Protein AF-0000000084405842 (afdb_homodimer)

Foldseek 3Di:
DDPVVVVVVVVVVVVVVVVVVVVVVVVVPPVPPDVPPPPPPPPLLVVLLVCLVVVVLVVSLVSCVVSCVVVVVCLVVLLVSLVVCVVVVVLVSSLSSLVSSLPDPPDDPVSNLVSLQSNLVSCVSVVVLVVSLVSLVVSCVSPVLPLVSLVVNLVSCVVVLVLVVSLVSLVSNVVSPDPDSLLVSLVSLLVVLVVCVVVVNNVVSVVSLVVSCVSPVLRLSSLVSQLVVCLVVVVLVRNQVSLLSLLVDPPLCSNLVCLLSNVLSLVPPDDVVVSVVSVVSQLVSQLDLVSLLSNLVSCCVRPNLVRSLVSLVVNLVVPQAQSSQVSNCVSDVPDDDPVCVVSPVVNVVPDDDDDQFKAFQVPGDTDNDDDQADPPPRDGNRIDRDDDD/DDPVVVVVVVVVVVVVVVVVVVVVVVVVPPVPPDVPPPPPPPVLLVVLVVCLVVVVLVVSLVSVVVVCVVVVVCLVSLLVSLVVCVVVVVLVSSLVSLVVSLPDPPQDPVSNLVSLQSNLVSCVSVVVLVVSLVSLVVSCVSPVLPLVSLVVNLVSCVVVLVLVVSLVSLVSNVVSPNPDSLLVSLVSLLVVLVVCVVVVNNVVSVVSLVVSCVSPVLNLSSLVSQLVVCLVVVVLVRNQVSLLSQLVDPPLCSNLVCLLSNVLSLVPPDDVVVSVVSVVSQLVSQLDLVSLLSNLVSCCVRPNLVRSLVSLVVNLVVPQAPSSQVSNCVSDVPDDDPVCVVSPVVNVVPDDDDDQFKAFQVPGDTDNDDDQADPPPRDGNRIDRDDDD

Nearest PDB structures (foldseek):
  4zlh-assembly1_A  TM=7.069E-01  e=1.426E-16  Escherichia coli O157:H7
  7t6d-assembly1_B  TM=6.145E-01  e=9.234E-17  Escherichia coli
  7t6d-assembly1_A  TM=5.889E-01  e=3.117E-16  Escherichia coli
  4gyw-assembly2_A  TM=4.357E-01  e=2.515E-04  Homo sapiens
  5a01-assembly3_C  TM=4.302E-01  e=6.832E-04  Drosophila melanogaster

Radius of gyration: 35.77 Å; Cα contacts (8 Å, |Δi|>4): 964; chains: 2; bounding box: 85×92×74 Å

Structure (mmCIF, N/CA/C/O backbone):
data_AF-0000000084405842-model_v1
#
loop_
_entity.id
_entity.type
_entity.pdbx_description
1 polymer 'LapB rubredoxin metal binding domain-containing protein'
#
loop_
_atom_site.group_PDB
_atom_site.id
_atom_site.type_symbol
_atom_site.label_atom_id
_atom_site.label_alt_id
_atom_site.label_comp_id
_atom_site.label_asym_id
_atom_site.label_entity_id
_atom_site.label_seq_id
_atom_site.pdbx_PDB_ins_code
_atom_site.Cartn_x
_atom_site.Cartn_y
_atom_site.Cartn_z
_atom_site.occupancy
_atom_site.B_iso_or_equiv
_atom_site.auth_seq_id
_atom_site.auth_comp_id
_atom_site.auth_asym_id
_atom_site.auth_atom_id
_atom_site.pdbx_PDB_model_num
ATOM 1 N N . MET A 1 1 ? 17.109 -3.523 5.871 1 33.06 1 MET A N 1
ATOM 2 C CA . MET A 1 1 ? 16.109 -3.91 6.867 1 33.06 1 MET A CA 1
ATOM 3 C C . MET A 1 1 ? 15.5 -5.262 6.523 1 33.06 1 MET A C 1
ATOM 5 O O . MET A 1 1 ? 14.883 -5.418 5.465 1 33.06 1 MET A O 1
ATOM 9 N N . THR A 1 2 ? 16.109 -6.406 7.086 1 38.91 2 THR A N 1
ATOM 10 C CA . THR A 1 2 ? 16.031 -7.836 6.812 1 38.91 2 THR A CA 1
ATOM 11 C C . THR A 1 2 ? 14.672 -8.391 7.211 1 38.91 2 THR A C 1
ATOM 13 O O . THR A 1 2 ? 13.969 -7.805 8.039 1 38.91 2 THR A O 1
ATOM 16 N N . ALA A 1 3 ? 14.297 -9.445 6.438 1 53.84 3 ALA A N 1
ATOM 17 C CA . ALA A 1 3 ? 13.039 -10.188 6.48 1 53.84 3 ALA A CA 1
ATOM 18 C C . ALA A 1 3 ? 12.695 -10.609 7.906 1 53.84 3 ALA A C 1
ATOM 20 O O . ALA A 1 3 ? 11.531 -10.836 8.227 1 53.84 3 ALA A O 1
ATOM 21 N N . SER A 1 4 ? 13.82 -10.836 8.688 1 51.78 4 SER A N 1
ATOM 22 C CA . SER A 1 4 ? 13.672 -11.367 10.039 1 51.78 4 SER A CA 1
ATOM 23 C C . SER A 1 4 ? 13.078 -10.32 10.977 1 51.78 4 SER A C 1
ATOM 25 O O . SER A 1 4 ? 12.484 -10.664 12 1 51.78 4 SER A O 1
ATOM 27 N N . GLY A 1 5 ? 13.383 -9.031 10.609 1 45.5 5 GLY A N 1
ATOM 28 C CA . GLY A 1 5 ? 12.961 -7.922 11.445 1 45.5 5 GLY A CA 1
ATOM 29 C C . GLY A 1 5 ? 11.469 -7.664 11.391 1 45.5 5 GLY A C 1
ATOM 30 O O . GLY A 1 5 ? 10.906 -7.066 12.312 1 45.5 5 GLY A O 1
ATOM 31 N N . VAL A 1 6 ? 10.891 -8.055 10.234 1 49.47 6 VAL A N 1
ATOM 32 C CA . VAL A 1 6 ? 9.477 -7.79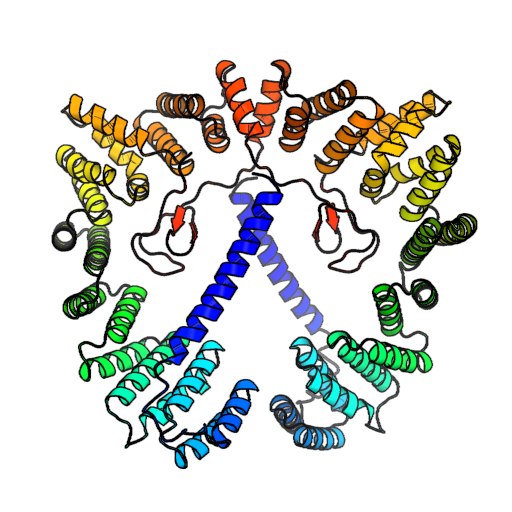3 9.992 1 49.47 6 VAL A CA 1
ATOM 33 C C . VAL A 1 6 ? 8.625 -8.781 10.781 1 49.47 6 VAL A C 1
ATOM 35 O O . VAL A 1 6 ? 7.57 -8.414 11.312 1 49.47 6 VAL A O 1
ATOM 38 N N . TYR A 1 7 ? 9.195 -10.008 10.859 1 48.84 7 TYR A N 1
ATOM 39 C CA . TYR A 1 7 ? 8.453 -11.031 11.578 1 48.84 7 TYR A CA 1
ATOM 40 C C . TYR A 1 7 ? 8.414 -10.734 13.078 1 48.84 7 TYR A C 1
ATOM 42 O O . TYR A 1 7 ? 7.406 -10.977 13.742 1 48.84 7 TYR A O 1
ATOM 50 N N . MET A 1 8 ? 9.555 -10.156 13.547 1 47.44 8 MET A N 1
ATOM 51 C CA . MET A 1 8 ? 9.633 -9.852 14.977 1 47.44 8 MET A CA 1
ATOM 52 C C . MET A 1 8 ? 8.711 -8.695 15.344 1 47.44 8 MET A C 1
ATOM 54 O O . MET A 1 8 ? 8.109 -8.695 16.422 1 47.44 8 MET A O 1
ATOM 58 N N . LEU A 1 9 ? 8.594 -7.789 14.359 1 48.12 9 LEU A N 1
ATOM 59 C CA . LEU A 1 9 ? 7.742 -6.633 14.609 1 48.12 9 LEU A CA 1
ATOM 60 C C . LEU A 1 9 ? 6.266 -7.023 14.578 1 48.12 9 LEU A C 1
ATOM 62 O O . LEU A 1 9 ? 5.48 -6.559 15.406 1 48.12 9 LEU A O 1
ATOM 66 N N . VAL A 1 10 ? 5.949 -8 13.695 1 50.97 10 VAL A N 1
ATOM 67 C CA . VAL A 1 10 ? 4.578 -8.492 13.617 1 50.97 10 VAL A CA 1
ATOM 68 C C . VAL A 1 10 ? 4.242 -9.281 14.883 1 50.97 10 VAL A C 1
ATOM 70 O O . VAL A 1 10 ? 3.16 -9.125 15.445 1 50.97 10 VAL A O 1
ATOM 73 N N . ALA A 1 11 ? 5.242 -9.992 15.375 1 52.28 11 ALA A N 1
ATOM 74 C CA . ALA A 1 11 ? 5.035 -10.773 16.594 1 52.28 11 ALA A CA 1
ATOM 75 C C . ALA A 1 11 ? 4.883 -9.875 17.812 1 52.28 11 ALA A C 1
ATOM 77 O O . ALA A 1 11 ? 4.035 -10.117 18.672 1 52.28 11 ALA A O 1
ATOM 78 N N . LEU A 1 12 ? 5.699 -8.781 17.766 1 50.34 12 LEU A N 1
ATOM 79 C CA . LEU A 1 12 ? 5.629 -7.84 18.875 1 50.34 12 LEU A CA 1
ATOM 80 C C . LEU A 1 12 ? 4.305 -7.086 18.875 1 50.34 12 LEU A C 1
ATOM 82 O O . LEU A 1 12 ? 3.689 -6.898 19.922 1 50.34 12 LEU A O 1
ATOM 86 N N . VAL A 1 13 ? 3.861 -6.77 17.594 1 49.56 13 VAL A N 1
ATOM 87 C CA . VAL A 1 13 ? 2.586 -6.066 17.484 1 49.56 13 VAL A CA 1
ATOM 88 C C . VAL A 1 13 ? 1.447 -7 17.891 1 49.56 13 VAL A C 1
ATOM 90 O O . VAL A 1 13 ? 0.521 -6.586 18.594 1 49.56 13 VAL A O 1
ATOM 93 N N . LEU A 1 14 ? 1.673 -8.305 17.578 1 48.78 14 LEU A N 1
ATOM 94 C CA . LEU A 1 14 ? 0.669 -9.281 17.984 1 48.78 14 LEU A CA 1
ATOM 95 C C . LEU A 1 14 ? 0.681 -9.492 19.5 1 48.78 14 LEU A C 1
ATOM 97 O O . LEU A 1 14 ? -0.377 -9.594 20.125 1 48.78 14 LEU A O 1
ATOM 101 N N . LEU A 1 15 ? 1.872 -9.445 20.047 1 48.69 15 LEU A N 1
ATOM 102 C CA . LEU A 1 15 ? 1.994 -9.664 21.484 1 48.69 15 LEU A CA 1
ATOM 103 C C . LEU A 1 15 ? 1.475 -8.461 22.25 1 48.69 15 LEU A C 1
ATOM 105 O O . LEU A 1 15 ? 0.8 -8.617 23.281 1 48.69 15 LEU A O 1
ATOM 109 N N . VAL A 1 16 ? 1.856 -7.254 21.719 1 48.53 16 VAL A N 1
ATOM 110 C CA . VAL A 1 16 ? 1.346 -6.059 22.375 1 48.53 16 VAL A CA 1
ATOM 111 C C . VAL A 1 16 ? -0.172 -5.988 22.219 1 48.53 16 VAL A C 1
ATOM 113 O O . VAL A 1 16 ? -0.884 -5.629 23.156 1 48.53 16 VAL A O 1
ATOM 116 N N . ALA A 1 17 ? -0.682 -6.473 21.016 1 45.31 17 ALA A N 1
ATOM 117 C CA . ALA A 1 17 ? -2.129 -6.5 20.812 1 45.31 17 ALA A CA 1
ATOM 118 C C . ALA A 1 17 ? -2.797 -7.492 21.766 1 45.31 17 ALA A C 1
ATOM 120 O O . ALA A 1 17 ? -3.846 -7.199 22.344 1 45.31 17 ALA A O 1
ATOM 121 N N . ILE A 1 18 ? -2.102 -8.57 21.969 1 46.53 18 ILE A N 1
ATOM 122 C CA . ILE A 1 18 ? -2.605 -9.57 22.906 1 46.53 18 ILE A CA 1
ATOM 123 C C . ILE A 1 18 ? -2.475 -9.039 24.344 1 46.53 18 ILE A C 1
ATOM 125 O O . ILE A 1 18 ? -3.404 -9.156 25.141 1 46.53 18 ILE A O 1
ATOM 129 N N . ALA A 1 19 ? -1.327 -8.398 24.578 1 45.31 19 ALA A N 1
ATOM 130 C CA . ALA A 1 19 ? -1.094 -7.914 25.938 1 45.31 19 ALA A CA 1
ATOM 131 C C . ALA A 1 19 ? -2.053 -6.777 26.297 1 45.31 19 ALA A C 1
ATOM 133 O O . ALA A 1 19 ? -2.588 -6.73 27.406 1 45.31 19 ALA A O 1
ATOM 134 N N . LEU A 1 20 ? -2.213 -5.879 25.266 1 41.69 20 LEU A N 1
ATOM 135 C CA . LEU A 1 20 ? -3.168 -4.805 25.516 1 41.69 20 LEU A CA 1
ATOM 136 C C . LEU A 1 20 ? -4.59 -5.355 25.625 1 41.69 20 LEU A C 1
ATOM 138 O O . LEU A 1 20 ? -5.395 -4.859 26.406 1 41.69 20 LEU A O 1
ATOM 142 N N . GLY A 1 21 ? -4.844 -6.438 24.875 1 39.09 21 GLY A N 1
ATOM 143 C CA . GLY A 1 21 ? -6.109 -7.133 25.047 1 39.09 21 GLY A CA 1
ATOM 144 C C . GLY A 1 21 ? -6.289 -7.707 26.438 1 39.09 21 GLY A C 1
ATOM 145 O O . GLY A 1 21 ? -7.363 -7.586 27.031 1 39.09 21 GLY A O 1
ATOM 146 N N . VAL A 1 22 ? -5.199 -8.289 26.844 1 39.72 22 VAL A N 1
ATOM 147 C CA . VAL A 1 22 ? -5.281 -8.906 28.156 1 39.72 22 VAL A CA 1
ATOM 148 C C . VAL A 1 22 ? -5.328 -7.832 29.234 1 39.72 22 VAL A C 1
ATOM 150 O O . VAL A 1 22 ? -6.062 -7.957 30.219 1 39.72 22 VAL A O 1
ATOM 153 N N . TRP A 1 23 ? -4.508 -6.758 29.016 1 38 23 TRP A N 1
ATOM 154 C CA . TRP A 1 23 ? -4.473 -5.742 30.062 1 38 23 TRP A CA 1
ATOM 155 C C . TRP A 1 23 ? -5.812 -5.02 30.156 1 38 23 TRP A C 1
ATOM 157 O O . TRP A 1 23 ? -6.305 -4.766 31.266 1 38 23 TRP A O 1
ATOM 167 N N . VAL A 1 24 ? -6.453 -4.738 28.984 1 35.91 24 VAL A N 1
ATOM 168 C CA . VAL A 1 24 ? -7.793 -4.168 29.062 1 35.91 24 VAL A CA 1
ATOM 169 C C . VAL A 1 24 ? -8.742 -5.172 29.719 1 35.91 24 VAL A C 1
ATOM 171 O O . VAL A 1 24 ? -9.641 -4.785 30.469 1 35.91 24 VAL A O 1
ATOM 174 N N . GLY A 1 25 ? -8.469 -6.422 29.516 1 35.84 25 GLY A N 1
ATOM 175 C CA . GLY A 1 25 ? -9.266 -7.414 30.219 1 35.84 25 GLY A CA 1
ATOM 176 C C . GLY A 1 25 ? -9.086 -7.367 31.719 1 35.84 25 GLY A C 1
ATOM 177 O O . GLY A 1 25 ? -10.039 -7.605 32.469 1 35.84 25 GLY A O 1
ATOM 178 N N . ARG A 1 26 ? -7.93 -7.125 32.156 1 34.75 26 ARG A N 1
ATOM 179 C CA . ARG A 1 26 ? -7.703 -7.223 33.594 1 34.75 26 ARG A CA 1
ATOM 180 C C . ARG A 1 26 ? -8.211 -5.98 34.312 1 34.75 26 ARG A C 1
ATOM 182 O O . ARG A 1 26 ? -8.602 -6.051 35.469 1 34.75 26 ARG A O 1
ATOM 189 N N . ILE A 1 27 ? -7.906 -4.809 33.719 1 32.72 27 ILE A N 1
ATOM 190 C CA . ILE A 1 27 ? -8.344 -3.682 34.531 1 32.72 27 ILE A CA 1
ATOM 191 C C . ILE A 1 27 ? -9.859 -3.689 34.656 1 32.72 27 ILE A C 1
ATOM 193 O O . ILE A 1 27 ? -10.414 -3.178 35.625 1 32.72 27 ILE A O 1
ATOM 197 N N . THR A 1 28 ? -10.492 -4.273 33.625 1 31.09 28 THR A N 1
ATOM 198 C CA . THR A 1 28 ? -11.938 -4.301 33.812 1 31.09 28 THR A CA 1
ATOM 199 C C . THR A 1 28 ? -12.328 -5.312 34.906 1 31.09 28 THR A C 1
ATOM 201 O O . THR A 1 28 ? -13.516 -5.48 35.219 1 31.09 28 THR A O 1
ATOM 204 N N . SER A 1 29 ? -11.344 -6.047 35.406 1 31.11 29 SER A N 1
ATOM 205 C CA . SER A 1 29 ? -11.773 -7.039 36.375 1 31.11 29 SER A CA 1
ATOM 206 C C . SER A 1 29 ? -12.164 -6.379 37.719 1 31.11 29 SER A C 1
ATOM 208 O O . SER A 1 29 ? -12.906 -6.961 38.5 1 31.11 29 SER A O 1
ATOM 210 N N . TYR A 1 30 ? -11.398 -5.363 38.125 1 29.34 30 TYR A N 1
ATOM 211 C CA . TYR A 1 30 ? -11.531 -5.098 39.562 1 29.34 30 TYR A CA 1
ATOM 212 C C . TYR A 1 30 ? -12.914 -4.562 39.875 1 29.34 30 TYR A C 1
ATOM 214 O O . TYR A 1 30 ? -13.367 -4.652 41.031 1 29.34 30 TYR A O 1
ATOM 222 N N . ARG A 1 31 ? -13.367 -3.572 39.156 1 27.03 31 ARG A N 1
ATOM 223 C CA . ARG A 1 31 ? -14.57 -3.041 39.781 1 27.03 31 ARG A CA 1
ATOM 224 C C . ARG A 1 31 ? -15.711 -4.055 39.719 1 27.03 31 ARG A C 1
ATOM 226 O O . ARG A 1 31 ? -16.641 -3.904 38.938 1 27.03 31 ARG A O 1
ATOM 233 N N . LYS A 1 32 ? -15.32 -5.312 39.875 1 31.44 32 LYS A N 1
ATOM 234 C CA . LYS A 1 32 ? -16.281 -6.406 39.875 1 31.44 32 LYS A CA 1
ATOM 235 C C . LYS A 1 32 ? -17.234 -6.273 41.094 1 31.44 32 LYS A C 1
ATOM 237 O O . LYS A 1 32 ? -18.297 -6.891 41.094 1 31.44 32 LYS A O 1
ATOM 242 N N . SER A 1 33 ? -16.703 -5.887 42.219 1 28.89 33 SER A N 1
ATOM 243 C CA . SER A 1 33 ? -17.359 -6.379 43.406 1 28.89 33 SER A CA 1
ATOM 244 C C . SER A 1 33 ? -18.719 -5.707 43.625 1 28.89 33 SER A C 1
ATOM 246 O O . SER A 1 33 ? -19.672 -6.352 44.031 1 28.89 33 SER A O 1
ATOM 248 N N . ALA A 1 34 ? -18.719 -4.438 43.969 1 29.42 34 ALA A N 1
ATOM 249 C CA . ALA A 1 34 ? -19.891 -3.949 44.688 1 29.42 34 ALA A CA 1
ATOM 250 C C . ALA A 1 34 ? -21.141 -4.035 43.812 1 29.42 34 ALA A C 1
ATOM 252 O O . ALA A 1 34 ? -22.25 -3.764 44.281 1 29.42 34 ALA A O 1
ATOM 253 N N . LEU A 1 35 ? -20.938 -3.777 42.5 1 30.84 35 LEU A N 1
ATOM 254 C CA . LEU A 1 35 ? -22.219 -3.801 41.781 1 30.84 35 LEU A CA 1
ATOM 255 C C . LEU A 1 35 ? -22.766 -5.219 41.719 1 30.84 35 LEU A C 1
ATOM 257 O O . LEU A 1 35 ? -22.25 -6.047 40.969 1 30.84 35 LEU A O 1
ATOM 261 N N . GLY A 1 36 ? -22.984 -5.914 42.781 1 32.22 36 GLY A N 1
ATOM 262 C CA . GLY A 1 36 ? -23.516 -7.23 43.062 1 32.22 36 GLY A CA 1
ATOM 263 C C . GLY A 1 36 ? -24.641 -7.641 42.125 1 32.22 36 GLY A C 1
ATOM 264 O O . GLY A 1 36 ? -24.922 -8.828 41.969 1 32.22 36 GLY A O 1
ATOM 265 N N . THR A 1 37 ? -25.828 -6.852 42.219 1 32.91 37 THR A N 1
ATOM 266 C CA . THR A 1 37 ? -27.031 -7.305 41.531 1 32.91 37 THR A CA 1
ATOM 267 C C . THR A 1 37 ? -26.75 -7.488 40.031 1 32.91 37 THR A C 1
ATOM 269 O O . THR A 1 37 ? -26.281 -6.562 39.375 1 32.91 37 THR A O 1
ATOM 272 N N . SER A 1 38 ? -26.281 -8.594 39.625 1 36 38 SER A N 1
ATOM 273 C CA . SER A 1 38 ? -26.141 -9.102 38.281 1 36 38 SER A CA 1
ATOM 274 C C . SER A 1 38 ? -27.219 -8.539 37.344 1 36 38 SER A C 1
ATOM 276 O O . SER A 1 38 ? -28.375 -8.938 37.438 1 36 38 SER A O 1
ATOM 278 N N . ASP A 1 39 ? -27.406 -7.254 37.312 1 38.5 39 ASP A N 1
ATOM 279 C CA . ASP A 1 39 ? -28.484 -6.551 36.625 1 38.5 39 ASP A CA 1
ATOM 280 C C . ASP A 1 39 ? -28.719 -7.156 35.25 1 38.5 39 ASP A C 1
ATOM 282 O O . ASP A 1 39 ? -27.953 -6.91 34.312 1 38.5 39 ASP A O 1
ATOM 286 N N . THR A 1 40 ? -29.109 -8.445 35.219 1 40.69 40 THR A N 1
ATOM 287 C CA . THR A 1 40 ? -29.703 -9.133 34.094 1 40.69 40 THR A CA 1
ATOM 288 C C . THR A 1 40 ? -30.469 -8.148 33.219 1 40.69 40 THR A C 1
ATOM 290 O O . THR A 1 40 ? -31.281 -7.363 33.719 1 40.69 40 THR A O 1
ATOM 293 N N . ILE A 1 41 ? -29.812 -7.707 32.25 1 45.75 41 ILE A N 1
ATOM 294 C CA . ILE A 1 41 ? -30.625 -6.988 31.266 1 45.75 41 ILE A CA 1
ATOM 295 C C . ILE A 1 41 ? -32 -7.617 31.172 1 45.75 41 ILE A C 1
ATOM 297 O O . ILE A 1 41 ? -32.156 -8.781 30.797 1 45.75 41 ILE A O 1
ATOM 301 N N . PRO A 1 42 ? -33 -7.023 32 1 51.25 42 PRO A N 1
ATOM 302 C CA . PRO A 1 42 ? -34.312 -7.629 31.938 1 51.25 42 PRO A CA 1
ATOM 303 C C . PRO A 1 42 ? -34.688 -8.078 30.531 1 51.25 42 PRO A C 1
ATOM 305 O O . PRO A 1 42 ? -34.281 -7.453 29.547 1 51.25 42 PRO A O 1
ATOM 308 N N . GLU A 1 43 ? -35.156 -9.227 30.422 1 51.47 43 GLU A N 1
ATOM 309 C CA . GLU A 1 43 ? -35.562 -9.859 29.172 1 51.47 43 GLU A CA 1
ATOM 310 C C . GLU A 1 43 ? -36.312 -8.891 28.266 1 51.47 43 GLU A C 1
ATOM 312 O O . GLU A 1 43 ? -36.188 -8.93 27.047 1 51.47 43 GLU A O 1
ATOM 317 N N . ILE A 1 44 ? -36.938 -7.984 28.922 1 56.47 44 ILE A N 1
ATOM 318 C CA . ILE A 1 44 ? -37.781 -7.031 28.188 1 56.47 44 ILE A CA 1
ATOM 319 C C . ILE A 1 44 ? -36.906 -6.039 27.438 1 56.47 44 ILE A C 1
ATOM 321 O O . ILE A 1 44 ? -37.219 -5.617 26.328 1 56.47 44 ILE A O 1
ATOM 325 N N . TYR A 1 45 ? -35.781 -5.789 27.922 1 53.06 45 TYR A N 1
ATOM 326 C CA . TYR A 1 45 ? -34.844 -4.91 27.219 1 53.06 45 TYR A CA 1
ATOM 327 C C . TYR A 1 45 ? -34.25 -5.602 26 1 53.06 45 TYR A C 1
ATOM 329 O O . TYR A 1 45 ? -34.062 -4.973 24.953 1 53.06 45 TYR A O 1
ATOM 337 N N . ILE A 1 46 ? -34.156 -6.754 26.25 1 50.97 46 ILE A N 1
ATOM 338 C CA . ILE A 1 46 ? -33.656 -7.543 25.141 1 50.97 46 ILE A CA 1
ATOM 339 C C . ILE A 1 46 ? -34.688 -7.578 24.016 1 50.97 46 ILE A C 1
ATOM 341 O O . ILE A 1 46 ? -34.344 -7.461 22.844 1 50.97 46 ILE A O 1
ATOM 345 N N . GLN A 1 47 ? -35.938 -7.598 24.438 1 57.16 47 GLN A N 1
ATOM 346 C CA . GLN A 1 47 ? -37.031 -7.535 23.484 1 57.16 47 GLN A CA 1
ATOM 347 C C . GLN A 1 47 ? -37.062 -6.184 22.781 1 57.16 47 GLN A C 1
ATOM 349 O O . GLN A 1 47 ? -37.25 -6.117 21.562 1 57.16 47 GLN A O 1
ATOM 354 N N . GLY A 1 48 ? -36.969 -5.105 23.656 1 54.16 48 GLY A N 1
ATOM 355 C CA . GLY A 1 48 ? -36.938 -3.773 23.078 1 54.16 48 GLY A CA 1
ATOM 356 C C . GLY A 1 48 ? -35.75 -3.568 22.141 1 54.16 48 GLY A C 1
ATOM 357 O O . GLY A 1 48 ? -35.906 -3.004 21.047 1 54.16 48 GLY A O 1
ATOM 358 N N . LEU A 1 49 ? -34.688 -4.117 22.547 1 54.28 49 LEU A N 1
ATOM 359 C CA . LEU A 1 49 ? -33.469 -4.055 21.719 1 54.28 49 LEU A CA 1
ATOM 360 C C . LEU A 1 49 ? -33.656 -4.855 20.438 1 54.28 49 LEU A C 1
ATOM 362 O O . LEU A 1 49 ? -33.25 -4.418 19.359 1 54.28 49 LEU A O 1
ATOM 366 N N . ASN A 1 50 ? -34.406 -5.816 20.594 1 50.38 50 ASN A N 1
ATOM 367 C CA . ASN A 1 50 ? -34.719 -6.621 19.422 1 50.38 50 ASN A CA 1
ATOM 368 C C . ASN A 1 50 ? -35.656 -5.887 18.484 1 50.38 50 ASN A C 1
ATOM 370 O O . ASN A 1 50 ? -35.5 -5.961 17.266 1 50.38 50 ASN A O 1
ATOM 374 N N . HIS A 1 51 ? -36.594 -5.117 19.125 1 56.16 51 HIS A N 1
ATOM 375 C CA . HIS A 1 51 ? -37.5 -4.293 18.328 1 56.16 51 HIS A CA 1
ATOM 376 C C . HIS A 1 51 ? -36.719 -3.168 17.641 1 56.16 51 HIS A C 1
ATOM 378 O O . HIS A 1 51 ? -37 -2.859 16.469 1 56.16 51 HIS A O 1
ATOM 384 N N . LEU A 1 52 ? -35.938 -2.561 18.406 1 53 52 LEU A N 1
ATOM 385 C CA . LEU A 1 52 ? -35.125 -1.466 17.875 1 53 52 LEU A CA 1
ATOM 386 C C . LEU A 1 52 ? -34.25 -1.954 16.734 1 53 52 LEU A C 1
ATOM 388 O O . LEU A 1 52 ? -34.125 -1.293 15.695 1 53 52 LEU A O 1
ATOM 392 N N . LEU A 1 53 ? -33.688 -3.104 16.859 1 51.25 53 LEU A N 1
ATOM 393 C CA . LEU A 1 53 ? -32.75 -3.693 15.914 1 51.25 53 LEU A CA 1
ATOM 394 C C . LEU A 1 53 ? -33.469 -4.223 14.688 1 51.25 53 LEU A C 1
ATOM 396 O O . LEU A 1 53 ? -32.906 -4.277 13.594 1 51.25 53 LEU A O 1
ATOM 400 N N . SER A 1 54 ? -34.75 -4.422 14.875 1 50.53 54 SER A N 1
ATOM 401 C CA . SER A 1 54 ? -35.625 -4.863 13.797 1 50.53 54 SER A CA 1
ATOM 402 C C . SER A 1 54 ? -36.406 -3.691 13.195 1 50.53 54 SER A C 1
ATOM 404 O O . SER A 1 54 ? -37.438 -3.887 12.539 1 50.53 54 SER A O 1
ATOM 406 N N . GLU A 1 55 ? -36.062 -2.521 13.539 1 50.19 55 GLU A N 1
ATOM 407 C CA . GLU A 1 55 ? -36.562 -1.247 13.07 1 50.19 55 GLU A CA 1
ATOM 408 C C . GLU A 1 55 ? -38.062 -1.109 13.398 1 50.19 55 GLU A C 1
ATOM 410 O O . GLU A 1 55 ? -38.812 -0.453 12.664 1 50.19 55 GLU A O 1
ATOM 415 N N . ARG A 1 56 ? -38.5 -1.898 14.305 1 51.59 56 ARG A N 1
ATOM 416 C CA . ARG A 1 56 ? -39.781 -1.647 14.914 1 51.59 56 ARG A CA 1
ATOM 417 C C . ARG A 1 56 ? -39.688 -0.667 16.078 1 51.59 56 ARG A C 1
ATOM 419 O O . ARG A 1 56 ? -39.844 -1.047 17.234 1 51.59 56 ARG A O 1
ATOM 426 N N . ASN A 1 57 ? -39.5 0.507 15.586 1 49.66 57 ASN A N 1
ATOM 427 C CA . ASN A 1 57 ? -39.094 1.56 16.516 1 49.66 57 ASN A CA 1
ATOM 428 C C . ASN A 1 57 ? -40.219 1.83 17.531 1 49.66 57 ASN A C 1
ATOM 430 O O . ASN A 1 57 ? -39.938 2.006 18.719 1 49.66 57 ASN A O 1
ATOM 434 N N . ASP A 1 58 ? -41.312 1.749 16.906 1 53.88 58 ASP A N 1
ATOM 435 C CA . ASP A 1 58 ? -42.406 2.09 17.812 1 53.88 58 ASP A CA 1
ATOM 436 C C . ASP A 1 58 ? -42.625 1.001 18.859 1 53.88 58 ASP A C 1
ATOM 438 O O . ASP A 1 58 ? -42.812 1.298 20.047 1 53.88 58 ASP A O 1
ATOM 442 N N . GLU A 1 59 ? -42.562 -0.13 18.422 1 61.03 59 GLU A N 1
ATOM 443 C CA . GLU A 1 59 ? -42.719 -1.223 19.375 1 61.03 59 GLU A CA 1
ATOM 444 C C . GLU A 1 59 ? -41.531 -1.306 20.312 1 61.03 59 GLU A C 1
ATOM 446 O O . GLU A 1 59 ? -41.688 -1.574 21.516 1 61.03 59 GLU A O 1
ATOM 451 N N . ALA A 1 60 ? -40.406 -1.178 19.75 1 56.91 60 ALA A N 1
ATOM 452 C CA . ALA A 1 60 ? -39.219 -1.16 20.562 1 56.91 60 ALA A CA 1
ATOM 453 C C . ALA A 1 60 ? -39.281 -0.049 21.609 1 56.91 60 ALA A C 1
ATOM 455 O O . ALA A 1 60 ? -38.969 -0.272 22.781 1 56.91 60 ALA A O 1
ATOM 456 N N . VAL A 1 61 ? -39.656 1 21.031 1 52.72 61 VAL A N 1
ATOM 457 C CA . VAL A 1 61 ? -39.812 2.141 21.938 1 52.72 61 VAL A CA 1
ATOM 458 C C . VAL A 1 61 ? -40.812 1.801 23.031 1 52.72 61 VAL A C 1
ATOM 460 O O . VAL A 1 61 ? -40.594 2.109 24.203 1 52.72 61 VAL A O 1
ATOM 463 N N . GLU A 1 62 ? -41.812 1.099 22.625 1 55.12 62 GLU A N 1
ATOM 464 C CA . GLU A 1 62 ? -42.844 0.752 23.609 1 55.12 62 GLU A CA 1
ATOM 465 C C . GLU A 1 62 ? -42.312 -0.269 24.609 1 55.12 62 GLU A C 1
ATOM 467 O O . GLU A 1 62 ? -42.562 -0.149 25.812 1 55.12 62 GLU A O 1
ATOM 472 N N . VAL A 1 63 ? -41.594 -1.217 24.141 1 60.59 63 VAL A N 1
ATOM 473 C CA . VAL A 1 63 ? -41.031 -2.227 25.031 1 60.59 63 VAL A CA 1
ATOM 474 C C . VAL A 1 63 ? -39.969 -1.601 25.891 1 60.59 63 VAL A C 1
ATOM 476 O O . VAL A 1 63 ? -39.875 -1.879 27.094 1 60.59 63 VAL A O 1
ATOM 479 N N . PHE A 1 64 ? -39.188 -0.784 25.25 1 57.12 64 PHE A N 1
ATOM 480 C CA . PHE A 1 64 ? -38.188 -0.093 26.031 1 57.12 64 PHE A CA 1
ATOM 481 C C . PHE A 1 64 ? -38.812 0.798 27.094 1 57.12 64 PHE A C 1
ATOM 483 O O . PHE A 1 64 ? -38.344 0.847 28.234 1 57.12 64 PHE A O 1
ATOM 490 N N . LEU A 1 65 ? -39.812 1.433 26.531 1 53.62 65 LEU A N 1
ATOM 491 C CA . LEU A 1 65 ? -40.5 2.305 27.469 1 53.62 65 LEU A CA 1
ATOM 492 C C . LEU A 1 65 ? -41.094 1.501 28.625 1 53.62 65 LEU A C 1
ATOM 494 O O . LEU A 1 65 ? -41 1.912 29.781 1 53.62 65 LEU A O 1
ATOM 498 N N . ASP A 1 66 ? -41.625 0.448 28.297 1 56.28 66 ASP A N 1
ATOM 499 C CA . ASP A 1 66 ? -42.188 -0.413 29.328 1 56.28 66 ASP A CA 1
ATOM 500 C C . ASP A 1 66 ? -41.094 -0.98 30.219 1 56.28 66 ASP A C 1
ATOM 502 O O . ASP A 1 66 ? -41.219 -1.051 31.438 1 56.28 66 ASP A O 1
ATOM 506 N N . ALA A 1 67 ? -40 -1.459 29.531 1 58.38 67 ALA A N 1
ATOM 507 C CA . ALA A 1 67 ? -38.875 -2.004 30.297 1 58.38 67 ALA A CA 1
ATOM 508 C C . ALA A 1 67 ? -38.25 -0.931 31.172 1 58.38 67 ALA A C 1
ATOM 510 O O . ALA A 1 67 ? -37.875 -1.197 32.312 1 58.38 67 ALA A O 1
ATOM 511 N N . LEU A 1 68 ? -38.125 0.228 30.531 1 55.31 68 LEU A N 1
ATOM 512 C CA . LEU A 1 68 ? -37.594 1.35 31.281 1 55.31 68 LEU A CA 1
ATOM 513 C C . LEU A 1 68 ? -38.469 1.683 32.469 1 55.31 68 LEU A C 1
ATOM 515 O O . LEU A 1 68 ? -37.969 2.072 33.531 1 55.31 68 LEU A O 1
ATOM 519 N N . ARG A 1 69 ? -39.688 1.644 32.281 1 53.75 69 ARG A N 1
ATOM 520 C CA . ARG A 1 69 ? -40.625 1.885 33.375 1 53.75 69 ARG A CA 1
ATOM 521 C C . ARG A 1 69 ? -40.406 0.866 34.5 1 53.75 69 ARG A C 1
ATOM 523 O O . ARG A 1 69 ? -40.5 1.205 35.688 1 53.75 69 ARG A O 1
ATOM 530 N N . GLN A 1 70 ? -40.125 -0.348 34 1 56.53 70 GLN A N 1
ATOM 531 C CA . GLN A 1 70 ? -40 -1.387 35 1 56.53 70 GLN A CA 1
ATOM 532 C C . GLN A 1 70 ? -38.594 -1.412 35.594 1 56.53 70 GLN A C 1
ATOM 534 O O . GLN A 1 70 ? -38.406 -1.772 36.75 1 56.53 70 GLN A O 1
ATOM 539 N N . HIS A 1 71 ? -37.625 -1.132 34.594 1 55.94 71 HIS A N 1
ATOM 540 C CA . HIS A 1 71 ? -36.219 -1.157 35.062 1 55.94 71 HIS A CA 1
ATOM 541 C C . HIS A 1 71 ? -35.5 0.116 34.656 1 55.94 71 HIS A C 1
ATOM 543 O O . HIS A 1 71 ? -34.688 0.105 33.75 1 55.94 71 HIS A O 1
ATOM 549 N N . PRO A 1 72 ? -35.844 1.271 35.312 1 51.97 72 PRO A N 1
ATOM 550 C CA . PRO A 1 72 ? -35.25 2.574 35.031 1 51.97 72 PRO A CA 1
ATOM 551 C C . PRO A 1 72 ? -33.719 2.527 35 1 51.97 72 PRO A C 1
ATOM 553 O O . PRO A 1 72 ? -33.094 3.359 34.344 1 51.97 72 PRO A O 1
ATOM 556 N N . GLU A 1 73 ? -33.188 1.582 35.656 1 55.34 73 GLU A N 1
ATOM 557 C CA . GLU A 1 73 ? -31.734 1.468 35.75 1 55.34 73 GLU A CA 1
ATOM 558 C C . GLU A 1 73 ? -31.125 1.104 34.406 1 55.34 73 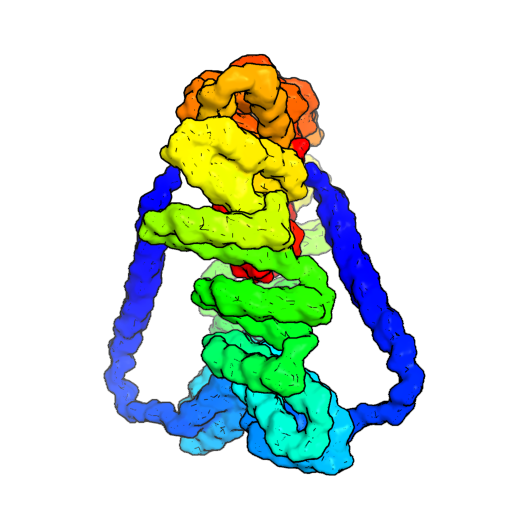GLU A C 1
ATOM 560 O O . GLU A 1 73 ? -29.922 1.273 34.188 1 55.34 73 GLU A O 1
ATOM 565 N N . SER A 1 74 ? -32.031 0.969 33.531 1 62.19 74 SER A N 1
ATOM 566 C CA . SER A 1 74 ? -31.656 0.44 32.25 1 62.19 74 SER A CA 1
ATOM 567 C C . SER A 1 74 ? -31.281 1.562 31.281 1 62.19 74 SER A C 1
ATOM 569 O O . SER A 1 74 ? -31.078 1.32 30.078 1 62.19 74 SER A O 1
ATOM 571 N N . VAL A 1 75 ? -31.281 2.766 31.781 1 67.94 75 VAL A N 1
ATOM 572 C CA . VAL A 1 75 ? -30.875 3.906 30.969 1 67.94 75 VAL A CA 1
ATOM 573 C C . VAL A 1 75 ? -29.5 3.635 30.344 1 67.94 75 VAL A C 1
ATOM 575 O O . VAL A 1 75 ? -29.281 3.941 29.172 1 67.94 75 VAL A O 1
ATOM 578 N N . ASP A 1 76 ? -28.812 2.934 31.047 1 67.69 76 ASP A N 1
ATOM 579 C CA . ASP A 1 76 ? -27.453 2.635 30.609 1 67.69 76 ASP A CA 1
ATOM 580 C C . ASP A 1 76 ? -27.469 1.71 29.391 1 67.69 76 ASP A C 1
ATOM 582 O O . ASP A 1 76 ? -26.641 1.849 28.484 1 67.69 76 ASP A O 1
ATOM 586 N N . ILE A 1 77 ? -28.375 0.905 29.453 1 65.06 77 ILE A N 1
ATOM 587 C CA . ILE A 1 77 ? -28.484 -0.038 28.344 1 65.06 77 ILE A CA 1
ATOM 588 C C . ILE A 1 77 ? -28.906 0.703 27.078 1 65.06 77 ILE A C 1
ATOM 590 O O . ILE A 1 77 ? -28.328 0.49 26 1 65.06 77 ILE A O 1
ATOM 594 N N . LEU A 1 78 ? -29.906 1.539 27.234 1 73.06 78 LEU A N 1
ATOM 595 C CA . LEU A 1 78 ? -30.375 2.287 26.078 1 73.06 78 LEU A CA 1
ATOM 596 C C . LEU A 1 78 ? -29.281 3.189 25.516 1 73.06 78 LEU A C 1
ATOM 598 O O . LEU A 1 78 ? -29.141 3.332 24.297 1 73.06 78 LEU A O 1
ATOM 602 N N . LEU A 1 79 ? -28.516 3.729 26.422 1 78.94 79 LEU A N 1
ATOM 603 C CA . LEU A 1 79 ? -27.391 4.555 26 1 78.94 79 LEU A CA 1
ATOM 604 C C . LEU A 1 79 ? -26.391 3.738 25.203 1 78.94 79 LEU A C 1
ATOM 606 O O . LEU A 1 79 ? -25.906 4.184 24.156 1 78.94 79 LEU A O 1
ATOM 610 N N . ALA A 1 80 ? -26.188 2.646 25.672 1 72.31 80 ALA A N 1
ATOM 611 C CA . ALA A 1 80 ? -25.234 1.767 25 1 72.31 80 ALA A CA 1
ATOM 612 C C . ALA A 1 80 ? -25.75 1.345 23.625 1 72.31 80 ALA A C 1
ATOM 614 O O . ALA A 1 80 ? -24.984 1.291 22.656 1 72.31 80 ALA A O 1
ATOM 615 N N . LEU A 1 81 ? -26.969 1.069 23.625 1 70.88 81 LEU A N 1
ATOM 616 C CA . LEU A 1 81 ? -27.578 0.673 22.359 1 70.88 81 LEU A CA 1
ATOM 617 C C . LEU A 1 81 ? -27.5 1.803 21.344 1 70.88 81 LEU A C 1
ATOM 619 O O . LEU A 1 81 ? -27.188 1.568 20.172 1 70.88 81 LEU A O 1
ATOM 623 N N . GLY A 1 82 ? -27.844 2.936 21.75 1 81.38 82 GLY A N 1
ATOM 624 C CA . GLY A 1 82 ? -27.719 4.082 20.875 1 81.38 82 GLY A CA 1
ATOM 625 C C . GLY A 1 82 ? -26.328 4.27 20.312 1 81.38 82 GLY A C 1
ATOM 626 O O . GLY A 1 82 ? -26.156 4.52 19.109 1 81.38 82 GLY A O 1
ATOM 627 N N . ARG A 1 83 ? -25.359 4.023 21.172 1 81.44 83 ARG A N 1
ATOM 628 C CA . ARG A 1 83 ? -23.969 4.148 20.75 1 81.44 83 ARG A CA 1
ATOM 629 C C . ARG A 1 83 ? -23.609 3.084 19.719 1 81.44 83 ARG A C 1
ATOM 631 O O . ARG A 1 83 ? -22.891 3.361 18.766 1 81.44 83 ARG A O 1
ATOM 638 N N . LEU A 1 84 ? -24.094 1.996 19.984 1 71 84 LEU A N 1
ATOM 639 C CA . LEU A 1 84 ? -23.828 0.894 19.062 1 71 84 LEU A CA 1
ATOM 640 C C . LEU A 1 84 ? -24.422 1.172 17.688 1 71 84 LEU A C 1
ATOM 642 O O . LEU A 1 84 ? -23.766 0.947 16.672 1 71 84 LEU A O 1
ATOM 646 N N . PHE A 1 85 ? -25.625 1.651 17.688 1 79.19 85 PHE A N 1
ATOM 647 C CA . PHE A 1 85 ? -26.266 1.994 16.422 1 79.19 85 PHE A CA 1
ATOM 648 C C . PHE A 1 85 ? -25.453 3.039 15.664 1 79.19 85 PHE A C 1
ATOM 650 O O . PHE A 1 85 ? -25.266 2.926 14.453 1 79.19 85 PHE A O 1
ATOM 657 N N . ARG A 1 86 ? -24.953 3.953 16.359 1 89.5 86 ARG A N 1
ATOM 658 C CA . ARG A 1 86 ? -24.141 4.992 15.742 1 89.5 86 ARG A CA 1
ATOM 659 C C . ARG A 1 86 ? -22.875 4.402 15.148 1 89.5 86 ARG A C 1
ATOM 661 O O . ARG A 1 86 ? -22.5 4.727 14.016 1 89.5 86 ARG A O 1
ATOM 668 N N . ARG A 1 87 ? -22.25 3.549 15.82 1 81.44 87 ARG A N 1
ATOM 669 C CA . ARG A 1 87 ? -21 2.936 15.367 1 81.44 87 ARG A CA 1
ATOM 670 C C . ARG A 1 87 ? -21.219 2.125 14.094 1 81.44 87 ARG A C 1
ATOM 672 O O . ARG A 1 87 ? -20.375 2.111 13.203 1 81.44 87 ARG A O 1
ATOM 679 N N . ARG A 1 88 ? -22.344 1.678 14.016 1 75.25 88 ARG A N 1
ATOM 680 C CA . ARG A 1 88 ? -22.672 0.841 12.859 1 75.25 88 ARG A CA 1
ATOM 681 C C . ARG A 1 88 ? -23.188 1.682 11.703 1 75.25 88 ARG A C 1
ATOM 683 O O . ARG A 1 88 ? -23.453 1.158 10.617 1 75.25 88 ARG A O 1
ATOM 690 N N . GLY A 1 89 ? -23.422 2.885 11.984 1 82.5 89 GLY A N 1
ATOM 691 C CA . GLY A 1 89 ? -23.875 3.787 10.945 1 82.5 89 GLY A CA 1
ATOM 692 C C . GLY A 1 89 ? -25.391 3.881 10.859 1 82.5 89 GLY A C 1
ATOM 693 O O . GLY A 1 89 ? -25.938 4.5 9.945 1 82.5 89 GLY A O 1
ATOM 694 N N . GLU A 1 90 ? -26.016 3.178 11.75 1 81.88 90 GLU A N 1
ATOM 695 C CA . GLU A 1 90 ? -27.484 3.266 11.805 1 81.88 90 GLU A CA 1
ATOM 696 C C . GLU A 1 90 ? -27.922 4.508 12.578 1 81.88 90 GLU A C 1
ATOM 698 O O . GLU A 1 90 ? -28.5 4.398 13.664 1 81.88 90 GLU A O 1
ATOM 703 N N . LEU A 1 91 ? -27.859 5.602 11.992 1 87.88 91 LEU A N 1
ATOM 704 C CA . LEU A 1 91 ? -27.922 6.895 12.664 1 87.88 91 LEU A CA 1
ATOM 705 C C . LEU A 1 91 ? -29.359 7.25 13.023 1 87.88 91 LEU A C 1
ATOM 707 O O . LEU A 1 91 ? -29.609 7.875 14.055 1 87.88 91 LEU A O 1
ATOM 711 N N . GLU A 1 92 ? -30.25 6.867 12.188 1 86.56 92 GLU A N 1
ATOM 712 C CA . GLU A 1 92 ? -31.641 7.148 12.492 1 86.56 92 GLU A CA 1
ATOM 713 C C . GLU A 1 92 ? -32.094 6.41 13.742 1 86.56 92 GLU A C 1
ATOM 715 O O . GLU A 1 92 ? -32.781 6.984 14.594 1 86.56 92 GLU A O 1
ATOM 720 N N . ARG A 1 93 ? -31.688 5.223 13.789 1 80 93 ARG A N 1
ATOM 721 C CA . ARG A 1 93 ? -32.031 4.438 14.969 1 80 93 ARG A CA 1
ATOM 722 C C . ARG A 1 93 ? -31.344 4.98 16.219 1 80 93 ARG A C 1
ATOM 724 O O . ARG A 1 93 ? -31.953 5.062 17.281 1 80 93 ARG A O 1
ATOM 731 N N . ALA A 1 94 ? -30.156 5.262 16.125 1 86.75 94 ALA A N 1
ATOM 732 C CA . ALA A 1 94 ? -29.406 5.84 17.25 1 86.75 94 ALA A CA 1
ATOM 733 C C . ALA A 1 94 ? -30.094 7.094 17.781 1 86.75 94 ALA A C 1
ATOM 735 O O . ALA A 1 94 ? -30.344 7.219 18.984 1 86.75 94 ALA A O 1
ATOM 736 N N . LEU A 1 95 ? -30.484 7.98 16.812 1 90.38 95 LEU A N 1
ATOM 737 C CA . LEU A 1 95 ? -31.109 9.242 17.172 1 90.38 95 LEU A CA 1
ATOM 738 C C . LEU A 1 95 ? -32.438 9 17.859 1 90.38 95 LEU A C 1
ATOM 740 O O . LEU A 1 95 ? -32.781 9.672 18.844 1 90.38 95 LEU A O 1
ATOM 744 N N . ARG A 1 96 ? -33.188 8.031 17.375 1 83.62 96 ARG A N 1
ATOM 745 C CA . ARG A 1 96 ? -34.5 7.715 17.953 1 83.62 96 ARG A CA 1
ATOM 746 C C . ARG A 1 96 ? -34.344 7.211 19.375 1 83.62 96 ARG A C 1
ATOM 748 O O . ARG A 1 96 ? -35.094 7.617 20.266 1 83.62 96 ARG A O 1
ATOM 755 N N . VAL A 1 97 ? -33.406 6.402 19.578 1 81.25 97 VAL A N 1
ATOM 756 C CA . VAL A 1 97 ? -33.156 5.844 20.906 1 81.25 97 VAL A CA 1
ATOM 757 C C . VAL A 1 97 ? -32.75 6.961 21.875 1 81.25 97 VAL A C 1
ATOM 759 O O . VAL A 1 97 ? -33.344 7.078 22.953 1 81.25 97 VAL A O 1
ATOM 762 N N . HIS A 1 98 ? -31.859 7.793 21.516 1 89.69 98 HIS A N 1
ATOM 763 C CA . HIS A 1 98 ? -31.375 8.852 22.391 1 89.69 98 HIS A CA 1
ATOM 764 C C . HIS A 1 98 ? -32.469 9.906 22.625 1 89.69 98 HIS A C 1
ATOM 766 O O . HIS A 1 98 ? -32.594 10.414 23.734 1 89.69 98 HIS A O 1
ATOM 772 N N . GLN A 1 99 ? -33.219 10.172 21.547 1 87.25 99 GLN A N 1
ATOM 773 C CA . GLN A 1 99 ? -34.312 11.125 21.719 1 87.25 99 GLN A CA 1
ATOM 774 C C . GLN A 1 99 ? -35.375 10.586 22.688 1 87.25 99 GLN A C 1
ATOM 776 O O . GLN A 1 99 ? -35.906 11.344 23.5 1 87.25 99 GLN A O 1
ATOM 781 N N . HIS A 1 100 ? -35.625 9.375 22.5 1 79.25 100 HIS A N 1
ATOM 782 C CA . HIS A 1 100 ? -36.562 8.75 23.438 1 79.25 100 HIS A CA 1
ATOM 783 C C . HIS A 1 100 ? -36.094 8.875 24.875 1 79.25 100 HIS A C 1
ATOM 785 O O . HIS A 1 100 ? -36.875 9.195 25.766 1 79.25 100 HIS A O 1
ATOM 791 N N . LEU A 1 101 ? -34.844 8.578 25.062 1 82.56 101 LEU A N 1
ATOM 792 C CA . LEU A 1 101 ? -34.25 8.695 26.391 1 82.56 101 LEU A CA 1
ATOM 793 C C . LEU A 1 101 ? -34.375 10.117 26.922 1 82.56 101 LEU A C 1
ATOM 795 O O . LEU A 1 101 ? -34.719 10.32 28.094 1 82.56 101 LEU A O 1
ATOM 799 N N . LEU A 1 102 ? -34.219 11.07 26.062 1 86.88 102 LEU A N 1
ATOM 800 C CA . LEU A 1 102 ? -34.281 12.477 26.453 1 86.88 102 LEU A CA 1
ATOM 801 C C . LEU A 1 102 ? -35.688 12.875 26.891 1 86.88 102 LEU A C 1
ATOM 803 O O . LEU A 1 102 ? -35.844 13.742 27.75 1 86.88 102 LEU A O 1
ATOM 807 N N . GLU A 1 103 ? -36.656 12.242 26.359 1 82 103 GLU A N 1
ATOM 808 C CA . GLU A 1 103 ? -38.062 12.586 26.609 1 82 103 GLU A CA 1
ATOM 809 C C . GLU A 1 103 ? -38.531 11.977 27.922 1 82 103 GLU A C 1
ATOM 811 O O . GLU A 1 103 ? -39.625 12.312 28.391 1 82 103 GLU A O 1
ATOM 816 N N . GLN A 1 104 ? -37.656 11.195 28.469 1 76.56 104 GLN A N 1
ATOM 817 C CA . GLN A 1 104 ? -38.062 10.578 29.734 1 76.56 104 GLN A CA 1
ATOM 818 C C . GLN A 1 104 ? -38.031 11.578 30.875 1 76.56 104 GLN A C 1
ATOM 820 O O . GLN A 1 104 ? -37 12.211 31.125 1 76.56 104 GLN A O 1
ATOM 825 N N . PRO A 1 105 ? -39.125 11.82 31.562 1 74.81 105 PRO A N 1
ATOM 826 C CA . PRO A 1 105 ? -39.219 12.844 32.594 1 74.81 105 PRO A CA 1
ATOM 827 C C . PRO A 1 105 ? -38.344 12.516 33.812 1 74.81 105 PRO A C 1
ATOM 829 O O . PRO A 1 105 ? -37.812 13.422 34.469 1 74.81 105 PRO A O 1
ATOM 832 N N . ALA A 1 106 ? -38.156 11.258 34.156 1 73.81 106 ALA A N 1
ATOM 833 C CA . ALA A 1 106 ? -37.438 10.867 35.375 1 73.81 106 ALA A CA 1
ATOM 834 C C . ALA A 1 106 ? -35.938 10.781 35.125 1 73.81 106 ALA A C 1
ATOM 836 O O . ALA A 1 106 ? -35.188 10.297 35.969 1 73.81 106 ALA A O 1
ATOM 837 N N . LEU A 1 107 ? -35.562 11.344 34.094 1 79.69 107 LEU A N 1
ATOM 838 C CA . LEU A 1 107 ? -34.125 11.227 33.781 1 79.69 107 LEU A CA 1
ATOM 839 C C . LEU A 1 107 ? -33.312 12.156 34.656 1 79.69 107 LEU A C 1
ATOM 841 O O . LEU A 1 107 ? -33.562 13.352 34.75 1 79.69 107 LEU A O 1
ATOM 845 N N . ALA A 1 108 ? -32.375 11.578 35.406 1 79.88 108 ALA A N 1
ATOM 846 C CA . ALA A 1 108 ? -31.453 12.367 36.219 1 79.88 108 ALA A CA 1
ATOM 847 C C . ALA A 1 108 ? -30.719 13.414 35.375 1 79.88 108 ALA A C 1
ATOM 849 O O . ALA A 1 108 ? -30.422 13.18 34.219 1 79.88 108 ALA A O 1
ATOM 850 N N . PRO A 1 109 ? -30.453 14.562 36.031 1 80.94 109 PRO A N 1
ATOM 851 C CA . PRO A 1 109 ? -29.844 15.664 35.281 1 80.94 109 PRO A CA 1
ATOM 852 C C . PRO A 1 109 ? -28.516 15.273 34.625 1 80.94 109 PRO A C 1
ATOM 854 O O . PRO A 1 109 ? -28.281 15.625 33.469 1 80.94 109 PRO A O 1
ATOM 857 N N . ASP A 1 110 ? -27.766 14.578 35.281 1 79.69 110 ASP A N 1
ATOM 858 C CA . ASP A 1 110 ? -26.469 14.18 34.75 1 79.69 110 ASP A CA 1
ATOM 859 C C . ASP A 1 110 ? -26.641 13.266 33.531 1 79.69 110 ASP A C 1
ATOM 861 O O . ASP A 1 110 ? -25.891 13.375 32.562 1 79.69 110 ASP A O 1
ATOM 865 N N . LEU A 1 111 ? -27.547 12.445 33.688 1 81.06 111 LEU A N 1
ATOM 866 C CA . LEU A 1 111 ? -27.812 11.523 32.594 1 81.06 111 LEU A CA 1
ATOM 867 C C . LEU A 1 111 ? -28.422 12.258 31.406 1 81.06 111 LEU A C 1
ATOM 869 O O . LEU A 1 111 ? -28.141 11.922 30.25 1 81.06 111 LEU A O 1
ATOM 873 N N . ARG A 1 112 ? -29.203 13.18 31.719 1 87.94 112 ARG A N 1
ATOM 874 C CA . ARG A 1 112 ? -29.797 13.992 30.656 1 87.94 112 ARG A CA 1
ATOM 875 C C . ARG A 1 112 ? -28.719 14.664 29.812 1 87.94 112 ARG A C 1
ATOM 877 O O . ARG A 1 112 ? -28.812 14.688 28.594 1 87.94 112 ARG A O 1
ATOM 884 N N . GLN A 1 113 ? -27.75 15.156 30.516 1 89.75 113 GLN A N 1
ATOM 885 C CA . GLN A 1 113 ? -26.641 15.797 29.828 1 89.75 113 GLN A CA 1
ATOM 886 C C . GLN A 1 113 ? -25.891 14.805 28.938 1 89.75 113 GLN A C 1
ATOM 888 O O . GLN A 1 113 ? -25.531 15.133 27.812 1 89.75 113 GLN A O 1
ATOM 893 N N . SER A 1 114 ? -25.766 13.68 29.438 1 89.12 114 SER A N 1
ATOM 894 C CA . SER A 1 114 ? -25.109 12.641 28.656 1 89.12 114 SER A CA 1
ATOM 895 C C . SER A 1 114 ? -25.906 12.281 27.406 1 89.12 114 SER A C 1
ATOM 897 O O . SER A 1 114 ? -25.328 12.078 26.344 1 89.12 114 SER A O 1
ATOM 899 N N . VAL A 1 115 ? -27.109 12.234 27.594 1 91.06 115 VAL A N 1
ATOM 900 C CA . VAL A 1 115 ? -27.984 11.891 26.484 1 91.06 115 VAL A CA 1
ATOM 901 C C . VAL A 1 115 ? -27.938 13.008 25.438 1 91.06 115 VAL A C 1
ATOM 903 O O . VAL A 1 115 ? -27.875 12.734 24.234 1 91.06 115 VAL A O 1
ATOM 906 N N . LEU A 1 116 ? -27.938 14.211 25.906 1 94.19 116 LEU A N 1
ATOM 907 C CA . LEU A 1 116 ? -27.828 15.336 24.984 1 94.19 116 LEU A CA 1
ATOM 908 C C . LEU A 1 116 ? -26.547 15.242 24.172 1 94.19 116 LEU A C 1
ATOM 910 O O . LEU A 1 116 ? -26.562 15.445 22.953 1 94.19 116 LEU A O 1
ATOM 914 N N . PHE A 1 117 ? -25.469 14.914 24.797 1 94.81 117 PHE A N 1
ATOM 915 C CA . PHE A 1 117 ? -24.203 14.781 24.109 1 94.81 117 PHE A CA 1
ATOM 916 C C . PHE A 1 117 ? -24.266 13.664 23.078 1 94.81 117 PHE A C 1
ATOM 918 O O . PHE A 1 117 ? -23.75 13.82 21.953 1 94.81 117 PHE A O 1
ATOM 925 N N . GLU A 1 118 ? -24.922 12.617 23.469 1 94.56 118 GLU A N 1
ATOM 926 C CA . GLU A 1 118 ? -25.062 11.508 22.516 1 94.56 118 GLU A CA 1
ATOM 927 C C . GLU A 1 118 ? -25.875 11.922 21.297 1 94.56 118 GLU A C 1
ATOM 929 O O . GLU A 1 118 ? -25.547 11.539 20.172 1 94.56 118 GLU A O 1
ATOM 934 N N . ILE A 1 119 ? -26.844 12.68 21.516 1 95.31 119 ILE A N 1
ATOM 935 C CA . ILE A 1 119 ? -27.672 13.156 20.422 1 95.31 119 ILE A CA 1
ATOM 936 C C . ILE A 1 119 ? -26.844 14.062 19.5 1 95.31 119 ILE A C 1
ATOM 938 O O . ILE A 1 119 ? -26.922 13.953 18.281 1 95.31 119 ILE A O 1
ATOM 942 N N . ALA A 1 120 ? -26.062 14.891 20.094 1 96.62 120 ALA A N 1
ATOM 943 C CA . ALA A 1 120 ? -25.188 15.742 19.297 1 96.62 120 ALA A CA 1
ATOM 944 C C . ALA A 1 120 ? -24.25 14.914 18.438 1 96.62 120 ALA A C 1
ATOM 946 O O . ALA A 1 120 ? -24.031 15.219 17.266 1 96.62 120 ALA A O 1
ATOM 947 N N . GLN A 1 121 ? -23.734 13.875 19.031 1 95.94 121 GLN A N 1
ATOM 948 C CA . GLN A 1 121 ? -22.828 12.992 18.297 1 95.94 121 GLN A CA 1
ATOM 949 C C . GLN A 1 121 ? -23.547 12.312 17.141 1 95.94 121 GLN A C 1
ATOM 951 O O . GLN A 1 121 ? -22.969 12.109 16.062 1 95.94 121 GLN A O 1
ATOM 956 N N . ASP A 1 122 ? -24.734 12 17.375 1 95.25 122 ASP A N 1
ATOM 957 C CA . ASP A 1 122 ? -25.531 11.406 16.297 1 95.25 122 ASP A CA 1
ATOM 958 C C . ASP A 1 122 ? -25.641 12.359 15.109 1 95.25 122 ASP A C 1
ATOM 960 O O . ASP A 1 122 ? -25.422 11.969 13.961 1 95.25 122 ASP A O 1
ATOM 964 N N . TYR A 1 123 ? -25.969 13.547 15.438 1 95.69 123 TYR A N 1
ATOM 965 C CA . TYR A 1 123 ? -26.125 14.547 14.391 1 95.69 123 TYR A CA 1
ATOM 966 C C . TYR A 1 123 ? -24.797 14.805 13.672 1 95.69 123 TYR A C 1
ATOM 968 O O . TYR A 1 123 ? -24.766 14.984 12.453 1 95.69 123 TYR A O 1
ATOM 976 N N . LEU A 1 124 ? -23.734 14.789 14.406 1 94.69 124 LEU A N 1
ATOM 977 C CA . LEU A 1 124 ? -22.422 14.984 13.805 1 94.69 124 LEU A CA 1
ATOM 978 C C . LEU A 1 124 ? -22.094 13.859 12.828 1 94.69 124 LEU A C 1
ATOM 980 O O . LEU A 1 124 ? -21.656 14.109 11.711 1 94.69 124 LEU A O 1
ATOM 984 N N . LYS A 1 125 ? -22.328 12.695 13.227 1 93.69 125 LYS A N 1
ATOM 985 C CA . LYS A 1 125 ? -22.062 11.539 12.375 1 93.69 125 LYS A CA 1
ATOM 986 C C . LYS A 1 125 ? -22.953 11.555 11.133 1 93.69 125 LYS A C 1
ATOM 988 O O . LYS A 1 125 ? -22.531 11.109 10.062 1 93.69 125 LYS A O 1
ATOM 993 N N . ALA A 1 126 ? -24.047 12.148 11.281 1 93.75 126 ALA A N 1
ATOM 994 C CA . ALA A 1 126 ? -24.984 12.25 10.164 1 93.75 126 ALA A CA 1
ATOM 995 C C . ALA A 1 126 ? -24.656 13.438 9.266 1 93.75 126 ALA A C 1
ATOM 997 O O . ALA A 1 126 ? -25.25 13.609 8.203 1 93.75 126 ALA A O 1
ATOM 998 N N . GLY A 1 127 ? -23.781 14.25 9.766 1 93.06 127 GLY A N 1
ATOM 999 C CA . GLY A 1 127 ? -23.375 15.414 8.992 1 93.06 127 GLY A CA 1
ATOM 1000 C C . GLY A 1 127 ? -24.328 16.578 9.125 1 93.06 127 GLY A C 1
ATOM 1001 O O . GLY A 1 127 ? -24.312 17.5 8.305 1 93.06 127 GLY A O 1
ATOM 1002 N N . ILE A 1 128 ? -25.234 16.438 10.008 1 95.06 128 ILE A N 1
ATOM 1003 C CA . ILE A 1 128 ? -26.172 17.531 10.25 1 95.06 128 ILE A CA 1
ATOM 1004 C C . ILE A 1 128 ? -25.594 18.469 11.312 1 95.06 128 ILE A C 1
ATOM 1006 O O . ILE A 1 128 ? -25.984 18.406 12.477 1 95.06 128 ILE A O 1
ATOM 1010 N N . LEU A 1 129 ? -24.797 19.312 10.953 1 95.44 129 LEU A N 1
ATOM 1011 C CA . LEU A 1 129 ? -23.906 20.078 11.828 1 95.44 129 LEU A CA 1
ATOM 1012 C C . LEU A 1 129 ? -24.672 21.156 12.586 1 95.44 129 LEU A C 1
ATOM 1014 O O . LEU A 1 129 ? -24.391 21.406 13.758 1 95.44 129 LEU A O 1
ATOM 1018 N N . ASP A 1 130 ? -25.609 21.734 11.93 1 96.06 130 ASP A N 1
ATOM 1019 C CA . ASP A 1 130 ? -26.375 22.797 12.57 1 96.06 130 ASP A CA 1
ATOM 1020 C C . ASP A 1 130 ? -27.141 22.281 13.789 1 96.06 130 ASP A C 1
ATOM 1022 O O . ASP A 1 130 ? -27.156 22.922 14.836 1 96.06 130 ASP A O 1
ATOM 1026 N N . ARG A 1 131 ? -27.766 21.172 13.602 1 95.94 131 ARG A N 1
ATOM 1027 C CA . ARG A 1 131 ? -28.5 20.562 14.719 1 95.94 131 ARG A CA 1
ATOM 1028 C C . ARG A 1 131 ? -27.547 20.141 15.828 1 95.94 131 ARG A C 1
ATOM 1030 O O . ARG A 1 131 ? -27.859 20.297 17.016 1 95.94 131 ARG A O 1
ATOM 1037 N N . ALA A 1 132 ? -26.469 19.594 15.484 1 97.19 132 ALA A N 1
ATOM 1038 C CA . ALA A 1 132 ? -25.453 19.234 16.469 1 97.19 132 ALA A CA 1
ATOM 1039 C C . ALA A 1 132 ? -25.047 20.453 17.297 1 97.19 132 ALA A C 1
ATOM 1041 O O . ALA A 1 132 ? -24.953 20.375 18.531 1 97.19 132 ALA A O 1
ATOM 1042 N N . GLU A 1 133 ? -24.781 21.562 16.594 1 97.62 133 GLU A N 1
ATOM 1043 C CA . GLU A 1 133 ? -24.406 22.797 17.281 1 97.62 133 GLU A CA 1
ATOM 1044 C C . GLU A 1 133 ? -25.484 23.234 18.281 1 97.62 133 GLU A C 1
ATOM 1046 O O . GLU A 1 133 ? -25.172 23.578 19.422 1 97.62 133 GLU A O 1
ATOM 1051 N N . SER A 1 134 ? -26.719 23.125 17.781 1 97.56 134 SER A N 1
ATOM 1052 C CA . SER A 1 134 ? -27.844 23.531 18.625 1 97.56 134 SER A CA 1
ATOM 1053 C C . SER A 1 134 ? -27.938 22.672 19.875 1 97.56 134 SER A C 1
ATOM 1055 O O . SER A 1 134 ? -28.109 23.203 20.984 1 97.56 134 SER A O 1
ATOM 1057 N N . ILE A 1 135 ? -27.797 21.438 19.672 1 97.38 135 ILE A N 1
ATOM 1058 C CA . ILE A 1 135 ? -27.891 20.516 20.797 1 97.38 135 ILE A CA 1
ATOM 1059 C C . ILE A 1 135 ? -26.719 20.734 21.75 1 97.38 135 ILE A C 1
ATOM 1061 O O . ILE A 1 135 ? -26.891 20.703 22.969 1 97.38 135 ILE A O 1
ATOM 1065 N N . LEU A 1 136 ? -25.562 20.938 21.281 1 97.94 136 LEU A N 1
ATOM 1066 C CA . LEU A 1 136 ? -24.375 21.172 22.109 1 97.94 136 LEU A CA 1
ATOM 1067 C C . LEU A 1 136 ? -24.531 22.469 22.906 1 97.94 136 LEU A C 1
ATOM 1069 O O . LEU A 1 136 ? -24.172 22.516 24.094 1 97.94 136 LEU A O 1
ATOM 1073 N N . LYS A 1 137 ? -25.047 23.5 22.25 1 97.62 137 LYS A N 1
ATOM 1074 C CA . LYS A 1 137 ? -25.281 24.75 22.969 1 97.62 137 LYS A CA 1
ATOM 1075 C C . LYS A 1 137 ? -26.266 24.562 24.109 1 97.62 137 LYS A C 1
ATOM 1077 O O . LYS A 1 137 ? -26.078 25.094 25.203 1 97.62 137 LYS A O 1
ATOM 1082 N N . GLU A 1 138 ? -27.312 23.766 23.828 1 95.88 138 GLU A N 1
ATOM 1083 C CA . GLU A 1 138 ? -28.281 23.438 24.875 1 95.88 138 GLU A CA 1
ATOM 1084 C C . GLU A 1 138 ? -27.594 22.703 26.031 1 95.88 138 GLU A C 1
ATOM 1086 O O . GLU A 1 138 ? -27.828 23.016 27.188 1 95.88 138 GLU A O 1
ATOM 1091 N N . LEU A 1 139 ? -26.812 21.781 25.719 1 96.19 139 LEU A N 1
ATOM 1092 C CA . LEU A 1 139 ? -26.047 21.031 26.719 1 96.19 139 LEU A CA 1
ATOM 1093 C C . LEU A 1 139 ? -25.188 21.969 27.562 1 96.19 139 LEU A C 1
ATOM 1095 O O . LEU A 1 139 ? -25.203 21.891 28.797 1 96.19 139 LEU A O 1
ATOM 1099 N N . LEU A 1 140 ? -24.531 22.906 26.953 1 96.44 140 LEU A N 1
ATOM 1100 C CA . LEU A 1 140 ? -23.562 23.766 27.609 1 96.44 140 LEU A CA 1
ATOM 1101 C C . LEU A 1 140 ? -24.266 24.875 28.391 1 96.44 140 LEU A C 1
ATOM 1103 O O . LEU A 1 140 ? -23.688 25.469 29.297 1 96.44 140 LEU A O 1
ATOM 1107 N N . ASP A 1 141 ? -25.484 25.188 28 1 95.06 141 ASP A N 1
ATOM 1108 C CA . ASP A 1 141 ? -26.281 26.094 28.812 1 95.06 141 ASP A CA 1
ATOM 1109 C C . ASP A 1 141 ? -26.594 25.484 30.188 1 95.06 141 ASP A C 1
ATOM 1111 O O . ASP A 1 141 ? -26.594 26.188 31.188 1 95.06 141 ASP A O 1
ATOM 1115 N N . ARG A 1 142 ? -26.766 24.172 30.172 1 92.19 142 ARG A N 1
ATOM 1116 C CA . ARG A 1 142 ? -27.078 23.453 31.391 1 92.19 142 ARG A CA 1
ATOM 1117 C C . ARG A 1 142 ? -25.812 23.109 32.188 1 92.19 142 ARG A C 1
ATOM 1119 O O . ARG A 1 142 ? -25.797 23.203 33.406 1 92.19 142 ARG A O 1
ATOM 1126 N N . GLN A 1 143 ? -24.844 22.75 31.469 1 94 143 GLN A N 1
ATOM 1127 C CA . GLN A 1 143 ? -23.547 22.438 32.031 1 94 143 GLN A CA 1
ATOM 1128 C C . GLN A 1 143 ? -22.422 23.141 31.297 1 94 143 GLN A C 1
ATOM 1130 O O . GLN A 1 143 ? -21.75 22.547 30.453 1 94 143 GLN A O 1
ATOM 1135 N N . PRO A 1 144 ? -22.078 24.281 31.766 1 94 144 PRO A N 1
ATOM 1136 C CA . PRO A 1 144 ? -21.125 25.125 31.031 1 94 144 PRO A CA 1
ATOM 1137 C C . PRO A 1 144 ? -19.719 24.547 31 1 94 144 PRO A C 1
ATOM 1139 O O . PRO A 1 144 ? -18.938 24.844 30.094 1 94 144 PRO A O 1
ATOM 1142 N N . ASP A 1 145 ? -19.406 23.656 31.922 1 93.75 145 ASP A N 1
ATOM 1143 C CA . ASP A 1 145 ? -18.031 23.156 32.031 1 93.75 145 ASP A CA 1
ATOM 1144 C C . ASP A 1 145 ? -17.938 21.703 31.531 1 93.75 145 ASP A C 1
ATOM 1146 O O . ASP A 1 145 ? -17.016 20.969 31.922 1 93.75 145 ASP A O 1
ATOM 1150 N N . HIS A 1 146 ? -18.922 21.312 30.766 1 94.25 146 HIS A N 1
ATOM 1151 C CA . HIS A 1 146 ? -18.859 19.984 30.172 1 94.25 146 HIS A CA 1
ATOM 1152 C C . HIS A 1 146 ? -17.719 19.875 29.156 1 94.25 146 HIS A C 1
ATOM 1154 O O . HIS A 1 146 ? -17.828 20.406 28.047 1 94.25 146 HIS A O 1
ATOM 1160 N N . LEU A 1 147 ? -16.672 19.172 29.484 1 94.25 147 LEU A N 1
ATOM 1161 C CA . LEU A 1 147 ? -15.422 19.203 28.734 1 94.25 147 LEU A CA 1
ATOM 1162 C C . LEU A 1 147 ? -15.617 18.625 27.328 1 94.25 147 LEU A C 1
ATOM 1164 O O . LEU A 1 147 ? -15.211 19.25 26.344 1 94.25 147 LEU A O 1
ATOM 1168 N N . GLU A 1 148 ? -16.281 17.531 27.297 1 94.62 148 GLU A N 1
ATOM 1169 C CA . GLU A 1 148 ? -16.469 16.891 26 1 94.62 148 GLU A CA 1
ATOM 1170 C C . GLU A 1 148 ? -17.344 17.734 25.094 1 94.62 148 GLU A C 1
ATOM 1172 O O . GLU A 1 148 ? -17.109 17.797 23.891 1 94.62 148 GLU A O 1
ATOM 1177 N N . GLY A 1 149 ? -18.359 18.266 25.625 1 96.38 149 GLY A N 1
ATOM 1178 C CA . GLY A 1 149 ? -19.219 19.141 24.859 1 96.38 149 GLY A CA 1
ATOM 1179 C C . GLY A 1 149 ? -18.5 20.344 24.297 1 96.38 149 GLY A C 1
ATOM 1180 O O . GLY A 1 149 ? -18.672 20.688 23.125 1 96.38 149 GLY A O 1
ATOM 1181 N N . LEU A 1 150 ? -17.703 20.938 25.172 1 97.38 150 LEU A N 1
ATOM 1182 C CA . LEU A 1 150 ? -16.906 22.094 24.75 1 97.38 150 LEU A CA 1
ATOM 1183 C C . LEU A 1 150 ? -15.945 21.719 23.641 1 97.38 150 LEU A C 1
ATOM 1185 O O . LEU A 1 150 ? -15.844 22.406 22.625 1 97.38 150 LEU A O 1
ATOM 1189 N N . ALA A 1 151 ? -15.281 20.656 23.828 1 96.75 151 ALA A N 1
ATOM 1190 C CA . ALA A 1 151 ? -14.312 20.203 22.844 1 96.75 151 ALA A CA 1
ATOM 1191 C C . ALA A 1 151 ? -14.977 19.938 21.484 1 96.75 151 ALA A C 1
ATOM 1193 O O . ALA A 1 151 ? -14.469 20.359 20.453 1 96.75 151 ALA A O 1
ATOM 1194 N N . THR A 1 152 ? -16.078 19.312 21.531 1 96.88 152 THR A N 1
ATOM 1195 C CA . THR A 1 152 ? -16.797 18.969 20.297 1 96.88 152 THR A CA 1
ATOM 1196 C C . THR A 1 152 ? -17.312 20.234 19.609 1 96.88 152 THR A C 1
ATOM 1198 O O . THR A 1 152 ? -17.219 20.344 18.375 1 96.88 152 THR A O 1
ATOM 1201 N N . LEU A 1 153 ? -17.781 21.094 20.359 1 97.62 153 LEU A N 1
ATOM 1202 C CA . LEU A 1 153 ? -18.266 22.344 19.797 1 97.62 153 LEU A CA 1
ATOM 1203 C C . LEU A 1 153 ? -17.125 23.125 19.141 1 97.62 153 LEU A C 1
ATOM 1205 O O . LEU A 1 153 ? -17.281 23.672 18.047 1 97.62 153 LEU A O 1
ATOM 1209 N N . ALA A 1 154 ? -16.016 23.188 19.797 1 97.62 154 ALA A N 1
ATOM 1210 C CA . ALA A 1 154 ? -14.844 23.859 19.234 1 97.62 154 ALA A CA 1
ATOM 1211 C C . ALA A 1 154 ? -14.453 23.234 17.906 1 97.62 154 ALA A C 1
ATOM 1213 O O . ALA A 1 154 ? -14.203 23.953 16.922 1 97.62 154 ALA A O 1
ATOM 1214 N N . GLU A 1 155 ? -14.422 21.953 17.891 1 95.81 155 GLU A N 1
ATOM 1215 C CA . GLU A 1 155 ? -14.062 21.25 16.672 1 95.81 155 GLU A CA 1
ATOM 1216 C C . GLU A 1 155 ? -15.055 21.547 15.547 1 95.81 155 GLU A C 1
ATOM 1218 O O . GLU A 1 155 ? -14.664 21.672 14.391 1 95.81 155 GLU A O 1
ATOM 1223 N N . LEU A 1 156 ? -16.234 21.578 15.914 1 96.56 156 LEU A N 1
ATOM 1224 C CA . LEU A 1 156 ? -17.281 21.891 14.93 1 96.56 156 LEU A CA 1
ATOM 1225 C C . LEU A 1 156 ? -17.047 23.25 14.305 1 96.56 156 LEU A C 1
ATOM 1227 O O . LEU A 1 156 ? -17.141 23.406 13.086 1 96.56 156 LEU A O 1
ATOM 1231 N N . TYR A 1 157 ? -16.75 24.188 15.117 1 97.25 157 TYR A N 1
ATOM 1232 C CA . TYR A 1 157 ? -16.453 25.531 14.609 1 97.25 157 TYR A CA 1
ATOM 1233 C C . TYR A 1 157 ? -15.234 25.516 13.711 1 97.25 157 TYR A C 1
ATOM 1235 O O . TYR A 1 157 ? -15.195 26.219 12.695 1 97.25 157 TYR A O 1
ATOM 1243 N N . GLU A 1 158 ? -14.273 24.75 14.008 1 96.12 158 GLU A N 1
ATOM 1244 C CA . GLU A 1 158 ? -13.055 24.656 13.203 1 96.12 158 GLU A CA 1
ATOM 1245 C C . GLU A 1 158 ? -13.336 24.031 11.844 1 96.12 158 GLU A C 1
ATOM 1247 O O . GLU A 1 158 ? -12.781 24.469 10.828 1 96.12 158 GLU A O 1
ATOM 1252 N N . LEU A 1 159 ? -14.172 23.094 11.883 1 92.81 159 LEU A N 1
ATOM 1253 C CA . LEU A 1 159 ? -14.562 22.469 10.625 1 92.81 159 LEU A CA 1
ATOM 1254 C C . LEU A 1 159 ? -15.188 23.484 9.68 1 92.81 159 LEU A C 1
ATOM 1256 O O . LEU A 1 159 ? -14.977 23.422 8.469 1 92.81 159 LEU A O 1
ATOM 1260 N N . GLY A 1 160 ? -15.859 24.359 10.219 1 93.44 160 GLY A N 1
ATOM 1261 C CA . GLY A 1 160 ? -16.5 25.391 9.43 1 93.44 160 GLY A CA 1
ATOM 1262 C C . GLY A 1 160 ? -15.641 26.625 9.266 1 93.44 160 GLY A C 1
ATOM 1263 O O . GLY A 1 160 ? -16.109 27.656 8.742 1 93.44 160 GLY A O 1
ATOM 1264 N N . SER A 1 161 ? -14.477 26.688 9.758 1 95.12 161 SER A N 1
ATOM 1265 C CA . SER A 1 161 ? -13.523 27.797 9.711 1 95.12 161 SER A CA 1
ATOM 1266 C C . SER A 1 161 ? -14.023 29 10.5 1 95.12 161 SER A C 1
ATOM 1268 O O . SER A 1 161 ? -13.781 30.141 10.125 1 95.12 161 SER A O 1
ATOM 1270 N N . GLU A 1 162 ? -14.891 28.672 11.422 1 96.69 162 GLU A N 1
ATOM 1271 C CA . GLU A 1 162 ? -15.32 29.703 12.359 1 96.69 162 GLU A CA 1
ATOM 1272 C C . GLU A 1 162 ? -14.328 29.844 13.508 1 96.69 162 GLU A C 1
ATOM 1274 O O . GLU A 1 162 ? -14.648 29.516 14.656 1 96.69 162 GLU A O 1
ATOM 1279 N N . TRP A 1 163 ? -13.297 30.5 13.234 1 97.88 163 TRP A N 1
ATOM 1280 C CA . TRP A 1 163 ? -12.125 30.469 14.102 1 97.88 163 TRP A CA 1
ATOM 1281 C C . TRP A 1 163 ? -12.375 31.25 15.391 1 97.88 163 TRP A C 1
ATOM 1283 O O . TRP A 1 163 ? -12.023 30.781 16.469 1 97.88 163 TRP A O 1
ATOM 1293 N N . MET A 1 164 ? -13.008 32.375 15.242 1 97.62 164 MET A N 1
ATOM 1294 C CA . MET A 1 164 ? -13.25 33.219 16.422 1 97.62 164 MET A CA 1
ATOM 1295 C C . MET A 1 164 ? -14.141 32.469 17.422 1 97.62 164 MET A C 1
ATOM 1297 O O . MET A 1 164 ? -13.883 32.5 18.625 1 97.62 164 MET A O 1
ATOM 1301 N N . GLN A 1 165 ? -15.109 31.828 16.906 1 98 165 GLN A N 1
ATOM 1302 C CA . GLN A 1 165 ? -16 31.047 17.766 1 98 165 GLN A CA 1
ATOM 1303 C C . GLN A 1 165 ? -15.258 29.891 18.438 1 98 165 GLN A C 1
ATOM 1305 O O . GLN A 1 165 ? -15.461 29.625 19.625 1 98 165 GLN A O 1
ATOM 1310 N N . SER A 1 166 ? -14.477 29.266 17.688 1 98.38 166 SER A N 1
ATOM 1311 C CA . SER A 1 166 ? -13.695 28.172 18.25 1 98.38 166 SER A CA 1
ATOM 1312 C C . SER A 1 166 ? -12.758 28.656 19.344 1 98.38 166 SER A C 1
ATOM 1314 O O . SER A 1 166 ? -12.641 28.031 20.406 1 98.38 166 SER A O 1
ATOM 1316 N N . ILE A 1 167 ? -12.133 29.766 19.125 1 98.56 167 ILE A N 1
ATOM 1317 C CA . ILE A 1 167 ? -11.219 30.344 20.109 1 98.56 167 ILE A CA 1
ATOM 1318 C C . ILE A 1 167 ? -11.969 30.609 21.406 1 98.56 167 ILE A C 1
ATOM 1320 O O . ILE A 1 167 ? -11.484 30.25 22.484 1 98.56 167 ILE A O 1
ATOM 1324 N N . ALA A 1 168 ? -13.125 31.172 21.297 1 98.31 168 ALA A N 1
ATOM 1325 C CA . ALA A 1 168 ? -13.922 31.484 22.484 1 98.31 168 ALA A CA 1
ATOM 1326 C C . ALA A 1 168 ? -14.258 30.203 23.25 1 98.31 168 ALA A C 1
ATOM 1328 O O . ALA A 1 168 ? -14.141 30.172 24.484 1 98.31 168 ALA A O 1
ATOM 1329 N N . VAL A 1 169 ? -14.617 29.219 22.531 1 98.31 169 VAL A N 1
ATOM 1330 C CA . VAL A 1 169 ? -14.992 27.953 23.172 1 98.31 169 VAL A CA 1
ATOM 1331 C C . VAL A 1 169 ? -13.758 27.297 23.781 1 98.31 169 VAL A C 1
ATOM 1333 O O . VAL A 1 169 ? -13.812 26.75 24.875 1 98.31 169 VAL A O 1
ATOM 1336 N N . ARG A 1 170 ? -12.641 27.328 23.156 1 98 170 ARG A N 1
ATOM 1337 C CA . ARG A 1 170 ? -11.422 26.719 23.656 1 98 170 ARG A CA 1
ATOM 1338 C C . ARG A 1 170 ? -10.891 27.469 24.875 1 98 170 ARG A C 1
ATOM 1340 O O . ARG A 1 170 ? -10.289 26.859 25.766 1 98 170 ARG A O 1
ATOM 1347 N N . GLN A 1 171 ? -11.133 28.734 24.859 1 97.62 171 GLN A N 1
ATOM 1348 C CA . GLN A 1 171 ? -10.789 29.484 26.062 1 97.62 171 GLN A CA 1
ATOM 1349 C C . GLN A 1 171 ? -11.602 29 27.266 1 97.62 171 GLN A C 1
ATOM 1351 O O . GLN A 1 171 ? -11.07 28.875 28.375 1 97.62 171 GLN A O 1
ATOM 1356 N N . ARG A 1 172 ? -12.859 28.719 27.016 1 97.31 172 ARG A N 1
ATOM 1357 C CA . ARG A 1 172 ? -13.695 28.141 28.062 1 97.31 172 ARG A CA 1
ATOM 1358 C C . ARG A 1 172 ? -13.172 26.766 28.484 1 97.31 172 ARG A C 1
ATOM 1360 O O . ARG A 1 172 ? -13.148 26.438 29.672 1 97.31 172 ARG A O 1
ATOM 1367 N N . LEU A 1 173 ? -12.797 26.047 27.484 1 96.75 173 LEU A N 1
ATOM 1368 C CA . LEU A 1 173 ? -12.219 24.734 27.734 1 96.75 173 LEU A CA 1
ATOM 1369 C C . LEU A 1 173 ? -10.977 24.844 28.609 1 96.75 173 LEU A C 1
ATOM 1371 O O . LEU A 1 173 ? -10.805 24.078 29.547 1 96.75 173 LEU A O 1
ATOM 1375 N N . SER A 1 174 ? -10.148 25.797 28.312 1 95.62 174 SER A N 1
ATOM 1376 C CA . SER A 1 174 ? -8.938 26.047 29.094 1 95.62 174 SER A CA 1
ATOM 1377 C C . SER A 1 174 ? -9.266 26.422 30.531 1 95.62 174 SER A C 1
ATOM 1379 O O . SER A 1 174 ? -8.664 25.906 31.469 1 95.62 174 SER A O 1
ATOM 1381 N N . LYS A 1 175 ? -10.25 27.219 30.688 1 95.38 175 LYS A N 1
ATOM 1382 C CA . LYS A 1 175 ? -10.672 27.656 32 1 95.38 175 LYS A CA 1
ATOM 1383 C C . LYS A 1 175 ? -11.258 26.516 32.812 1 95.38 175 LYS A C 1
ATOM 1385 O O . LYS A 1 175 ? -11.117 26.469 34.031 1 95.38 175 LYS A O 1
ATOM 1390 N N . ALA A 1 176 ? -11.859 25.609 32.062 1 94.94 176 ALA A N 1
ATOM 1391 C CA . ALA A 1 176 ? -12.469 24.438 32.719 1 94.94 176 ALA A CA 1
ATOM 1392 C C . ALA A 1 176 ? -11.414 23.406 33.094 1 94.94 176 ALA A C 1
ATOM 1394 O O . ALA A 1 176 ? -11.734 22.375 33.688 1 94.94 176 ALA A O 1
ATOM 1395 N N . GLY A 1 177 ? -10.156 23.625 32.688 1 93 177 GLY A N 1
ATOM 1396 C CA . GLY A 1 177 ? -9.078 22.781 33.188 1 93 177 GLY A CA 1
ATOM 1397 C C . GLY A 1 177 ? -8.531 21.859 32.094 1 93 177 GLY A C 1
ATOM 1398 O O . GLY A 1 177 ? -7.648 21.031 32.375 1 93 177 GLY A O 1
ATOM 1399 N N . ALA A 1 178 ? -9.117 22 30.984 1 92.94 178 ALA A N 1
ATOM 1400 C CA . ALA A 1 178 ? -8.578 21.172 29.906 1 92.94 178 ALA A CA 1
ATOM 1401 C C . ALA A 1 178 ? -7.168 21.594 29.531 1 92.94 178 ALA A C 1
ATOM 1403 O O . ALA A 1 178 ? -6.918 22.781 29.281 1 92.94 178 ALA A O 1
ATOM 1404 N N . ARG A 1 179 ? -6.293 20.625 29.484 1 92.5 179 ARG A N 1
ATOM 1405 C CA . ARG A 1 179 ? -4.891 20.922 29.203 1 92.5 179 ARG A CA 1
ATOM 1406 C C . ARG A 1 179 ? -4.645 21.031 27.703 1 92.5 179 ARG A C 1
ATOM 1408 O O . ARG A 1 179 ? -5.434 20.516 26.906 1 92.5 179 ARG A O 1
ATOM 1415 N N . GLY A 1 180 ? -3.645 21.797 27.281 1 92.19 180 GLY A N 1
ATOM 1416 C CA . GLY A 1 180 ? -3.156 21.812 25.922 1 92.19 180 GLY A CA 1
ATOM 1417 C C . GLY A 1 180 ? -3.973 22.719 25 1 92.19 180 GLY A C 1
ATOM 1418 O O . GLY A 1 180 ? -3.914 22.578 23.781 1 92.19 180 GLY A O 1
ATOM 1419 N N . GLN A 1 181 ? -4.746 23.609 25.484 1 96 181 GLN A N 1
ATOM 1420 C CA . GLN A 1 181 ? -5.625 24.422 24.672 1 96 181 GLN A CA 1
ATOM 1421 C C . GLN A 1 181 ? -4.898 25.672 24.156 1 96 181 GLN A C 1
ATOM 1423 O O . GLN A 1 181 ? -5.168 26.141 23.047 1 96 181 GLN A O 1
ATOM 1428 N N . ARG A 1 182 ? -3.967 26.141 24.906 1 96.19 182 ARG A N 1
ATOM 1429 C CA . ARG A 1 182 ? -3.332 27.422 24.594 1 96.19 182 ARG A CA 1
ATOM 1430 C C . ARG A 1 182 ? -2.584 27.344 23.266 1 96.19 182 ARG A C 1
ATOM 1432 O O . ARG A 1 182 ? -2.736 28.234 22.422 1 96.19 182 ARG A O 1
ATOM 1439 N N . PRO A 1 183 ? -1.814 26.312 23.031 1 95 183 PRO A N 1
ATOM 1440 C CA . PRO A 1 183 ? -1.158 26.219 21.734 1 95 183 PRO A CA 1
ATOM 1441 C C . PRO A 1 183 ? -2.152 26.156 20.578 1 95 183 PRO A C 1
ATOM 1443 O O . PRO A 1 183 ? -1.902 26.719 19.516 1 95 183 PRO A O 1
ATOM 1446 N N . VAL A 1 184 ? -3.221 25.5 20.781 1 96.75 184 VAL A N 1
ATOM 1447 C CA . VAL A 1 184 ? -4.23 25.391 19.734 1 96.75 184 VAL A CA 1
ATOM 1448 C C . VAL A 1 184 ? -4.859 26.75 19.469 1 96.75 184 VAL A C 1
ATOM 1450 O O . VAL A 1 184 ? -5.023 27.156 18.312 1 96.75 184 VAL A O 1
ATOM 1453 N N . ILE A 1 185 ? -5.137 27.422 20.531 1 98.12 185 ILE A N 1
ATOM 1454 C CA . ILE A 1 185 ? -5.699 28.766 20.406 1 98.12 185 ILE A CA 1
ATOM 1455 C C . ILE A 1 185 ? -4.746 29.656 19.625 1 98.12 185 ILE A C 1
ATOM 1457 O O . ILE A 1 185 ? -5.176 30.406 18.734 1 98.12 185 ILE A O 1
ATOM 1461 N N . ALA A 1 186 ? -3.521 29.516 19.891 1 97.69 186 ALA A N 1
ATOM 1462 C CA . ALA A 1 186 ? -2.518 30.281 19.156 1 97.69 186 ALA A CA 1
ATOM 1463 C C . ALA A 1 186 ? -2.531 29.938 17.672 1 97.69 186 ALA A C 1
ATOM 1465 O O . ALA A 1 186 ? -2.424 30.828 16.828 1 97.69 186 ALA A O 1
ATOM 1466 N N . MET A 1 187 ? -2.668 28.688 17.422 1 96.38 187 MET A N 1
ATOM 1467 C CA . MET A 1 187 ? -2.736 28.25 16.031 1 96.38 187 MET A CA 1
ATOM 1468 C C . MET A 1 187 ? -3.957 28.844 15.328 1 96.38 187 MET A C 1
ATOM 1470 O O . MET A 1 187 ? -3.879 29.25 14.164 1 96.38 187 MET A O 1
ATOM 1474 N N . LEU A 1 188 ? -5.016 28.891 16 1 98.12 188 LEU A N 1
ATOM 1475 C CA . LEU A 1 188 ? -6.242 29.438 15.438 1 98.12 188 LEU A CA 1
ATOM 1476 C C . LEU A 1 188 ? -6.09 30.938 15.172 1 98.12 188 LEU A C 1
ATOM 1478 O O . LEU A 1 188 ? -6.566 31.438 14.148 1 98.12 188 LEU A O 1
ATOM 1482 N N . TYR A 1 189 ? -5.445 31.609 16.109 1 98.25 189 TYR A N 1
ATOM 1483 C CA . TYR A 1 189 ? -5.137 33.031 15.836 1 98.25 189 TYR A CA 1
ATOM 1484 C C . TYR A 1 189 ? -4.262 33.156 14.602 1 98.25 189 TYR A C 1
ATOM 1486 O O . TYR A 1 189 ? -4.375 34.125 13.859 1 98.25 189 TYR A O 1
ATOM 1494 N N . GLY A 1 190 ? -3.418 32.219 14.398 1 97.25 190 GLY A N 1
ATOM 1495 C CA . GLY A 1 190 ? -2.633 32.188 13.172 1 97.25 190 GLY A CA 1
ATOM 1496 C C . GLY A 1 190 ? -3.484 32.125 11.922 1 97.25 190 GLY A C 1
ATOM 1497 O O . GLY A 1 190 ? -3.191 32.812 10.93 1 97.25 190 GLY A O 1
ATOM 1498 N N . GLU A 1 191 ? -4.504 31.297 11.969 1 96.69 191 GLU A N 1
ATOM 1499 C CA . GLU A 1 191 ? -5.426 31.219 10.844 1 96.69 191 GLU A CA 1
ATOM 1500 C C . GLU A 1 191 ? -6.082 32.562 10.562 1 96.69 191 GLU A C 1
ATOM 1502 O O . GLU A 1 191 ? -6.184 33 9.414 1 96.69 191 GLU A O 1
ATOM 1507 N N . LEU A 1 192 ? -6.414 33.156 11.586 1 98.12 192 LEU A N 1
ATOM 1508 C CA . LEU A 1 192 ? -7.043 34.469 11.453 1 98.12 192 LEU A CA 1
ATOM 1509 C C . LEU A 1 192 ? -6.062 35.5 10.883 1 98.12 192 LEU A C 1
ATOM 1511 O O . LEU A 1 192 ? -6.434 36.312 10.047 1 98.12 192 LEU A O 1
ATOM 1515 N N . ALA A 1 193 ? -4.879 35.406 11.336 1 98.12 193 ALA A N 1
ATOM 1516 C CA . ALA A 1 193 ? -3.848 36.312 10.828 1 98.12 193 ALA A CA 1
ATOM 1517 C C . ALA A 1 193 ? -3.623 36.094 9.336 1 98.12 193 ALA A C 1
ATOM 1519 O O . ALA A 1 193 ? -3.543 37.062 8.57 1 98.12 193 ALA A O 1
ATOM 1520 N N . GLU A 1 194 ? -3.555 34.875 8.93 1 96.12 194 GLU A N 1
ATOM 1521 C CA . GLU A 1 194 ? -3.379 34.562 7.516 1 96.12 194 GLU A CA 1
ATOM 1522 C C . GLU A 1 194 ? -4.543 35.094 6.68 1 96.12 194 GLU A C 1
ATOM 1524 O O . GLU A 1 194 ? -4.336 35.656 5.605 1 96.12 194 GLU A O 1
ATOM 1529 N N . GLN A 1 195 ? -5.691 34.875 7.176 1 96.12 195 GLN A N 1
ATOM 1530 C CA . GLN A 1 195 ? -6.879 35.344 6.484 1 96.12 195 GLN A CA 1
ATOM 1531 C C . GLN A 1 195 ? -6.84 36.875 6.34 1 96.12 195 GLN A C 1
ATOM 1533 O O . GLN A 1 195 ? -7.184 37.406 5.289 1 96.12 195 GLN A O 1
ATOM 1538 N N . SER A 1 196 ? -6.426 37.531 7.348 1 97.12 196 SER A N 1
ATOM 1539 C CA . SER A 1 196 ? -6.324 38.969 7.32 1 97.12 196 SER A CA 1
ATOM 1540 C C . SER A 1 196 ? -5.293 39.438 6.297 1 97.12 196 SER A C 1
ATOM 1542 O O . SER A 1 196 ? -5.52 40.406 5.578 1 97.12 196 SER A O 1
ATOM 1544 N N . LEU A 1 197 ? -4.219 38.75 6.18 1 95.69 197 LEU A N 1
ATOM 1545 C CA . LEU A 1 197 ? -3.188 39.094 5.207 1 95.69 197 LEU A CA 1
ATOM 1546 C C . LEU A 1 197 ? -3.705 38.938 3.783 1 95.69 197 LEU A C 1
ATOM 1548 O O . LEU A 1 197 ? -3.457 39.781 2.926 1 95.69 197 LEU A O 1
ATOM 1552 N N . LEU A 1 198 ? -4.406 37.875 3.602 1 94.69 198 LEU A N 1
ATOM 1553 C CA . LEU A 1 198 ? -4.977 37.625 2.283 1 94.69 198 LEU A CA 1
ATOM 1554 C C . LEU A 1 198 ? -5.977 38.719 1.911 1 94.69 198 LEU A C 1
ATOM 1556 O O . LEU A 1 198 ? -6.105 39.062 0.737 1 94.69 198 LEU A O 1
ATOM 1560 N N . ALA A 1 199 ? -6.566 39.312 2.891 1 96 199 ALA A N 1
ATOM 1561 C CA . ALA A 1 199 ? -7.551 40.375 2.688 1 96 199 ALA A CA 1
ATOM 1562 C C . ALA A 1 199 ? -6.875 41.719 2.615 1 96 199 ALA A C 1
ATOM 1564 O O . ALA A 1 199 ? -7.543 42.75 2.42 1 96 199 ALA A O 1
ATOM 1565 N N . GLY A 1 200 ? -5.562 41.781 2.791 1 94.06 200 GLY A N 1
ATOM 1566 C CA . GLY A 1 200 ? -4.812 43 2.723 1 94.06 200 GLY A CA 1
ATOM 1567 C C . GLY A 1 200 ? -4.859 43.812 4.012 1 94.06 200 GLY A C 1
ATOM 1568 O O . GLY A 1 200 ? -4.527 45 4.023 1 94.06 200 GLY A O 1
ATOM 1569 N N . GLU A 1 201 ? -5.324 43.156 5.059 1 95.75 201 GLU A N 1
ATOM 1570 C CA . GLU A 1 201 ? -5.453 43.844 6.348 1 95.75 201 GLU A CA 1
ATOM 1571 C C . GLU A 1 201 ? -4.27 43.531 7.258 1 95.75 201 GLU A C 1
ATOM 1573 O O . GLU A 1 201 ? -4.426 42.844 8.273 1 95.75 201 GLU A O 1
ATOM 1578 N N . ALA A 1 202 ? -3.213 44.156 7.055 1 92.88 202 ALA A N 1
ATOM 1579 C CA . ALA A 1 202 ? -1.959 43.875 7.738 1 92.88 202 ALA A CA 1
ATOM 1580 C C . ALA A 1 202 ? -2.033 44.25 9.211 1 92.88 202 ALA A C 1
ATOM 1582 O O . ALA A 1 202 ? -1.476 43.562 10.07 1 92.88 202 ALA A O 1
ATOM 1583 N N . LYS A 1 203 ? -2.682 45.281 9.477 1 94.88 203 LYS A N 1
ATOM 1584 C CA . LYS A 1 203 ? -2.795 45.75 10.867 1 94.88 203 LYS A CA 1
ATOM 1585 C C . LYS A 1 203 ? -3.564 44.719 11.703 1 94.88 203 LYS A C 1
ATOM 1587 O O . LYS A 1 203 ? -3.152 44.406 12.82 1 94.88 203 LYS A O 1
ATOM 1592 N N . GLN A 1 204 ? -4.633 44.281 11.133 1 96.88 204 GLN A N 1
ATOM 1593 C CA . GLN A 1 204 ? -5.43 43.281 11.828 1 96.88 204 GLN A CA 1
ATOM 1594 C C . GLN A 1 204 ? -4.645 42 12.016 1 96.88 204 GLN A C 1
ATOM 1596 O O . GLN A 1 204 ? -4.754 41.344 13.055 1 96.88 204 GLN A O 1
ATOM 1601 N N . ALA A 1 205 ? -3.902 41.625 11.023 1 97.62 205 ALA A N 1
ATOM 1602 C CA . ALA A 1 205 ? -3.057 40.438 11.117 1 97.62 205 ALA A CA 1
ATOM 1603 C C . ALA A 1 205 ? -2.088 40.531 12.289 1 97.62 205 ALA A C 1
ATOM 1605 O O . ALA A 1 205 ? -1.892 39.562 13.031 1 97.62 205 ALA A O 1
ATOM 1606 N N . LYS A 1 206 ? -1.565 41.656 12.477 1 96.12 206 LYS A N 1
ATOM 1607 C CA . LYS A 1 206 ? -0.616 41.875 13.562 1 96.12 206 LYS A CA 1
ATOM 1608 C C . LYS A 1 206 ? -1.292 41.719 14.922 1 96.12 206 LYS A C 1
ATOM 1610 O O . LYS A 1 206 ? -0.698 41.188 15.859 1 96.12 206 LYS A O 1
ATOM 1615 N N . VAL A 1 207 ? -2.465 42.219 14.969 1 97.88 207 VAL A N 1
ATOM 1616 C CA . VAL A 1 207 ? -3.221 42.094 16.219 1 97.88 207 VAL A CA 1
ATOM 1617 C C . VAL A 1 207 ? -3.43 40.594 16.547 1 97.88 207 VAL A C 1
ATOM 1619 O O . VAL A 1 207 ? -3.223 40.188 17.688 1 97.88 207 VAL A O 1
ATOM 1622 N N . PHE A 1 208 ? -3.83 39.875 15.578 1 98.38 208 PHE A N 1
ATOM 1623 C CA . PHE A 1 208 ? -4.039 38.438 15.789 1 98.38 208 PHE A CA 1
ATOM 1624 C C . PHE A 1 208 ? -2.73 37.75 16.156 1 98.38 208 PHE A C 1
ATOM 1626 O O . PHE A 1 208 ? -2.711 36.875 17.016 1 98.38 208 PHE A O 1
ATOM 1633 N N . LEU A 1 209 ? -1.655 38.125 15.578 1 97.94 209 LEU A N 1
ATOM 1634 C CA . LEU A 1 209 ? -0.356 37.531 15.898 1 97.94 209 LEU A CA 1
ATOM 1635 C C . LEU A 1 209 ? 0.052 37.875 17.328 1 97.94 209 LEU A C 1
ATOM 1637 O O . LEU A 1 209 ? 0.655 37.031 18.016 1 97.94 209 LEU A O 1
ATOM 1641 N N . GLU A 1 210 ? -0.264 39.031 17.781 1 97.25 210 GLU A N 1
ATOM 1642 C CA . GLU A 1 210 ? 0.009 39.375 19.156 1 97.25 210 GLU A CA 1
ATOM 1643 C C . GLU A 1 210 ? -0.804 38.531 20.125 1 97.25 210 GLU A C 1
ATOM 1645 O O . GLU A 1 210 ? -0.286 38.062 21.156 1 97.25 210 GLU A O 1
ATOM 1650 N N . SER A 1 211 ? -1.988 38.344 19.734 1 98.12 211 SER A N 1
ATOM 1651 C CA . SER A 1 211 ? -2.838 37.469 20.547 1 98.12 211 SER A CA 1
ATOM 1652 C C . SER A 1 211 ? -2.297 36.062 20.578 1 98.12 211 SER A C 1
ATOM 1654 O O . SER A 1 211 ? -2.305 35.406 21.625 1 98.12 211 SER A O 1
ATOM 1656 N N . ALA A 1 212 ? -1.842 35.594 19.469 1 98 212 ALA A N 1
ATOM 1657 C CA . ALA A 1 212 ? -1.251 34.281 19.391 1 98 212 ALA A CA 1
ATOM 1658 C C . ALA A 1 212 ? -0.031 34.156 20.312 1 98 212 ALA A C 1
ATOM 1660 O O . ALA A 1 212 ? 0.119 33.188 21.031 1 98 212 ALA A O 1
ATOM 1661 N N . ARG A 1 213 ? 0.791 35.125 20.328 1 95.12 213 ARG A N 1
ATOM 1662 C CA . ARG A 1 213 ? 2.018 35.125 21.125 1 95.12 213 ARG A CA 1
ATOM 1663 C C . ARG A 1 213 ? 1.705 35.125 22.609 1 95.12 213 ARG A C 1
ATOM 1665 O O . ARG A 1 213 ? 2.436 34.531 23.406 1 95.12 213 ARG A O 1
ATOM 1672 N N . LYS A 1 214 ? 0.669 35.812 22.922 1 96.69 214 LYS A N 1
ATOM 1673 C CA . LYS A 1 214 ? 0.248 35.812 24.312 1 96.69 214 LYS A CA 1
ATOM 1674 C C . LYS A 1 214 ? -0.162 34.438 24.797 1 96.69 214 LYS A C 1
ATOM 1676 O O . LYS A 1 214 ? 0.127 34.062 25.922 1 96.69 214 LYS A O 1
ATOM 1681 N N . GLU A 1 215 ? -0.805 33.719 23.922 1 96.69 215 GLU A N 1
ATOM 1682 C CA . GLU A 1 215 ? -1.252 32.375 24.266 1 96.69 215 GLU A CA 1
ATOM 1683 C C . GLU A 1 215 ? -0.088 31.391 24.25 1 96.69 215 GLU A C 1
ATOM 1685 O O . GLU A 1 215 ? -0.004 30.516 25.125 1 96.69 215 GLU A O 1
ATOM 1690 N N . ASP A 1 216 ? 0.782 31.516 23.328 1 94.69 216 ASP A N 1
ATOM 1691 C CA . ASP A 1 216 ? 1.945 30.656 23.125 1 94.69 216 ASP A CA 1
ATOM 1692 C C . ASP A 1 216 ? 3.084 31.406 22.453 1 94.69 216 ASP A C 1
ATOM 1694 O O . ASP A 1 216 ? 3.156 31.469 21.219 1 94.69 216 ASP A O 1
ATOM 1698 N N . PRO A 1 217 ? 3.955 31.938 23.188 1 92.12 217 PRO A N 1
ATOM 1699 C CA . PRO A 1 217 ? 4.977 32.844 22.672 1 92.12 217 PRO A CA 1
ATOM 1700 C C . PRO A 1 217 ? 5.82 32.25 21.562 1 92.12 217 PRO A C 1
ATOM 1702 O O . PRO A 1 217 ? 6.27 32.938 20.656 1 92.12 217 PRO A O 1
ATOM 1705 N N . GLU A 1 218 ? 6.043 31.016 21.531 1 90.62 218 GLU A N 1
ATOM 1706 C CA . GLU A 1 218 ? 6.887 30.406 20.516 1 90.62 218 GLU A CA 1
ATOM 1707 C C . GLU A 1 218 ? 6.07 29.531 19.562 1 90.62 218 GLU A C 1
ATOM 1709 O O . GLU A 1 218 ? 6.531 28.469 19.141 1 90.62 218 GLU A O 1
ATOM 1714 N N . ASN A 1 219 ? 4.828 29.969 19.359 1 93.12 219 ASN A N 1
ATOM 1715 C CA . ASN A 1 219 ? 3.994 29.266 18.391 1 93.12 219 ASN A CA 1
ATOM 1716 C C . ASN A 1 219 ? 4.59 29.312 16.984 1 93.12 219 ASN A C 1
ATOM 1718 O O . ASN A 1 219 ? 4.848 30.391 16.453 1 93.12 219 ASN A O 1
ATOM 1722 N N . PRO A 1 220 ? 4.785 28.188 16.406 1 93.81 220 PRO A N 1
ATOM 1723 C CA . PRO A 1 220 ? 5.492 28.156 15.117 1 93.81 220 PRO A CA 1
ATOM 1724 C C . PRO A 1 220 ? 4.727 28.875 14 1 93.81 220 PRO A C 1
ATOM 1726 O O . PRO A 1 220 ? 5.336 29.5 13.141 1 93.81 220 PRO A O 1
ATOM 1729 N N . ARG A 1 221 ? 3.479 28.734 14.039 1 94 221 ARG A N 1
ATOM 1730 C CA . ARG A 1 221 ? 2.689 29.375 12.992 1 94 221 ARG A CA 1
ATOM 1731 C C . ARG A 1 221 ? 2.783 30.891 13.094 1 94 221 ARG A C 1
ATOM 1733 O O . ARG A 1 221 ? 2.969 31.578 12.086 1 94 221 ARG A O 1
ATOM 1740 N N . ALA A 1 222 ? 2.65 31.375 14.289 1 95.12 222 ALA A N 1
ATOM 1741 C CA . ALA A 1 222 ? 2.771 32.812 14.516 1 95.12 222 ALA A CA 1
ATOM 1742 C C . ALA A 1 222 ? 4.152 33.312 14.102 1 95.12 222 ALA A C 1
ATOM 1744 O O . ALA A 1 222 ? 4.277 34.375 13.508 1 95.12 222 ALA A O 1
ATOM 1745 N N . LEU A 1 223 ? 5.137 32.562 14.414 1 95.62 223 LEU A N 1
ATOM 1746 C CA . LEU A 1 223 ? 6.504 32.906 14.055 1 95.62 223 LEU A CA 1
ATOM 1747 C C . LEU A 1 223 ? 6.672 32.969 12.547 1 95.62 223 LEU A C 1
ATOM 1749 O O . LEU A 1 223 ? 7.285 33.906 12.016 1 95.62 223 LEU A O 1
ATOM 1753 N N . VAL A 1 224 ? 6.125 32 11.836 1 96.5 224 VAL A N 1
ATOM 1754 C CA . VAL A 1 224 ? 6.215 31.938 10.383 1 96.5 224 VAL A CA 1
ATOM 1755 C C . VAL A 1 224 ? 5.555 33.156 9.766 1 96.5 224 VAL A C 1
ATOM 1757 O O . VAL A 1 224 ? 6.16 33.875 8.953 1 96.5 224 VAL A O 1
ATOM 1760 N N . ILE A 1 225 ? 4.379 33.469 10.227 1 97.19 225 ILE A N 1
ATOM 1761 C CA . ILE A 1 225 ? 3.604 34.562 9.648 1 97.19 225 ILE A CA 1
ATOM 1762 C C . ILE A 1 225 ? 4.254 35.906 9.992 1 97.19 225 ILE A C 1
ATOM 1764 O O . ILE A 1 225 ? 4.391 36.781 9.133 1 97.19 225 ILE A O 1
ATOM 1768 N N . GLY A 1 226 ? 4.605 36 11.242 1 96.44 226 GLY A N 1
ATOM 1769 C CA . GLY A 1 226 ? 5.285 37.219 11.648 1 96.44 226 GLY A CA 1
ATOM 1770 C C . GLY A 1 226 ? 6.551 37.5 10.859 1 96.44 226 GLY A C 1
ATOM 1771 O O . GLY A 1 226 ? 6.793 38.625 10.438 1 96.44 226 GLY A O 1
ATOM 1772 N N . GLY A 1 227 ? 7.359 36.469 10.672 1 96.5 227 GLY A N 1
ATOM 1773 C CA . GLY A 1 227 ? 8.562 36.594 9.867 1 96.5 227 GLY A CA 1
ATOM 1774 C C . GLY A 1 227 ? 8.281 36.969 8.43 1 96.5 227 GLY A C 1
ATOM 1775 O O . GLY A 1 227 ? 9.016 37.781 7.836 1 96.5 227 GLY A O 1
ATOM 1776 N N . ARG A 1 228 ? 7.258 36.438 7.855 1 96.44 228 ARG A N 1
ATOM 1777 C CA . ARG A 1 228 ? 6.875 36.75 6.484 1 96.44 228 ARG A CA 1
ATOM 1778 C C . ARG A 1 228 ? 6.496 38.219 6.34 1 96.44 228 ARG A C 1
ATOM 1780 O O . ARG A 1 228 ? 6.871 38.875 5.359 1 96.44 228 ARG A O 1
ATOM 1787 N N . ILE A 1 229 ? 5.789 38.719 7.281 1 96 229 ILE A N 1
ATOM 1788 C CA . ILE A 1 229 ? 5.406 40.125 7.273 1 96 229 ILE A CA 1
ATOM 1789 C C . ILE A 1 229 ? 6.656 41 7.312 1 96 229 ILE A C 1
ATOM 1791 O O . ILE A 1 229 ? 6.777 41.938 6.535 1 96 229 ILE A O 1
ATOM 1795 N N . ALA A 1 230 ? 7.52 40.688 8.195 1 95.94 230 ALA A N 1
ATOM 1796 C CA . ALA A 1 230 ? 8.773 41.438 8.297 1 95.94 230 ALA A CA 1
ATOM 1797 C C . ALA A 1 230 ? 9.578 41.312 7.004 1 95.94 230 ALA A C 1
ATOM 1799 O O . ALA A 1 230 ? 10.141 42.312 6.527 1 95.94 230 ALA A O 1
ATOM 1800 N N . PHE A 1 231 ? 9.617 40.188 6.422 1 95.81 231 PHE A N 1
ATOM 1801 C CA . PHE A 1 231 ? 10.328 39.906 5.172 1 95.81 231 PHE A CA 1
ATOM 1802 C C . PHE A 1 231 ? 9.781 40.781 4.047 1 95.81 231 PHE A C 1
ATOM 1804 O O . PHE A 1 231 ? 10.539 41.406 3.307 1 95.81 231 PHE A O 1
ATOM 1811 N N . ASP A 1 232 ? 8.5 40.812 3.936 1 93.75 232 ASP A N 1
ATOM 1812 C CA . ASP A 1 232 ? 7.852 41.594 2.885 1 93.75 232 ASP A CA 1
ATOM 1813 C C . ASP A 1 232 ? 8.148 43.094 3.031 1 93.75 232 ASP A C 1
ATOM 1815 O O . ASP A 1 232 ? 8.18 43.812 2.041 1 93.75 232 ASP A O 1
ATOM 1819 N N . ARG A 1 233 ? 8.453 43.531 4.223 1 94 233 ARG A N 1
ATOM 1820 C CA . ARG A 1 233 ? 8.789 44.906 4.504 1 94 233 ARG A CA 1
ATOM 1821 C C . ARG A 1 233 ? 10.297 45.156 4.426 1 94 233 ARG A C 1
ATOM 1823 O O . ARG A 1 233 ? 10.789 46.219 4.781 1 94 233 ARG A O 1
ATOM 1830 N N . GLN A 1 234 ? 11.047 44.094 4.184 1 94.94 234 GLN A N 1
ATOM 1831 C CA . GLN A 1 234 ? 12.5 44.094 4.07 1 94.94 234 GLN A CA 1
ATOM 1832 C C . GLN A 1 234 ? 13.164 44.406 5.406 1 94.94 234 GLN A C 1
ATOM 1834 O O . GLN A 1 234 ? 14.211 45.062 5.453 1 94.94 234 GLN A O 1
ATOM 1839 N N . ASP A 1 235 ? 12.43 44.156 6.414 1 94.56 235 ASP A N 1
ATOM 1840 C CA . ASP A 1 235 ? 13.008 44.188 7.75 1 94.56 235 ASP A CA 1
ATOM 1841 C C . ASP A 1 235 ? 13.695 42.875 8.086 1 94.56 235 ASP A C 1
ATOM 1843 O O . ASP A 1 235 ? 13.156 42.062 8.828 1 94.56 235 ASP A O 1
ATOM 1847 N N . TRP A 1 236 ? 14.883 42.781 7.629 1 94.12 236 TRP A N 1
ATOM 1848 C CA . TRP A 1 236 ? 15.609 41.531 7.691 1 94.12 236 TRP A CA 1
ATOM 1849 C C . TRP A 1 236 ? 15.93 41.156 9.133 1 94.12 236 TRP A C 1
ATOM 1851 O O . TRP A 1 236 ? 15.914 39.969 9.492 1 94.12 236 TRP A O 1
ATOM 1861 N N . GLY A 1 237 ? 16.188 42.094 9.898 1 92.75 237 GLY A N 1
ATOM 1862 C CA . GLY A 1 237 ? 16.5 41.844 11.297 1 92.75 237 GLY A CA 1
ATOM 1863 C C . GLY A 1 237 ? 15.344 41.219 12.055 1 92.75 237 GLY A C 1
ATOM 1864 O O . GLY A 1 237 ? 15.531 40.25 12.781 1 92.75 237 GLY A O 1
ATOM 1865 N N . ALA A 1 238 ? 14.203 41.781 11.859 1 94.38 238 ALA A N 1
ATOM 1866 C CA . ALA A 1 238 ? 13.016 41.25 12.539 1 94.38 238 ALA A CA 1
ATOM 1867 C C . ALA A 1 238 ? 12.664 39.844 12.039 1 94.38 238 ALA A C 1
ATOM 1869 O O . ALA A 1 238 ? 12.32 38.969 12.836 1 94.38 238 ALA A O 1
ATOM 1870 N N . ALA A 1 239 ? 12.758 39.688 10.742 1 96.06 239 ALA A N 1
ATOM 1871 C CA . ALA A 1 239 ? 12.484 38.375 10.164 1 96.06 239 ALA A CA 1
ATOM 1872 C C . ALA A 1 239 ? 13.43 37.344 10.719 1 96.06 239 ALA A C 1
ATOM 1874 O O . ALA A 1 239 ? 13 36.25 11.117 1 96.06 239 ALA A O 1
ATOM 1875 N N . LEU A 1 240 ? 14.688 37.688 10.836 1 95.19 240 LEU A N 1
ATOM 1876 C CA . LEU A 1 240 ? 15.703 36.781 11.352 1 95.19 240 LEU A CA 1
ATOM 1877 C C . LEU A 1 240 ? 15.414 36.406 12.805 1 95.19 240 LEU A C 1
ATOM 1879 O O . LEU A 1 240 ? 15.469 35.25 13.18 1 95.19 240 LEU A O 1
ATOM 1883 N N . SER A 1 241 ? 15.094 37.375 13.57 1 93.56 241 SER A N 1
ATOM 1884 C CA . SER A 1 241 ? 14.852 37.156 14.992 1 93.56 241 SER A CA 1
ATOM 1885 C C . SER A 1 241 ? 13.672 36.219 15.211 1 93.56 241 SER A C 1
ATOM 1887 O O . SER A 1 241 ? 13.727 35.344 16.078 1 93.56 241 SER A O 1
ATOM 1889 N N . LEU A 1 242 ? 12.688 36.344 14.43 1 94.81 242 LEU A N 1
ATOM 1890 C CA . LEU A 1 242 ? 11.492 35.5 14.562 1 94.81 242 LEU A CA 1
ATOM 1891 C C . LEU A 1 242 ? 11.742 34.094 14.039 1 94.81 242 LEU A C 1
ATOM 1893 O O . LEU A 1 242 ? 11.422 33.125 14.719 1 94.81 242 LEU A O 1
ATOM 1897 N N . TRP A 1 243 ? 12.367 34 12.906 1 95.88 243 TRP A N 1
ATOM 1898 C CA . TRP A 1 243 ? 12.531 32.688 12.266 1 95.88 243 TRP A CA 1
ATOM 1899 C C . TRP A 1 243 ? 13.648 31.891 12.93 1 95.88 243 TRP A C 1
ATOM 1901 O O . TRP A 1 243 ? 13.641 30.656 12.898 1 95.88 243 TRP A O 1
ATOM 1911 N N . GLU A 1 244 ? 14.555 32.469 13.57 1 94 244 GLU A N 1
ATOM 1912 C CA . GLU A 1 244 ? 15.586 31.766 14.328 1 94 244 GLU A CA 1
ATOM 1913 C C . GLU A 1 244 ? 14.977 30.969 15.477 1 94 244 GLU A C 1
ATOM 1915 O O . GLU A 1 244 ? 15.492 29.906 15.836 1 94 244 GLU A O 1
ATOM 1920 N N . LYS A 1 245 ? 13.961 31.469 15.977 1 93.56 245 LYS A N 1
ATOM 1921 C CA . LYS A 1 245 ? 13.281 30.781 17.078 1 93.56 245 LYS A CA 1
ATOM 1922 C C . LYS A 1 245 ? 12.695 29.453 16.609 1 93.56 245 LYS A C 1
ATOM 1924 O O . LYS A 1 245 ? 12.492 28.547 17.406 1 93.56 245 LYS A O 1
ATOM 1929 N N . LEU A 1 246 ? 12.398 29.375 15.328 1 94 246 LEU A N 1
ATOM 1930 C CA . LEU A 1 246 ? 11.859 28.141 14.781 1 94 246 LEU A CA 1
ATOM 1931 C C . LEU A 1 246 ? 12.891 27.016 14.852 1 94 246 LEU A C 1
ATOM 1933 O O . LEU A 1 246 ? 12.531 25.844 14.875 1 94 246 LEU A O 1
ATOM 1937 N N . LEU A 1 247 ? 14.141 27.328 14.875 1 92.69 247 LEU A N 1
ATOM 1938 C CA . LEU A 1 247 ? 15.211 26.344 14.93 1 92.69 247 LEU A CA 1
ATOM 1939 C C . LEU A 1 247 ? 15.25 25.656 16.297 1 92.69 247 LEU A C 1
ATOM 1941 O O . LEU A 1 247 ? 15.82 24.578 16.438 1 92.69 247 LEU A O 1
ATOM 1945 N N . ASP A 1 248 ? 14.531 26.25 17.219 1 88.88 248 ASP A N 1
ATOM 1946 C CA . ASP A 1 248 ? 14.477 25.703 18.562 1 88.88 248 ASP A CA 1
ATOM 1947 C C . ASP A 1 248 ? 13.141 25 18.812 1 88.88 248 ASP A C 1
ATOM 1949 O O . ASP A 1 248 ? 12.914 24.438 19.891 1 88.88 248 ASP A O 1
ATOM 1953 N N . SER A 1 249 ? 12.305 25.047 17.859 1 82.31 249 SER A N 1
ATOM 1954 C CA . SER A 1 249 ? 10.969 24.484 18 1 82.31 249 SER A CA 1
ATOM 1955 C C . SER A 1 249 ? 11.023 22.953 18.031 1 82.31 249 SER A C 1
ATOM 1957 O O . SER A 1 249 ? 11.836 22.344 17.344 1 82.31 249 SER A O 1
ATOM 1959 N N . PRO A 1 250 ? 10.164 22.391 18.844 1 73.44 250 PRO A N 1
ATOM 1960 C CA . PRO A 1 250 ? 10.086 20.922 18.859 1 73.44 250 PRO A CA 1
ATOM 1961 C C . PRO A 1 250 ? 9.57 20.328 17.562 1 73.44 250 PRO A C 1
ATOM 1963 O O . PRO A 1 250 ? 9.789 19.156 17.266 1 73.44 250 PRO A O 1
ATOM 1966 N N . VAL A 1 251 ? 8.82 21.141 16.859 1 76.56 251 VAL A N 1
ATOM 1967 C CA . VAL A 1 251 ? 8.344 20.703 15.555 1 76.56 251 VAL A CA 1
ATOM 1968 C C . VAL A 1 251 ? 9.297 21.172 14.469 1 76.56 251 VAL A C 1
ATOM 1970 O O . VAL A 1 251 ? 9.148 22.281 13.945 1 76.56 251 VAL A O 1
ATOM 1973 N N . GLU A 1 252 ? 10.188 20.391 14.125 1 77.38 252 GLU A N 1
ATOM 1974 C CA . GLU A 1 252 ? 11.305 20.766 13.273 1 77.38 252 GLU A CA 1
ATOM 1975 C C . GLU A 1 252 ? 10.859 20.953 11.82 1 77.38 252 GLU A C 1
ATOM 1977 O O . GLU A 1 252 ? 11.555 21.594 11.023 1 77.38 252 GLU A O 1
ATOM 1982 N N . SER A 1 253 ? 9.633 20.625 11.547 1 88.38 253 SER A N 1
ATOM 1983 C CA . SER A 1 253 ? 9.234 20.594 10.148 1 88.38 253 SER A CA 1
ATOM 1984 C C . SER A 1 253 ? 8.711 21.938 9.688 1 88.38 253 SER A C 1
ATOM 1986 O O . SER A 1 253 ? 8.641 22.203 8.484 1 88.38 253 SER A O 1
ATOM 1988 N N . VAL A 1 254 ? 8.461 22.812 10.602 1 91.94 254 VAL A N 1
ATOM 1989 C CA . VAL A 1 254 ? 7.816 24.078 10.234 1 91.94 254 VAL A CA 1
ATOM 1990 C C . VAL A 1 254 ? 8.789 24.953 9.453 1 91.94 254 VAL A C 1
ATOM 1992 O O . VAL A 1 254 ? 8.398 25.625 8.5 1 91.94 254 VAL A O 1
ATOM 1995 N N . VAL A 1 255 ? 10.031 24.875 9.852 1 93.44 255 VAL A N 1
ATOM 1996 C CA . VAL A 1 255 ? 11.047 25.719 9.211 1 93.44 255 VAL A CA 1
ATOM 1997 C C . VAL A 1 255 ? 11.133 25.375 7.727 1 93.44 255 VAL A C 1
ATOM 1999 O O . VAL A 1 255 ? 11.523 26.219 6.91 1 93.44 255 VAL A O 1
ATOM 2002 N N . LEU A 1 256 ? 10.742 24.188 7.332 1 94.31 256 LEU A N 1
ATOM 2003 C CA . LEU A 1 256 ? 10.82 23.734 5.945 1 94.31 256 LEU A CA 1
ATOM 2004 C C . LEU A 1 256 ? 9.891 24.547 5.059 1 94.31 256 LEU A C 1
ATOM 2006 O O . LEU A 1 256 ? 10.078 24.625 3.842 1 94.31 256 LEU A O 1
ATOM 2010 N N . LEU A 1 257 ? 8.938 25.234 5.656 1 94.69 257 LEU A N 1
ATOM 2011 C CA . LEU A 1 257 ? 7.949 26.016 4.914 1 94.69 257 LEU A CA 1
ATOM 2012 C C . LEU A 1 257 ? 8.547 27.344 4.453 1 94.69 257 LEU A C 1
ATOM 2014 O O . LEU A 1 257 ? 8 28 3.559 1 94.69 257 LEU A O 1
ATOM 2018 N N . ILE A 1 258 ? 9.688 27.719 5.094 1 96.44 258 ILE A N 1
ATOM 2019 C CA . ILE A 1 258 ? 10.172 29.078 4.828 1 96.44 258 ILE A CA 1
ATOM 2020 C C . ILE A 1 258 ? 11.672 29.031 4.512 1 96.44 258 ILE A C 1
ATOM 2022 O O . ILE A 1 258 ? 12.398 29.984 4.785 1 96.44 258 ILE A O 1
ATOM 2026 N N . LEU A 1 259 ? 12.133 28.016 3.971 1 96.75 259 LEU A N 1
ATOM 2027 C CA . LEU A 1 259 ? 13.562 27.844 3.738 1 96.75 259 LEU A CA 1
ATOM 2028 C C . LEU A 1 259 ? 14.094 28.906 2.781 1 96.75 259 LEU A C 1
ATOM 2030 O O . LEU A 1 259 ? 15.125 29.531 3.047 1 96.75 259 LEU A O 1
ATOM 2034 N N . GLN A 1 260 ? 13.344 29.172 1.693 1 97.06 260 GLN A N 1
ATOM 2035 C CA . GLN A 1 260 ? 13.805 30.109 0.68 1 97.06 260 GLN A CA 1
ATOM 2036 C C . GLN A 1 260 ? 13.883 31.531 1.242 1 97.06 260 GLN A C 1
ATOM 2038 O O . GLN A 1 260 ? 14.945 32.156 1.229 1 97.06 260 GLN A O 1
ATOM 2043 N N . PRO A 1 261 ? 12.805 31.984 1.866 1 97.38 261 PRO A N 1
ATOM 2044 C CA . PRO A 1 261 ? 12.93 33.344 2.434 1 97.38 261 PRO A CA 1
ATOM 2045 C C . PRO A 1 261 ? 13.891 33.375 3.613 1 97.38 261 PRO A C 1
ATOM 2047 O O . PRO A 1 261 ? 14.57 34.406 3.816 1 97.38 261 PRO A O 1
ATOM 2050 N N . PHE A 1 262 ? 13.992 32.344 4.359 1 96.88 262 PHE A N 1
ATOM 2051 C CA . PHE A 1 262 ? 14.922 32.312 5.484 1 96.88 262 PHE A CA 1
ATOM 2052 C C . PHE A 1 262 ? 16.359 32.438 5.004 1 96.88 262 PHE A C 1
ATOM 2054 O O . PHE A 1 262 ? 17.125 33.25 5.535 1 96.88 262 PHE A O 1
ATOM 2061 N N . LEU A 1 263 ? 16.703 31.75 3.965 1 95.81 263 LEU A N 1
ATOM 2062 C CA . LEU A 1 263 ? 18.031 31.828 3.383 1 95.81 263 LEU A CA 1
ATOM 2063 C C . LEU A 1 263 ? 18.297 33.219 2.812 1 95.81 263 LEU A C 1
ATOM 2065 O O . LEU A 1 263 ? 19.406 33.75 2.922 1 95.81 263 LEU A O 1
ATOM 2069 N N . SER A 1 264 ? 17.281 33.812 2.207 1 95.75 264 SER A N 1
ATOM 2070 C CA . SER A 1 264 ? 17.406 35.156 1.68 1 95.75 264 SER A CA 1
ATOM 2071 C C . SER A 1 264 ? 17.703 36.156 2.791 1 95.75 264 SER A C 1
ATOM 2073 O O . SER A 1 264 ? 18.562 37.031 2.637 1 95.75 264 SER A O 1
ATOM 2075 N N . VAL A 1 265 ? 17.047 35.969 3.922 1 95.56 265 VAL A N 1
ATOM 2076 C CA . VAL A 1 265 ? 17.25 36.844 5.07 1 95.56 265 VAL A CA 1
ATOM 2077 C C . VAL A 1 265 ? 18.688 36.688 5.566 1 95.56 265 VAL A C 1
ATOM 2079 O O . VAL A 1 265 ? 19.344 37.688 5.898 1 95.56 265 VAL A O 1
ATOM 2082 N N . LEU A 1 266 ? 19.172 35.5 5.578 1 93.62 266 LEU A N 1
ATOM 2083 C CA . LEU A 1 266 ? 20.516 35.25 6.051 1 93.62 266 LEU A CA 1
ATOM 2084 C C . LEU A 1 266 ? 21.547 35.875 5.117 1 93.62 266 LEU A C 1
ATOM 2086 O O . LEU A 1 266 ? 22.625 36.281 5.559 1 93.62 266 LEU A O 1
ATOM 2090 N N . ARG A 1 267 ? 21.219 35.969 3.859 1 88.88 267 ARG A N 1
ATOM 2091 C CA . ARG A 1 267 ? 22.094 36.594 2.867 1 88.88 267 ARG A CA 1
ATOM 2092 C C . ARG A 1 267 ? 22.156 38.094 3.037 1 88.88 267 ARG A C 1
ATOM 2094 O O . ARG A 1 267 ? 23.219 38.719 2.877 1 88.88 267 ARG A O 1
ATOM 2101 N N . TYR A 1 268 ? 21.047 38.688 3.436 1 87.19 268 TYR A N 1
ATOM 2102 C CA . TYR A 1 268 ? 20.953 40.156 3.441 1 87.19 268 TYR A CA 1
ATOM 2103 C C . TYR A 1 268 ? 21.188 40.719 4.84 1 87.19 268 TYR A C 1
ATOM 2105 O O . TYR A 1 268 ? 21.469 41.906 5.004 1 87.19 268 TYR A O 1
ATOM 2113 N N . ALA A 1 269 ? 21.125 39.844 5.816 1 82.38 269 ALA A N 1
ATOM 2114 C CA . ALA A 1 269 ? 21.25 40.312 7.188 1 82.38 269 ALA A CA 1
ATOM 2115 C C . ALA A 1 269 ? 22.688 40.719 7.484 1 82.38 269 ALA A C 1
ATOM 2117 O O . ALA A 1 269 ? 23.641 40.156 6.949 1 82.38 269 ALA A O 1
ATOM 2118 N N . ALA A 1 270 ? 22.969 41.812 8.211 1 68.12 270 ALA A N 1
ATOM 2119 C CA . ALA A 1 270 ? 24.203 42.562 8.414 1 68.12 270 ALA A CA 1
ATOM 2120 C C . ALA A 1 270 ? 25.156 41.781 9.312 1 68.12 270 ALA A C 1
ATOM 2122 O O . ALA A 1 270 ? 26.375 41.812 9.102 1 68.12 270 ALA A O 1
ATOM 2123 N N . ASN A 1 271 ? 24.703 41.312 10.406 1 66.25 271 ASN A N 1
ATOM 2124 C CA . ASN A 1 271 ? 25.609 40.719 11.391 1 66.25 271 ASN A CA 1
ATOM 2125 C C . ASN A 1 271 ? 26.125 39.344 10.945 1 66.25 271 ASN A C 1
ATOM 2127 O O . ASN A 1 271 ? 25.484 38.344 11.195 1 66.25 271 ASN A O 1
ATOM 2131 N N . ASP A 1 272 ? 27.359 39.312 10.516 1 68.81 272 ASP A N 1
ATOM 2132 C CA . ASP A 1 272 ? 27.938 38.156 9.797 1 68.81 272 ASP A CA 1
ATOM 2133 C C . ASP A 1 272 ? 28.078 36.969 10.711 1 68.81 272 ASP A C 1
ATOM 2135 O O . ASP A 1 272 ? 27.719 35.844 10.32 1 68.81 272 ASP A O 1
ATOM 2139 N N . THR A 1 273 ? 28.469 37.219 11.961 1 73.56 273 THR A N 1
ATOM 2140 C CA . THR A 1 273 ? 28.766 36.094 12.812 1 73.56 273 THR A CA 1
ATOM 2141 C C . THR A 1 273 ? 27.5 35.344 13.211 1 73.56 273 THR A C 1
ATOM 2143 O O . THR A 1 273 ? 27.438 34.125 13.141 1 73.56 273 THR A O 1
ATOM 2146 N N . ASP A 1 274 ? 26.5 36.094 13.508 1 81.88 274 ASP A N 1
ATOM 2147 C CA . ASP A 1 274 ? 25.234 35.5 13.938 1 81.88 274 ASP A CA 1
ATOM 2148 C C . ASP A 1 274 ? 24.531 34.812 12.781 1 81.88 274 ASP A C 1
ATOM 2150 O O . ASP A 1 274 ? 23.984 33.719 12.953 1 81.88 274 ASP A O 1
ATOM 2154 N N . VAL A 1 275 ? 24.844 35.375 11.656 1 88.56 275 VAL A N 1
ATOM 2155 C CA . VAL A 1 275 ? 24.188 34.844 10.469 1 88.56 275 VAL A CA 1
ATOM 2156 C C . VAL A 1 275 ? 24.812 33.469 10.109 1 88.56 275 VAL A C 1
ATOM 2158 O O . VAL A 1 275 ? 24.094 32.531 9.75 1 88.56 275 VAL A O 1
ATOM 2161 N N . GLN A 1 276 ? 26.125 33.438 10.336 1 89.94 276 GLN A N 1
ATOM 2162 C CA . GLN A 1 276 ? 26.797 32.188 10.008 1 89.94 276 GLN A CA 1
ATOM 2163 C C . GLN A 1 276 ? 26.391 31.062 10.961 1 89.94 276 GLN A C 1
ATOM 2165 O O . GLN A 1 276 ? 26.188 29.922 10.539 1 89.94 276 GLN A O 1
ATOM 2170 N N . VAL A 1 277 ? 26.266 31.422 12.148 1 92.94 277 VAL A N 1
ATOM 2171 C CA . VAL A 1 277 ? 25.859 30.438 13.148 1 92.94 277 VAL A CA 1
ATOM 2172 C C . VAL A 1 277 ? 24.453 29.953 12.852 1 92.94 277 VAL A C 1
ATOM 2174 O O . VAL A 1 277 ? 24.188 28.75 12.875 1 92.94 277 VAL A O 1
ATOM 2177 N N . THR A 1 278 ? 23.609 30.875 12.516 1 94.12 278 THR A N 1
ATOM 2178 C CA . THR A 1 278 ? 22.219 30.531 12.211 1 94.12 278 THR A CA 1
ATOM 2179 C C . THR A 1 278 ? 22.141 29.656 10.961 1 94.12 278 THR A C 1
ATOM 2181 O O . THR A 1 278 ? 21.359 28.703 10.906 1 94.12 278 THR A O 1
ATOM 2184 N N . ARG A 1 279 ? 22.953 30.016 10.055 1 93.62 279 ARG A N 1
ATOM 2185 C CA . ARG A 1 279 ? 22.984 29.234 8.82 1 93.62 279 ARG A CA 1
ATOM 2186 C C . ARG A 1 279 ? 23.406 27.797 9.094 1 93.62 279 ARG A C 1
ATOM 2188 O O . ARG A 1 279 ? 22.766 26.859 8.602 1 93.62 279 ARG A O 1
ATOM 2195 N N . GLU A 1 280 ? 24.391 27.656 9.867 1 92.88 280 GLU A N 1
ATOM 2196 C CA . GLU A 1 280 ? 24.859 26.312 10.211 1 92.88 280 GLU A CA 1
ATOM 2197 C C . GLU A 1 280 ? 23.797 25.531 10.977 1 92.88 280 GLU A C 1
ATOM 2199 O O . GLU A 1 280 ? 23.625 24.328 10.742 1 92.88 280 GLU A O 1
ATOM 2204 N N . ARG A 1 281 ? 23.203 26.203 11.82 1 93.25 281 ARG A N 1
ATOM 2205 C CA . ARG A 1 281 ? 22.125 25.562 12.578 1 93.25 281 ARG A CA 1
ATOM 2206 C C . ARG A 1 281 ? 21 25.094 11.648 1 93.25 281 ARG A C 1
ATOM 2208 O O . ARG A 1 281 ? 20.484 23.984 11.812 1 93.25 281 ARG A O 1
ATOM 2215 N N . LEU A 1 282 ? 20.656 25.891 10.695 1 93.94 282 LEU A N 1
ATOM 2216 C CA . LEU A 1 282 ? 19.609 25.562 9.727 1 93.94 282 LEU A CA 1
ATOM 2217 C C . LEU A 1 282 ? 20 24.328 8.922 1 93.94 282 LEU A C 1
ATOM 2219 O O . LEU A 1 282 ? 19.203 23.406 8.766 1 93.94 282 LEU A O 1
ATOM 2223 N N . LEU A 1 283 ? 21.25 24.281 8.508 1 91 283 LEU A N 1
ATOM 2224 C CA . LEU A 1 283 ? 21.75 23.172 7.703 1 91 283 LEU A CA 1
ATOM 2225 C C . LEU A 1 283 ? 21.75 21.891 8.516 1 91 283 LEU A C 1
ATOM 2227 O O . LEU A 1 283 ? 21.391 20.812 8.008 1 91 283 LEU A O 1
ATOM 2231 N N . LYS A 1 284 ? 22.062 22.016 9.758 1 88.5 284 LYS A N 1
ATOM 2232 C CA . LYS A 1 284 ? 22.156 20.844 10.633 1 88.5 284 LYS A CA 1
ATOM 2233 C C . LYS A 1 284 ? 20.766 20.312 10.961 1 88.5 284 LYS A C 1
ATOM 2235 O O . LYS A 1 284 ? 20.578 19.094 11.078 1 88.5 284 LYS A O 1
ATOM 2240 N N . MET A 1 285 ? 19.875 21.172 11.016 1 89.44 285 MET A N 1
ATOM 2241 C CA . MET A 1 285 ? 18.516 20.781 11.367 1 89.44 285 MET A CA 1
ATOM 2242 C C . MET A 1 285 ? 17.859 20.016 10.234 1 89.44 285 MET A C 1
ATOM 2244 O O . MET A 1 285 ? 17.016 19.141 10.477 1 89.44 285 MET A O 1
ATOM 2248 N N . CYS A 1 286 ? 18.234 20.312 9.031 1 90.5 286 CYS A N 1
ATOM 2249 C CA . CYS A 1 286 ? 17.688 19.641 7.859 1 90.5 286 CYS A CA 1
ATOM 2250 C C . CYS A 1 286 ? 18.391 18.312 7.621 1 90.5 286 CYS A C 1
ATOM 2252 O O . CYS A 1 286 ? 19.188 18.188 6.691 1 90.5 286 CYS A O 1
ATOM 2254 N N . ASN A 1 287 ? 17.953 17.297 8.406 1 87.88 287 ASN A N 1
ATOM 2255 C CA . ASN A 1 287 ? 18.672 16.047 8.367 1 87.88 287 ASN A CA 1
ATOM 2256 C C . ASN A 1 287 ? 17.781 14.891 7.926 1 87.88 287 ASN A C 1
ATOM 2258 O O . ASN A 1 287 ? 18.156 13.719 8.078 1 87.88 287 ASN A O 1
ATOM 2262 N N . SER A 1 288 ? 16.656 15.172 7.457 1 89.56 288 SER A N 1
ATOM 2263 C CA . SER A 1 288 ? 15.797 14.18 6.805 1 89.56 288 SER A CA 1
ATOM 2264 C C . SER A 1 288 ? 15.852 14.32 5.289 1 89.56 288 SER A C 1
ATOM 2266 O O . SER A 1 288 ? 16.172 15.391 4.766 1 89.56 288 SER A O 1
ATOM 2268 N N . PRO A 1 289 ? 15.539 13.211 4.609 1 89.12 289 PRO A N 1
ATOM 2269 C CA . PRO A 1 289 ? 15.562 13.297 3.146 1 89.12 289 PRO A CA 1
ATOM 2270 C C . PRO A 1 289 ? 14.672 14.406 2.605 1 89.12 289 PRO A C 1
ATOM 2272 O O . PRO A 1 289 ? 15.062 15.125 1.682 1 89.12 289 PRO A O 1
ATOM 2275 N N . LEU A 1 290 ? 13.547 14.594 3.217 1 91.31 290 LEU A N 1
ATOM 2276 C CA . LEU A 1 290 ? 12.648 15.648 2.771 1 91.31 290 LEU A CA 1
ATOM 2277 C C . LEU A 1 290 ? 13.258 17.031 3.02 1 91.31 290 LEU A C 1
ATOM 2279 O O . LEU A 1 290 ? 13.258 17.875 2.129 1 91.31 290 LEU A O 1
ATOM 2283 N N . ALA A 1 291 ? 13.758 17.141 4.215 1 93.5 291 ALA A N 1
ATOM 2284 C CA . ALA A 1 291 ? 14.352 18.422 4.582 1 93.5 291 ALA A CA 1
ATOM 2285 C C . ALA A 1 291 ? 15.539 18.75 3.686 1 93.5 291 ALA A C 1
ATOM 2287 O O . ALA A 1 291 ? 15.688 19.891 3.234 1 93.5 291 ALA A O 1
ATOM 2288 N N . VAL A 1 292 ? 16.328 17.75 3.438 1 94.81 292 VAL A N 1
ATOM 2289 C CA . VAL A 1 292 ? 17.5 17.938 2.592 1 94.81 292 VAL A CA 1
ATOM 2290 C C . VAL A 1 292 ? 17.062 18.328 1.182 1 94.81 292 VAL A C 1
ATOM 2292 O O . VAL A 1 292 ? 17.625 19.25 0.587 1 94.81 292 VAL A O 1
ATOM 2295 N N . LYS A 1 293 ? 16.094 17.672 0.672 1 94.62 293 LYS A N 1
ATOM 2296 C CA . LYS A 1 293 ? 15.578 17.969 -0.662 1 94.62 293 LYS A CA 1
ATOM 2297 C C . LYS A 1 293 ? 15.055 19.406 -0.741 1 94.62 293 LYS A C 1
ATOM 2299 O O . LYS A 1 293 ? 15.43 20.156 -1.645 1 94.62 293 LYS A O 1
ATOM 2304 N N . LEU A 1 294 ? 14.266 19.766 0.219 1 95.38 294 LEU A N 1
ATOM 2305 C CA . LEU A 1 294 ? 13.664 21.094 0.214 1 95.38 294 LEU A CA 1
ATOM 2306 C C . LEU A 1 294 ? 14.727 22.172 0.39 1 95.38 294 LEU A C 1
ATOM 2308 O O . LEU A 1 294 ? 14.664 23.219 -0.257 1 95.38 294 LEU A O 1
ATOM 2312 N N . LEU A 1 295 ? 15.672 21.906 1.278 1 96.62 295 LEU A N 1
ATOM 2313 C CA . LEU A 1 295 ? 16.75 22.875 1.487 1 96.62 295 LEU A CA 1
ATOM 2314 C C . LEU A 1 295 ? 17.594 23.031 0.23 1 96.62 295 LEU A C 1
ATOM 2316 O O . LEU A 1 295 ? 17.984 24.141 -0.135 1 96.62 295 LEU A O 1
ATOM 2320 N N . ALA A 1 296 ? 17.906 21.922 -0.441 1 97.38 296 ALA A N 1
ATOM 2321 C CA . ALA A 1 296 ? 18.672 21.953 -1.681 1 97.38 296 ALA A CA 1
ATOM 2322 C C . ALA A 1 296 ? 17.969 22.812 -2.73 1 97.38 296 ALA A C 1
ATOM 2324 O O . ALA A 1 296 ? 18.609 23.656 -3.385 1 97.38 296 ALA A O 1
ATOM 2325 N N . HIS A 1 297 ? 16.734 22.672 -2.822 1 96.88 297 HIS A N 1
ATOM 2326 C CA . HIS A 1 297 ? 15.977 23.469 -3.783 1 96.88 297 HIS A CA 1
ATOM 2327 C C . HIS A 1 297 ? 15.977 24.953 -3.395 1 96.88 297 HIS A C 1
ATOM 2329 O O . HIS A 1 297 ? 16.109 25.828 -4.258 1 96.88 297 HIS A O 1
ATOM 2335 N N . ALA A 1 298 ? 15.797 25.172 -2.129 1 97.75 298 ALA A N 1
ATOM 2336 C CA . ALA A 1 298 ? 15.844 26.562 -1.656 1 97.75 298 ALA A CA 1
ATOM 2337 C C . ALA A 1 298 ? 17.203 27.188 -1.944 1 97.75 298 ALA A C 1
ATOM 2339 O O . ALA A 1 298 ? 17.281 28.344 -2.398 1 97.75 298 ALA A O 1
ATOM 2340 N N . LEU A 1 299 ? 18.266 26.469 -1.681 1 97.5 299 LEU A N 1
ATOM 2341 C CA . LEU A 1 299 ? 19.609 26.953 -1.955 1 97.5 299 LEU A CA 1
ATOM 2342 C C . LEU A 1 299 ? 19.797 27.234 -3.441 1 97.5 299 LEU A C 1
ATOM 2344 O O . LEU A 1 299 ? 20.422 28.219 -3.816 1 97.5 299 LEU A O 1
ATOM 2348 N N . GLN A 1 300 ? 19.234 26.344 -4.258 1 97.44 300 GLN A N 1
ATOM 2349 C CA . GLN A 1 300 ? 19.328 26.516 -5.703 1 97.44 300 GLN A CA 1
ATOM 2350 C C . GLN A 1 300 ? 18.734 27.859 -6.133 1 97.44 300 GLN A C 1
ATOM 2352 O O . GLN A 1 300 ? 19.312 28.578 -6.934 1 97.44 300 GLN A O 1
ATOM 2357 N N . VAL A 1 301 ? 17.641 28.203 -5.57 1 96.81 301 VAL A N 1
ATOM 2358 C CA . VAL A 1 301 ? 16.906 29.406 -5.949 1 96.81 301 VAL A CA 1
ATOM 2359 C C . VAL A 1 301 ? 17.641 30.641 -5.414 1 96.81 301 VAL A C 1
ATOM 2361 O O . VAL A 1 301 ? 17.828 31.625 -6.137 1 96.81 301 VAL A O 1
ATOM 2364 N N . VAL A 1 302 ? 18.125 30.594 -4.199 1 96.19 302 VAL A N 1
ATOM 2365 C CA . VAL A 1 302 ? 18.641 31.781 -3.51 1 96.19 302 VAL A CA 1
ATOM 2366 C C . VAL A 1 302 ? 20.109 31.984 -3.859 1 96.19 302 VAL A C 1
ATOM 2368 O O . VAL A 1 302 ? 20.562 33.125 -4.035 1 96.19 302 VAL A O 1
ATOM 2371 N N . GLU A 1 303 ? 20.875 30.875 -3.984 1 95.19 303 GLU A N 1
ATOM 2372 C CA . GLU A 1 303 ? 22.312 30.984 -4.113 1 95.19 303 GLU A CA 1
ATOM 2373 C C . GLU A 1 303 ? 22.812 30.312 -5.395 1 95.19 303 GLU A C 1
ATOM 2375 O O . GLU A 1 303 ? 24 30.344 -5.699 1 95.19 303 GLU A O 1
ATOM 2380 N N . GLY A 1 304 ? 21.969 29.625 -6.129 1 96.44 304 GLY A N 1
ATOM 2381 C CA . GLY A 1 304 ? 22.328 29.016 -7.398 1 96.44 304 GLY A CA 1
ATOM 2382 C C . GLY A 1 304 ? 22.547 27.516 -7.293 1 96.44 304 GLY A C 1
ATOM 2383 O O . GLY A 1 304 ? 22.641 26.969 -6.191 1 96.44 304 GLY A O 1
ATOM 2384 N N . THR A 1 305 ? 22.688 26.891 -8.391 1 96.81 305 THR A N 1
ATOM 2385 C CA . THR A 1 305 ? 22.797 25.438 -8.5 1 96.81 305 THR A CA 1
ATOM 2386 C C . THR A 1 305 ? 24.094 24.938 -7.867 1 96.81 305 THR A C 1
ATOM 2388 O O . THR A 1 305 ? 24.094 23.922 -7.172 1 96.81 305 THR A O 1
ATOM 2391 N N . PRO A 1 306 ? 25.25 25.703 -8.031 1 96.75 306 PRO A N 1
ATOM 2392 C CA . PRO A 1 306 ? 26.484 25.234 -7.434 1 96.75 306 PRO A CA 1
ATOM 2393 C C . PRO A 1 306 ? 26.406 25.125 -5.91 1 96.75 306 PRO A C 1
ATOM 2395 O O . PRO A 1 306 ? 26.922 24.172 -5.32 1 96.75 306 PRO A O 1
ATOM 2398 N N . ALA A 1 307 ? 25.688 26.016 -5.305 1 96.06 307 ALA A N 1
ATOM 2399 C CA . ALA A 1 307 ? 25.547 25.984 -3.85 1 96.06 307 ALA A CA 1
ATOM 2400 C C . ALA A 1 307 ? 24.688 24.797 -3.41 1 96.06 307 ALA A C 1
ATOM 2402 O O . ALA A 1 307 ? 25.016 24.125 -2.438 1 96.06 307 ALA A O 1
ATOM 2403 N N . ALA A 1 308 ? 23.594 24.562 -4.141 1 97.81 308 ALA A N 1
ATOM 2404 C CA . ALA A 1 308 ? 22.688 23.453 -3.836 1 97.81 308 ALA A CA 1
ATOM 2405 C C . ALA A 1 308 ? 23.406 22.109 -3.963 1 97.81 308 ALA A C 1
ATOM 2407 O O . ALA A 1 308 ? 23.297 21.266 -3.08 1 97.81 308 ALA A O 1
ATOM 2408 N N . THR A 1 309 ? 24.188 21.984 -5.078 1 97.5 309 THR A N 1
ATOM 2409 C CA . THR A 1 309 ? 24.844 20.703 -5.324 1 97.5 309 THR A CA 1
ATOM 2410 C C . THR A 1 309 ? 26.016 20.5 -4.363 1 97.5 309 THR A C 1
ATOM 2412 O O . THR A 1 309 ? 26.297 19.359 -3.953 1 97.5 309 THR A O 1
ATOM 2415 N N . ALA A 1 310 ? 26.672 21.578 -3.947 1 96.75 310 ALA A N 1
ATOM 2416 C CA . ALA A 1 310 ? 27.734 21.484 -2.943 1 96.75 310 ALA A CA 1
ATOM 2417 C C . ALA A 1 310 ? 27.172 21.031 -1.6 1 96.75 310 ALA A C 1
ATOM 2419 O O . ALA A 1 310 ? 27.781 20.188 -0.921 1 96.75 310 ALA A O 1
ATOM 2420 N N . TYR A 1 311 ? 26.078 21.594 -1.283 1 96.5 311 TYR A N 1
ATOM 2421 C CA . TYR A 1 311 ? 25.391 21.203 -0.058 1 96.5 311 TYR A CA 1
ATOM 2422 C C . TYR A 1 311 ? 25.047 19.719 -0.083 1 96.5 311 TYR A C 1
ATOM 2424 O O . TYR A 1 311 ? 25.328 18.984 0.874 1 96.5 311 TYR A O 1
ATOM 2432 N N . LEU A 1 312 ? 24.469 19.188 -1.16 1 97.12 312 LEU A N 1
ATOM 2433 C CA . LEU A 1 312 ? 24.062 17.797 -1.296 1 97.12 312 LEU A CA 1
ATOM 2434 C C . LEU A 1 312 ? 25.281 16.875 -1.221 1 97.12 312 LEU A C 1
ATOM 2436 O O . LEU A 1 312 ? 25.219 15.812 -0.589 1 97.12 312 LEU A O 1
ATOM 2440 N N . ARG A 1 313 ? 26.391 17.297 -1.899 1 97 313 ARG A N 1
ATOM 2441 C CA . ARG A 1 313 ? 27.625 16.516 -1.85 1 97 313 ARG A CA 1
ATOM 2442 C C . ARG A 1 313 ? 28.141 16.391 -0.418 1 97 313 ARG A C 1
ATOM 2444 O O . ARG A 1 313 ? 28.562 15.312 0.004 1 97 313 ARG A O 1
ATOM 2451 N N . HIS A 1 314 ? 28.031 17.438 0.281 1 95.56 314 HIS A N 1
ATOM 2452 C CA . HIS A 1 314 ? 28.453 17.438 1.675 1 95.56 314 HIS A CA 1
ATOM 2453 C C . HIS A 1 314 ? 27.594 16.5 2.512 1 95.56 314 HIS A C 1
ATOM 2455 O O . HIS A 1 314 ? 28.125 15.719 3.307 1 95.56 314 HIS A O 1
ATOM 2461 N N . VAL A 1 315 ? 26.312 16.547 2.318 1 95.44 315 VAL A N 1
ATOM 2462 C CA . VAL A 1 315 ? 25.391 15.688 3.057 1 95.44 315 VAL A CA 1
ATOM 2463 C C . VAL A 1 315 ? 25.672 14.219 2.732 1 95.44 315 VAL A C 1
ATOM 2465 O O . VAL A 1 315 ? 25.75 13.383 3.637 1 95.44 315 VAL A O 1
ATOM 2468 N N . LEU A 1 316 ? 25.875 13.883 1.448 1 95.44 316 LEU A N 1
ATOM 2469 C CA . LEU A 1 316 ? 26.078 12.516 0.984 1 95.44 316 LEU A CA 1
ATOM 2470 C C . LEU A 1 316 ? 27.375 11.945 1.548 1 95.44 316 LEU A C 1
ATOM 2472 O O . LEU A 1 316 ? 27.438 10.758 1.889 1 95.44 316 LEU A O 1
ATOM 2476 N N . LEU A 1 317 ? 28.438 12.789 1.628 1 94.56 317 LEU A N 1
ATOM 2477 C CA . LEU A 1 317 ? 29.719 12.336 2.143 1 94.56 317 LEU A CA 1
ATOM 2478 C C . LEU A 1 317 ? 29.625 12 3.627 1 94.56 317 LEU A C 1
ATOM 2480 O O . LEU A 1 317 ? 30.312 11.102 4.113 1 94.56 317 LEU A O 1
ATOM 2484 N N . ARG A 1 318 ? 28.734 12.664 4.27 1 92.38 318 ARG A N 1
ATOM 2485 C CA . ARG A 1 318 ? 28.547 12.414 5.691 1 92.38 318 ARG A CA 1
ATOM 2486 C C . ARG A 1 318 ? 27.625 11.227 5.922 1 92.38 318 ARG A C 1
ATOM 2488 O O . ARG A 1 318 ? 27.891 10.367 6.766 1 92.38 318 ARG A O 1
ATOM 2495 N N . GLN A 1 319 ? 26.578 11.219 5.129 1 92.75 319 GLN A N 1
ATOM 2496 C CA . GLN A 1 319 ? 25.578 10.172 5.27 1 92.75 319 GLN A CA 1
ATOM 2497 C C . GLN A 1 319 ? 25.031 9.75 3.91 1 92.75 319 GLN A C 1
ATOM 2499 O O . GLN A 1 319 ? 24.062 10.336 3.41 1 92.75 319 GLN A O 1
ATOM 2504 N N . PRO A 1 320 ? 25.531 8.633 3.453 1 93.5 320 PRO A N 1
ATOM 2505 C CA . PRO A 1 320 ? 25.047 8.172 2.15 1 93.5 320 PRO A CA 1
ATOM 2506 C C . PRO A 1 320 ? 23.562 7.809 2.168 1 93.5 320 PRO A C 1
ATOM 2508 O O . PRO A 1 320 ? 23.125 7.074 3.051 1 93.5 320 PRO A O 1
ATOM 2511 N N . ASP A 1 321 ? 22.812 8.406 1.297 1 91.56 321 ASP A N 1
ATOM 2512 C CA . ASP A 1 321 ? 21.375 8.172 1.189 1 91.56 321 ASP A CA 1
ATOM 2513 C C . ASP A 1 321 ? 20.922 8.219 -0.266 1 91.56 321 ASP A C 1
ATOM 2515 O O . ASP A 1 321 ? 21.25 9.156 -0.999 1 91.56 321 ASP A O 1
ATOM 2519 N N . MET A 1 322 ? 20.125 7.258 -0.575 1 90.12 322 MET A N 1
ATOM 2520 C CA . MET A 1 322 ? 19.734 7.105 -1.971 1 90.12 322 MET A CA 1
ATOM 2521 C C . MET A 1 322 ? 18.828 8.258 -2.404 1 90.12 322 MET A C 1
ATOM 2523 O O . MET A 1 322 ? 18.906 8.719 -3.541 1 90.12 322 MET A O 1
ATOM 2527 N N . ARG A 1 323 ? 17.969 8.75 -1.617 1 90.31 323 ARG A N 1
ATOM 2528 C CA . ARG A 1 323 ? 17.078 9.836 -1.97 1 90.31 323 ARG A CA 1
ATOM 2529 C C . ARG A 1 323 ? 17.844 11.141 -2.18 1 90.31 323 ARG A C 1
ATOM 2531 O O . ARG A 1 323 ? 17.547 11.906 -3.098 1 90.31 323 ARG A O 1
ATOM 2538 N N . VAL A 1 324 ? 18.781 11.336 -1.279 1 93.19 324 VAL A N 1
ATOM 2539 C CA . VAL A 1 324 ? 19.625 12.523 -1.414 1 93.19 324 VAL A CA 1
ATOM 2540 C C . VAL A 1 324 ? 20.453 12.43 -2.701 1 93.19 324 VAL A C 1
ATOM 2542 O O . VAL A 1 324 ? 20.594 13.422 -3.422 1 93.19 324 VAL A O 1
ATOM 2545 N N . MET A 1 325 ? 20.938 11.219 -2.984 1 93.94 325 MET A N 1
ATOM 2546 C CA . MET A 1 325 ? 21.672 10.977 -4.223 1 93.94 325 MET A CA 1
ATOM 2547 C C . MET A 1 325 ? 20.812 11.289 -5.438 1 93.94 325 MET A C 1
ATOM 2549 O O . MET A 1 325 ? 21.266 11.914 -6.391 1 93.94 325 MET A O 1
ATOM 2553 N N . GLN A 1 326 ? 19.641 10.93 -5.383 1 92 326 GLN A N 1
ATOM 2554 C CA . GLN A 1 326 ? 18.734 11.18 -6.496 1 92 326 GLN A CA 1
ATOM 2555 C C . GLN A 1 326 ? 18.516 12.672 -6.707 1 92 326 GLN A C 1
ATOM 2557 O O . GLN A 1 326 ? 18.453 13.141 -7.844 1 92 326 GLN A O 1
ATOM 2562 N N . VAL A 1 327 ? 18.359 13.375 -5.609 1 93.81 327 VAL A N 1
ATOM 2563 C CA . VAL A 1 327 ? 18.188 14.82 -5.715 1 93.81 327 VAL A CA 1
ATOM 2564 C C . VAL A 1 327 ? 19.406 15.438 -6.379 1 93.81 327 VAL A C 1
ATOM 2566 O O . VAL A 1 327 ? 19.281 16.297 -7.246 1 93.81 327 VAL A O 1
ATOM 2569 N N . LEU A 1 328 ? 20.609 14.992 -5.973 1 96.44 328 LEU A N 1
ATOM 2570 C CA . LEU A 1 328 ? 21.844 15.5 -6.574 1 96.44 328 LEU A CA 1
ATOM 2571 C C . LEU A 1 328 ? 21.859 15.227 -8.078 1 96.44 328 LEU A C 1
ATOM 2573 O O . LEU A 1 328 ? 22.156 16.125 -8.867 1 96.44 328 LEU A O 1
ATOM 2577 N N . LEU A 1 329 ? 21.453 13.977 -8.461 1 93.5 329 LEU A N 1
ATOM 2578 C CA . LEU A 1 329 ? 21.484 13.578 -9.867 1 93.5 329 LEU A CA 1
ATOM 2579 C C . LEU A 1 329 ? 20.453 14.367 -10.672 1 93.5 329 LEU A C 1
ATOM 2581 O O . LEU A 1 329 ? 20.656 14.625 -11.859 1 93.5 329 LEU A O 1
ATOM 2585 N N . GLU A 1 330 ? 19.453 14.758 -10.039 1 91.69 330 GLU A N 1
ATOM 2586 C CA . GLU A 1 330 ? 18.422 15.57 -10.695 1 91.69 330 GLU A CA 1
ATOM 2587 C C . GLU A 1 330 ? 18.906 17 -10.938 1 91.69 330 GLU A C 1
ATOM 2589 O O . GLU A 1 330 ? 18.656 17.562 -12 1 91.69 330 GLU A O 1
ATOM 2594 N N . LEU A 1 331 ? 19.609 17.5 -10 1 94.62 331 LEU A N 1
ATOM 2595 C CA . LEU A 1 331 ? 20.016 18.906 -10.055 1 94.62 331 LEU A CA 1
ATOM 2596 C C . LEU A 1 331 ? 21.297 19.062 -10.883 1 94.62 331 LEU A C 1
ATOM 2598 O O . LEU A 1 331 ? 21.547 20.125 -11.445 1 94.62 331 LEU A O 1
ATOM 2602 N N . ASP A 1 332 ? 22.062 18.031 -10.922 1 94.44 332 ASP A N 1
ATOM 2603 C CA . ASP A 1 332 ? 23.328 18.062 -11.633 1 94.44 332 ASP A CA 1
ATOM 2604 C C . ASP A 1 332 ? 23.422 16.922 -12.641 1 94.44 332 ASP A C 1
ATOM 2606 O O . ASP A 1 332 ? 23.766 15.789 -12.273 1 94.44 332 ASP A O 1
ATOM 2610 N N . PRO A 1 333 ? 23.266 17.203 -13.883 1 89.81 333 PRO A N 1
ATOM 2611 C CA . PRO A 1 333 ? 23.312 16.156 -14.914 1 89.81 333 PRO A CA 1
ATOM 2612 C C . PRO A 1 333 ? 24.672 15.492 -15.023 1 89.81 333 PRO A C 1
ATOM 2614 O O . PRO A 1 333 ? 24.781 14.359 -15.508 1 89.81 333 PRO A O 1
ATOM 2617 N N . ASP A 1 334 ? 25.703 16.141 -14.531 1 90.69 334 ASP A N 1
ATOM 2618 C CA . ASP A 1 334 ? 27.062 15.617 -14.664 1 90.69 334 ASP A CA 1
ATOM 2619 C C . ASP A 1 334 ? 27.453 14.781 -13.445 1 90.69 334 ASP A C 1
ATOM 2621 O O . ASP A 1 334 ? 28.516 14.164 -13.422 1 90.69 334 ASP A O 1
ATOM 2625 N N . ALA A 1 335 ? 26.578 14.859 -12.461 1 90.56 335 ALA A N 1
ATOM 2626 C CA . ALA A 1 335 ? 26.828 14.023 -11.289 1 90.56 335 ALA A CA 1
ATOM 2627 C C . ALA A 1 335 ? 26.422 12.57 -11.562 1 90.56 335 ALA A C 1
ATOM 2629 O O . ALA A 1 335 ? 25.625 12.297 -12.461 1 90.56 335 ALA A O 1
ATOM 2630 N N . PRO A 1 336 ? 27.062 11.57 -10.852 1 90.25 336 PRO A N 1
ATOM 2631 C CA . PRO A 1 336 ? 28.047 11.797 -9.797 1 90.25 336 PRO A CA 1
ATOM 2632 C C . PRO A 1 336 ? 29.484 11.828 -10.328 1 90.25 336 PRO A C 1
ATOM 2634 O O . PRO A 1 336 ? 29.797 11.156 -11.312 1 90.25 336 PRO A O 1
ATOM 2637 N N . GLU A 1 337 ? 30.391 12.586 -9.695 1 92 337 GLU A N 1
ATOM 2638 C CA . GLU A 1 337 ? 31.828 12.539 -9.953 1 92 337 GLU A CA 1
ATOM 2639 C C . GLU A 1 337 ? 32.469 11.297 -9.328 1 92 337 GLU A C 1
ATOM 2641 O O . GLU A 1 337 ? 31.859 10.672 -8.445 1 92 337 GLU A O 1
ATOM 2646 N N . PRO A 1 338 ? 33.531 10.852 -9.781 1 90.75 338 PRO A N 1
ATOM 2647 C CA . PRO A 1 338 ? 34.188 9.602 -9.352 1 90.75 338 PRO A CA 1
ATOM 2648 C C . PRO A 1 338 ? 34.312 9.508 -7.828 1 90.75 338 PRO A C 1
ATOM 2650 O O . PRO A 1 338 ? 34.125 8.422 -7.262 1 90.75 338 PRO A O 1
ATOM 2653 N N . ALA A 1 339 ? 34.5 10.609 -7.191 1 90.19 339 ALA A N 1
ATOM 2654 C CA . ALA A 1 339 ? 34.688 10.617 -5.742 1 90.19 339 ALA A CA 1
ATOM 2655 C C . ALA A 1 339 ? 33.406 10.195 -5.031 1 90.19 339 ALA A C 1
ATOM 2657 O O . ALA A 1 339 ? 33.438 9.719 -3.895 1 90.19 339 ALA A O 1
ATOM 2658 N N . LEU A 1 340 ? 32.25 10.258 -5.73 1 94.75 340 LEU A N 1
ATOM 2659 C CA . LEU A 1 340 ? 30.969 9.992 -5.098 1 94.75 340 LEU A CA 1
ATOM 2660 C C . LEU A 1 340 ? 30.484 8.578 -5.422 1 94.75 340 LEU A C 1
ATOM 2662 O O . LEU A 1 340 ? 29.484 8.109 -4.859 1 94.75 340 LEU A O 1
ATOM 2666 N N . TYR A 1 341 ? 31.219 7.875 -6.293 1 92.88 341 TYR A N 1
ATOM 2667 C CA . TYR A 1 341 ? 30.781 6.547 -6.711 1 92.88 341 TYR A CA 1
ATOM 2668 C C . TYR A 1 341 ? 30.734 5.59 -5.527 1 92.88 341 TYR A C 1
ATOM 2670 O O . TYR A 1 341 ? 29.75 4.883 -5.324 1 92.88 341 TYR A O 1
ATOM 2678 N N . PRO A 1 342 ? 31.812 5.637 -4.684 1 91.94 342 PRO A N 1
ATOM 2679 C CA . PRO A 1 342 ? 31.734 4.754 -3.518 1 91.94 342 PRO A CA 1
ATOM 2680 C C . PRO A 1 342 ? 30.578 5.105 -2.582 1 91.94 342 PRO A C 1
ATOM 2682 O O . PRO A 1 342 ? 29.969 4.215 -1.981 1 91.94 342 PRO A O 1
ATOM 2685 N N . VAL A 1 343 ? 30.281 6.344 -2.482 1 94.38 343 VAL A N 1
ATOM 2686 C CA . VAL A 1 343 ? 29.188 6.809 -1.642 1 94.38 343 VAL A CA 1
ATOM 2687 C C . VAL A 1 343 ? 27.859 6.297 -2.193 1 94.38 343 VAL A C 1
ATOM 2689 O O . VAL A 1 343 ? 27 5.812 -1.44 1 94.38 343 VAL A O 1
ATOM 2692 N N . MET A 1 344 ? 27.719 6.375 -3.463 1 94 344 MET A N 1
ATOM 2693 C CA . MET A 1 344 ? 26.516 5.875 -4.125 1 94 344 MET A CA 1
ATOM 2694 C C . MET A 1 344 ? 26.375 4.371 -3.914 1 94 344 MET A C 1
ATOM 2696 O O . MET A 1 344 ? 25.266 3.883 -3.658 1 94 344 MET A O 1
ATOM 2700 N N . ALA A 1 345 ? 27.484 3.688 -4 1 92.38 345 ALA A N 1
ATOM 2701 C CA . ALA A 1 345 ? 27.453 2.242 -3.803 1 92.38 345 ALA A CA 1
ATOM 2702 C C . ALA A 1 345 ? 26.953 1.89 -2.404 1 92.38 345 ALA A C 1
ATOM 2704 O O . ALA A 1 345 ? 26.156 0.959 -2.238 1 92.38 345 ALA A O 1
ATOM 2705 N N . VAL A 1 346 ? 27.422 2.639 -1.442 1 92 346 VAL A N 1
ATOM 2706 C CA . VAL A 1 346 ? 26.984 2.416 -0.067 1 92 346 VAL A CA 1
ATOM 2707 C C . VAL A 1 346 ? 25.484 2.676 0.051 1 92 346 VAL A C 1
ATOM 2709 O O . VAL A 1 346 ? 24.766 1.899 0.683 1 92 346 VAL A O 1
ATOM 2712 N N . ALA A 1 347 ? 25 3.73 -0.579 1 91.94 347 ALA A N 1
ATOM 2713 C CA . ALA A 1 347 ? 23.578 4.062 -0.55 1 91.94 347 ALA A CA 1
ATOM 2714 C C . ALA A 1 347 ? 22.75 2.961 -1.194 1 91.94 347 ALA A C 1
ATOM 2716 O O . ALA A 1 347 ? 21.672 2.613 -0.692 1 91.94 347 ALA A O 1
ATOM 2717 N N . VAL A 1 348 ? 23.25 2.428 -2.244 1 91.62 348 VAL A N 1
ATOM 2718 C CA . VAL A 1 348 ? 22.547 1.368 -2.963 1 91.62 348 VAL A CA 1
ATOM 2719 C C . VAL A 1 348 ? 22.5 0.105 -2.107 1 91.62 348 VAL A C 1
ATOM 2721 O O . VAL A 1 348 ? 21.469 -0.569 -2.033 1 91.62 348 VAL A O 1
ATOM 2724 N N . ARG A 1 349 ? 23.578 -0.219 -1.41 1 89.94 349 ARG A N 1
ATOM 2725 C CA . ARG A 1 349 ? 23.641 -1.395 -0.548 1 89.94 349 ARG A CA 1
ATOM 2726 C C . ARG A 1 349 ? 22.625 -1.294 0.589 1 89.94 349 ARG A C 1
ATOM 2728 O O . ARG A 1 349 ? 22.047 -2.301 1.002 1 89.94 349 ARG A O 1
ATOM 2735 N N . ARG A 1 350 ? 22.375 -0.095 0.982 1 87 350 ARG A N 1
ATOM 2736 C CA . ARG A 1 350 ? 21.516 0.125 2.141 1 87 350 ARG A CA 1
ATOM 2737 C C . ARG A 1 350 ? 20.062 0.247 1.722 1 87 350 ARG A C 1
ATOM 2739 O O . ARG A 1 350 ? 19.156 0.211 2.566 1 87 350 ARG A O 1
ATOM 2746 N N . LEU A 1 351 ? 19.906 0.415 0.456 1 86.06 351 LEU A N 1
ATOM 2747 C CA . LEU A 1 351 ? 18.547 0.65 -0.041 1 86.06 351 LEU A CA 1
ATOM 2748 C C . LEU A 1 351 ? 17.703 -0.608 0.086 1 86.06 351 LEU A C 1
ATOM 2750 O O . LEU A 1 351 ? 18.125 -1.694 -0.312 1 86.06 351 LEU A O 1
ATOM 2754 N N . ALA A 1 352 ? 16.594 -0.425 0.729 1 78.56 352 ALA A N 1
ATOM 2755 C CA . ALA A 1 352 ? 15.617 -1.513 0.756 1 78.56 352 ALA A CA 1
ATOM 2756 C C . ALA A 1 352 ? 14.727 -1.479 -0.48 1 78.56 352 ALA A C 1
ATOM 2758 O O . ALA A 1 352 ? 13.875 -0.592 -0.616 1 78.56 352 ALA A O 1
ATOM 2759 N N . VAL A 1 353 ? 15.008 -2.26 -1.418 1 75.62 353 VAL A N 1
ATOM 2760 C CA . VAL A 1 353 ? 14.188 -2.316 -2.623 1 75.62 353 VAL A CA 1
ATOM 2761 C C . VAL A 1 353 ? 13.188 -3.465 -2.512 1 75.62 353 VAL A C 1
ATOM 2763 O O . VAL A 1 353 ? 13.492 -4.516 -1.948 1 75.62 353 VAL A O 1
ATOM 2766 N N . GLU A 1 354 ? 11.945 -3.186 -2.916 1 74.44 354 GLU A N 1
ATOM 2767 C CA . GLU A 1 354 ? 10.945 -4.25 -2.949 1 74.44 354 GLU A CA 1
ATOM 2768 C C . GLU A 1 354 ? 11.43 -5.434 -3.781 1 74.44 354 GLU A C 1
ATOM 2770 O O . GLU A 1 354 ? 11.852 -5.266 -4.926 1 74.44 354 GLU A O 1
ATOM 2775 N N . PRO A 1 355 ? 11.289 -6.539 -3.154 1 78.12 355 PRO A N 1
ATOM 2776 C CA . PRO A 1 355 ? 11.797 -7.703 -3.887 1 78.12 355 PRO A CA 1
ATOM 2777 C C . PRO A 1 355 ? 10.922 -8.07 -5.086 1 78.12 355 PRO A C 1
ATOM 2779 O O . PRO A 1 355 ? 9.711 -7.828 -5.07 1 78.12 355 PRO A O 1
ATOM 2782 N N . ALA A 1 356 ? 11.625 -8.492 -6.129 1 83.69 356 ALA A N 1
ATOM 2783 C CA . ALA A 1 356 ? 10.898 -9.062 -7.258 1 83.69 356 ALA A CA 1
ATOM 2784 C C . ALA A 1 356 ? 10.234 -10.375 -6.875 1 83.69 356 ALA A C 1
ATOM 2786 O O . ALA A 1 356 ? 10.852 -11.227 -6.23 1 83.69 356 ALA A O 1
ATOM 2787 N N . VAL A 1 357 ? 8.898 -10.469 -7.203 1 88.81 357 VAL A N 1
ATOM 2788 C CA . VAL A 1 357 ? 8.141 -11.648 -6.797 1 88.81 357 VAL A CA 1
ATOM 2789 C C . VAL A 1 357 ? 7.328 -12.172 -7.977 1 88.81 357 VAL A C 1
ATOM 2791 O O . VAL A 1 357 ? 7.289 -11.555 -9.039 1 88.81 357 VAL A O 1
ATOM 2794 N N . PHE A 1 358 ? 6.809 -13.328 -7.789 1 92.19 358 PHE A N 1
ATOM 2795 C CA . PHE A 1 358 ? 5.875 -13.891 -8.758 1 92.19 358 PHE A CA 1
ATOM 2796 C C . PHE A 1 358 ? 4.52 -13.195 -8.664 1 92.19 358 PHE A C 1
ATOM 2798 O O . PHE A 1 358 ? 4.184 -12.617 -7.633 1 92.19 358 PHE A O 1
ATOM 2805 N N . TYR A 1 359 ? 3.824 -13.18 -9.797 1 90 359 TYR A N 1
ATOM 2806 C CA . TYR A 1 359 ? 2.467 -12.648 -9.758 1 90 359 TYR A CA 1
ATOM 2807 C C . TYR A 1 359 ? 1.536 -13.453 -10.656 1 90 359 TYR A C 1
ATOM 2809 O O . TYR A 1 359 ? 1.971 -14.016 -11.656 1 90 359 TYR A O 1
ATOM 2817 N N . CYS A 1 360 ? 0.286 -13.453 -10.258 1 93.31 360 CYS A N 1
ATOM 2818 C CA . CYS A 1 360 ? -0.726 -14.125 -11.062 1 93.31 360 CYS A CA 1
ATOM 2819 C C . CYS A 1 360 ? -1.188 -13.227 -12.211 1 93.31 360 CYS A C 1
ATOM 2821 O O . CYS A 1 360 ? -1.607 -12.086 -11.977 1 93.31 360 CYS A O 1
ATOM 2823 N N . GLN A 1 361 ? -1.133 -13.695 -13.383 1 89.62 361 GLN A N 1
ATOM 2824 C CA . GLN A 1 361 ? -1.506 -12.914 -14.562 1 89.62 361 GLN A CA 1
ATOM 2825 C C . GLN A 1 361 ? -3.016 -12.703 -14.625 1 89.62 361 GLN A C 1
ATOM 2827 O O . GLN A 1 361 ? -3.494 -11.812 -15.328 1 89.62 361 GLN A O 1
ATOM 2832 N N . SER A 1 362 ? -3.668 -13.547 -13.867 1 90.12 362 SER A N 1
ATOM 2833 C CA . SER A 1 362 ? -5.125 -13.477 -13.898 1 90.12 362 SER A CA 1
ATOM 2834 C C . SER A 1 362 ? -5.652 -12.438 -12.914 1 90.12 362 SER A C 1
ATOM 2836 O O . SER A 1 362 ? -6.547 -11.656 -13.242 1 90.12 362 SER A O 1
ATOM 2838 N N . CYS A 1 363 ? -5.145 -12.461 -11.664 1 92.75 363 CYS A N 1
ATOM 2839 C CA . CYS A 1 363 ? -5.766 -11.609 -10.656 1 92.75 363 CYS A CA 1
ATOM 2840 C C . CYS A 1 363 ? -4.75 -10.633 -10.07 1 92.75 363 CYS A C 1
ATOM 2842 O O . CYS A 1 363 ? -5.109 -9.758 -9.281 1 92.75 363 CYS A O 1
ATOM 2844 N N . GLY A 1 364 ? -3.52 -10.898 -10.25 1 91 364 GLY A N 1
ATOM 2845 C CA . GLY A 1 364 ? -2.512 -9.961 -9.789 1 91 364 GLY A CA 1
ATOM 2846 C C . GLY A 1 364 ? -1.907 -10.344 -8.453 1 91 364 GLY A C 1
ATOM 2847 O O . GLY A 1 364 ? -0.993 -9.68 -7.961 1 91 364 GLY A O 1
ATOM 2848 N N . TYR A 1 365 ? -2.309 -11.469 -7.941 1 92.75 365 TYR A N 1
ATOM 2849 C CA . TYR A 1 365 ? -1.756 -11.945 -6.68 1 92.75 365 TYR A CA 1
ATOM 2850 C C . TYR A 1 365 ? -0.241 -12.086 -6.77 1 92.75 365 TYR A C 1
ATOM 2852 O O . TYR A 1 365 ? 0.281 -12.641 -7.742 1 92.75 365 TYR A O 1
ATOM 2860 N N . GLN A 1 366 ? 0.457 -11.516 -5.676 1 91.62 366 GLN A N 1
ATOM 2861 C CA . GLN A 1 366 ? 1.915 -11.547 -5.668 1 91.62 366 GLN A CA 1
ATOM 2862 C C . GLN A 1 366 ? 2.439 -12.461 -4.562 1 91.62 366 GLN A C 1
ATOM 2864 O O . GLN A 1 366 ? 1.864 -12.516 -3.473 1 91.62 366 GLN A O 1
ATOM 2869 N N . SER A 1 367 ? 3.535 -13.195 -4.902 1 92.62 367 SER A N 1
ATOM 2870 C CA . SER A 1 367 ? 4.133 -14.102 -3.924 1 92.62 367 SER A CA 1
ATOM 2871 C C . SER A 1 367 ? 5.59 -14.391 -4.258 1 92.62 367 SER A C 1
ATOM 2873 O O . SER A 1 367 ? 5.945 -14.555 -5.43 1 92.62 367 SER A O 1
ATOM 2875 N N . PRO A 1 368 ? 6.445 -14.461 -3.168 1 89.25 368 PRO A N 1
ATOM 2876 C CA . PRO A 1 368 ? 7.828 -14.891 -3.41 1 89.25 368 PRO A CA 1
ATOM 2877 C C . PRO A 1 368 ? 7.926 -16.344 -3.867 1 89.25 368 PRO A C 1
ATOM 2879 O O . PRO A 1 368 ? 8.922 -16.734 -4.484 1 89.25 368 PRO A O 1
ATOM 2882 N N . GLN A 1 369 ? 6.852 -17.047 -3.588 1 92.44 369 GLN A N 1
ATOM 2883 C CA . GLN A 1 369 ? 6.805 -18.453 -3.975 1 92.44 369 GLN A CA 1
ATOM 2884 C C . GLN A 1 369 ? 5.914 -18.672 -5.195 1 92.44 369 GLN A C 1
ATOM 2886 O O . GLN A 1 369 ? 4.922 -17.953 -5.375 1 92.44 369 GLN A O 1
ATOM 2891 N N . TYR A 1 370 ? 6.371 -19.609 -6.059 1 93.5 370 TYR A N 1
ATOM 2892 C CA . TYR A 1 370 ? 5.562 -19.953 -7.223 1 93.5 370 TYR A CA 1
ATOM 2893 C C . TYR A 1 370 ? 4.41 -20.875 -6.836 1 93.5 370 TYR A C 1
ATOM 2895 O O . TYR A 1 370 ? 4.586 -21.797 -6.039 1 93.5 370 TYR A O 1
ATOM 2903 N N . TYR A 1 371 ? 3.256 -20.625 -7.426 1 93.69 371 TYR A N 1
ATOM 2904 C CA . TYR A 1 371 ? 2.092 -21.484 -7.25 1 93.69 371 TYR A CA 1
ATOM 2905 C C . TYR A 1 371 ? 1.547 -21.938 -8.602 1 93.69 371 TYR A C 1
ATOM 2907 O O . TYR A 1 371 ? 1.392 -21.141 -9.523 1 93.69 371 TYR A O 1
ATOM 2915 N N . TRP A 1 372 ? 1.311 -23.219 -8.625 1 94.44 372 TRP A N 1
ATOM 2916 C CA . TRP A 1 372 ? 0.688 -23.75 -9.836 1 94.44 372 TRP A CA 1
ATOM 2917 C C . TRP A 1 372 ? -0.779 -23.328 -9.914 1 94.44 372 TRP A C 1
ATOM 2919 O O . TRP A 1 372 ? -1.321 -23.141 -11.008 1 94.44 372 TRP A O 1
ATOM 2929 N N . ARG A 1 373 ? -1.362 -23.297 -8.766 1 94.25 373 ARG A N 1
ATOM 2930 C CA . ARG A 1 373 ? -2.729 -22.797 -8.617 1 94.25 373 ARG A CA 1
ATOM 2931 C C . ARG A 1 373 ? -2.766 -21.547 -7.738 1 94.25 373 ARG A C 1
ATOM 2933 O O . ARG A 1 373 ? -2.357 -21.594 -6.574 1 94.25 373 ARG A O 1
ATOM 2940 N N . CYS A 1 374 ? -3.365 -20.547 -8.266 1 95.62 374 CYS A N 1
ATOM 2941 C CA . CYS A 1 374 ? -3.361 -19.266 -7.562 1 95.62 374 CYS A CA 1
ATOM 2942 C C . CYS A 1 374 ? -4.16 -19.344 -6.27 1 95.62 374 CYS A C 1
ATOM 2944 O O . CYS A 1 374 ? -5.324 -19.75 -6.277 1 95.62 374 CYS A O 1
ATOM 2946 N N . PRO A 1 375 ? -3.566 -18.938 -5.191 1 94.12 375 PRO A N 1
ATOM 2947 C CA . PRO A 1 375 ? -4.277 -18.984 -3.914 1 94.12 375 PRO A CA 1
ATOM 2948 C C . PRO A 1 375 ? -5.438 -17.984 -3.854 1 94.12 375 PRO A C 1
ATOM 2950 O O . PRO A 1 375 ? -6.363 -18.156 -3.057 1 94.12 375 PRO A O 1
ATOM 2953 N N . SER A 1 376 ? -5.309 -16.953 -4.699 1 93.25 376 SER A N 1
ATOM 2954 C CA . SER A 1 376 ? -6.32 -15.898 -4.672 1 93.25 376 SER A CA 1
ATOM 2955 C C . SER A 1 376 ? -7.477 -16.219 -5.613 1 93.25 376 SER A C 1
ATOM 2957 O O . SER A 1 376 ? -8.609 -16.438 -5.172 1 93.25 376 SER A O 1
ATOM 2959 N N . CYS A 1 377 ? -7.207 -16.469 -6.875 1 93.19 377 CYS A N 1
ATOM 2960 C CA . CYS A 1 377 ? -8.281 -16.641 -7.848 1 93.19 377 CYS A CA 1
ATOM 2961 C C . CYS A 1 377 ? -8.461 -18.125 -8.195 1 93.19 377 CYS A C 1
ATOM 2963 O O . CYS A 1 377 ? -9.391 -18.469 -8.922 1 93.19 377 CYS A O 1
ATOM 2965 N N . ARG A 1 378 ? -7.59 -18.969 -7.836 1 93 378 ARG A N 1
ATOM 2966 C CA . ARG A 1 378 ? -7.676 -20.422 -7.926 1 93 378 ARG A CA 1
ATOM 2967 C C . ARG A 1 378 ? -7.516 -20.891 -9.367 1 93 378 ARG A C 1
ATOM 2969 O O . ARG A 1 378 ? -7.91 -22.016 -9.711 1 93 378 ARG A O 1
ATOM 2976 N N . GLN A 1 379 ? -6.969 -20.062 -10.195 1 92.5 379 GLN A N 1
ATOM 2977 C CA . GLN A 1 379 ? -6.695 -20.469 -11.57 1 92.5 379 GLN A CA 1
ATOM 2978 C C . GLN A 1 379 ? -5.371 -21.219 -11.672 1 92.5 379 GLN A C 1
ATOM 2980 O O . GLN A 1 379 ? -4.445 -20.969 -10.906 1 92.5 379 GLN A O 1
ATOM 2985 N N . TRP A 1 380 ? -5.398 -22.109 -12.578 1 93.5 380 TRP A N 1
ATOM 2986 C CA . TRP A 1 380 ? -4.219 -22.953 -12.742 1 93.5 380 TRP A CA 1
ATOM 2987 C C . TRP A 1 380 ? -3.262 -22.359 -13.766 1 93.5 380 TRP A C 1
ATOM 2989 O O . TRP A 1 380 ? -3.695 -21.844 -14.805 1 93.5 380 TRP A O 1
ATOM 2999 N N . GLY A 1 381 ? -1.92 -22.375 -13.461 1 90.38 381 GLY A N 1
ATOM 3000 C CA . GLY A 1 381 ? -0.875 -22.094 -14.43 1 90.38 381 GLY A CA 1
ATOM 3001 C C . GLY A 1 381 ? -0.768 -20.625 -14.789 1 90.38 381 GLY A C 1
ATOM 3002 O O . GLY A 1 381 ? -0.444 -20.281 -15.93 1 90.38 381 GLY A O 1
ATOM 3003 N N . THR A 1 382 ? -1.054 -19.734 -13.852 1 89.31 382 THR A N 1
ATOM 3004 C CA . THR A 1 382 ? -1.151 -18.328 -14.227 1 89.31 382 THR A CA 1
ATOM 3005 C C . THR A 1 382 ? 0.013 -17.531 -13.641 1 89.31 382 THR A C 1
ATOM 3007 O O . THR A 1 382 ? 0.137 -16.328 -13.891 1 89.31 382 THR A O 1
ATOM 3010 N N . PHE A 1 383 ? 0.906 -18.172 -12.961 1 89.38 383 PHE A N 1
ATOM 3011 C CA . PHE A 1 383 ? 1.964 -17.422 -12.297 1 89.38 383 PHE A CA 1
ATOM 3012 C C . PHE A 1 383 ? 3.078 -17.062 -13.273 1 89.38 383 PHE A C 1
ATOM 3014 O O . PHE A 1 383 ? 3.453 -17.891 -14.117 1 89.38 383 PHE A O 1
ATOM 3021 N N . SER A 1 384 ? 3.559 -15.812 -13.086 1 87.25 384 SER A N 1
ATOM 3022 C CA . SER A 1 384 ? 4.641 -15.297 -13.922 1 87.25 384 SER A CA 1
ATOM 3023 C C . SER A 1 384 ? 5.699 -14.586 -13.086 1 87.25 384 SER A C 1
ATOM 3025 O O . SER A 1 384 ? 5.426 -14.172 -11.953 1 87.25 384 SER A O 1
ATOM 3027 N N . GLY A 1 385 ? 6.938 -14.617 -13.562 1 80.5 385 GLY A N 1
ATOM 3028 C CA . GLY A 1 385 ? 8.055 -14.008 -12.867 1 80.5 385 GLY A CA 1
ATOM 3029 C C . GLY A 1 385 ? 8.18 -12.516 -13.125 1 80.5 385 GLY A C 1
ATOM 3030 O O . GLY A 1 385 ? 9.227 -11.922 -12.867 1 80.5 385 GLY A O 1
ATOM 3031 N N . GLY A 1 386 ? 7.223 -11.938 -13.516 1 71.56 386 GLY A N 1
ATOM 3032 C CA . GLY A 1 386 ? 7.254 -10.484 -13.625 1 71.56 386 GLY A CA 1
ATOM 3033 C C . GLY A 1 386 ? 7.625 -10 -15.016 1 71.56 386 GLY A C 1
ATOM 3034 O O . GLY A 1 386 ? 7.766 -10.805 -15.945 1 71.56 386 GLY A O 1
ATOM 3035 N N . TYR A 1 387 ? 7.762 -8.68 -15.102 1 68.75 387 TYR A N 1
ATOM 3036 C CA . TYR A 1 387 ? 7.953 -8.008 -16.375 1 68.75 387 TYR A CA 1
ATOM 3037 C C . TYR A 1 387 ? 9.43 -7.895 -16.719 1 68.75 387 TYR A C 1
ATOM 3039 O O . TYR A 1 387 ? 10.273 -7.82 -15.828 1 68.75 387 TYR A O 1
ATOM 3047 N N . ALA A 1 388 ? 9.664 -8.008 -18.016 1 69.25 388 ALA A N 1
ATOM 3048 C CA . ALA A 1 388 ? 11.016 -7.953 -18.562 1 69.25 388 ALA A CA 1
ATOM 3049 C C . ALA A 1 388 ? 11.688 -6.629 -18.203 1 69.25 388 ALA A C 1
ATOM 3051 O O . ALA A 1 388 ? 11.016 -5.605 -18.062 1 69.25 388 ALA A O 1
ATOM 3052 N N . LEU A 1 389 ? 12.938 -6.684 -17.938 1 71.31 389 LEU A N 1
ATOM 3053 C CA . LEU A 1 389 ? 13.781 -5.508 -17.734 1 71.31 389 LEU A CA 1
ATOM 3054 C C . LEU A 1 389 ? 13.789 -4.629 -18.969 1 71.31 389 LEU A C 1
ATOM 3056 O O . LEU A 1 389 ? 13.664 -5.129 -20.094 1 71.31 389 LEU A O 1
ATOM 3060 N N . MET B 1 1 ? 6.84 10.297 -18.641 1 33.22 1 MET B N 1
ATOM 3061 C CA . MET B 1 1 ? 5.402 10.086 -18.781 1 33.22 1 MET B CA 1
ATOM 3062 C C . MET B 1 1 ? 4.625 11.109 -17.953 1 33.22 1 MET B C 1
ATOM 3064 O O . MET B 1 1 ? 4.762 11.148 -16.734 1 33.22 1 MET B O 1
ATOM 3068 N N . THR B 1 2 ? 4.258 12.266 -18.578 1 38.22 2 THR B N 1
ATOM 3069 C CA . THR B 1 2 ? 3.809 13.578 -18.125 1 38.22 2 THR B CA 1
ATOM 3070 C C . THR B 1 2 ? 2.396 13.5 -17.547 1 38.22 2 THR B C 1
ATOM 3072 O O . THR B 1 2 ? 1.653 12.555 -17.844 1 38.22 2 THR B O 1
ATOM 3075 N N . ALA B 1 3 ? 2.189 14.445 -16.562 1 53.25 3 ALA B N 1
ATOM 3076 C CA . ALA B 1 3 ? 0.981 14.641 -15.773 1 53.25 3 ALA B CA 1
ATOM 3077 C C . ALA B 1 3 ? -0.261 14.664 -16.656 1 53.25 3 ALA B C 1
ATOM 3079 O O . ALA B 1 3 ? -1.369 14.391 -16.188 1 53.25 3 ALA B O 1
ATOM 3080 N N . SER B 1 4 ? -0.012 15.109 -17.953 1 51.31 4 SER B N 1
ATOM 3081 C CA . SER B 1 4 ? -1.11 15.32 -18.891 1 51.31 4 SER B CA 1
ATOM 3082 C C . SER B 1 4 ? -1.668 14 -19.406 1 51.31 4 SER B C 1
ATOM 3084 O O . SER B 1 4 ? -2.83 13.922 -19.797 1 51.31 4 SER B O 1
ATOM 3086 N N . GLY B 1 5 ? -0.75 12.992 -19.406 1 45.28 5 GLY B N 1
ATOM 3087 C CA . GLY B 1 5 ? -1.109 11.695 -19.953 1 45.28 5 GLY B CA 1
ATOM 3088 C C . GLY B 1 5 ? -2.061 10.914 -19.062 1 45.28 5 GLY B C 1
ATOM 3089 O O . GLY B 1 5 ? -2.775 10.031 -19.531 1 45.28 5 GLY B O 1
ATOM 3090 N N . VAL B 1 6 ? -1.945 11.188 -17.734 1 48.03 6 VAL B N 1
ATOM 3091 C CA . VAL B 1 6 ? -2.73 10.445 -16.75 1 48.03 6 VAL B CA 1
ATOM 3092 C C . VAL B 1 6 ? -4.176 10.945 -16.766 1 48.03 6 VAL B C 1
ATOM 3094 O O . VAL B 1 6 ? -5.113 10.156 -16.656 1 48.03 6 VAL B O 1
ATOM 3097 N N . TYR B 1 7 ? -4.27 12.266 -17.016 1 47.84 7 TYR B N 1
ATOM 3098 C CA . TYR B 1 7 ? -5.609 12.836 -17.047 1 47.84 7 TYR B CA 1
ATOM 3099 C C . TYR B 1 7 ? -6.387 12.336 -18.266 1 47.84 7 TYR B C 1
ATOM 3101 O O . TYR B 1 7 ? -7.594 12.094 -18.172 1 47.84 7 TYR B O 1
ATOM 3109 N N . MET B 1 8 ? -5.613 12.117 -19.359 1 46.53 8 MET B N 1
ATOM 3110 C CA . MET B 1 8 ? -6.27 11.672 -20.578 1 46.53 8 MET B CA 1
ATOM 3111 C C . MET B 1 8 ? -6.715 10.219 -20.453 1 46.53 8 MET B C 1
ATOM 3113 O O . MET B 1 8 ? -7.773 9.844 -20.969 1 46.53 8 MET B O 1
ATOM 3117 N N . LEU B 1 9 ? -5.898 9.484 -19.703 1 47.88 9 LEU B N 1
ATOM 3118 C CA . LEU B 1 9 ? -6.234 8.078 -19.547 1 47.88 9 LEU B CA 1
ATOM 3119 C C . LEU B 1 9 ? -7.426 7.898 -18.609 1 47.88 9 LEU B C 1
ATOM 3121 O O . LEU B 1 9 ? -8.305 7.074 -18.859 1 47.88 9 LEU B O 1
ATOM 3125 N N . VAL B 1 10 ? -7.535 8.758 -17.594 1 49.72 10 VAL B N 1
ATOM 3126 C CA . VAL B 1 10 ? -8.672 8.719 -16.672 1 49.72 10 VAL B CA 1
ATOM 3127 C C . VAL B 1 10 ? -9.938 9.148 -17.406 1 49.72 10 VAL B C 1
ATOM 3129 O O . VAL B 1 10 ? -11 8.531 -17.234 1 49.72 10 VAL B O 1
ATOM 3132 N N . ALA B 1 11 ? -9.789 10.102 -18.297 1 51.19 11 ALA B N 1
ATOM 3133 C CA . ALA B 1 11 ? -10.938 10.562 -19.062 1 51.19 11 ALA B CA 1
ATOM 3134 C C . ALA B 1 11 ? -11.398 9.5 -20.047 1 51.19 11 ALA B C 1
ATOM 3136 O O . ALA B 1 11 ? -12.602 9.281 -20.219 1 51.19 11 ALA B O 1
ATOM 3137 N N . LEU B 1 12 ? -10.352 8.789 -20.594 1 49.5 12 LEU B N 1
ATOM 3138 C CA . LEU B 1 12 ? -10.695 7.734 -21.547 1 49.5 12 LEU B CA 1
ATOM 3139 C C . LEU B 1 12 ? -11.375 6.566 -20.844 1 49.5 12 LEU B C 1
ATOM 3141 O O . LEU B 1 12 ? -12.359 6.023 -21.344 1 49.5 12 LEU B O 1
ATOM 3145 N N . VAL B 1 13 ? -10.844 6.316 -19.578 1 48.53 13 VAL B N 1
ATOM 3146 C CA . VAL B 1 13 ? -11.445 5.219 -18.844 1 48.53 13 VAL B CA 1
ATOM 3147 C C . VAL B 1 13 ? -12.852 5.609 -18.391 1 48.53 13 VAL B C 1
ATOM 3149 O O . VAL B 1 13 ? -13.781 4.797 -18.453 1 48.53 13 VAL B O 1
ATOM 3152 N N . LEU B 1 14 ? -13.023 6.938 -18.125 1 48.06 14 LEU B N 1
ATOM 3153 C CA . LEU B 1 14 ? -14.352 7.41 -17.75 1 48.06 14 LEU B CA 1
ATOM 3154 C C . LEU B 1 14 ? -15.289 7.395 -18.953 1 48.06 14 LEU B C 1
ATOM 3156 O O . LEU B 1 14 ? -16.453 7.012 -18.828 1 48.06 14 LEU B O 1
ATOM 3160 N N . LEU B 1 15 ? -14.719 7.715 -20.094 1 47.97 15 LEU B N 1
ATOM 3161 C CA . LEU B 1 15 ? -15.547 7.746 -21.297 1 47.97 15 LEU B CA 1
ATOM 3162 C C . LEU B 1 15 ? -15.922 6.332 -21.734 1 47.97 15 LEU B C 1
ATOM 3164 O O . LEU B 1 15 ? -17.062 6.086 -22.141 1 47.97 15 LEU B O 1
ATOM 3168 N N . VAL B 1 16 ? -14.883 5.434 -21.625 1 48.31 16 VAL B N 1
ATOM 3169 C CA . VAL B 1 16 ? -15.195 4.055 -22 1 48.31 16 VAL B CA 1
ATOM 3170 C C . VAL B 1 16 ? -16.188 3.467 -20.984 1 48.31 16 VAL B C 1
ATOM 3172 O O . VAL B 1 16 ? -17.109 2.746 -21.359 1 48.31 16 VAL B O 1
ATOM 3175 N N . ALA B 1 17 ? -16.047 3.895 -19.656 1 44.88 17 ALA B N 1
ATOM 3176 C CA . ALA B 1 17 ? -17 3.416 -18.672 1 44.88 17 ALA B CA 1
ATOM 3177 C C . ALA B 1 17 ? -18.406 3.963 -18.938 1 44.88 17 ALA B C 1
ATOM 3179 O O . ALA B 1 17 ? -19.391 3.234 -18.828 1 44.88 17 ALA B O 1
ATOM 3180 N N . ILE B 1 18 ? -18.453 5.18 -19.359 1 46.41 18 ILE B N 1
ATOM 3181 C CA . ILE B 1 18 ? -19.734 5.766 -19.734 1 46.41 18 ILE B CA 1
ATOM 3182 C C . ILE B 1 18 ? -20.25 5.129 -21.016 1 46.41 18 ILE B C 1
ATOM 3184 O O . ILE B 1 18 ? -21.422 4.781 -21.125 1 46.41 18 ILE B O 1
ATOM 3188 N N . ALA B 1 19 ? -19.297 4.902 -21.938 1 45.5 19 ALA B N 1
ATOM 3189 C CA . ALA B 1 19 ? -19.719 4.344 -23.234 1 45.5 19 ALA B CA 1
ATOM 3190 C C . ALA B 1 19 ? -20.188 2.902 -23.062 1 45.5 19 ALA B C 1
ATOM 3192 O O . ALA B 1 19 ? -21.188 2.504 -23.656 1 45.5 19 ALA B O 1
ATOM 3193 N N . LEU B 1 20 ? -19.391 2.164 -22.234 1 41.19 20 LEU B N 1
ATOM 3194 C CA . LEU B 1 20 ? -19.828 0.794 -22 1 41.19 20 LEU B CA 1
ATOM 3195 C C . LEU B 1 20 ? -21.125 0.772 -21.203 1 41.19 20 LEU B C 1
ATOM 3197 O O . LEU B 1 20 ? -21.984 -0.082 -21.438 1 41.19 20 LEU B O 1
ATOM 3201 N N . GLY B 1 21 ? -21.328 1.771 -20.312 1 38.78 21 GLY B N 1
ATOM 3202 C CA . GLY B 1 21 ? -22.625 1.919 -19.672 1 38.78 21 GLY B CA 1
ATOM 3203 C C . GLY B 1 21 ? -23.75 2.186 -20.656 1 38.78 21 GLY B C 1
ATOM 3204 O O . GLY B 1 21 ? -24.828 1.596 -20.531 1 38.78 21 GLY B O 1
ATOM 3205 N N . VAL B 1 22 ? -23.406 3.076 -21.516 1 39.75 22 VAL B N 1
ATOM 3206 C CA . VAL B 1 22 ? -24.453 3.42 -22.484 1 39.75 22 VAL B CA 1
ATOM 3207 C C . VAL B 1 22 ? -24.672 2.252 -23.438 1 39.75 22 VAL B C 1
ATOM 3209 O O . VAL B 1 22 ? -25.812 1.962 -23.828 1 39.75 22 VAL B O 1
ATOM 3212 N N . TRP B 1 23 ? -23.531 1.56 -23.797 1 37.97 23 TRP B N 1
ATOM 3213 C CA . TRP B 1 23 ? -23.719 0.485 -24.766 1 37.97 23 TRP B CA 1
ATOM 3214 C C . TRP B 1 23 ? -24.5 -0.674 -24.141 1 37.97 23 TRP B C 1
ATOM 3216 O O . TRP B 1 23 ? -25.391 -1.243 -24.781 1 37.97 23 TRP B O 1
ATOM 3226 N N . VAL B 1 24 ? -24.219 -0.988 -22.844 1 35.66 24 VAL B N 1
ATOM 3227 C CA . VAL B 1 24 ? -25.031 -2.01 -22.203 1 35.66 24 VAL B CA 1
ATOM 3228 C C . VAL B 1 24 ? -26.484 -1.517 -22.094 1 35.66 24 VAL B C 1
ATOM 3230 O O . VAL B 1 24 ? -27.422 -2.299 -22.234 1 35.66 24 VAL B O 1
ATOM 3233 N N . GLY B 1 25 ? -26.656 -0.243 -21.938 1 35.81 25 GLY B N 1
ATOM 3234 C CA . GLY B 1 25 ? -28.016 0.279 -21.969 1 35.81 25 GLY B CA 1
ATOM 3235 C C . GLY B 1 25 ? -28.703 0.073 -23.312 1 35.81 25 GLY B C 1
ATOM 3236 O O . GLY B 1 25 ? -29.906 -0.167 -23.359 1 35.81 25 GLY B O 1
ATOM 3237 N N . ARG B 1 26 ? -28.016 0.21 -24.328 1 34.72 26 ARG B N 1
ATOM 3238 C CA . ARG B 1 26 ? -28.688 0.145 -25.625 1 34.72 26 ARG B CA 1
ATOM 3239 C C . ARG B 1 26 ? -28.984 -1.299 -26.016 1 34.72 26 ARG B C 1
ATOM 3241 O O . ARG B 1 26 ? -29.953 -1.563 -26.734 1 34.72 26 ARG B O 1
ATOM 3248 N N . ILE B 1 27 ? -28.016 -2.207 -25.766 1 32.59 27 ILE B N 1
ATOM 3249 C CA . ILE B 1 27 ? -28.344 -3.521 -26.297 1 32.59 27 ILE B CA 1
ATOM 3250 C C . ILE B 1 27 ? -29.531 -4.105 -25.547 1 32.59 27 ILE B C 1
ATOM 3252 O O . ILE B 1 27 ? -30.25 -4.961 -26.062 1 32.59 27 ILE B O 1
ATOM 3256 N N . THR B 1 28 ? -29.734 -3.641 -24.297 1 30.69 28 THR B N 1
ATOM 3257 C CA . THR B 1 28 ? -30.922 -4.199 -23.656 1 30.69 28 THR B CA 1
ATOM 3258 C C . THR B 1 28 ? -32.188 -3.605 -24.25 1 30.69 28 THR B C 1
ATOM 3260 O O . THR B 1 28 ? -33.281 -3.906 -23.797 1 30.69 28 THR B O 1
ATOM 3263 N N . SER B 1 29 ? -32.062 -2.723 -25.219 1 30.34 29 SER B N 1
ATOM 3264 C CA . SER B 1 29 ? -33.312 -2.182 -25.75 1 30.34 29 SER B CA 1
ATOM 3265 C C . SER B 1 29 ? -34.062 -3.223 -26.578 1 30.34 29 SER B C 1
ATOM 3267 O O . SER B 1 29 ? -35.25 -3.102 -26.797 1 30.34 29 SER B O 1
ATOM 3269 N N . TYR B 1 30 ? -33.344 -4.016 -27.328 1 29.12 30 TYR B N 1
ATOM 3270 C CA . TYR B 1 30 ? -34.094 -4.605 -28.422 1 29.12 30 TYR B CA 1
ATOM 3271 C C . TYR B 1 30 ? -35.094 -5.637 -27.922 1 29.12 30 TYR B C 1
ATOM 3273 O O . TYR B 1 30 ? -36.031 -6.016 -28.625 1 29.12 30 TYR B O 1
ATOM 3281 N N . ARG B 1 31 ? -34.688 -6.555 -27.109 1 27.61 31 ARG B N 1
ATOM 3282 C CA . ARG B 1 31 ? -35.719 -7.57 -27 1 27.61 31 ARG B CA 1
ATOM 3283 C C . ARG B 1 31 ? -36.938 -7.023 -26.281 1 27.61 31 ARG B C 1
ATOM 3285 O O . ARG B 1 31 ? -37.062 -7.137 -25.062 1 27.61 31 ARG B O 1
ATOM 3292 N N . LYS B 1 32 ? -37.375 -5.809 -26.688 1 32.53 32 LYS B N 1
ATOM 3293 C CA . LYS B 1 32 ? -38.594 -5.125 -26.234 1 32.53 32 LYS B CA 1
ATOM 3294 C C . LYS B 1 32 ? -39.844 -5.938 -26.562 1 32.53 32 LYS B C 1
ATOM 3296 O O . LYS B 1 32 ? -40.938 -5.645 -26.062 1 32.53 32 LYS B O 1
ATOM 3301 N N . SER B 1 33 ? -39.875 -6.543 -27.734 1 28.44 33 SER B N 1
ATOM 3302 C CA . SER B 1 33 ? -41.219 -6.652 -28.312 1 28.44 33 SER B CA 1
ATOM 3303 C C . SER B 1 33 ? -42.094 -7.578 -27.484 1 28.44 33 SER B C 1
ATOM 3305 O O . SER B 1 33 ? -43.25 -7.23 -27.156 1 28.44 33 SER B O 1
ATOM 3307 N N . ALA B 1 34 ? -42.062 -8.945 -27.875 1 29.28 34 ALA B N 1
ATOM 3308 C CA . ALA B 1 34 ? -43.281 -9.766 -27.797 1 29.28 34 ALA B CA 1
ATOM 3309 C C . ALA B 1 34 ? -43.656 -10.039 -26.344 1 29.28 34 ALA B C 1
ATOM 3311 O O . ALA B 1 34 ? -44.594 -10.797 -26.078 1 29.28 34 ALA B O 1
ATOM 3312 N N . LEU B 1 35 ? -42.688 -10.031 -25.438 1 29.84 35 LEU B N 1
ATOM 3313 C CA . LEU B 1 35 ? -43.219 -10.375 -24.125 1 29.84 35 LEU B CA 1
ATOM 3314 C C . LEU B 1 35 ? -44.188 -9.305 -23.656 1 29.84 35 LEU B C 1
ATOM 3316 O O . LEU B 1 35 ? -43.781 -8.188 -23.344 1 29.84 35 LEU B O 1
ATOM 3320 N N . GLY B 1 36 ? -45.344 -9.148 -24.203 1 31.98 36 GLY B N 1
ATOM 3321 C CA . GLY B 1 36 ? -46.5 -8.289 -24.062 1 31.98 36 GLY B CA 1
ATOM 3322 C C . GLY B 1 36 ? -46.844 -7.949 -22.625 1 31.98 36 GLY B C 1
ATOM 3323 O O . GLY B 1 36 ? -47.219 -6.82 -22.312 1 31.98 36 GLY B O 1
ATOM 3324 N N . THR B 1 37 ? -47.438 -9.016 -21.844 1 33.16 37 THR B N 1
ATOM 3325 C CA . THR B 1 37 ? -48 -8.648 -20.562 1 33.16 37 THR B CA 1
ATOM 3326 C C . THR B 1 37 ? -46.969 -7.984 -19.672 1 33.16 37 THR B C 1
ATOM 3328 O O . THR B 1 37 ? -45.906 -8.547 -19.438 1 33.16 37 THR B O 1
ATOM 3331 N N . SER B 1 38 ? -46.812 -6.746 -19.719 1 35.88 38 SER B N 1
ATOM 3332 C CA . SER B 1 38 ? -46.031 -5.812 -18.906 1 35.88 38 SER B CA 1
ATOM 3333 C C . SER B 1 38 ? -45.969 -6.266 -17.453 1 35.88 38 SER B C 1
ATOM 3335 O O . SER B 1 38 ? -46.938 -6.133 -16.703 1 35.88 38 SER B O 1
ATOM 3337 N N . ASP B 1 39 ? -45.656 -7.527 -17.203 1 38.44 39 ASP B N 1
ATOM 3338 C CA . ASP B 1 39 ? -45.656 -8.156 -15.891 1 38.44 39 ASP B CA 1
ATOM 3339 C C . ASP B 1 39 ? -45.062 -7.234 -14.836 1 38.44 39 ASP B C 1
ATOM 3341 O O . ASP B 1 39 ? -43.844 -7.031 -14.789 1 38.44 39 ASP B O 1
ATOM 3345 N N . THR B 1 40 ? -45.75 -6.078 -14.594 1 40.47 40 THR B N 1
ATOM 3346 C CA . THR B 1 40 ? -45.594 -5.16 -13.469 1 40.47 40 THR B CA 1
ATOM 3347 C C . THR B 1 40 ? -45.062 -5.898 -12.242 1 40.47 40 THR B C 1
ATOM 3349 O O . THR B 1 40 ? -45.594 -6.949 -11.875 1 40.47 40 THR B O 1
ATOM 3352 N N . ILE B 1 41 ? -43.844 -5.863 -12.078 1 45.75 41 ILE B N 1
ATOM 3353 C CA . ILE B 1 41 ? -43.375 -6.324 -10.766 1 45.75 41 ILE B CA 1
ATOM 3354 C C . ILE B 1 41 ? -44.406 -5.973 -9.703 1 45.75 41 ILE B C 1
ATOM 3356 O O . ILE B 1 41 ? -44.688 -4.793 -9.469 1 45.75 41 ILE B O 1
ATOM 3360 N N . PRO B 1 42 ? -45.375 -7 -9.438 1 50.69 42 PRO B N 1
ATOM 3361 C CA . PRO B 1 42 ? -46.406 -6.664 -8.438 1 50.69 42 PRO B CA 1
ATOM 3362 C C . PRO B 1 42 ? -45.844 -5.824 -7.289 1 50.69 42 PRO B C 1
ATOM 3364 O O . PRO B 1 42 ? -44.688 -5.957 -6.93 1 50.69 42 PRO B O 1
ATOM 3367 N N . GLU B 1 43 ? -46.5 -4.797 -7.008 1 50.72 43 GLU B N 1
ATOM 3368 C CA . GLU B 1 43 ? -46.125 -3.834 -5.969 1 50.72 43 GLU B CA 1
ATOM 3369 C C . GLU B 1 43 ? -45.625 -4.539 -4.719 1 50.72 43 GLU B C 1
ATOM 3371 O O . GLU B 1 43 ? -44.719 -4.035 -4.043 1 50.72 43 GLU B O 1
ATOM 3376 N N . ILE B 1 44 ? -46.094 -5.738 -4.566 1 55.62 44 ILE B N 1
ATOM 3377 C CA . ILE B 1 44 ? -45.75 -6.496 -3.371 1 55.62 44 ILE B CA 1
ATOM 3378 C C . ILE B 1 44 ? -44.281 -6.957 -3.467 1 55.62 44 ILE B C 1
ATOM 3380 O O . ILE B 1 44 ? -43.562 -6.992 -2.461 1 55.62 44 ILE B O 1
ATOM 3384 N N . TYR B 1 45 ? -43.844 -7.164 -4.613 1 52.66 45 TYR B N 1
ATOM 3385 C CA . TYR B 1 45 ? -42.469 -7.535 -4.797 1 52.66 45 TYR B CA 1
ATOM 3386 C C . TYR B 1 45 ? -41.531 -6.344 -4.543 1 52.66 45 TYR B C 1
ATOM 3388 O O . TYR B 1 45 ? -40.469 -6.496 -3.969 1 52.66 45 TYR B O 1
ATOM 3396 N N . ILE B 1 46 ? -42.062 -5.328 -4.953 1 51.06 46 ILE B N 1
ATOM 3397 C CA . ILE B 1 46 ? -41.312 -4.105 -4.699 1 51.06 46 ILE B CA 1
ATOM 3398 C C . ILE B 1 46 ? -41.219 -3.871 -3.193 1 51.06 46 ILE B C 1
ATOM 3400 O O . ILE B 1 46 ? -40.156 -3.479 -2.693 1 51.06 46 ILE B O 1
ATOM 3404 N N . GLN B 1 47 ? -42.25 -4.25 -2.57 1 56.5 47 GLN B N 1
ATOM 3405 C CA . GLN B 1 47 ? -42.25 -4.156 -1.113 1 56.5 47 GLN B CA 1
ATOM 3406 C C . GLN B 1 47 ? -41.219 -5.129 -0.504 1 56.5 47 GLN B C 1
ATOM 3408 O O . GLN B 1 47 ? -40.5 -4.773 0.425 1 56.5 47 GLN B O 1
ATOM 3413 N N . GLY B 1 48 ? -41.312 -6.406 -1.064 1 54.28 48 GLY B N 1
ATOM 3414 C CA . GLY B 1 48 ? -40.344 -7.379 -0.605 1 54.28 48 GLY B CA 1
ATOM 3415 C C . GLY B 1 48 ? -38.906 -6.965 -0.888 1 54.28 48 GLY B C 1
ATOM 3416 O O . GLY B 1 48 ? -38.031 -7.098 -0.027 1 54.28 48 GLY B O 1
ATOM 3417 N N . LEU B 1 49 ? -38.781 -6.398 -2.066 1 53.97 49 LEU B N 1
ATOM 3418 C CA . LEU B 1 49 ? -37.469 -5.898 -2.459 1 53.97 49 LEU B CA 1
ATOM 3419 C C . LEU B 1 49 ? -37.031 -4.723 -1.58 1 53.97 49 LEU B C 1
ATOM 3421 O O . LEU B 1 49 ? -35.875 -4.625 -1.185 1 53.97 49 LEU B O 1
ATOM 3425 N N . ASN B 1 50 ? -38 -4.016 -1.299 1 50.12 50 ASN B N 1
ATOM 3426 C CA . ASN B 1 50 ? -37.719 -2.9 -0.401 1 50.12 50 ASN B CA 1
ATOM 3427 C C . ASN B 1 50 ? -37.312 -3.385 0.993 1 50.12 50 ASN B C 1
ATOM 3429 O O . ASN B 1 50 ? -36.438 -2.818 1.625 1 50.12 50 ASN B O 1
ATOM 3433 N N . HIS B 1 51 ? -37.969 -4.492 1.362 1 56.56 51 HIS B N 1
ATOM 3434 C CA . HIS B 1 51 ? -37.625 -5.105 2.641 1 56.56 51 HIS B CA 1
ATOM 3435 C C . HIS B 1 51 ? -36.219 -5.691 2.602 1 56.56 51 HIS B C 1
ATOM 3437 O O . HIS B 1 51 ? -35.469 -5.574 3.572 1 56.56 51 HIS B O 1
ATOM 3443 N N . LEU B 1 52 ? -36.031 -6.352 1.527 1 51.56 52 LEU B N 1
ATOM 3444 C CA . LEU B 1 52 ? -34.719 -6.957 1.347 1 51.56 52 LEU B CA 1
ATOM 3445 C C . LEU B 1 52 ? -33.625 -5.891 1.336 1 51.56 52 LEU B C 1
ATOM 3447 O O . LEU B 1 52 ? -32.562 -6.066 1.958 1 51.56 52 LEU B O 1
ATOM 3451 N N . LEU B 1 53 ? -33.875 -4.828 0.662 1 49.66 53 LEU B N 1
ATOM 3452 C CA . LEU B 1 53 ? -32.906 -3.742 0.492 1 49.66 53 LEU B CA 1
ATOM 3453 C C . LEU B 1 53 ? -32.719 -2.975 1.796 1 49.66 53 LEU B C 1
ATOM 3455 O O . LEU B 1 53 ? -31.656 -2.404 2.037 1 49.66 53 LEU B O 1
ATOM 3459 N N . SER B 1 54 ? -33.719 -3.094 2.568 1 49.88 54 SER B N 1
ATOM 3460 C CA . SER B 1 54 ? -33.656 -2.453 3.879 1 49.88 54 SER B CA 1
ATOM 3461 C C . SER B 1 54 ? -33.188 -3.424 4.953 1 49.88 54 SER B C 1
ATOM 3463 O O . SER B 1 54 ? -33.406 -3.193 6.145 1 49.88 54 SER B O 1
ATOM 3465 N N . GLU B 1 55 ? -32.719 -4.582 4.504 1 48.88 55 GLU B N 1
ATOM 3466 C CA . GLU B 1 55 ? -32.125 -5.645 5.305 1 48.88 55 GLU B CA 1
ATOM 3467 C C . GLU B 1 55 ? -33.125 -6.203 6.316 1 48.88 55 GLU B C 1
ATOM 3469 O O . GLU B 1 55 ? -32.719 -6.66 7.395 1 48.88 55 GLU B O 1
ATOM 3474 N N . ARG B 1 56 ? -34.406 -5.984 6.078 1 50.59 56 ARG B N 1
ATOM 3475 C CA . ARG B 1 56 ? -35.469 -6.695 6.754 1 50.59 56 ARG B CA 1
ATOM 3476 C C . ARG B 1 56 ? -35.812 -8.008 6.051 1 50.59 56 ARG B C 1
ATOM 3478 O O . ARG B 1 56 ? -36.875 -8.148 5.441 1 50.59 56 ARG B O 1
ATOM 3485 N N . ASN B 1 57 ? -34.938 -8.883 6.285 1 50.59 57 ASN B N 1
ATOM 3486 C CA . ASN B 1 57 ? -34.938 -10.117 5.504 1 50.59 57 ASN B CA 1
ATOM 3487 C C . ASN B 1 57 ? -36.156 -10.961 5.766 1 50.59 57 ASN B C 1
ATOM 3489 O O . ASN B 1 57 ? -36.75 -11.508 4.836 1 50.59 57 ASN B O 1
ATOM 3493 N N . ASP B 1 58 ? -36.5 -10.961 6.977 1 54.41 58 ASP B N 1
ATOM 3494 C CA . ASP B 1 58 ? -37.625 -11.828 7.309 1 54.41 58 ASP B CA 1
ATOM 3495 C C . ASP B 1 58 ? -38.938 -11.273 6.742 1 54.41 58 ASP B C 1
ATOM 3497 O O . ASP B 1 58 ? -39.75 -12.023 6.176 1 54.41 58 ASP B O 1
ATOM 3501 N N . GLU B 1 59 ? -39.125 -10.07 6.906 1 59.88 59 GLU B N 1
ATOM 3502 C CA . GLU B 1 59 ? -40.312 -9.469 6.328 1 59.88 59 GLU B CA 1
ATOM 3503 C C . GLU B 1 59 ? -40.281 -9.539 4.805 1 59.88 59 GLU B C 1
ATOM 3505 O O . GLU B 1 59 ? -41.312 -9.773 4.176 1 59.88 59 GLU B O 1
ATOM 3510 N N . ALA B 1 60 ? -39.188 -9.234 4.324 1 56.91 60 ALA B N 1
ATOM 3511 C CA . ALA B 1 60 ? -39.062 -9.352 2.875 1 56.91 60 ALA B CA 1
ATOM 3512 C C . ALA B 1 60 ? -39.375 -10.766 2.406 1 56.91 60 ALA B C 1
ATOM 3514 O O . ALA B 1 60 ? -40.094 -10.953 1.427 1 56.91 60 ALA B O 1
ATOM 3515 N N . VAL B 1 61 ? -38.875 -11.625 3.176 1 54.25 61 VAL B N 1
ATOM 3516 C CA . VAL B 1 61 ? -39.156 -13.023 2.855 1 54.25 61 VAL B CA 1
ATOM 3517 C C . VAL B 1 61 ? -40.656 -13.289 2.941 1 54.25 61 VAL B C 1
ATOM 3519 O O . VAL B 1 61 ? -41.219 -13.953 2.072 1 54.25 61 VAL B O 1
ATOM 3522 N N . GLU B 1 62 ? -41.25 -12.75 3.871 1 54.97 62 GLU B N 1
ATOM 3523 C CA . GLU B 1 62 ? -42.688 -12.969 4.027 1 54.97 62 GLU B CA 1
ATOM 3524 C C . GLU B 1 62 ? -43.469 -12.289 2.912 1 54.97 62 GLU B C 1
ATOM 3526 O O . GLU B 1 62 ? -44.438 -12.867 2.373 1 54.97 62 GLU B O 1
ATOM 3531 N N . VAL B 1 63 ? -43.156 -11.102 2.615 1 59.94 63 VAL B N 1
ATOM 3532 C CA . VAL B 1 63 ? -43.812 -10.398 1.529 1 59.94 63 VAL B CA 1
ATOM 3533 C C . VAL B 1 63 ? -43.562 -11.109 0.205 1 59.94 63 VAL B C 1
ATOM 3535 O O . VAL B 1 63 ? -44.469 -11.266 -0.622 1 59.94 63 VAL B O 1
ATOM 3538 N N . PHE B 1 64 ? -42.344 -11.461 0.092 1 56.84 64 PHE B N 1
ATOM 3539 C CA . PHE B 1 64 ? -42 -12.203 -1.12 1 56.84 64 PHE B CA 1
ATOM 3540 C C . PHE B 1 64 ? -42.812 -13.508 -1.186 1 56.84 64 PHE B C 1
ATOM 3542 O O . PHE B 1 64 ? -43.312 -13.875 -2.246 1 56.84 64 PHE B O 1
ATOM 3549 N N . LEU B 1 65 ? -42.844 -14.07 0.014 1 53.28 65 LEU B N 1
ATOM 3550 C CA . LEU B 1 65 ? -43.594 -15.312 0.06 1 53.28 65 LEU B CA 1
ATOM 3551 C C . LEU B 1 65 ? -45.062 -15.07 -0.255 1 53.28 65 LEU B C 1
ATOM 3553 O O . LEU B 1 65 ? -45.688 -15.844 -0.992 1 53.28 65 LEU B O 1
ATOM 3557 N N . ASP B 1 66 ? -45.562 -14.07 0.262 1 55.91 66 ASP B N 1
ATOM 3558 C CA . ASP B 1 66 ? -46.938 -13.719 -0.043 1 55.91 66 ASP B CA 1
ATOM 3559 C C . ASP B 1 66 ? -47.094 -13.32 -1.51 1 55.91 66 ASP B C 1
ATOM 3561 O O . ASP B 1 66 ? -48.062 -13.695 -2.16 1 55.91 66 ASP B O 1
ATOM 3565 N N . ALA B 1 67 ? -46.156 -12.469 -1.947 1 57.53 67 ALA B N 1
ATOM 3566 C CA . ALA B 1 67 ? -46.188 -12.062 -3.35 1 57.53 67 ALA B CA 1
ATOM 3567 C C . ALA B 1 67 ? -46.062 -13.266 -4.273 1 57.53 67 ALA B C 1
ATOM 3569 O O . ALA B 1 67 ? -46.719 -13.336 -5.316 1 57.53 67 ALA B O 1
ATOM 3570 N N . LEU B 1 68 ? -45.188 -14.125 -3.844 1 54.59 68 LEU B N 1
ATOM 3571 C CA . LEU B 1 68 ? -45.031 -15.359 -4.613 1 54.59 68 LEU B CA 1
ATOM 3572 C C . LEU B 1 68 ? -46.312 -16.156 -4.652 1 54.59 68 LEU B C 1
ATOM 3574 O O . LEU B 1 68 ? -46.625 -16.797 -5.66 1 54.59 68 LEU B O 1
ATOM 3578 N N . ARG B 1 69 ? -46.938 -16.188 -3.596 1 53.03 69 ARG B N 1
ATOM 3579 C CA . ARG B 1 69 ? -48.219 -16.891 -3.57 1 53.03 69 ARG B CA 1
ATOM 3580 C C . ARG B 1 69 ? -49.219 -16.266 -4.559 1 53.03 69 ARG B C 1
ATOM 3582 O O . ARG B 1 69 ? -50 -16.984 -5.195 1 53.03 69 ARG B O 1
ATOM 3589 N N . GLN B 1 70 ? -49.094 -14.969 -4.625 1 56.12 70 GLN B N 1
ATOM 3590 C CA . GLN B 1 70 ? -50.062 -14.305 -5.512 1 56.12 70 GLN B CA 1
ATOM 3591 C C . GLN B 1 70 ? -49.562 -14.289 -6.949 1 56.12 70 GLN B C 1
ATOM 3593 O O . GLN B 1 70 ? -50.344 -14.305 -7.895 1 56.12 70 GLN B O 1
ATOM 3598 N N . HIS B 1 71 ? -48.219 -14.078 -7.027 1 54.94 71 HIS B N 1
ATOM 3599 C CA . HIS B 1 71 ? -47.625 -14.031 -8.367 1 54.94 71 HIS B CA 1
ATOM 3600 C C . HIS B 1 71 ? -46.469 -15.023 -8.5 1 54.94 71 HIS B C 1
ATOM 3602 O O . HIS B 1 71 ? -45.312 -14.633 -8.492 1 54.94 71 HIS B O 1
ATOM 3608 N N . PRO B 1 72 ? -46.84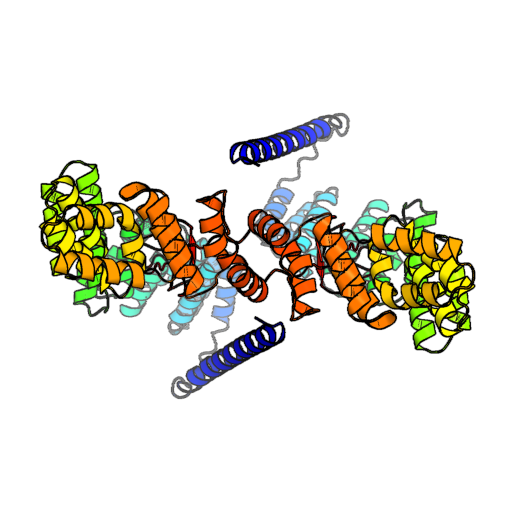4 -16.344 -8.555 1 51.53 72 PRO B N 1
ATOM 3609 C CA . PRO B 1 72 ? -45.875 -17.406 -8.656 1 51.53 72 PRO B CA 1
ATOM 3610 C C . PRO B 1 72 ? -44.844 -17.188 -9.781 1 51.53 72 PRO B C 1
ATOM 3612 O O . PRO B 1 72 ? -43.75 -17.734 -9.742 1 51.53 72 PRO B O 1
ATOM 3615 N N . GLU B 1 73 ? -45.25 -16.406 -10.711 1 55.12 73 GLU B N 1
ATOM 3616 C CA . GLU B 1 73 ? -44.375 -16.172 -11.859 1 55.12 73 GLU B CA 1
ATOM 3617 C C . GLU B 1 73 ? -43.156 -15.359 -11.469 1 55.12 73 GLU B C 1
ATOM 3619 O O . GLU B 1 73 ? -42.188 -15.273 -12.234 1 55.12 73 GLU B O 1
ATOM 3624 N N . SER B 1 74 ? -43.219 -15.062 -10.266 1 62.59 74 SER B N 1
ATOM 3625 C CA . SER B 1 74 ? -42.188 -14.148 -9.758 1 62.59 74 SER B CA 1
ATOM 3626 C C . SER B 1 74 ? -40.969 -14.914 -9.242 1 62.59 74 SER B C 1
ATOM 3628 O O . SER B 1 74 ? -40.25 -14.414 -8.383 1 62.59 74 SER B O 1
ATOM 3630 N N . VAL B 1 75 ? -40.812 -16.094 -9.672 1 67.88 75 VAL B N 1
ATOM 3631 C CA . VAL B 1 75 ? -39.688 -16.938 -9.312 1 67.88 75 VAL B CA 1
ATOM 3632 C C . VAL B 1 75 ? -38.375 -16.188 -9.531 1 67.88 75 VAL B C 1
ATOM 3634 O O . VAL B 1 75 ? -37.469 -16.266 -8.711 1 67.88 75 VAL B O 1
ATOM 3637 N N . ASP B 1 76 ? -38.438 -15.367 -10.422 1 67.75 76 ASP B N 1
ATOM 3638 C CA . ASP B 1 76 ? -37.219 -14.625 -10.773 1 67.75 76 ASP B CA 1
ATOM 3639 C C . ASP B 1 76 ? -36.875 -13.625 -9.68 1 67.75 76 ASP B C 1
ATOM 3641 O O . ASP B 1 76 ? -35.688 -13.414 -9.398 1 67.75 76 ASP B O 1
ATOM 3645 N N . ILE B 1 77 ? -37.844 -13.117 -9.188 1 65 77 ILE B N 1
ATOM 3646 C CA . ILE B 1 77 ? -37.594 -12.141 -8.125 1 65 77 ILE B CA 1
ATOM 3647 C C . ILE B 1 77 ? -37 -12.844 -6.902 1 65 77 ILE B C 1
ATOM 3649 O O . ILE B 1 77 ? -36.062 -12.352 -6.305 1 65 77 ILE B O 1
ATOM 3653 N N . LEU B 1 78 ? -37.594 -13.969 -6.559 1 72.94 78 LEU B N 1
ATOM 3654 C CA . LEU B 1 78 ? -37.125 -14.703 -5.398 1 72.94 78 LEU B CA 1
ATOM 3655 C C . LEU B 1 78 ? -35.688 -15.164 -5.613 1 72.94 78 LEU B C 1
ATOM 3657 O O . LEU B 1 78 ? -34.875 -15.133 -4.688 1 72.94 78 LEU B O 1
ATOM 3661 N N . LEU B 1 79 ? -35.406 -15.531 -6.812 1 79 79 LEU B N 1
ATOM 3662 C CA . LEU B 1 79 ? -34.031 -15.922 -7.152 1 79 79 LEU B CA 1
ATOM 3663 C C . LEU B 1 79 ? -33.062 -14.758 -6.969 1 79 79 LEU B C 1
ATOM 3665 O O . LEU B 1 79 ? -31.984 -14.93 -6.398 1 79 79 LEU B O 1
ATOM 3669 N N . ALA B 1 80 ? -33.5 -13.703 -7.367 1 72.81 80 ALA B N 1
ATOM 3670 C CA . ALA B 1 80 ? -32.688 -12.516 -7.25 1 72.81 80 ALA B CA 1
ATOM 3671 C C . ALA B 1 80 ? -32.469 -12.141 -5.785 1 72.81 80 ALA B C 1
ATOM 3673 O O . ALA B 1 80 ? -31.359 -11.758 -5.391 1 72.81 80 ALA B O 1
ATOM 3674 N N . LEU B 1 81 ? -33.5 -12.25 -5.102 1 71.56 81 LEU B N 1
ATOM 3675 C CA . LEU B 1 81 ? -33.406 -11.938 -3.678 1 71.56 81 LEU B CA 1
ATOM 3676 C C . LEU B 1 81 ? -32.438 -12.883 -2.967 1 71.56 81 LEU B C 1
ATOM 3678 O O . LEU B 1 81 ? -31.625 -12.445 -2.146 1 71.56 81 LEU B O 1
ATOM 3682 N N . GLY B 1 82 ? -32.594 -14.094 -3.234 1 81.94 82 GLY B N 1
ATOM 3683 C CA . GLY B 1 82 ? -31.656 -15.055 -2.66 1 81.94 82 GLY B CA 1
ATOM 3684 C C . GLY B 1 82 ? -30.203 -14.742 -2.967 1 81.94 82 GLY B C 1
ATOM 3685 O O . GLY B 1 82 ? -29.344 -14.82 -2.082 1 81.94 82 GLY B O 1
ATOM 3686 N N . ARG B 1 83 ? -30 -14.297 -4.172 1 81.69 83 ARG B N 1
ATOM 3687 C CA . ARG B 1 83 ? -28.641 -13.953 -4.59 1 81.69 83 ARG B CA 1
ATOM 3688 C C . ARG B 1 83 ? -28.125 -12.727 -3.832 1 81.69 83 ARG B C 1
ATOM 3690 O O . ARG B 1 83 ? -26.969 -12.68 -3.443 1 81.69 83 ARG B O 1
ATOM 3697 N N . LEU B 1 84 ? -28.984 -11.867 -3.686 1 71.5 84 LEU B N 1
ATOM 3698 C CA . LEU B 1 84 ? -28.609 -10.648 -2.971 1 71.5 84 LEU B CA 1
ATOM 3699 C C . LEU B 1 84 ? -28.25 -10.953 -1.523 1 71.5 84 LEU B C 1
ATOM 3701 O O . LEU B 1 84 ? -27.25 -10.445 -1.006 1 71.5 84 LEU B O 1
ATOM 3705 N N . PHE B 1 85 ? -29.047 -11.789 -0.912 1 80.06 85 PHE B N 1
ATOM 3706 C CA . PHE B 1 85 ? -28.766 -12.188 0.462 1 80.06 85 PHE B CA 1
ATOM 3707 C C . PHE B 1 85 ? -27.406 -12.852 0.562 1 80.06 85 PHE B C 1
ATOM 3709 O O . PHE B 1 85 ? -26.625 -12.57 1.482 1 80.06 85 PHE B O 1
ATOM 3716 N N . ARG B 1 86 ? -27.094 -13.625 -0.373 1 90 86 ARG B N 1
ATOM 3717 C CA . ARG B 1 86 ? -25.797 -14.297 -0.382 1 90 86 ARG B CA 1
ATOM 3718 C C . ARG B 1 86 ? -24.672 -13.289 -0.524 1 90 86 ARG B C 1
ATOM 3720 O O . ARG B 1 86 ? -23.656 -13.375 0.19 1 90 86 ARG B O 1
ATOM 3727 N N . ARG B 1 87 ? -24.828 -12.367 -1.343 1 82.12 87 ARG B N 1
ATOM 3728 C CA . ARG B 1 87 ? -23.797 -11.367 -1.585 1 82.12 87 ARG B CA 1
ATOM 3729 C C . ARG B 1 87 ? -23.531 -10.539 -0.331 1 82.12 87 ARG B C 1
ATOM 3731 O O . ARG B 1 87 ? -22.375 -10.18 -0.051 1 82.12 87 ARG B O 1
ATOM 3738 N N . ARG B 1 88 ? -24.484 -10.438 0.384 1 76.38 88 ARG B N 1
ATOM 3739 C CA . ARG B 1 88 ? -24.375 -9.625 1.59 1 76.38 88 ARG B CA 1
ATOM 3740 C C . ARG B 1 88 ? -23.906 -10.461 2.771 1 76.38 88 ARG B C 1
ATOM 3742 O O . ARG B 1 88 ? -23.688 -9.938 3.867 1 76.38 88 ARG B O 1
ATOM 3749 N N . GLY B 1 89 ? -23.859 -11.703 2.545 1 83.88 89 GLY B N 1
ATOM 3750 C CA . GLY B 1 89 ? -23.375 -12.594 3.59 1 83.88 89 GLY B CA 1
ATOM 3751 C C . GLY B 1 89 ? -24.484 -13.133 4.473 1 83.88 89 GLY B C 1
ATOM 3752 O O . GLY B 1 89 ? -24.219 -13.789 5.48 1 83.88 89 GLY B O 1
ATOM 3753 N N . GLU B 1 90 ? -25.672 -12.75 4.137 1 82.44 90 GLU B N 1
ATOM 3754 C CA . GLU B 1 90 ? -26.812 -13.289 4.871 1 82.44 90 GLU B CA 1
ATOM 3755 C C . GLU B 1 90 ? -27.203 -14.672 4.363 1 82.44 90 GLU B C 1
ATOM 3757 O O . GLU B 1 90 ? -28.266 -14.859 3.777 1 82.44 90 GLU B O 1
ATOM 3762 N N . LEU B 1 91 ? -26.5 -15.641 4.715 1 88.31 91 LEU B N 1
ATOM 3763 C CA . LEU B 1 91 ? -26.516 -16.953 4.078 1 88.31 91 LEU B CA 1
ATOM 3764 C C . LEU B 1 91 ? -27.719 -17.766 4.527 1 88.31 91 LEU B C 1
ATOM 3766 O O . LEU B 1 91 ? -28.281 -18.531 3.746 1 88.31 91 LEU B O 1
ATOM 3770 N N . GLU B 1 92 ? -28.078 -17.578 5.746 1 87 92 GLU B N 1
ATOM 3771 C CA . GLU B 1 92 ? -29.25 -18.297 6.23 1 87 92 GLU B CA 1
ATOM 3772 C C . GLU B 1 92 ? -30.516 -17.859 5.496 1 87 92 GLU B C 1
ATOM 3774 O O . GLU B 1 92 ? -31.328 -18.703 5.105 1 87 92 GLU B O 1
ATOM 3779 N N . ARG B 1 93 ? -30.594 -16.625 5.336 1 80.62 93 ARG B N 1
ATOM 3780 C CA . ARG B 1 93 ? -31.75 -16.094 4.613 1 80.62 93 ARG B CA 1
ATOM 3781 C C . ARG B 1 93 ? -31.719 -16.531 3.15 1 80.62 93 ARG B C 1
ATOM 3783 O O . ARG B 1 93 ? -32.75 -16.906 2.586 1 80.62 93 ARG B O 1
ATOM 3790 N N . ALA B 1 94 ? -30.641 -16.422 2.537 1 87 94 ALA B N 1
ATOM 3791 C CA . ALA B 1 94 ? -30.484 -16.859 1.152 1 87 94 ALA B CA 1
ATOM 3792 C C . ALA B 1 94 ? -30.938 -18.312 0.979 1 87 94 ALA B C 1
ATOM 3794 O O . ALA B 1 94 ? -31.734 -18.609 0.094 1 87 94 ALA B O 1
ATOM 3795 N N . LEU B 1 95 ? -30.438 -19.172 1.906 1 90.38 95 LEU B N 1
ATOM 3796 C CA . LEU B 1 95 ? -30.734 -20.594 1.848 1 90.38 95 LEU B CA 1
ATOM 3797 C C . LEU B 1 95 ? -32.25 -20.844 2.021 1 90.38 95 LEU B C 1
ATOM 3799 O O . LEU B 1 95 ? -32.812 -21.672 1.316 1 90.38 95 LEU B O 1
ATOM 3803 N N . ARG B 1 96 ? -32.844 -20.109 2.922 1 84.12 96 ARG B N 1
ATOM 3804 C CA . ARG B 1 96 ? -34.281 -20.266 3.178 1 84.12 96 ARG B CA 1
ATOM 3805 C C . ARG B 1 96 ? -35.094 -19.891 1.948 1 84.12 96 ARG B C 1
ATOM 3807 O O . ARG B 1 96 ? -36.031 -20.594 1.586 1 84.12 96 ARG B O 1
ATOM 3814 N N . VAL B 1 97 ? -34.719 -18.844 1.332 1 81.06 97 VAL B N 1
ATOM 3815 C CA . VAL B 1 97 ? -35.406 -18.375 0.143 1 81.06 97 VAL B CA 1
ATOM 3816 C C . VAL B 1 97 ? -35.281 -19.406 -0.974 1 81.06 97 VAL B C 1
ATOM 3818 O O . VAL B 1 97 ? -36.281 -19.797 -1.579 1 81.06 97 VAL B O 1
ATOM 3821 N N . HIS B 1 98 ? -34.125 -19.891 -1.251 1 89.44 98 HIS B N 1
ATOM 3822 C CA . HIS B 1 98 ? -33.906 -20.828 -2.338 1 89.44 98 HIS B CA 1
ATOM 3823 C C . HIS B 1 98 ? -34.562 -22.172 -2.037 1 89.44 98 HIS B C 1
ATOM 3825 O O . HIS B 1 98 ? -35.125 -22.812 -2.932 1 89.44 98 HIS B O 1
ATOM 3831 N N . GLN B 1 99 ? -34.5 -22.547 -0.75 1 87.38 99 GLN B N 1
ATOM 3832 C CA . GLN B 1 99 ? -35.125 -23.812 -0.374 1 87.38 99 GLN B CA 1
ATOM 3833 C C . GLN B 1 99 ? -36.656 -23.719 -0.557 1 87.38 99 GLN B C 1
ATOM 3835 O O . GLN B 1 99 ? -37.281 -24.672 -1.006 1 87.38 99 GLN B O 1
ATOM 3840 N N . HIS B 1 100 ? -37.125 -22.625 -0.161 1 79.19 100 HIS B N 1
ATOM 3841 C CA . HIS B 1 100 ? -38.562 -22.406 -0.365 1 79.19 100 HIS B CA 1
ATOM 3842 C C . HIS B 1 100 ? -38.906 -22.531 -1.84 1 79.19 100 HIS B C 1
ATOM 3844 O O . HIS B 1 100 ? -39.906 -23.172 -2.184 1 79.19 100 HIS B O 1
ATOM 3850 N N . LEU B 1 101 ? -38.156 -21.875 -2.656 1 82.38 101 LEU B N 1
ATOM 3851 C CA . LEU B 1 101 ? -38.375 -21.938 -4.094 1 82.38 101 LEU B CA 1
ATOM 3852 C C . LEU B 1 101 ? -38.344 -23.375 -4.59 1 82.38 101 LEU B C 1
ATOM 3854 O O . LEU B 1 101 ? -39.156 -23.781 -5.414 1 82.38 101 LEU B O 1
ATOM 3858 N N . LEU B 1 102 ? -37.438 -24.141 -4.051 1 86.88 102 LEU B N 1
ATOM 3859 C CA . LEU B 1 102 ? -37.281 -25.531 -4.473 1 86.88 102 LEU B CA 1
ATOM 3860 C C . LEU B 1 102 ? -38.469 -26.375 -4.098 1 86.88 102 LEU B C 1
ATOM 3862 O O . LEU B 1 102 ? -38.812 -27.328 -4.797 1 86.88 102 LEU B O 1
ATOM 3866 N N . GLU B 1 103 ? -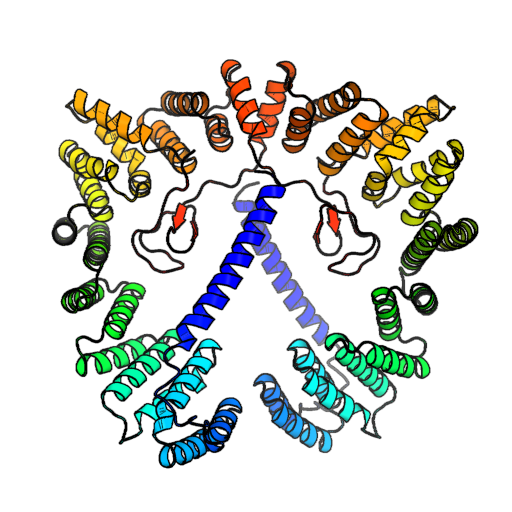39.156 -26 -3.086 1 82.06 103 GLU B N 1
ATOM 3867 C CA . GLU B 1 103 ? -40.281 -26.766 -2.562 1 82.06 103 GLU B CA 1
ATOM 3868 C C . GLU B 1 103 ? -41.562 -26.469 -3.332 1 82.06 103 GLU B C 1
ATOM 3870 O O . GLU B 1 103 ? -42.594 -27.156 -3.174 1 82.06 103 GLU B O 1
ATOM 3875 N N . GLN B 1 104 ? -41.438 -25.5 -4.199 1 76.56 104 GLN B N 1
ATOM 3876 C CA . GLN B 1 104 ? -42.625 -25.156 -4.98 1 76.56 104 GLN B CA 1
ATOM 3877 C C . GLN B 1 104 ? -42.906 -26.219 -6.039 1 76.56 104 GLN B C 1
ATOM 3879 O O . GLN B 1 104 ? -42.031 -26.531 -6.859 1 76.56 104 GLN B O 1
ATOM 3884 N N . PRO B 1 105 ? -44.062 -26.859 -6.039 1 75.25 105 PRO B N 1
ATOM 3885 C CA . PRO B 1 105 ? -44.375 -27.953 -6.949 1 75.25 105 PRO B CA 1
ATOM 3886 C C . PRO B 1 105 ? -44.438 -27.516 -8.414 1 75.25 105 PRO B C 1
ATOM 3888 O O . PRO B 1 105 ? -44.094 -28.281 -9.312 1 75.25 105 PRO B O 1
ATOM 3891 N N . ALA B 1 106 ? -44.875 -26.312 -8.719 1 74.12 106 ALA B N 1
ATOM 3892 C CA . ALA B 1 106 ? -45.094 -25.859 -10.094 1 74.12 106 ALA B CA 1
ATOM 3893 C C . ALA B 1 106 ? -43.781 -25.297 -10.695 1 74.12 106 ALA B C 1
ATOM 3895 O O . ALA B 1 106 ? -43.812 -24.703 -11.781 1 74.12 106 ALA B O 1
ATOM 3896 N N . LEU B 1 107 ? -42.75 -25.594 -10.094 1 79.69 107 LEU B N 1
ATOM 3897 C CA . LEU B 1 107 ? -41.5 -25.031 -10.578 1 79.69 107 LEU B CA 1
ATOM 3898 C C . LEU B 1 107 ? -41.031 -25.75 -11.844 1 79.69 107 LEU B C 1
ATOM 3900 O O . LEU B 1 107 ? -40.938 -26.969 -11.859 1 79.69 107 LEU B O 1
ATOM 3904 N N . ALA B 1 108 ? -40.906 -25 -12.906 1 80.06 108 ALA B N 1
ATOM 3905 C CA . ALA B 1 108 ? -40.375 -25.562 -14.156 1 80.06 108 ALA B CA 1
ATOM 3906 C C . ALA B 1 108 ? -39.031 -26.234 -13.945 1 80.06 108 ALA B C 1
ATOM 3908 O O . ALA B 1 108 ? -38.25 -25.812 -13.109 1 80.06 108 ALA B O 1
ATOM 3909 N N . PRO B 1 109 ? -38.812 -27.312 -14.719 1 80.81 109 PRO B N 1
ATOM 3910 C CA . PRO B 1 109 ? -37.594 -28.094 -14.516 1 80.81 109 PRO B CA 1
ATOM 3911 C C . PRO B 1 109 ? -36.312 -27.25 -14.656 1 80.81 109 PRO B C 1
ATOM 3913 O O . PRO B 1 109 ? -35.375 -27.391 -13.852 1 80.81 109 PRO B O 1
ATOM 3916 N N . ASP B 1 110 ? -36.281 -26.438 -15.578 1 79.44 110 ASP B N 1
ATOM 3917 C CA . ASP B 1 110 ? -35.125 -25.609 -15.789 1 79.44 110 ASP B CA 1
ATOM 3918 C C . ASP B 1 110 ? -34.875 -24.672 -14.609 1 79.44 110 ASP B C 1
ATOM 3920 O O . ASP B 1 110 ? -33.719 -24.453 -14.195 1 79.44 110 ASP B O 1
ATOM 3924 N N . LEU B 1 111 ? -35.938 -24.203 -14.18 1 81.31 111 LEU B N 1
ATOM 3925 C CA . LEU B 1 111 ? -35.844 -23.297 -13.031 1 81.31 111 LEU B CA 1
ATOM 3926 C C . LEU B 1 111 ? -35.438 -24.062 -11.773 1 81.31 111 LEU B C 1
ATOM 3928 O O . LEU B 1 111 ? -34.688 -23.531 -10.938 1 81.31 111 LEU B O 1
ATOM 3932 N N . ARG B 1 112 ? -35.938 -25.188 -11.688 1 88.06 112 ARG B N 1
ATOM 3933 C CA . ARG B 1 112 ? -35.594 -26.031 -10.562 1 88.06 112 ARG B CA 1
ATOM 3934 C C . ARG B 1 112 ? -34.094 -26.25 -10.5 1 88.06 112 ARG B C 1
ATOM 3936 O O . ARG B 1 112 ? -33.469 -26.188 -9.422 1 88.06 112 ARG B O 1
ATOM 3943 N N . GLN B 1 113 ? -33.531 -26.5 -11.648 1 89.62 113 GLN B N 1
ATOM 3944 C CA . GLN B 1 113 ? -32.094 -26.703 -11.734 1 89.62 113 GLN B CA 1
ATOM 3945 C C . GLN B 1 113 ? -31.344 -25.453 -11.312 1 89.62 113 GLN B C 1
ATOM 3947 O O . GLN B 1 113 ? -30.344 -25.531 -10.602 1 89.62 113 GLN B O 1
ATOM 3952 N N . SER B 1 114 ? -31.859 -24.391 -11.703 1 89.12 114 SER B N 1
ATOM 3953 C CA . SER B 1 114 ? -31.25 -23.125 -11.328 1 89.12 114 SER B CA 1
ATOM 3954 C C . SER B 1 114 ? -31.297 -22.906 -9.82 1 89.12 114 SER B C 1
ATOM 3956 O O . SER B 1 114 ? -30.328 -22.438 -9.227 1 89.12 114 SER B O 1
ATOM 3958 N N . VAL B 1 115 ? -32.375 -23.25 -9.32 1 91.06 115 VAL B N 1
ATOM 3959 C CA . VAL B 1 115 ? -32.531 -23.078 -7.879 1 91.06 115 VAL B CA 1
ATOM 3960 C C . VAL B 1 115 ? -31.594 -24.016 -7.125 1 91.06 115 VAL B C 1
ATOM 3962 O O . VAL B 1 115 ? -30.984 -23.625 -6.133 1 91.06 115 VAL B O 1
ATOM 3965 N N . LEU B 1 116 ? -31.484 -25.203 -7.625 1 94.25 116 LEU B N 1
ATOM 3966 C CA . LEU B 1 116 ? -30.547 -26.141 -7.02 1 94.25 116 LEU B CA 1
ATOM 3967 C C . LEU B 1 116 ? -29.125 -25.594 -7.023 1 94.25 116 LEU B C 1
ATOM 3969 O O . LEU B 1 116 ? -28.422 -25.672 -6.02 1 94.25 116 LEU B O 1
ATOM 3973 N N . PHE B 1 117 ? -28.734 -25 -8.102 1 94.94 117 PHE B N 1
ATOM 3974 C CA . PHE B 1 117 ? -27.391 -24.406 -8.203 1 94.94 117 PHE B CA 1
ATOM 3975 C C . PHE B 1 117 ? -27.234 -23.281 -7.203 1 94.94 117 PHE B C 1
ATOM 3977 O O . PHE B 1 117 ? -26.188 -23.156 -6.559 1 94.94 117 PHE B O 1
ATOM 3984 N N . GLU B 1 118 ? -28.266 -22.531 -7.078 1 94.69 118 GLU B N 1
ATOM 3985 C CA . GLU B 1 118 ? -28.203 -21.422 -6.121 1 94.69 118 GLU B CA 1
ATOM 3986 C C . GLU B 1 118 ? -28.062 -21.938 -4.695 1 94.69 118 GLU B C 1
ATOM 3988 O O . GLU B 1 118 ? -27.312 -21.375 -3.896 1 94.69 118 GLU B O 1
ATOM 3993 N N . ILE B 1 119 ? -28.703 -22.969 -4.426 1 95.25 119 ILE B N 1
ATOM 3994 C CA . ILE B 1 119 ? -28.609 -23.578 -3.102 1 95.25 119 ILE B CA 1
ATOM 3995 C C . ILE B 1 119 ? -27.188 -24.094 -2.867 1 95.25 119 ILE B C 1
ATOM 3997 O O . ILE B 1 119 ? -26.625 -23.891 -1.788 1 95.25 119 ILE B O 1
ATOM 4001 N N . ALA B 1 120 ? -26.641 -24.703 -3.84 1 96.62 120 ALA B N 1
ATOM 4002 C CA . ALA B 1 120 ? -25.266 -25.156 -3.734 1 96.62 120 ALA B CA 1
ATOM 4003 C C . ALA B 1 120 ? -24.312 -24 -3.453 1 96.62 120 ALA B C 1
ATOM 4005 O O . ALA B 1 120 ? -23.422 -24.109 -2.613 1 96.62 120 ALA B O 1
ATOM 4006 N N . GLN B 1 121 ? -24.547 -22.922 -4.137 1 96.06 121 GLN B N 1
ATOM 4007 C CA . GLN B 1 121 ? -23.719 -21.734 -3.939 1 96.06 121 GLN B CA 1
ATOM 4008 C C . GLN B 1 121 ? -23.859 -21.188 -2.518 1 96.06 121 GLN B C 1
ATOM 4010 O O . GLN B 1 121 ? -22.891 -20.719 -1.931 1 96.06 121 GLN B O 1
ATOM 4015 N N . ASP B 1 122 ? -25 -21.281 -2.033 1 95.25 122 ASP B N 1
ATOM 4016 C CA . ASP B 1 122 ? -25.219 -20.844 -0.654 1 95.25 122 ASP B CA 1
ATOM 4017 C C . ASP B 1 122 ? -24.375 -21.672 0.316 1 95.25 122 ASP B C 1
ATOM 4019 O O . ASP B 1 122 ? -23.703 -21.109 1.18 1 95.25 122 ASP B O 1
ATOM 4023 N N . TYR B 1 123 ? -24.453 -22.922 0.096 1 95.62 123 TYR B N 1
ATOM 4024 C CA . TYR B 1 123 ? -23.703 -23.828 0.971 1 95.62 123 TYR B CA 1
ATOM 4025 C C . TYR B 1 123 ? -22.203 -23.594 0.829 1 95.62 123 TYR B C 1
ATOM 4027 O O . TYR B 1 123 ? -21.453 -23.625 1.815 1 95.62 123 TYR B O 1
ATOM 4035 N N . LEU B 1 124 ? -21.766 -23.328 -0.35 1 94.75 124 LEU B N 1
ATOM 4036 C CA . LEU B 1 124 ? -20.359 -23.047 -0.583 1 94.75 124 LEU B CA 1
ATOM 4037 C C . LEU B 1 124 ? -19.922 -21.781 0.155 1 94.75 124 LEU B C 1
ATOM 4039 O O . LEU B 1 124 ? -18.891 -21.781 0.828 1 94.75 124 LEU B O 1
ATOM 4043 N N . LYS B 1 125 ? -20.672 -20.797 0.05 1 93.94 125 LYS B N 1
ATOM 4044 C CA . LYS B 1 125 ? -20.359 -19.531 0.717 1 93.94 125 LYS B CA 1
ATOM 4045 C C . LYS B 1 125 ? -20.375 -19.688 2.234 1 93.94 125 LYS B C 1
ATOM 4047 O O . LYS B 1 125 ? -19.609 -19.031 2.939 1 93.94 125 LYS B O 1
ATOM 4052 N N . ALA B 1 126 ? -21.141 -20.594 2.67 1 93.81 126 ALA B N 1
ATOM 4053 C CA . ALA B 1 126 ? -21.234 -20.859 4.102 1 93.81 126 ALA B CA 1
ATOM 4054 C C . ALA B 1 126 ? -20.125 -21.797 4.562 1 93.81 126 ALA B C 1
ATOM 4056 O O . ALA B 1 126 ? -19.969 -22.047 5.762 1 93.81 126 ALA B O 1
ATOM 4057 N N . GLY B 1 127 ? -19.469 -22.359 3.602 1 93.12 127 GLY B N 1
ATOM 4058 C CA . GLY B 1 127 ? -18.375 -23.266 3.932 1 93.12 127 GLY B CA 1
ATOM 4059 C C . GLY B 1 127 ? -18.828 -24.672 4.242 1 93.12 127 GLY B C 1
ATOM 4060 O O . GLY B 1 127 ? -18.094 -25.453 4.836 1 93.12 127 GLY B O 1
ATOM 4061 N N . ILE B 1 128 ? -20.062 -24.906 3.998 1 95.06 128 ILE B N 1
ATOM 4062 C CA . ILE B 1 128 ? -20.594 -26.25 4.199 1 95.06 128 ILE B CA 1
ATOM 4063 C C . ILE B 1 128 ? -20.422 -27.062 2.922 1 95.06 128 ILE B C 1
ATOM 4065 O O . ILE B 1 128 ? -21.375 -27.25 2.166 1 95.06 128 ILE B O 1
ATOM 4069 N N . LEU B 1 129 ? -19.344 -27.594 2.705 1 95.44 129 LEU B N 1
ATOM 4070 C CA . LEU B 1 129 ? -18.891 -28.125 1.428 1 95.44 129 LEU B CA 1
ATOM 4071 C C . LEU B 1 129 ? -19.578 -29.453 1.122 1 95.44 129 LEU B C 1
ATOM 4073 O O . LEU B 1 129 ? -19.906 -29.734 -0.031 1 95.44 129 LEU B O 1
ATOM 4077 N N . ASP B 1 130 ? -19.781 -30.234 2.119 1 96.19 130 ASP B N 1
ATOM 4078 C CA . ASP B 1 130 ? -20.391 -31.547 1.911 1 96.19 130 ASP B CA 1
ATOM 4079 C C . ASP B 1 130 ? -21.812 -31.406 1.354 1 96.19 130 ASP B C 1
ATOM 4081 O O . ASP B 1 130 ? -22.188 -32.125 0.427 1 96.19 130 ASP B O 1
ATOM 4085 N N . ARG B 1 131 ? -22.547 -30.516 1.948 1 96.06 131 ARG B N 1
ATOM 4086 C CA . ARG B 1 131 ? -23.891 -30.281 1.465 1 96.06 131 ARG B CA 1
ATOM 4087 C C . ARG B 1 131 ? -23.891 -29.703 0.054 1 96.06 131 ARG B C 1
ATOM 4089 O O . ARG B 1 131 ? -24.719 -30.062 -0.777 1 96.06 131 ARG B O 1
ATOM 4096 N N . ALA B 1 132 ? -23.016 -28.828 -0.187 1 97.25 132 ALA B N 1
ATOM 4097 C CA . ALA B 1 132 ? -22.859 -28.266 -1.531 1 97.25 132 ALA B CA 1
ATOM 4098 C C . ALA B 1 132 ? -22.625 -29.375 -2.555 1 97.25 132 ALA B C 1
ATOM 4100 O O . ALA B 1 132 ? -23.25 -29.391 -3.617 1 97.25 132 ALA B O 1
ATOM 4101 N N . GLU B 1 133 ? -21.688 -30.281 -2.211 1 97.62 133 GLU B N 1
ATOM 4102 C CA . GLU B 1 133 ? -21.391 -31.406 -3.104 1 97.62 133 GLU B CA 1
ATOM 4103 C C . GLU B 1 133 ? -22.641 -32.219 -3.383 1 97.62 133 GLU B C 1
ATOM 4105 O O . GLU B 1 133 ? -22.922 -32.594 -4.531 1 97.62 133 GLU B O 1
ATOM 4110 N N . SER B 1 134 ? -23.375 -32.469 -2.273 1 97.62 134 SER B N 1
ATOM 4111 C CA . SER B 1 134 ? -24.578 -33.281 -2.404 1 97.62 134 SER B CA 1
ATOM 4112 C C . SER B 1 134 ? -25.594 -32.625 -3.33 1 97.62 134 SER B C 1
ATOM 4114 O O . SER B 1 134 ? -26.172 -33.281 -4.203 1 97.62 134 SER B O 1
ATOM 4116 N N . ILE B 1 135 ? -25.75 -31.375 -3.131 1 97.38 135 ILE B N 1
ATOM 4117 C CA . ILE B 1 135 ? -26.719 -30.641 -3.936 1 97.38 135 ILE B CA 1
ATOM 4118 C C . ILE B 1 135 ? -26.25 -30.594 -5.387 1 97.38 135 ILE B C 1
ATOM 4120 O O . ILE B 1 135 ? -27.047 -30.75 -6.312 1 97.38 135 ILE B O 1
ATOM 4124 N N . LEU B 1 136 ? -25.031 -30.375 -5.652 1 98 136 LEU B N 1
ATOM 4125 C CA . LEU B 1 136 ? -24.484 -30.344 -7.004 1 98 136 LEU B CA 1
ATOM 4126 C C . LEU B 1 136 ? -24.641 -31.688 -7.699 1 98 136 LEU B C 1
ATOM 4128 O O . LEU B 1 136 ? -24.969 -31.75 -8.883 1 98 136 LEU B O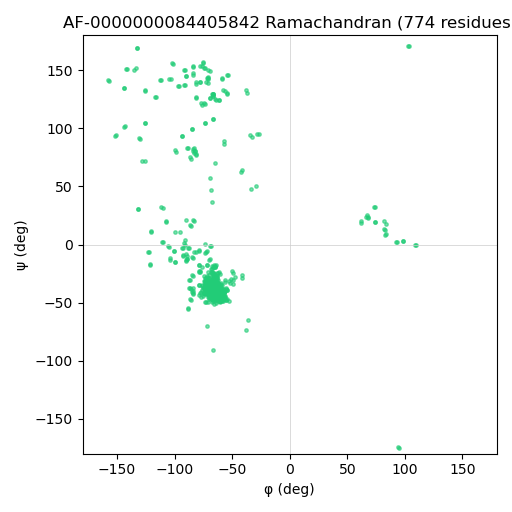 1
ATOM 4132 N N . LYS B 1 137 ? -24.375 -32.75 -6.969 1 97.75 137 LYS B N 1
ATOM 4133 C CA . LYS B 1 137 ? -24.562 -34.094 -7.535 1 97.75 137 LYS B CA 1
ATOM 4134 C C . LYS B 1 137 ? -26.016 -34.312 -7.941 1 97.75 137 LYS B C 1
ATOM 4136 O O . LYS B 1 137 ? -26.297 -34.875 -9 1 97.75 137 LYS B O 1
ATOM 4141 N N . GLU B 1 138 ? -26.922 -33.844 -7.059 1 96 138 GLU B N 1
ATOM 4142 C CA . GLU B 1 138 ? -28.344 -33.938 -7.387 1 96 138 GLU B CA 1
ATOM 4143 C C . GLU B 1 138 ? -28.656 -33.156 -8.656 1 96 138 GLU B C 1
ATOM 4145 O O . GLU B 1 138 ? -29.375 -33.656 -9.531 1 96 138 GLU B O 1
ATOM 4150 N N . LEU B 1 139 ? -28.172 -32 -8.75 1 96.31 139 LEU B N 1
ATOM 4151 C CA . LEU B 1 139 ? -28.344 -31.156 -9.93 1 96.31 139 LEU B CA 1
ATOM 4152 C C . LEU B 1 139 ? -27.844 -31.875 -11.18 1 96.31 139 LEU B C 1
ATOM 4154 O O . LEU B 1 139 ? -28.547 -31.922 -12.195 1 96.31 139 LEU B O 1
ATOM 4158 N N . LEU B 1 140 ? -26.703 -32.5 -11.109 1 96.5 140 LEU B N 1
ATOM 4159 C CA . LEU B 1 140 ? -26.047 -33.094 -12.273 1 96.5 140 LEU B CA 1
ATOM 4160 C C . LEU B 1 140 ? -26.672 -34.438 -12.641 1 96.5 140 LEU B C 1
ATOM 4162 O O . LEU B 1 140 ? -26.516 -34.906 -13.766 1 96.5 140 LEU B O 1
ATOM 4166 N N . ASP B 1 141 ? -27.312 -35.062 -11.664 1 95.06 141 ASP B N 1
ATOM 4167 C CA . ASP B 1 141 ? -28.094 -36.25 -11.984 1 95.06 141 ASP B CA 1
ATOM 4168 C C . ASP B 1 141 ? -29.266 -35.906 -12.906 1 95.06 141 ASP B C 1
ATOM 4170 O O . ASP B 1 141 ? -29.594 -36.656 -13.812 1 95.06 141 ASP B O 1
ATOM 4174 N N . ARG B 1 142 ? -29.797 -34.719 -12.695 1 92.25 142 ARG B N 1
ATOM 4175 C CA . ARG B 1 142 ? -30.938 -34.25 -13.484 1 92.25 142 ARG B CA 1
ATOM 4176 C C . ARG B 1 142 ? -30.469 -33.625 -14.789 1 92.25 142 ARG B C 1
ATOM 4178 O O . ARG B 1 142 ? -31.094 -33.812 -15.836 1 92.25 142 ARG B O 1
ATOM 4185 N N . GLN B 1 143 ? -29.438 -32.906 -14.688 1 94.06 143 GLN B N 1
ATOM 4186 C CA . GLN B 1 143 ? -28.828 -32.25 -15.852 1 94.06 143 GLN B CA 1
ATOM 4187 C C . GLN B 1 143 ? -27.328 -32.531 -15.906 1 94.06 143 GLN B C 1
ATOM 4189 O O . GLN B 1 143 ? -26.531 -31.672 -15.5 1 94.06 143 GLN B O 1
ATOM 4194 N N . PRO B 1 144 ? -26.953 -33.562 -16.578 1 94.06 144 PRO B N 1
ATOM 4195 C CA . PRO B 1 144 ? -25.562 -34 -16.562 1 94.06 144 PRO B CA 1
ATOM 4196 C C . PRO B 1 144 ? -24.609 -33 -17.25 1 94.06 144 PRO B C 1
ATOM 4198 O O . PRO B 1 144 ? -23.422 -32.969 -16.938 1 94.06 144 PRO B O 1
ATOM 4201 N N . ASP B 1 145 ? -25.141 -32.156 -18.109 1 93.75 145 ASP B N 1
ATOM 4202 C CA . ASP B 1 145 ? -24.281 -31.281 -18.891 1 93.75 145 ASP B CA 1
ATOM 4203 C C . ASP B 1 145 ? -24.375 -29.828 -18.406 1 93.75 145 ASP B C 1
ATOM 4205 O O . ASP B 1 145 ? -24.094 -28.906 -19.156 1 93.75 145 ASP B O 1
ATOM 4209 N N . HIS B 1 146 ? -24.844 -29.688 -17.188 1 94.31 146 HIS B N 1
ATOM 4210 C CA . HIS B 1 146 ? -24.875 -28.344 -16.609 1 94.31 146 HIS B CA 1
ATOM 4211 C C . HIS B 1 146 ? -23.469 -27.797 -16.375 1 94.31 146 HIS B C 1
ATOM 4213 O O . HIS B 1 146 ? -22.797 -28.219 -15.438 1 94.31 146 HIS B O 1
ATOM 4219 N N . LEU B 1 147 ? -23.047 -26.844 -17.156 1 94.44 147 LEU B N 1
ATOM 4220 C CA . LEU B 1 147 ? -21.656 -26.422 -17.203 1 94.44 147 LEU B CA 1
ATOM 4221 C C . LEU B 1 147 ? -21.219 -25.797 -15.891 1 94.44 147 LEU B C 1
ATOM 4223 O O . LEU B 1 147 ? -20.188 -26.156 -15.336 1 94.44 147 LEU B O 1
ATOM 4227 N N . GLU B 1 148 ? -22.062 -24.938 -15.406 1 94.69 148 GLU B N 1
ATOM 4228 C CA . GLU B 1 148 ? -21.703 -24.25 -14.172 1 94.69 148 GLU B CA 1
ATOM 4229 C C . GLU B 1 148 ? -21.641 -25.234 -13 1 94.69 148 GLU B C 1
ATOM 4231 O O . GLU B 1 148 ? -20.781 -25.109 -12.133 1 94.69 148 GLU B O 1
ATOM 4236 N N . GLY B 1 149 ? -22.547 -26.094 -12.953 1 96.5 149 GLY B N 1
ATOM 4237 C CA . GLY B 1 149 ? -22.547 -27.109 -11.922 1 96.5 149 GLY B CA 1
ATOM 4238 C C . GLY B 1 149 ? -21.312 -28 -11.953 1 96.5 149 GLY B C 1
ATOM 4239 O O . GLY B 1 149 ? -20.703 -28.25 -10.914 1 96.5 149 GLY B O 1
ATOM 4240 N N . LEU B 1 150 ? -20.969 -28.391 -13.172 1 97.5 150 LEU B N 1
ATOM 4241 C CA . LEU B 1 150 ? -19.781 -29.203 -13.344 1 97.5 150 LEU B CA 1
ATOM 4242 C C . LEU B 1 150 ? -18.531 -28.438 -12.906 1 97.5 150 LEU B C 1
ATOM 4244 O O . LEU B 1 150 ? -17.688 -28.969 -12.18 1 97.5 150 LEU B O 1
ATOM 4248 N N . ALA B 1 151 ? -18.438 -27.266 -13.328 1 96.81 151 ALA B N 1
ATOM 4249 C CA . ALA B 1 151 ? -17.281 -26.438 -12.984 1 96.81 151 ALA B CA 1
ATOM 4250 C C . ALA B 1 151 ? -17.156 -26.25 -11.477 1 96.81 151 ALA B C 1
ATOM 4252 O O . ALA B 1 151 ? -16.062 -26.391 -10.922 1 96.81 151 ALA B O 1
ATOM 4253 N N . THR B 1 152 ? -18.234 -26 -10.852 1 96.94 152 THR B N 1
ATOM 4254 C CA . THR B 1 152 ? -18.25 -25.766 -9.406 1 96.94 152 THR B CA 1
ATOM 4255 C C . THR B 1 152 ? -17.875 -27.047 -8.664 1 96.94 152 THR B C 1
ATOM 4257 O O . THR B 1 152 ? -17.109 -27.016 -7.695 1 96.94 152 THR B O 1
ATOM 4260 N N . LEU B 1 153 ? -18.391 -28.078 -9.125 1 97.69 153 LEU B N 1
ATOM 4261 C CA . LEU B 1 153 ? -18.078 -29.344 -8.5 1 97.69 153 LEU B CA 1
ATOM 4262 C C . LEU B 1 153 ? -16.594 -29.672 -8.641 1 97.69 153 LEU B C 1
ATOM 4264 O O . LEU B 1 153 ? -15.961 -30.141 -7.691 1 97.69 153 LEU B O 1
ATOM 4268 N N . ALA B 1 154 ? -16.047 -29.484 -9.805 1 97.69 154 ALA B N 1
ATOM 4269 C CA . ALA B 1 154 ? -14.625 -29.703 -10.023 1 97.69 154 ALA B CA 1
ATOM 4270 C C . ALA B 1 154 ? -13.781 -28.859 -9.07 1 97.69 154 ALA B C 1
ATOM 4272 O O . ALA B 1 154 ? -12.836 -29.375 -8.453 1 97.69 154 ALA B O 1
ATOM 4273 N N . GLU B 1 155 ? -14.156 -27.641 -8.961 1 95.88 155 GLU B N 1
ATOM 4274 C CA . GLU B 1 155 ? -13.43 -26.734 -8.07 1 95.88 155 GLU B CA 1
ATOM 4275 C C . GLU B 1 155 ? -13.508 -27.219 -6.625 1 95.88 155 GLU B C 1
ATOM 4277 O O . GLU B 1 155 ? -12.531 -27.109 -5.879 1 95.88 155 GLU B O 1
ATOM 4282 N N . LEU B 1 156 ? -14.617 -27.641 -6.281 1 96.56 156 LEU B N 1
ATOM 4283 C CA . LEU B 1 156 ? -14.805 -28.156 -4.93 1 96.56 156 LEU B CA 1
ATOM 4284 C C . LEU B 1 156 ? -13.859 -29.328 -4.652 1 96.56 156 LEU B C 1
ATOM 4286 O O . LEU B 1 156 ? -13.234 -29.375 -3.59 1 96.56 156 LEU B O 1
ATOM 4290 N N . TYR B 1 157 ? -13.781 -30.188 -5.582 1 97.19 157 TYR B N 1
ATOM 4291 C CA . TYR B 1 157 ? -12.875 -31.312 -5.434 1 97.19 157 TYR B CA 1
ATOM 4292 C C . TYR B 1 157 ? -11.43 -30.859 -5.348 1 97.19 157 TYR B C 1
ATOM 4294 O O . TYR B 1 157 ? -10.633 -31.406 -4.586 1 97.19 157 TYR B O 1
ATOM 4302 N N . GLU B 1 158 ? -11.07 -29.875 -6.051 1 96.19 158 GLU B N 1
ATOM 4303 C CA . GLU B 1 158 ? -9.719 -29.344 -6.039 1 96.19 158 GLU B CA 1
ATOM 4304 C C . GLU B 1 158 ? -9.391 -28.703 -4.695 1 96.19 158 GLU B C 1
ATOM 4306 O O . GLU B 1 158 ? -8.273 -28.828 -4.188 1 96.19 158 GLU B O 1
ATOM 4311 N N . LEU B 1 159 ? -10.359 -28.047 -4.184 1 92.81 159 LEU B N 1
ATOM 4312 C CA . LEU B 1 159 ? -10.172 -27.453 -2.867 1 92.81 159 LEU B CA 1
ATOM 4313 C C . LEU B 1 159 ? -9.836 -28.516 -1.826 1 92.81 159 LEU B C 1
ATOM 4315 O O . LEU B 1 159 ? -9.031 -28.266 -0.923 1 92.81 159 LEU B O 1
ATOM 4319 N N . GLY B 1 160 ? -10.383 -29.594 -1.989 1 93.44 160 GLY B N 1
ATOM 4320 C CA . GLY B 1 160 ? -10.141 -3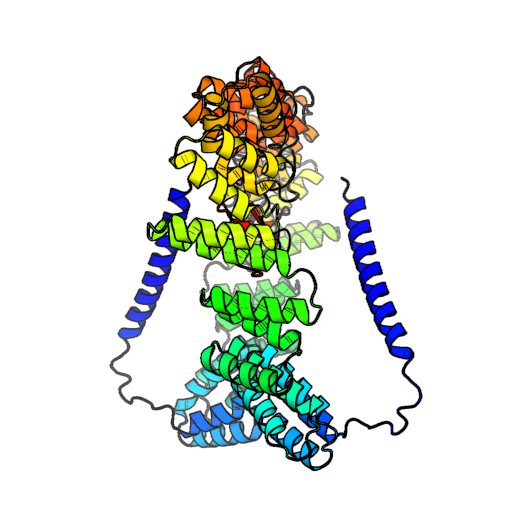0.703 -1.072 1 93.44 160 GLY B CA 1
ATOM 4321 C C . GLY B 1 160 ? -8.992 -31.594 -1.509 1 93.44 160 GLY B C 1
ATOM 4322 O O . GLY B 1 160 ? -8.758 -32.656 -0.908 1 93.44 160 GLY B O 1
ATOM 4323 N N . SER B 1 161 ? -8.344 -31.359 -2.568 1 95.12 161 SER B N 1
ATOM 4324 C CA . SER B 1 161 ? -7.23 -32.094 -3.145 1 95.12 161 SER B CA 1
ATOM 4325 C C . SER B 1 161 ? -7.688 -33.469 -3.635 1 95.12 161 SER B C 1
ATOM 4327 O O . SER B 1 161 ? -6.941 -34.469 -3.547 1 95.12 161 SER B O 1
ATOM 4329 N N . GLU B 1 162 ? -8.961 -33.5 -3.896 1 96.62 162 GLU B N 1
ATOM 4330 C CA . GLU B 1 162 ? -9.492 -34.719 -4.531 1 96.62 162 GLU B CA 1
ATOM 4331 C C . GLU B 1 162 ? -9.297 -34.656 -6.043 1 96.62 162 GLU B C 1
ATOM 4333 O O . GLU B 1 162 ? -10.266 -34.562 -6.801 1 96.62 162 GLU B O 1
ATOM 4338 N N . TRP B 1 163 ? -8.133 -34.969 -6.434 1 97.88 163 TRP B N 1
ATOM 4339 C CA . TRP B 1 163 ? -7.691 -34.656 -7.789 1 97.88 163 TRP B CA 1
ATOM 4340 C C . TRP B 1 163 ? -8.344 -35.594 -8.797 1 97.88 163 TRP B C 1
ATOM 4342 O O . TRP B 1 163 ? -8.797 -35.156 -9.859 1 97.88 163 TRP B O 1
ATOM 4352 N N . MET B 1 164 ? -8.414 -36.844 -8.43 1 97.62 164 MET B N 1
ATOM 4353 C CA . MET B 1 164 ? -8.984 -37.812 -9.352 1 97.62 164 MET B CA 1
ATOM 4354 C C . MET B 1 164 ? -10.453 -37.5 -9.641 1 97.62 164 MET B C 1
ATOM 4356 O O . MET B 1 164 ? -10.898 -37.562 -10.789 1 97.62 164 MET B O 1
ATOM 4360 N N . GLN B 1 165 ? -11.141 -37.125 -8.625 1 98 165 GLN B N 1
ATOM 4361 C CA . GLN B 1 165 ? -12.539 -36.75 -8.797 1 98 165 GLN B CA 1
ATOM 4362 C C . GLN B 1 165 ? -12.672 -35.5 -9.656 1 98 165 GLN B C 1
ATOM 4364 O O . GLN B 1 165 ? -13.555 -35.406 -10.516 1 98 165 GLN B O 1
ATOM 4369 N N . SER B 1 166 ? -11.844 -34.594 -9.406 1 98.44 166 SER B N 1
ATOM 4370 C CA . SER B 1 166 ? -11.867 -33.375 -10.203 1 98.44 166 SER B CA 1
ATOM 4371 C C . SER B 1 166 ? -11.578 -33.656 -11.672 1 98.44 166 SER B C 1
ATOM 4373 O O . SER B 1 166 ? -12.258 -33.125 -12.555 1 98.44 166 SER B O 1
ATOM 4375 N N . ILE B 1 167 ? -10.641 -34.469 -11.922 1 98.56 167 ILE B N 1
ATOM 4376 C CA . ILE B 1 167 ? -10.281 -34.844 -13.289 1 98.56 167 ILE B CA 1
ATOM 4377 C C . ILE B 1 167 ? -11.492 -35.469 -14 1 98.56 167 ILE B C 1
ATOM 4379 O O . ILE B 1 167 ? -11.805 -35.094 -15.125 1 98.56 167 ILE B O 1
ATOM 4383 N N . ALA B 1 168 ? -12.148 -36.344 -13.312 1 98.31 168 ALA B N 1
ATOM 4384 C CA . ALA B 1 168 ? -13.32 -37 -13.891 1 98.31 168 ALA B CA 1
ATOM 4385 C C . ALA B 1 168 ? -14.391 -35.969 -14.25 1 98.31 168 ALA B C 1
ATOM 4387 O O . ALA B 1 168 ? -14.977 -36 -15.336 1 98.31 168 ALA B O 1
ATOM 4388 N N . VAL B 1 169 ? -14.602 -35.062 -13.359 1 98.31 169 VAL B N 1
ATOM 4389 C CA . VAL B 1 169 ? -15.617 -34.031 -13.57 1 98.31 169 VAL B CA 1
ATOM 4390 C C . VAL B 1 169 ? -15.18 -33.094 -14.695 1 98.31 169 VAL B C 1
ATOM 4392 O O . VAL B 1 169 ? -15.992 -32.719 -15.539 1 98.31 169 VAL B O 1
ATOM 4395 N N . ARG B 1 170 ? -13.953 -32.719 -14.789 1 98 170 ARG B N 1
ATOM 4396 C CA . ARG B 1 170 ? -13.461 -31.828 -15.82 1 98 170 ARG B CA 1
ATOM 4397 C C . ARG B 1 170 ? -13.469 -32.5 -17.188 1 98 170 ARG B C 1
ATOM 4399 O O . ARG B 1 170 ? -13.664 -31.844 -18.203 1 98 170 ARG B O 1
ATOM 4406 N N . GLN B 1 171 ? -13.281 -33.75 -17.156 1 97.62 171 GLN B N 1
ATOM 4407 C CA . GLN B 1 171 ? -13.43 -34.5 -18.422 1 97.62 171 GLN B CA 1
ATOM 4408 C C . GLN B 1 171 ? -14.867 -34.406 -18.938 1 97.62 171 GLN B C 1
ATOM 4410 O O . GLN B 1 171 ? -15.086 -34.219 -20.141 1 97.62 171 GLN B O 1
ATOM 4415 N N . ARG B 1 172 ? -15.797 -34.5 -18.016 1 97.38 172 ARG B N 1
ATOM 4416 C CA . ARG B 1 172 ? -17.203 -34.312 -18.391 1 97.38 172 ARG B CA 1
ATOM 4417 C C . ARG B 1 172 ? -17.438 -32.875 -18.891 1 97.38 172 ARG B C 1
ATOM 4419 O O . ARG B 1 172 ? -18.156 -32.688 -19.875 1 97.38 172 ARG B O 1
ATOM 4426 N N . LEU B 1 173 ? -16.812 -32 -18.188 1 96.88 173 LEU B N 1
ATOM 4427 C CA . LEU B 1 173 ? -16.891 -30.594 -18.609 1 96.88 173 LEU B CA 1
ATOM 4428 C C . LEU B 1 173 ? -16.359 -30.406 -20.016 1 96.88 173 LEU B C 1
ATOM 4430 O O . LEU B 1 173 ? -16.969 -29.719 -20.828 1 96.88 173 LEU B O 1
ATOM 4434 N N . SER B 1 174 ? -15.273 -31.047 -20.297 1 95.56 174 SER B N 1
ATOM 4435 C CA . SER B 1 174 ? -14.672 -30.984 -21.625 1 95.56 174 SER B CA 1
ATOM 4436 C C . SER B 1 174 ? -15.594 -31.594 -22.672 1 95.56 174 SER B C 1
ATOM 4438 O O . SER B 1 174 ? -15.797 -31.016 -23.75 1 95.56 174 SER B O 1
ATOM 4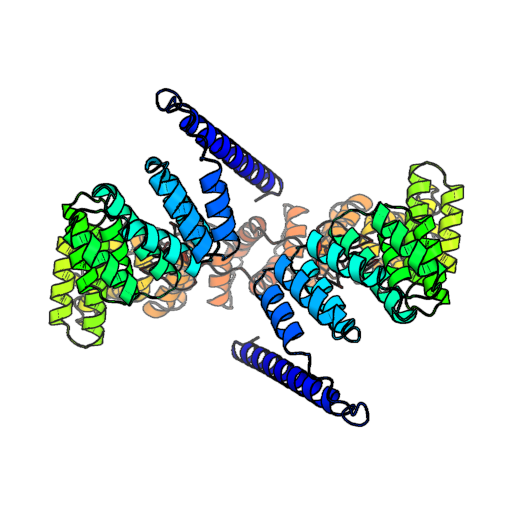440 N N . LYS B 1 175 ? -16.203 -32.656 -22.328 1 95.31 175 LYS B N 1
ATOM 4441 C CA . LYS B 1 175 ? -17.109 -33.344 -23.25 1 95.31 175 LYS B CA 1
ATOM 4442 C C . LYS B 1 175 ? -18.359 -32.5 -23.516 1 95.31 175 LYS B C 1
ATOM 4444 O O . LYS B 1 175 ? -18.922 -32.531 -24.609 1 95.31 175 LYS B O 1
ATOM 4449 N N . ALA B 1 176 ? -18.703 -31.766 -22.5 1 94.94 176 ALA B N 1
ATOM 4450 C CA . ALA B 1 176 ? -19.891 -30.922 -22.609 1 94.94 176 ALA B CA 1
ATOM 4451 C C . ALA B 1 176 ? -19.594 -29.641 -23.391 1 94.94 176 ALA B C 1
ATOM 4453 O O . ALA B 1 176 ? -20.469 -28.812 -23.625 1 94.94 176 ALA B O 1
ATOM 4454 N N . GLY B 1 177 ? -18.312 -29.453 -23.75 1 92.94 177 GLY B N 1
ATOM 4455 C CA . GLY B 1 177 ? -17.984 -28.359 -24.656 1 92.94 177 GLY B CA 1
ATOM 4456 C C . GLY B 1 177 ? -17.25 -27.219 -23.984 1 92.94 177 GLY B C 1
ATOM 4457 O O . GLY B 1 177 ? -16.969 -26.203 -24.609 1 92.94 177 GLY B O 1
ATOM 4458 N N . ALA B 1 178 ? -17.047 -27.406 -22.688 1 93.06 178 ALA B N 1
ATOM 4459 C CA . ALA B 1 178 ? -16.312 -26.344 -22.016 1 93.06 178 ALA B CA 1
ATOM 4460 C C . ALA B 1 178 ? -14.859 -26.297 -22.5 1 93.06 178 ALA B C 1
ATOM 4462 O O . ALA B 1 178 ? -14.172 -27.312 -22.531 1 93.06 178 ALA B O 1
ATOM 4463 N N . ARG B 1 179 ? -14.43 -25.156 -22.859 1 91.06 179 ARG B N 1
ATOM 4464 C CA . ARG B 1 179 ? -13.094 -24.984 -23.422 1 91.06 179 ARG B CA 1
ATOM 4465 C C . ARG B 1 179 ? -12.047 -24.844 -22.312 1 91.06 179 ARG B C 1
ATOM 4467 O O . ARG B 1 179 ? -12.383 -24.516 -21.172 1 91.06 179 ARG B O 1
ATOM 4474 N N . GLY B 1 180 ? -10.875 -25.203 -22.594 1 92.44 180 GLY B N 1
ATOM 4475 C CA . GLY B 1 180 ? -9.742 -24.938 -21.719 1 92.44 180 GLY B CA 1
ATOM 4476 C C . GLY B 1 180 ? -9.609 -25.938 -20.578 1 92.44 180 GLY B C 1
ATOM 4477 O O . GLY B 1 180 ? -8.961 -25.641 -19.578 1 92.44 180 GLY B O 1
ATOM 4478 N N . GLN B 1 181 ? -10.18 -27.047 -20.688 1 96.06 181 GLN B N 1
ATOM 4479 C CA . GLN B 1 181 ? -10.172 -28.016 -19.594 1 96.06 181 GLN B CA 1
ATOM 4480 C C . GLN B 1 181 ? -8.945 -28.906 -19.672 1 96.06 181 GLN B C 1
ATOM 4482 O O . GLN B 1 181 ? -8.406 -29.328 -18.641 1 96.06 181 GLN B O 1
ATOM 4487 N N . ARG B 1 182 ? -8.484 -29.141 -20.859 1 96.19 182 ARG B N 1
ATOM 4488 C CA . ARG B 1 182 ? -7.43 -30.141 -21.047 1 96.19 182 ARG B CA 1
ATOM 4489 C C . ARG B 1 182 ? -6.145 -29.719 -20.344 1 96.19 182 ARG B C 1
ATOM 4491 O O . ARG B 1 182 ? -5.531 -30.516 -19.641 1 96.19 182 ARG B O 1
ATOM 4498 N N . PRO B 1 183 ? -5.73 -28.469 -20.5 1 95 183 PRO B N 1
ATOM 4499 C CA . PRO B 1 183 ? -4.535 -28.047 -19.766 1 95 183 PRO B CA 1
ATOM 4500 C C . PRO B 1 183 ? -4.703 -28.188 -18.25 1 95 183 PRO B C 1
ATOM 4502 O O . PRO B 1 183 ? -3.758 -28.547 -17.547 1 95 183 PRO B O 1
ATOM 4505 N N . VAL B 1 184 ? -5.855 -27.891 -17.781 1 96.75 184 VAL B N 1
ATOM 4506 C CA . VAL B 1 184 ? -6.113 -27.984 -16.344 1 96.75 184 VAL B CA 1
ATOM 4507 C C . VAL B 1 184 ? -6.043 -29.453 -15.914 1 96.75 184 VAL B C 1
ATOM 4509 O O . VAL B 1 184 ? -5.422 -29.766 -14.891 1 96.75 184 VAL B O 1
ATOM 4512 N N . ILE B 1 185 ? -6.621 -30.281 -16.703 1 98.12 185 ILE B N 1
ATOM 4513 C CA . ILE B 1 185 ? -6.59 -31.703 -16.422 1 98.12 185 ILE B CA 1
ATOM 4514 C C . ILE B 1 185 ? -5.141 -32.188 -16.359 1 98.12 185 ILE B C 1
ATOM 4516 O O . ILE B 1 185 ? -4.77 -32.938 -15.453 1 98.12 185 ILE B O 1
ATOM 4520 N N . ALA B 1 186 ? -4.379 -31.703 -17.234 1 97.69 186 ALA B N 1
ATOM 4521 C CA . ALA B 1 186 ? -2.965 -32.062 -17.25 1 97.69 186 ALA B CA 1
ATOM 4522 C C . ALA B 1 186 ? -2.27 -31.609 -15.969 1 97.69 186 ALA B C 1
ATOM 4524 O O . ALA B 1 186 ? -1.454 -32.344 -15.398 1 97.69 186 ALA B O 1
ATOM 4525 N N . MET B 1 187 ? -2.625 -30.438 -15.57 1 96.44 187 MET B N 1
ATOM 4526 C CA . MET B 1 187 ? -2.057 -29.906 -14.336 1 96.44 187 MET B CA 1
ATOM 4527 C C . MET B 1 187 ? -2.453 -30.766 -13.141 1 96.44 187 MET B C 1
ATOM 4529 O O . MET B 1 187 ? -1.641 -31 -12.242 1 96.44 187 MET B O 1
ATOM 4533 N N . LEU B 1 188 ? -3.623 -31.188 -13.125 1 98.12 188 LEU B N 1
ATOM 4534 C CA . LEU B 1 188 ? -4.105 -32.031 -12.039 1 98.12 188 LEU B CA 1
ATOM 4535 C C . LEU B 1 188 ? -3.387 -33.375 -12.023 1 98.12 188 LEU B C 1
ATOM 4537 O O . LEU B 1 188 ? -3.051 -33.875 -10.961 1 98.12 188 LEU B O 1
ATOM 4541 N N . TYR B 1 189 ? -3.188 -33.906 -13.219 1 98.19 189 TYR B N 1
ATOM 4542 C CA . TYR B 1 189 ? -2.373 -35.125 -13.289 1 98.19 189 TYR B CA 1
ATOM 4543 C C . TYR B 1 189 ? -0.974 -34.875 -12.742 1 98.19 189 TYR B C 1
ATOM 4545 O O . TYR B 1 189 ? -0.363 -35.75 -12.148 1 98.19 189 TYR B O 1
ATOM 4553 N N . GLY B 1 190 ? -0.492 -33.688 -12.945 1 97.25 190 GLY B N 1
ATOM 4554 C CA . GLY B 1 190 ? 0.776 -33.312 -12.352 1 97.25 190 GLY B CA 1
ATOM 4555 C C . GLY B 1 190 ? 0.771 -33.406 -10.836 1 97.25 190 GLY B C 1
ATOM 4556 O O . GLY B 1 190 ? 1.743 -33.844 -10.227 1 97.25 190 GLY B O 1
ATOM 4557 N N . GLU B 1 191 ? -0.305 -32.938 -10.25 1 96.62 191 GLU B N 1
ATOM 4558 C CA . GLU B 1 191 ? -0.445 -33.031 -8.797 1 96.62 191 GLU B CA 1
ATOM 4559 C C . GLU B 1 191 ? -0.392 -34.469 -8.328 1 96.62 191 GLU B C 1
ATOM 4561 O O . GLU B 1 191 ? 0.282 -34.781 -7.348 1 96.62 191 GLU B O 1
ATOM 4566 N N . LEU B 1 192 ? -1.021 -35.219 -9.062 1 98.06 192 LEU B N 1
ATOM 4567 C CA . LEU B 1 192 ? -1.043 -36.656 -8.727 1 98.06 192 LEU B CA 1
ATOM 4568 C C . LEU B 1 192 ? 0.344 -37.281 -8.875 1 98.06 192 LEU B C 1
ATOM 4570 O O . LEU B 1 192 ? 0.76 -38.094 -8.039 1 98.06 192 LEU B O 1
ATOM 4574 N N . ALA B 1 193 ? 0.995 -36.875 -9.891 1 98.12 193 ALA B N 1
ATOM 4575 C CA . ALA B 1 193 ? 2.352 -37.375 -10.109 1 98.12 193 ALA B CA 1
ATOM 4576 C C . ALA B 1 193 ? 3.275 -36.969 -8.961 1 98.12 193 ALA B C 1
ATOM 4578 O O . ALA B 1 193 ? 4.047 -37.781 -8.453 1 98.12 193 ALA B O 1
ATOM 4579 N N . GLU B 1 194 ? 3.178 -35.75 -8.539 1 96.12 194 GLU B N 1
ATOM 4580 C CA . GLU B 1 194 ? 3.984 -35.25 -7.43 1 96.12 194 GLU B CA 1
ATOM 4581 C C . GLU B 1 194 ? 3.688 -36.031 -6.148 1 96.12 194 GLU B C 1
ATOM 4583 O O . GLU B 1 194 ? 4.605 -36.375 -5.41 1 96.12 194 GLU B O 1
ATOM 4588 N N . GLN B 1 195 ? 2.459 -36.219 -5.918 1 96.12 195 GLN B N 1
ATOM 4589 C CA . GLN B 1 195 ? 2.055 -36.969 -4.738 1 96.12 195 GLN B CA 1
ATOM 4590 C C . GLN B 1 195 ? 2.629 -38.375 -4.77 1 96.12 195 GLN B C 1
ATOM 4592 O O . GLN B 1 195 ? 3.098 -38.875 -3.75 1 96.12 195 GLN B O 1
ATOM 4597 N N . SER B 1 196 ? 2.596 -38.969 -5.895 1 97.06 196 SER B N 1
ATOM 4598 C CA . SER B 1 196 ? 3.137 -40.312 -6.059 1 97.06 196 SER B CA 1
ATOM 4599 C C . SER B 1 196 ? 4.641 -40.344 -5.805 1 97.06 196 SER B C 1
ATOM 4601 O O . SER B 1 196 ? 5.148 -41.25 -5.168 1 97.06 196 SER B O 1
ATOM 4603 N N . LEU B 1 197 ? 5.34 -39.344 -6.246 1 95.62 197 LEU B N 1
ATOM 4604 C CA . LEU B 1 197 ? 6.781 -39.281 -6.027 1 95.62 197 LEU B CA 1
ATOM 4605 C C . LEU B 1 197 ? 7.098 -39.125 -4.543 1 95.62 197 LEU B C 1
ATOM 4607 O O . LEU B 1 197 ? 8.023 -39.781 -4.039 1 95.62 197 LEU B O 1
ATOM 4611 N N . LEU B 1 198 ? 6.312 -38.312 -3.908 1 94.69 198 LEU B N 1
ATOM 4612 C CA . LEU B 1 198 ? 6.504 -38.125 -2.475 1 94.69 198 LEU B CA 1
ATOM 4613 C C . LEU B 1 198 ? 6.262 -39.438 -1.715 1 94.69 198 LEU B C 1
ATOM 4615 O O . LEU B 1 198 ? 6.91 -39.688 -0.699 1 94.69 198 LEU B O 1
ATOM 4619 N N . ALA B 1 199 ? 5.453 -40.25 -2.262 1 96 199 ALA B N 1
ATOM 4620 C CA . ALA B 1 199 ? 5.117 -41.562 -1.648 1 96 199 ALA B CA 1
ATOM 4621 C C . ALA B 1 199 ? 6.102 -42.625 -2.074 1 96 199 ALA B C 1
ATOM 4623 O O . ALA B 1 199 ? 5.992 -43.781 -1.639 1 96 199 ALA B O 1
ATOM 4624 N N . GLY B 1 200 ? 7.043 -42.281 -2.947 1 94.06 200 GLY B N 1
ATOM 4625 C CA . GLY B 1 200 ? 8.047 -43.25 -3.404 1 94.06 200 GLY B CA 1
ATOM 4626 C C . GLY B 1 200 ? 7.551 -44.125 -4.523 1 94.06 200 GLY B C 1
ATOM 4627 O O . GLY B 1 200 ? 8.172 -45.156 -4.82 1 94.06 200 GLY B O 1
ATOM 4628 N N . GLU B 1 201 ? 6.422 -43.75 -5.094 1 95.62 201 GLU B N 1
ATOM 4629 C CA . GLU B 1 201 ? 5.824 -44.562 -6.16 1 95.62 201 GLU B CA 1
ATOM 4630 C C . GLU B 1 201 ? 6.156 -43.969 -7.531 1 95.62 201 GLU B C 1
ATOM 4632 O O . GLU B 1 201 ? 5.277 -43.469 -8.234 1 95.62 201 GLU B O 1
ATOM 4637 N N . ALA B 1 202 ? 7.297 -44.25 -8 1 92.69 202 ALA B N 1
ATOM 4638 C CA . ALA B 1 202 ? 7.812 -43.656 -9.234 1 92.69 202 ALA B CA 1
ATOM 4639 C C . ALA B 1 202 ? 7.074 -44.188 -10.453 1 92.69 202 ALA B C 1
ATOM 4641 O O . ALA B 1 202 ? 6.832 -43.438 -11.414 1 92.69 202 ALA B O 1
ATOM 4642 N N . LYS B 1 203 ? 6.734 -45.375 -10.406 1 94.81 203 LYS B N 1
ATOM 4643 C CA . LYS B 1 203 ? 6.027 -45.969 -11.539 1 94.81 203 LYS B CA 1
ATOM 4644 C C . LYS B 1 203 ? 4.66 -45.344 -11.734 1 94.81 203 LYS B C 1
ATOM 4646 O O . LYS B 1 203 ? 4.273 -45 -12.859 1 94.81 203 LYS B O 1
ATOM 4651 N N . GLN B 1 204 ? 4.012 -45.219 -10.625 1 96.81 204 GLN B N 1
ATOM 4652 C CA . GLN B 1 204 ? 2.703 -44.562 -10.688 1 96.81 204 GLN B CA 1
ATOM 4653 C C . GLN B 1 204 ? 2.82 -43.125 -11.156 1 96.81 204 GLN B C 1
ATOM 4655 O O . GLN B 1 204 ? 1.971 -42.625 -11.906 1 96.81 204 GLN B O 1
ATOM 4660 N N . ALA B 1 205 ? 3.822 -42.438 -10.695 1 97.62 205 ALA B N 1
ATOM 4661 C CA . ALA B 1 205 ? 4.07 -41.062 -11.133 1 97.62 205 ALA B CA 1
ATOM 4662 C C . ALA B 1 205 ? 4.223 -41 -12.648 1 97.62 205 ALA B C 1
ATOM 4664 O O . ALA B 1 205 ? 3.678 -40.094 -13.289 1 97.62 205 ALA B O 1
ATOM 4665 N N . LYS B 1 206 ? 4.871 -41.906 -13.188 1 96.06 206 LYS B N 1
ATOM 4666 C CA . LYS B 1 206 ? 5.094 -41.938 -14.633 1 96.06 206 LYS B CA 1
ATOM 4667 C C . LYS B 1 206 ? 3.779 -42.125 -15.391 1 96.06 206 LYS B C 1
ATOM 4669 O O . LYS B 1 206 ? 3.57 -41.531 -16.438 1 96.06 206 LYS B O 1
ATOM 4674 N N . VAL B 1 207 ? 2.982 -42.938 -14.828 1 97.88 207 VAL B N 1
ATOM 4675 C CA . VAL B 1 207 ? 1.681 -43.188 -15.438 1 97.88 207 VAL B CA 1
ATOM 4676 C C . VAL B 1 207 ? 0.884 -41.875 -15.477 1 97.88 207 VAL B C 1
ATOM 4678 O O . VAL B 1 207 ? 0.301 -41.531 -16.516 1 97.88 207 VAL B O 1
ATOM 4681 N N . PHE B 1 208 ? 0.874 -41.219 -14.383 1 98.38 208 PHE B N 1
ATOM 4682 C CA . PHE B 1 208 ? 0.159 -39.938 -14.32 1 98.38 208 PHE B CA 1
ATOM 4683 C C . PHE B 1 208 ? 0.773 -38.938 -15.281 1 98.38 208 PHE B C 1
ATOM 4685 O O . PHE B 1 208 ? 0.055 -38.156 -15.93 1 98.38 208 PHE B O 1
ATOM 4692 N N . LEU B 1 209 ? 2.047 -38.906 -15.414 1 97.94 209 LEU B N 1
ATOM 4693 C CA . LEU B 1 209 ? 2.715 -38 -16.328 1 97.94 209 LEU B CA 1
ATOM 4694 C C . LEU B 1 209 ? 2.354 -38.312 -17.781 1 97.94 209 LEU B C 1
ATOM 4696 O O . LEU B 1 209 ? 2.201 -37.406 -18.609 1 97.94 209 LEU B O 1
ATOM 4700 N N . GLU B 1 210 ? 2.227 -39.531 -18.078 1 97.25 210 GLU B N 1
ATOM 4701 C CA . GLU B 1 210 ? 1.798 -39.938 -19.406 1 97.25 210 GLU B CA 1
ATOM 4702 C C . GLU B 1 210 ? 0.375 -39.469 -19.703 1 97.25 210 GLU B C 1
ATOM 4704 O O . GLU B 1 210 ? 0.085 -38.969 -20.797 1 97.25 210 GLU B O 1
ATOM 4709 N N . SER B 1 211 ? -0.407 -39.625 -18.719 1 98.12 211 SER B N 1
ATOM 4710 C CA . SER B 1 211 ? -1.776 -39.125 -18.859 1 98.12 211 SER B CA 1
ATOM 4711 C C . SER B 1 211 ? -1.808 -37.625 -19.047 1 98.12 211 SER B C 1
ATOM 4713 O O . SER B 1 211 ? -2.582 -37.094 -19.859 1 98.12 211 SER B O 1
ATOM 4715 N N . ALA B 1 212 ? -0.967 -36.938 -18.328 1 98 212 ALA B N 1
ATOM 4716 C CA . ALA B 1 212 ? -0.873 -35.5 -18.469 1 98 212 ALA B CA 1
ATOM 4717 C C . ALA B 1 212 ? -0.444 -35.125 -19.891 1 98 212 ALA B C 1
ATOM 4719 O O . ALA B 1 212 ? -1.024 -34.219 -20.5 1 98 212 ALA B O 1
ATOM 4720 N N . ARG B 1 213 ? 0.461 -35.781 -20.438 1 95.25 213 ARG B N 1
ATOM 4721 C CA . ARG B 1 213 ? 0.993 -35.5 -21.766 1 95.25 213 ARG B CA 1
ATOM 4722 C C . ARG B 1 213 ? -0.057 -35.75 -22.828 1 95.25 213 ARG B C 1
ATOM 4724 O O . ARG B 1 213 ? -0.097 -35.031 -23.844 1 95.25 213 ARG B O 1
ATOM 4731 N N . LYS B 1 214 ? -0.824 -36.719 -22.578 1 96.69 214 LYS B N 1
ATOM 4732 C CA . LYS B 1 214 ? -1.904 -37 -23.516 1 96.69 214 LYS B CA 1
ATOM 4733 C C . LYS B 1 214 ? -2.91 -35.875 -23.562 1 96.69 214 LYS B C 1
ATOM 4735 O O . LYS B 1 214 ? -3.416 -35.531 -24.641 1 96.69 214 LYS B O 1
ATOM 4740 N N . GLU B 1 215 ? -3.143 -35.281 -22.422 1 96.62 215 GLU B N 1
ATOM 4741 C CA . GLU B 1 215 ? -4.09 -34.188 -22.344 1 96.62 215 GLU B CA 1
ATOM 4742 C C . GLU B 1 215 ? -3.479 -32.906 -22.891 1 96.62 215 GLU B C 1
ATOM 4744 O O . GLU B 1 215 ? -4.148 -32.125 -23.594 1 96.62 215 GLU B O 1
ATOM 4749 N N . ASP B 1 216 ? -2.246 -32.656 -22.594 1 94.75 216 ASP B N 1
ATOM 4750 C CA . ASP B 1 216 ? -1.493 -31.484 -22.984 1 94.75 216 ASP B CA 1
ATOM 4751 C C . ASP B 1 216 ? -0.003 -31.797 -23.109 1 94.75 216 ASP B C 1
ATOM 4753 O O . ASP B 1 216 ? 0.737 -31.703 -22.125 1 94.75 216 ASP B O 1
ATOM 4757 N N . PRO B 1 217 ? 0.433 -32.094 -24.234 1 92.19 217 PRO B N 1
ATOM 4758 C CA . PRO B 1 217 ? 1.79 -32.594 -24.453 1 92.19 217 PRO B CA 1
ATOM 4759 C C . PRO B 1 217 ? 2.865 -31.656 -23.922 1 92.19 217 PRO B C 1
ATOM 4761 O O . PRO B 1 217 ? 3.926 -32.094 -23.484 1 92.19 217 PRO B O 1
ATOM 4764 N N . GLU B 1 218 ? 2.695 -30.438 -23.922 1 90.69 218 GLU B N 1
ATOM 4765 C CA . GLU B 1 218 ? 3.719 -29.484 -23.484 1 90.69 218 GLU B CA 1
ATOM 4766 C C . GLU B 1 218 ? 3.324 -28.812 -22.172 1 90.69 218 GLU B C 1
ATOM 4768 O O . GLU B 1 218 ? 3.604 -27.625 -21.969 1 90.69 218 GLU B O 1
ATOM 4773 N N . ASN B 1 219 ? 2.586 -29.578 -21.359 1 93.12 219 ASN B N 1
ATOM 4774 C CA . ASN B 1 219 ? 2.234 -29.062 -20.047 1 93.12 219 ASN B CA 1
ATOM 4775 C C . ASN B 1 219 ? 3.477 -28.781 -19.203 1 93.12 219 ASN B C 1
ATOM 4777 O O . ASN B 1 219 ? 4.301 -29.672 -19 1 93.12 219 ASN B O 1
ATOM 4781 N N . PRO B 1 220 ? 3.611 -27.594 -18.734 1 93.75 220 PRO B N 1
ATOM 4782 C CA . PRO B 1 220 ? 4.852 -27.219 -18.047 1 93.75 220 PRO B CA 1
ATOM 4783 C C . PRO B 1 220 ? 5.074 -28.031 -16.766 1 93.75 220 PRO B C 1
ATOM 4785 O O . PRO B 1 220 ? 6.215 -28.359 -16.438 1 93.75 220 PRO B O 1
ATOM 4788 N N . ARG B 1 221 ? 4.043 -28.281 -16.109 1 94.06 221 ARG B N 1
ATOM 4789 C CA . ARG B 1 221 ? 4.188 -29.016 -14.867 1 94.06 221 ARG B CA 1
ATOM 4790 C C . ARG B 1 221 ? 4.672 -30.438 -15.133 1 94.06 221 ARG B C 1
ATOM 4792 O O . ARG B 1 221 ? 5.574 -30.938 -14.445 1 94.06 221 ARG B O 1
ATOM 4799 N N . ALA B 1 222 ? 4.055 -31.047 -16.094 1 95.19 222 ALA B N 1
ATOM 4800 C CA . ALA B 1 222 ? 4.469 -32.406 -16.469 1 95.19 222 ALA B CA 1
ATOM 4801 C C . ALA B 1 222 ? 5.926 -32.406 -16.922 1 95.19 222 ALA B C 1
ATOM 4803 O O . ALA B 1 222 ? 6.676 -33.344 -16.594 1 95.19 222 ALA B O 1
ATOM 4804 N N . LEU B 1 223 ? 6.293 -31.422 -17.656 1 95.62 223 LEU B N 1
ATOM 4805 C CA . LEU B 1 223 ? 7.668 -31.328 -18.141 1 95.62 223 LEU B CA 1
ATOM 4806 C C . LEU B 1 223 ? 8.641 -31.172 -16.969 1 95.62 223 LEU B C 1
ATOM 4808 O O . LEU B 1 223 ? 9.688 -31.812 -16.938 1 95.62 223 LEU B O 1
ATOM 4812 N N . VAL B 1 224 ? 8.297 -30.359 -16 1 96.5 224 VAL B N 1
ATOM 4813 C CA . VAL B 1 224 ? 9.133 -30.125 -14.828 1 96.5 224 VAL B CA 1
ATOM 4814 C C . VAL B 1 224 ? 9.328 -31.438 -14.062 1 96.5 224 VAL B C 1
ATOM 4816 O O . VAL B 1 224 ? 10.461 -31.828 -13.766 1 96.5 224 VAL B O 1
ATOM 4819 N N . ILE B 1 225 ? 8.266 -32.125 -13.836 1 97.19 225 ILE B N 1
ATOM 4820 C CA . ILE B 1 225 ? 8.305 -33.344 -13.023 1 97.19 225 ILE B CA 1
ATOM 4821 C C . ILE B 1 225 ? 9.039 -34.438 -13.781 1 97.19 225 ILE B C 1
ATOM 4823 O O . ILE B 1 225 ? 9.875 -35.156 -13.219 1 97.19 225 ILE B O 1
ATOM 4827 N N . GLY B 1 226 ? 8.656 -34.562 -15.031 1 96.38 226 GLY B N 1
ATOM 4828 C CA . GLY B 1 226 ? 9.344 -35.562 -15.852 1 96.38 226 GLY B CA 1
ATOM 4829 C C . GLY B 1 226 ? 10.844 -35.344 -15.898 1 96.38 226 GLY B C 1
ATOM 4830 O O . GLY B 1 226 ? 11.609 -36.312 -15.773 1 96.38 226 GLY B O 1
ATOM 4831 N N . GLY B 1 227 ? 11.266 -34.094 -16.094 1 96.5 227 GLY B N 1
ATOM 4832 C CA . GLY B 1 227 ? 12.68 -33.781 -16.094 1 96.5 227 GLY B CA 1
ATOM 4833 C C . GLY B 1 227 ? 13.352 -34.094 -14.766 1 96.5 227 GLY B C 1
ATOM 4834 O O . GLY B 1 227 ? 14.492 -34.562 -14.734 1 96.5 227 GLY B O 1
ATOM 4835 N N . ARG B 1 228 ? 12.703 -33.844 -13.68 1 96.38 228 ARG B N 1
ATOM 4836 C CA . ARG B 1 228 ? 13.242 -34.125 -12.352 1 96.38 228 ARG B CA 1
ATOM 4837 C C . ARG B 1 228 ? 13.469 -35.625 -12.156 1 96.38 228 ARG B C 1
ATOM 4839 O O . ARG B 1 228 ? 14.492 -36.031 -11.594 1 96.38 228 ARG B O 1
ATOM 4846 N N . ILE B 1 229 ? 12.547 -36.375 -12.602 1 95.88 229 ILE B N 1
ATOM 4847 C CA . ILE B 1 229 ? 12.688 -37.844 -12.516 1 95.88 229 ILE B CA 1
ATOM 4848 C C . ILE B 1 229 ? 13.914 -38.281 -13.297 1 95.88 229 ILE B C 1
ATOM 4850 O O . ILE B 1 229 ? 14.719 -39.062 -12.797 1 95.88 229 ILE B O 1
ATOM 4854 N N . ALA B 1 230 ? 14.016 -37.812 -14.484 1 95.88 230 ALA B N 1
ATOM 4855 C CA . ALA B 1 230 ? 15.164 -38.156 -15.312 1 95.88 230 ALA B CA 1
ATOM 4856 C C . ALA B 1 230 ? 16.469 -37.688 -14.664 1 95.88 230 ALA B C 1
ATOM 4858 O O . ALA B 1 230 ? 17.469 -38.406 -14.656 1 95.88 230 ALA B O 1
ATOM 4859 N N . PHE B 1 231 ? 16.469 -36.531 -14.086 1 95.75 231 PHE B N 1
ATOM 4860 C CA . PHE B 1 231 ? 17.609 -35.938 -13.406 1 95.75 231 PHE B CA 1
ATOM 4861 C C . PHE B 1 231 ? 18.062 -36.812 -12.242 1 95.75 231 PHE B C 1
ATOM 4863 O O . PHE B 1 231 ? 19.25 -37.094 -12.094 1 95.75 231 PHE B O 1
ATOM 4870 N N . ASP B 1 232 ? 17.141 -37.219 -11.469 1 93.69 232 ASP B N 1
ATOM 4871 C CA . ASP B 1 232 ? 17.438 -38.062 -10.297 1 93.69 232 ASP B CA 1
ATOM 4872 C C . ASP B 1 232 ? 18.047 -39.406 -10.711 1 93.69 232 ASP B C 1
ATOM 4874 O O . ASP B 1 232 ? 18.812 -39.969 -9.961 1 93.69 232 ASP B O 1
ATOM 4878 N N . ARG B 1 233 ? 17.766 -39.812 -11.914 1 93.94 233 ARG B N 1
ATOM 4879 C CA . ARG B 1 233 ? 18.297 -41.062 -12.453 1 93.94 233 ARG B CA 1
ATOM 4880 C C . ARG B 1 233 ? 19.594 -40.812 -13.227 1 93.94 233 ARG B C 1
ATOM 4882 O O . ARG B 1 233 ? 20.109 -41.719 -13.883 1 93.94 233 ARG B O 1
ATOM 4889 N N . GLN B 1 234 ? 19.984 -39.594 -13.344 1 94.94 234 GLN B N 1
ATOM 4890 C CA . GLN B 1 234 ? 21.188 -39.125 -14.031 1 94.94 234 GLN B CA 1
ATOM 4891 C C . GLN B 1 234 ? 21.078 -39.375 -15.531 1 94.94 234 GLN B C 1
ATOM 4893 O O . GLN B 1 234 ? 22.078 -39.656 -16.203 1 94.94 234 GLN B O 1
ATOM 4898 N N . ASP B 1 235 ? 19.875 -39.438 -15.961 1 94.56 235 ASP B N 1
ATOM 4899 C CA . ASP B 1 235 ? 19.625 -39.406 -17.391 1 94.56 235 ASP B CA 1
ATOM 4900 C C . ASP B 1 235 ? 19.578 -38 -17.938 1 94.56 235 ASP B C 1
ATOM 4902 O O . ASP B 1 235 ? 18.5 -37.438 -18.188 1 94.56 235 ASP B O 1
ATOM 4906 N N . TRP B 1 236 ? 20.734 -37.5 -18.188 1 94 236 TRP B N 1
ATOM 4907 C CA . TRP B 1 236 ? 20.891 -36.094 -18.531 1 94 236 TRP B CA 1
ATOM 4908 C C . TRP B 1 236 ? 20.234 -35.781 -19.875 1 94 236 TRP B C 1
ATOM 4910 O O . TRP B 1 236 ? 19.672 -34.719 -20.062 1 94 236 TRP B O 1
ATOM 4920 N N . GLY B 1 237 ? 20.328 -36.719 -20.734 1 92.69 237 GLY B N 1
ATOM 4921 C CA . GLY B 1 237 ? 19.734 -36.5 -22.047 1 92.69 237 GLY B CA 1
ATOM 4922 C C . GLY B 1 237 ? 18.219 -36.344 -21.984 1 92.69 237 GLY B C 1
ATOM 4923 O O . GLY B 1 237 ? 17.672 -35.406 -22.609 1 92.69 237 GLY B O 1
ATOM 4924 N N . ALA B 1 238 ? 17.594 -37.188 -21.25 1 94.31 238 ALA B N 1
ATOM 4925 C CA . ALA B 1 238 ? 16.141 -37.125 -21.125 1 94.31 238 ALA B CA 1
ATOM 4926 C C . ALA B 1 238 ? 15.711 -35.844 -20.406 1 94.31 238 ALA B C 1
ATOM 4928 O O . ALA B 1 238 ? 14.742 -35.188 -20.812 1 94.31 238 ALA B O 1
ATOM 4929 N N . ALA B 1 239 ? 16.438 -35.531 -19.359 1 96 239 ALA B N 1
ATOM 4930 C CA . ALA B 1 239 ? 16.141 -34.312 -18.609 1 96 239 ALA B CA 1
ATOM 4931 C C . ALA B 1 239 ? 16.25 -33.094 -19.5 1 96 239 ALA B C 1
ATOM 4933 O O . ALA B 1 239 ? 15.367 -32.219 -19.5 1 96 239 ALA B O 1
ATOM 4934 N N . LEU B 1 240 ? 17.297 -33.031 -20.312 1 95.19 240 LEU B N 1
ATOM 4935 C CA . LEU B 1 240 ? 17.531 -31.922 -21.203 1 95.19 240 LEU B CA 1
ATOM 4936 C C . LEU B 1 240 ? 16.406 -31.812 -22.234 1 95.19 240 LEU B C 1
ATOM 4938 O O . LEU B 1 240 ? 15.883 -30.719 -22.484 1 95.19 240 LEU B O 1
ATOM 4942 N N . SER B 1 241 ? 16.031 -32.906 -22.781 1 93.56 241 SER B N 1
ATOM 4943 C CA . SER B 1 241 ? 15 -32.906 -23.812 1 93.56 241 SER B CA 1
ATOM 4944 C C . SER B 1 241 ? 13.672 -32.406 -23.281 1 93.56 241 SER B C 1
ATOM 4946 O O . SER B 1 241 ? 12.977 -31.641 -23.953 1 93.56 241 SER B O 1
ATOM 4948 N N . LEU B 1 242 ? 13.359 -32.719 -22.094 1 94.81 242 LEU B N 1
ATOM 4949 C CA . LEU B 1 242 ? 12.102 -32.312 -21.484 1 94.81 242 LEU B CA 1
ATOM 4950 C C . LEU B 1 242 ? 12.148 -30.844 -21.062 1 94.81 242 LEU B C 1
ATOM 4952 O O . LEU B 1 242 ? 11.227 -30.078 -21.359 1 94.81 242 LEU B O 1
ATOM 4956 N N . TRP B 1 243 ? 13.219 -30.453 -20.453 1 95.94 243 TRP B N 1
ATOM 4957 C CA . TRP B 1 243 ? 13.297 -29.109 -19.891 1 95.94 243 TRP B CA 1
ATOM 4958 C C . TRP B 1 243 ? 13.555 -28.078 -20.984 1 95.94 243 TRP B C 1
ATOM 4960 O O . TRP B 1 243 ? 13.188 -26.906 -20.844 1 95.94 243 TRP B O 1
ATOM 4970 N N . GLU B 1 244 ? 14.109 -28.438 -22.062 1 94 244 GLU B N 1
ATOM 4971 C CA . GLU B 1 244 ? 14.289 -27.531 -23.188 1 94 244 GLU B CA 1
ATOM 4972 C C . GLU B 1 244 ? 12.945 -27.047 -23.734 1 94 244 GLU B C 1
ATOM 4974 O O . GLU B 1 244 ? 12.828 -25.922 -24.219 1 94 244 GLU B O 1
ATOM 4979 N N . LYS B 1 245 ? 12.031 -27.891 -23.641 1 93.56 245 LYS B N 1
ATOM 4980 C CA . LYS B 1 245 ? 10.695 -27.547 -24.125 1 93.56 245 LYS B CA 1
ATOM 4981 C C . LYS B 1 245 ? 10.086 -26.422 -23.312 1 93.56 245 LYS B C 1
ATOM 4983 O O . LYS B 1 245 ? 9.211 -25.688 -23.781 1 93.56 245 LYS B O 1
ATOM 4988 N N . LEU B 1 246 ? 10.523 -26.297 -22.078 1 93.94 246 LEU B N 1
ATOM 4989 C CA . LEU B 1 246 ? 10.016 -25.234 -21.219 1 93.94 246 LEU B CA 1
ATOM 4990 C C . LEU B 1 246 ? 10.438 -23.875 -21.75 1 93.94 246 LEU B C 1
ATOM 4992 O O . LEU B 1 246 ? 9.781 -22.859 -21.453 1 93.94 246 LEU B O 1
ATOM 4996 N N . LEU B 1 247 ? 11.508 -23.781 -22.453 1 92.75 247 LEU B N 1
ATOM 4997 C CA . LEU B 1 247 ? 12.008 -22.531 -23 1 92.75 247 LEU B CA 1
ATOM 4998 C C . LEU B 1 247 ? 11.094 -22 -24.109 1 92.75 247 LEU B C 1
ATOM 5000 O O . LEU B 1 247 ? 11.133 -20.812 -24.438 1 92.75 247 LEU B O 1
ATOM 5004 N N . ASP B 1 248 ? 10.211 -22.875 -24.531 1 88.88 248 ASP B N 1
ATOM 5005 C CA . ASP B 1 248 ? 9.258 -22.5 -25.578 1 88.88 248 ASP B CA 1
ATOM 5006 C C . ASP B 1 248 ? 7.863 -22.281 -25 1 88.88 248 ASP B C 1
ATOM 5008 O O . ASP B 1 248 ? 6.934 -21.922 -25.734 1 88.88 248 ASP B O 1
ATOM 5012 N N . SER B 1 249 ? 7.758 -22.484 -23.75 1 82.5 249 SER B N 1
ATOM 5013 C CA . SER B 1 249 ? 6.453 -22.359 -23.094 1 82.5 249 SER B CA 1
ATOM 5014 C C . SER B 1 249 ? 6.008 -20.906 -23.016 1 82.5 249 SER B C 1
ATOM 5016 O O . SER B 1 249 ? 6.832 -20 -22.844 1 82.5 249 SER B O 1
ATOM 5018 N N . PRO B 1 250 ? 4.734 -20.703 -23.156 1 73.44 250 PRO B N 1
ATOM 5019 C CA . PRO B 1 250 ? 4.215 -19.328 -23.016 1 73.44 250 PRO B CA 1
ATOM 5020 C C . PRO B 1 250 ? 4.336 -18.812 -21.594 1 73.44 250 PRO B C 1
ATOM 5022 O O . PRO B 1 250 ? 4.297 -17.594 -21.375 1 73.44 250 PRO B O 1
ATOM 5025 N N . VAL B 1 251 ? 4.379 -19.734 -20.688 1 76.62 251 VAL B N 1
ATOM 5026 C CA . VAL B 1 251 ? 4.578 -19.344 -19.297 1 76.62 251 VAL B CA 1
ATOM 5027 C C . VAL B 1 251 ? 6.062 -19.391 -18.953 1 76.62 251 VAL B C 1
ATOM 5029 O O . VAL B 1 251 ? 6.57 -20.422 -18.516 1 76.62 251 VAL B O 1
ATOM 5032 N N . GLU B 1 252 ? 6.707 -18.344 -19.078 1 77.25 252 GLU B N 1
ATOM 5033 C CA . GLU B 1 252 ? 8.164 -18.281 -19 1 77.25 252 GLU B CA 1
ATOM 5034 C C . GLU B 1 252 ? 8.648 -18.453 -17.562 1 77.25 252 GLU B C 1
ATOM 5036 O O . GLU B 1 252 ? 9.812 -18.781 -17.328 1 77.25 252 GLU B O 1
ATOM 5041 N N . SER B 1 253 ? 7.734 -18.469 -16.656 1 88.31 253 SER B N 1
ATOM 5042 C CA . SER B 1 253 ? 8.164 -18.406 -15.266 1 88.31 253 SER B CA 1
ATOM 5043 C C . SER B 1 253 ? 8.414 -19.812 -14.711 1 88.31 253 SER B C 1
ATOM 5045 O O . SER B 1 253 ? 9.086 -19.969 -13.688 1 88.31 253 SER B O 1
ATOM 5047 N N . VAL B 1 254 ? 7.988 -20.812 -15.422 1 91.88 254 VAL B N 1
ATOM 5048 C CA . VAL B 1 254 ? 8.062 -22.156 -14.883 1 91.88 254 VAL B CA 1
ATOM 5049 C C . VAL B 1 254 ? 9.516 -22.625 -14.828 1 91.88 254 VAL B C 1
ATOM 5051 O O . VAL B 1 254 ? 9.93 -23.297 -13.883 1 91.88 254 VAL B O 1
ATOM 5054 N N . VAL B 1 255 ? 10.25 -22.219 -15.82 1 93.44 255 VAL B N 1
ATOM 5055 C CA . VAL B 1 255 ? 11.648 -22.641 -15.914 1 93.44 255 VAL B CA 1
ATOM 5056 C C . VAL B 1 255 ? 12.414 -22.156 -14.688 1 93.44 255 VAL B C 1
ATOM 5058 O O . VAL B 1 255 ? 13.422 -22.75 -14.297 1 93.44 255 VAL B O 1
ATOM 5061 N N . LEU B 1 256 ? 11.961 -21.094 -14.047 1 94.25 256 LEU B N 1
ATOM 5062 C CA . LEU B 1 256 ? 12.633 -20.516 -12.891 1 94.25 256 LEU B CA 1
ATOM 5063 C C . LEU B 1 256 ? 12.641 -21.484 -11.719 1 94.25 256 LEU B C 1
ATOM 5065 O O . LEU B 1 256 ? 13.469 -21.375 -10.812 1 94.25 256 LEU B O 1
ATOM 5069 N N . LEU B 1 257 ? 11.789 -22.484 -11.758 1 94.62 257 LEU B N 1
ATOM 5070 C CA . LEU B 1 257 ? 11.656 -23.453 -10.68 1 94.62 257 LEU B CA 1
ATOM 5071 C C . LEU B 1 257 ? 12.781 -24.484 -10.734 1 94.62 257 LEU B C 1
ATOM 5073 O O . LEU B 1 257 ? 13.047 -25.188 -9.75 1 94.62 257 LEU B O 1
ATOM 5077 N N . ILE B 1 258 ? 13.438 -24.562 -11.922 1 96.38 258 ILE B N 1
ATOM 5078 C CA . ILE B 1 258 ? 14.375 -25.656 -12.086 1 96.38 258 ILE B CA 1
ATOM 5079 C C . ILE B 1 258 ? 15.703 -25.141 -12.633 1 96.38 258 ILE B C 1
ATOM 5081 O O . ILE B 1 258 ? 16.422 -25.844 -13.336 1 96.38 258 ILE B O 1
ATOM 5085 N N . LEU B 1 259 ? 16.047 -23.984 -12.336 1 96.69 259 LEU B N 1
ATOM 5086 C CA . LEU B 1 259 ? 17.25 -23.375 -12.906 1 96.69 259 LEU B CA 1
ATOM 5087 C C . LEU B 1 259 ? 18.5 -24.141 -12.484 1 96.69 259 LEU B C 1
ATOM 5089 O O . LEU B 1 259 ? 19.359 -24.438 -13.32 1 96.69 259 LEU B O 1
ATOM 5093 N N . GLN B 1 260 ? 18.594 -24.484 -11.203 1 97.06 260 GLN B N 1
ATOM 5094 C CA . GLN B 1 260 ? 19.781 -25.156 -10.688 1 97.06 260 GLN B CA 1
ATOM 5095 C C . GLN B 1 260 ? 19.969 -26.531 -11.32 1 97.06 260 GLN B C 1
ATOM 5097 O O . GLN B 1 260 ? 21 -26.797 -11.938 1 97.06 260 GLN B O 1
ATOM 5102 N N . PRO B 1 261 ? 18.938 -27.328 -11.312 1 97.38 261 PRO B N 1
ATOM 5103 C CA . PRO B 1 261 ? 19.125 -28.625 -11.969 1 97.38 261 PRO B CA 1
ATOM 5104 C C . PRO B 1 261 ? 19.266 -28.5 -13.484 1 97.38 261 PRO B C 1
ATOM 5106 O O . PRO B 1 261 ? 20 -29.281 -14.109 1 97.38 261 PRO B O 1
ATOM 5109 N N . PHE B 1 262 ? 18.625 -27.578 -14.07 1 96.88 262 PHE B N 1
ATOM 5110 C CA . PHE B 1 262 ? 18.719 -27.359 -15.508 1 96.88 262 PHE B CA 1
ATOM 5111 C C . PHE B 1 262 ? 20.156 -27 -15.898 1 96.88 262 PHE B C 1
ATOM 5113 O O . PHE B 1 262 ? 20.703 -27.594 -16.828 1 96.88 262 PHE B O 1
ATOM 5120 N N . LEU B 1 263 ? 20.766 -26.141 -15.148 1 95.81 263 LEU B N 1
ATOM 5121 C CA . LEU B 1 263 ? 22.156 -25.75 -15.391 1 95.81 263 LEU B CA 1
ATOM 5122 C C . LEU B 1 263 ? 23.094 -26.938 -15.188 1 95.81 263 LEU B C 1
ATOM 5124 O O . LEU B 1 263 ? 24.062 -27.109 -15.922 1 95.81 263 LEU B O 1
ATOM 5128 N N . SER B 1 264 ? 22.797 -27.75 -14.18 1 95.69 264 SER B N 1
ATOM 5129 C CA . SER B 1 264 ? 23.609 -28.938 -13.93 1 95.69 264 SER B CA 1
ATOM 5130 C C . SER B 1 264 ? 23.547 -29.906 -15.109 1 95.69 264 SER B C 1
ATOM 5132 O O . SER B 1 264 ? 24.562 -30.453 -15.523 1 95.69 264 SER B O 1
ATOM 5134 N N . VAL B 1 265 ? 22.344 -30.031 -15.672 1 95.5 265 VAL B N 1
ATOM 5135 C CA . VAL B 1 265 ? 22.156 -30.906 -16.828 1 95.5 265 VAL B CA 1
ATOM 5136 C C . VAL B 1 265 ? 22.969 -30.375 -18.016 1 95.5 265 VAL B C 1
ATOM 5138 O O . VAL B 1 265 ? 23.594 -31.156 -18.734 1 95.5 265 VAL B O 1
ATOM 5141 N N . LEU B 1 266 ? 22.969 -29.109 -18.172 1 93.56 266 LEU B N 1
ATOM 5142 C CA . LEU B 1 266 ? 23.703 -28.5 -19.266 1 93.56 266 LEU B CA 1
ATOM 5143 C C . LEU B 1 266 ? 25.203 -28.688 -19.109 1 93.56 266 LEU B C 1
ATOM 5145 O O . LEU B 1 266 ? 25.938 -28.781 -20.094 1 93.56 266 LEU B O 1
ATOM 5149 N N . ARG B 1 267 ? 25.656 -28.781 -17.891 1 88.94 267 ARG B N 1
ATOM 5150 C CA . ARG B 1 267 ? 27.062 -28.984 -17.594 1 88.94 267 ARG B CA 1
ATOM 5151 C C . ARG B 1 267 ? 27.484 -30.422 -17.906 1 88.94 267 ARG B C 1
ATOM 5153 O O . ARG B 1 267 ? 28.594 -30.656 -18.391 1 88.94 267 ARG B O 1
ATOM 5160 N N . TYR B 1 268 ? 26.578 -31.359 -17.688 1 87.12 268 TYR B N 1
ATOM 5161 C CA . TYR B 1 268 ? 26.953 -32.781 -17.766 1 87.12 268 TYR B CA 1
ATOM 5162 C C . TYR B 1 268 ? 26.547 -33.375 -19.109 1 87.12 268 TYR B C 1
ATOM 5164 O O . TYR B 1 268 ? 27.031 -34.438 -19.5 1 87.12 268 TYR B O 1
ATOM 5172 N N . ALA B 1 269 ? 25.688 -32.656 -19.812 1 82.25 269 ALA B N 1
ATOM 5173 C CA . ALA B 1 269 ? 25.188 -33.188 -21.078 1 82.25 269 ALA B CA 1
ATOM 5174 C C . ALA B 1 269 ? 26.281 -33.188 -22.141 1 82.25 269 ALA B C 1
ATOM 5176 O O . ALA B 1 269 ? 27.125 -32.281 -22.156 1 82.25 269 ALA B O 1
ATOM 5177 N N . ALA B 1 270 ? 26.438 -34.188 -22.984 1 68.12 270 ALA B N 1
ATOM 5178 C CA . ALA B 1 270 ? 27.516 -34.531 -23.906 1 68.12 270 ALA B CA 1
ATOM 5179 C C . ALA B 1 270 ? 27.547 -33.594 -25.109 1 68.12 270 ALA B C 1
ATOM 5181 O O . ALA B 1 270 ? 28.609 -33.25 -25.594 1 68.12 270 ALA B O 1
ATOM 5182 N N . ASN B 1 271 ? 26.438 -33.406 -25.719 1 66.25 271 ASN B N 1
ATOM 5183 C CA . ASN B 1 271 ? 26.422 -32.688 -26.984 1 66.25 271 ASN B CA 1
ATOM 5184 C C . ASN B 1 271 ? 26.656 -31.188 -26.766 1 66.25 271 ASN B C 1
ATOM 5186 O O . ASN B 1 271 ? 25.719 -30.422 -26.547 1 66.25 271 ASN B O 1
ATOM 5190 N N . ASP B 1 272 ? 27.859 -30.719 -27.078 1 69 272 ASP B N 1
ATOM 5191 C CA . ASP B 1 272 ? 28.344 -29.406 -26.688 1 69 272 ASP B CA 1
ATOM 5192 C C . ASP B 1 272 ? 27.594 -28.297 -27.422 1 69 272 ASP B C 1
ATOM 5194 O O . ASP B 1 272 ? 27.188 -27.297 -26.797 1 69 272 ASP B O 1
ATOM 5198 N N . THR B 1 273 ? 27.297 -28.562 -28.703 1 73.69 273 THR B N 1
ATOM 5199 C CA . THR B 1 273 ? 26.719 -27.469 -29.469 1 73.69 273 THR B CA 1
ATOM 5200 C C . THR B 1 273 ? 25.281 -27.188 -29.031 1 73.69 273 THR B C 1
ATOM 5202 O O . THR B 1 273 ? 24.891 -26.047 -28.828 1 73.69 273 THR B O 1
ATOM 5205 N N . ASP B 1 274 ? 24.578 -28.234 -28.812 1 81.81 274 ASP B N 1
ATOM 5206 C CA . ASP B 1 274 ? 23.172 -28.094 -28.422 1 81.81 274 ASP B CA 1
ATOM 5207 C C . ASP B 1 274 ? 23.047 -27.531 -27.016 1 81.81 274 ASP B C 1
ATOM 5209 O O . ASP B 1 274 ? 22.172 -26.688 -26.766 1 81.81 274 ASP B O 1
ATOM 5213 N N . VAL B 1 275 ? 24.062 -27.859 -26.312 1 88.56 275 VAL B N 1
ATOM 5214 C CA . VAL B 1 275 ? 24.047 -27.422 -24.906 1 88.56 275 VAL B CA 1
ATOM 5215 C C . VAL B 1 275 ? 24.312 -25.922 -24.828 1 88.56 275 VAL B C 1
ATOM 5217 O O . VAL B 1 275 ? 23.656 -25.219 -24.062 1 88.56 275 VAL B O 1
ATOM 5220 N N . GLN B 1 276 ? 25.188 -25.5 -25.734 1 89.88 276 GLN B N 1
ATOM 5221 C CA . GLN B 1 276 ? 25.531 -24.078 -25.719 1 89.88 276 GLN B CA 1
ATOM 5222 C C . GLN B 1 276 ? 24.344 -23.234 -26.188 1 89.88 276 GLN B C 1
ATOM 5224 O O . GLN B 1 276 ? 24.062 -22.172 -25.625 1 89.88 276 GLN B O 1
ATOM 5229 N N . VAL B 1 277 ? 23.719 -23.719 -27.141 1 92.94 277 VAL B N 1
ATOM 5230 C CA . VAL B 1 277 ? 22.547 -23.016 -27.672 1 92.94 277 VAL B CA 1
ATOM 5231 C C . VAL B 1 277 ? 21.453 -22.953 -26.609 1 92.94 277 VAL B C 1
ATOM 5233 O O . VAL B 1 277 ? 20.875 -21.891 -26.375 1 92.94 277 VAL B O 1
ATOM 5236 N N . THR B 1 278 ? 21.266 -24.047 -25.953 1 94.06 278 THR B N 1
ATOM 5237 C CA . THR B 1 278 ? 20.234 -24.109 -24.906 1 94.06 278 THR B CA 1
ATOM 5238 C C . THR B 1 278 ? 20.594 -23.188 -23.75 1 94.06 278 THR B C 1
ATOM 5240 O O . THR B 1 278 ? 19.719 -22.516 -23.188 1 94.06 278 THR B O 1
ATOM 5243 N N . ARG B 1 279 ? 21.828 -23.188 -23.484 1 93.62 279 ARG B N 1
ATOM 5244 C CA . ARG B 1 279 ? 22.281 -22.328 -22.391 1 93.62 279 ARG B CA 1
ATOM 5245 C C . ARG B 1 279 ? 22.031 -20.859 -22.719 1 93.62 279 ARG B C 1
ATOM 5247 O O . ARG B 1 279 ? 21.516 -20.109 -21.875 1 93.62 279 ARG B O 1
ATOM 5254 N N . GLU B 1 280 ? 22.328 -20.5 -23.891 1 92.81 280 GLU B N 1
ATOM 5255 C CA . GLU B 1 280 ? 22.109 -19.125 -24.312 1 92.81 280 GLU B CA 1
ATOM 5256 C C . GLU B 1 280 ? 20.625 -18.781 -24.297 1 92.81 280 GLU B C 1
ATOM 5258 O O . GLU B 1 280 ? 20.234 -17.672 -23.906 1 92.81 280 GLU B O 1
ATOM 5263 N N . ARG B 1 281 ? 19.906 -19.672 -24.734 1 93.19 281 ARG B N 1
ATOM 5264 C CA . ARG B 1 281 ? 18.453 -19.469 -24.719 1 93.19 281 ARG B CA 1
ATOM 5265 C C . ARG B 1 281 ? 17.938 -19.266 -23.297 1 93.19 281 ARG B C 1
ATOM 5267 O O . ARG B 1 281 ? 17.109 -18.391 -23.062 1 93.19 281 ARG B O 1
ATOM 5274 N N . LEU B 1 282 ? 18.422 -20.047 -22.391 1 93.94 282 LEU B N 1
ATOM 5275 C CA . LEU B 1 282 ? 18.031 -19.953 -20.984 1 93.94 282 LEU B CA 1
ATOM 5276 C C . LEU B 1 282 ? 18.391 -18.594 -20.406 1 93.94 282 LEU B C 1
ATOM 5278 O O . LEU B 1 282 ? 17.562 -17.938 -19.766 1 93.94 282 LEU B O 1
ATOM 5282 N N . LEU B 1 283 ? 19.594 -18.125 -20.734 1 90.94 283 LEU B N 1
ATOM 5283 C CA . LEU B 1 283 ? 20.078 -16.844 -20.234 1 90.94 283 LEU B CA 1
ATOM 5284 C C . LEU B 1 283 ? 19.25 -15.688 -20.797 1 90.94 283 LEU B C 1
ATOM 5286 O O . LEU B 1 283 ? 18.922 -14.742 -20.078 1 90.94 283 LEU B O 1
ATOM 5290 N N . LYS B 1 284 ? 18.859 -15.844 -22.016 1 88.44 284 LYS B N 1
ATOM 5291 C CA . LYS B 1 284 ? 18.094 -14.797 -22.688 1 88.44 284 LYS B CA 1
ATOM 5292 C C . LYS B 1 284 ? 16.656 -14.734 -22.156 1 88.44 284 LYS B C 1
ATOM 5294 O O . LYS B 1 284 ? 16.078 -13.656 -22.047 1 88.44 284 LYS B O 1
ATOM 5299 N N . MET B 1 285 ? 16.203 -15.836 -21.797 1 89.38 285 MET B N 1
ATOM 5300 C CA . MET B 1 285 ? 14.828 -15.922 -21.328 1 89.38 285 MET B CA 1
ATOM 5301 C C . MET B 1 285 ? 14.688 -15.266 -19.953 1 89.38 285 MET B C 1
ATOM 5303 O O . MET B 1 285 ? 13.633 -14.719 -19.625 1 89.38 285 MET B O 1
ATOM 5307 N N . CYS B 1 286 ? 15.734 -15.32 -19.188 1 90.44 286 CYS B N 1
ATOM 5308 C CA . CYS B 1 286 ? 15.727 -14.734 -17.844 1 90.44 286 CYS B CA 1
ATOM 5309 C C . CYS B 1 286 ? 15.992 -13.234 -17.906 1 90.44 286 CYS B C 1
ATOM 5311 O O . CYS B 1 286 ? 17.094 -12.781 -17.562 1 90.44 286 CYS B O 1
ATOM 5313 N N . ASN B 1 287 ? 14.914 -12.492 -18.219 1 87.81 287 ASN B N 1
ATOM 5314 C CA . ASN B 1 287 ? 15.125 -11.07 -18.484 1 87.81 287 ASN B CA 1
ATOM 5315 C C . ASN B 1 287 ? 14.312 -10.203 -17.516 1 87.81 287 ASN B C 1
ATOM 5317 O O . ASN B 1 287 ? 14.172 -9 -17.734 1 87.81 287 ASN B O 1
ATOM 5321 N N . SER B 1 288 ? 13.758 -10.773 -16.531 1 89.56 288 SER B N 1
ATOM 5322 C CA . SER B 1 288 ? 13.148 -10.039 -15.438 1 89.56 288 SER B CA 1
ATOM 5323 C C . SER B 1 288 ? 14.055 -10 -14.211 1 89.56 288 SER B C 1
ATOM 5325 O O . SER B 1 288 ? 14.922 -10.867 -14.055 1 89.56 288 SER B O 1
ATOM 5327 N N . PRO B 1 289 ? 13.844 -8.984 -13.383 1 89.12 289 PRO B N 1
ATOM 5328 C CA . PRO B 1 289 ? 14.688 -8.914 -12.188 1 89.12 289 PRO B CA 1
ATOM 5329 C C . PRO B 1 289 ? 14.625 -10.188 -11.352 1 89.12 289 PRO B C 1
ATOM 5331 O O . PRO B 1 289 ? 15.648 -10.664 -10.859 1 89.12 289 PRO B O 1
ATOM 5334 N N . LEU B 1 290 ? 13.469 -10.758 -11.273 1 91.19 290 LEU B N 1
ATOM 5335 C CA . LEU B 1 290 ? 13.328 -11.992 -10.508 1 91.19 290 LEU B CA 1
ATOM 5336 C C . LEU B 1 290 ? 14.102 -13.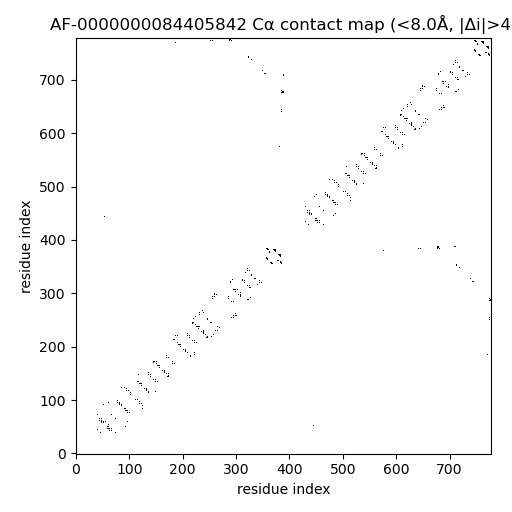133 -11.172 1 91.19 290 LEU B C 1
ATOM 5338 O O . LEU B 1 290 ? 14.844 -13.852 -10.5 1 91.19 290 LEU B O 1
ATOM 5342 N N . ALA B 1 291 ? 13.867 -13.203 -12.445 1 93.38 291 ALA B N 1
ATOM 5343 C CA . ALA B 1 291 ? 14.523 -14.273 -13.188 1 93.38 291 ALA B CA 1
ATOM 5344 C C . ALA B 1 291 ? 16.047 -14.148 -13.117 1 93.38 291 ALA B C 1
ATOM 5346 O O . ALA B 1 291 ? 16.75 -15.141 -12.922 1 93.38 291 ALA B O 1
ATOM 5347 N N . VAL B 1 292 ? 16.484 -12.93 -13.242 1 94.81 292 VAL B N 1
ATOM 5348 C CA . VAL B 1 292 ? 17.922 -12.664 -13.188 1 94.81 292 VAL B CA 1
ATOM 5349 C C . VAL B 1 292 ? 18.469 -13.031 -11.812 1 94.81 292 VAL B C 1
ATOM 5351 O O . VAL B 1 292 ? 19.5 -13.688 -11.703 1 94.81 292 VAL B O 1
ATOM 5354 N N . LYS B 1 293 ? 17.781 -12.664 -10.797 1 94.56 293 LYS B N 1
ATOM 5355 C CA . LYS B 1 293 ? 18.188 -12.977 -9.438 1 94.56 293 LYS B CA 1
ATOM 5356 C C . LYS B 1 293 ? 18.266 -14.484 -9.219 1 94.56 293 LYS B C 1
ATOM 5358 O O . LYS B 1 293 ? 19.281 -15 -8.734 1 94.56 293 LYS B O 1
ATOM 5363 N N . LEU B 1 294 ? 17.234 -15.164 -9.625 1 95.31 294 LEU B N 1
ATOM 5364 C CA . LEU B 1 294 ? 17.172 -16.609 -9.414 1 95.31 294 LEU B CA 1
ATOM 5365 C C . LEU B 1 294 ? 18.234 -17.312 -10.234 1 95.31 294 LEU B C 1
ATOM 5367 O O . LEU B 1 294 ? 18.859 -18.266 -9.758 1 95.31 294 LEU B O 1
ATOM 5371 N N . LEU B 1 295 ? 18.422 -16.875 -11.461 1 96.62 295 LEU B N 1
ATOM 5372 C CA . LEU B 1 295 ? 19.438 -17.484 -12.312 1 96.62 295 LEU B CA 1
ATOM 5373 C C . LEU B 1 295 ? 20.828 -17.25 -11.742 1 96.62 295 LEU B C 1
ATOM 5375 O O . LEU B 1 295 ? 21.672 -18.141 -11.742 1 96.62 295 LEU B O 1
ATOM 5379 N N . ALA B 1 296 ? 21.094 -16.031 -11.242 1 97.38 296 ALA B N 1
ATOM 5380 C CA . ALA B 1 296 ? 22.391 -15.719 -10.633 1 97.38 296 ALA B CA 1
ATOM 5381 C C . ALA B 1 296 ? 22.672 -16.641 -9.453 1 97.38 296 ALA B C 1
ATOM 5383 O O . ALA B 1 296 ? 23.781 -17.172 -9.328 1 97.38 296 ALA B O 1
ATOM 5384 N N . HIS B 1 297 ? 21.719 -16.875 -8.688 1 96.88 297 HIS B N 1
ATOM 5385 C CA . HIS B 1 297 ? 21.891 -17.766 -7.547 1 96.88 297 HIS B CA 1
ATOM 5386 C C . HIS B 1 297 ? 22.125 -19.203 -8 1 96.88 297 HIS B C 1
ATOM 5388 O O . HIS B 1 297 ? 22.953 -19.906 -7.43 1 96.88 297 HIS B O 1
ATOM 5394 N N . ALA B 1 298 ? 21.375 -19.609 -8.984 1 97.75 298 ALA B N 1
ATOM 5395 C CA . ALA B 1 298 ? 21.578 -20.953 -9.523 1 97.75 298 ALA B CA 1
ATOM 5396 C C . ALA B 1 298 ? 22.984 -21.109 -10.086 1 97.75 298 ALA B C 1
ATOM 5398 O O . ALA B 1 298 ? 23.641 -22.125 -9.844 1 97.75 298 ALA B O 1
ATOM 5399 N N . LEU B 1 299 ? 23.438 -20.125 -10.812 1 97.5 299 LEU B N 1
ATOM 5400 C CA . LEU B 1 299 ? 24.797 -20.141 -11.367 1 97.5 299 LEU B CA 1
ATOM 5401 C C . LEU B 1 299 ? 25.828 -20.203 -10.25 1 97.5 299 LEU B C 1
ATOM 5403 O O . LEU B 1 299 ? 26.828 -20.922 -10.375 1 97.5 299 LEU B O 1
ATOM 5407 N N . GLN B 1 300 ? 25.562 -19.453 -9.188 1 97.44 300 GLN B N 1
ATOM 5408 C CA . GLN B 1 300 ? 26.484 -19.453 -8.047 1 97.44 300 GLN B CA 1
ATOM 5409 C C . GLN B 1 300 ? 26.641 -20.859 -7.48 1 97.44 300 GLN B C 1
ATOM 5411 O O . GLN B 1 300 ? 27.766 -21.297 -7.199 1 97.44 300 GLN B O 1
ATOM 5416 N N . VAL B 1 301 ? 25.594 -21.578 -7.387 1 96.81 301 VAL B N 1
ATOM 5417 C CA . VAL B 1 301 ? 25.609 -22.906 -6.789 1 96.81 301 VAL B CA 1
ATOM 5418 C C . VAL B 1 301 ? 26.266 -23.906 -7.742 1 96.81 301 VAL B C 1
ATOM 5420 O O . VAL B 1 301 ? 27.094 -24.719 -7.328 1 96.81 301 VAL B O 1
ATOM 5423 N N . VAL B 1 302 ? 25.969 -23.828 -9.016 1 96.19 302 VAL B N 1
ATOM 5424 C CA . VAL B 1 302 ? 26.359 -24.859 -9.977 1 96.19 302 VAL B CA 1
ATOM 5425 C C . VAL B 1 302 ? 27.766 -24.562 -10.508 1 96.19 302 VAL B C 1
ATOM 5427 O O . VAL B 1 302 ? 28.562 -25.484 -10.711 1 96.19 302 VAL B O 1
ATOM 5430 N N . GLU B 1 303 ? 28.078 -23.281 -10.719 1 95.12 303 GLU B N 1
ATOM 5431 C CA . GLU B 1 303 ? 29.312 -22.922 -11.414 1 95.12 303 GLU B CA 1
ATOM 5432 C C . GLU B 1 303 ? 30.188 -22.016 -10.555 1 95.12 303 GLU B C 1
ATOM 5434 O O . GLU B 1 303 ? 31.281 -21.641 -10.953 1 95.12 303 GLU B O 1
ATOM 5439 N N . GLY B 1 304 ? 29.719 -21.562 -9.414 1 96.44 304 GLY B N 1
ATOM 5440 C CA . GLY B 1 304 ? 30.516 -20.75 -8.5 1 96.44 304 GLY B CA 1
ATOM 5441 C C . GLY B 1 304 ? 30.156 -19.281 -8.562 1 96.44 304 GLY B C 1
ATOM 5442 O O . GLY B 1 304 ? 29.469 -18.844 -9.484 1 96.44 304 GLY B O 1
ATOM 5443 N N . THR B 1 305 ? 30.672 -18.531 -7.684 1 96.81 305 THR B N 1
ATOM 5444 C CA . THR B 1 305 ? 30.375 -17.125 -7.516 1 96.81 305 THR B CA 1
ATOM 5445 C C . THR B 1 305 ? 30.891 -16.312 -8.703 1 96.81 305 THR B C 1
ATOM 5447 O O . THR B 1 305 ? 30.219 -15.406 -9.195 1 96.81 305 THR B O 1
ATOM 5450 N N . PRO B 1 306 ? 32.125 -16.672 -9.258 1 96.75 306 PRO B N 1
ATOM 5451 C CA . PRO B 1 306 ? 32.625 -15.891 -10.391 1 96.75 306 PRO B CA 1
ATOM 5452 C C . PRO B 1 306 ? 31.703 -15.969 -11.609 1 96.75 306 PRO B C 1
ATOM 5454 O O . PRO B 1 306 ? 31.484 -14.961 -12.297 1 96.75 306 PRO B O 1
ATOM 5457 N N . ALA B 1 307 ? 31.078 -17.094 -11.797 1 96.12 307 ALA B N 1
ATOM 5458 C CA . ALA B 1 307 ? 30.172 -17.25 -12.93 1 96.12 307 ALA B CA 1
ATOM 5459 C C . ALA B 1 307 ? 28.906 -16.422 -12.719 1 96.12 307 ALA B C 1
ATOM 5461 O O . ALA B 1 307 ? 28.422 -15.766 -13.648 1 96.12 307 ALA B O 1
ATOM 5462 N N . ALA B 1 308 ? 28.359 -16.453 -11.5 1 97.81 308 ALA B N 1
ATOM 5463 C CA . ALA B 1 308 ? 27.156 -15.711 -11.156 1 97.81 308 ALA B CA 1
ATOM 5464 C C . ALA B 1 308 ? 27.375 -14.211 -11.312 1 97.81 308 ALA B C 1
ATOM 5466 O O . ALA B 1 308 ? 26.547 -13.516 -11.914 1 97.81 308 ALA B O 1
ATOM 5467 N N . THR B 1 309 ? 28.562 -13.727 -10.812 1 97.5 309 THR B N 1
ATOM 5468 C CA . THR B 1 309 ? 28.812 -12.297 -10.844 1 97.5 309 THR B CA 1
ATOM 5469 C C . THR B 1 309 ? 29.141 -11.828 -12.258 1 97.5 309 THR B C 1
ATOM 5471 O O . THR B 1 309 ? 28.781 -10.719 -12.648 1 97.5 309 THR B O 1
ATOM 5474 N N . ALA B 1 310 ? 29.766 -12.695 -13.062 1 96.75 310 ALA B N 1
ATOM 5475 C CA . ALA B 1 310 ? 30.016 -12.383 -14.469 1 96.75 310 ALA B CA 1
ATOM 5476 C C . ALA B 1 310 ? 28.703 -12.25 -15.242 1 96.75 310 ALA B C 1
ATOM 5478 O O . ALA B 1 310 ? 28.547 -11.336 -16.062 1 96.75 310 ALA B O 1
ATOM 5479 N N . TYR B 1 311 ? 27.859 -13.148 -14.953 1 96.56 311 TYR B N 1
ATOM 5480 C CA . TYR B 1 311 ? 26.531 -13.094 -15.57 1 96.56 311 TYR B CA 1
ATOM 5481 C C . TYR B 1 311 ? 25.828 -11.789 -15.227 1 96.56 311 TYR B C 1
ATOM 5483 O O . TYR B 1 311 ? 25.312 -11.109 -16.109 1 96.56 311 TYR B O 1
ATOM 5491 N N . LEU B 1 312 ? 25.797 -11.375 -13.969 1 97.12 312 LEU B N 1
ATOM 5492 C CA . LEU B 1 312 ? 25.125 -10.164 -13.508 1 97.12 312 LEU B CA 1
ATOM 5493 C C . LEU B 1 312 ? 25.75 -8.922 -14.148 1 97.12 312 LEU B C 1
ATOM 5495 O O . LEU B 1 312 ? 25.031 -8 -14.547 1 97.12 312 LEU B O 1
ATOM 5499 N N . ARG B 1 313 ? 27.125 -8.922 -14.219 1 97 313 ARG B N 1
ATOM 5500 C CA . ARG B 1 313 ? 27.828 -7.812 -14.859 1 97 313 ARG B CA 1
ATOM 5501 C C . ARG B 1 313 ? 27.406 -7.672 -16.328 1 97 313 ARG B C 1
ATOM 5503 O O . ARG B 1 313 ? 27.172 -6.562 -16.797 1 97 313 ARG B O 1
ATOM 5510 N N . HIS B 1 314 ? 27.25 -8.773 -16.938 1 95.56 314 HIS B N 1
ATOM 5511 C CA . HIS B 1 314 ? 26.828 -8.773 -18.328 1 95.56 314 HIS B CA 1
ATOM 5512 C C . HIS B 1 314 ? 25.422 -8.219 -18.484 1 95.56 314 HIS B C 1
ATOM 5514 O O . HIS B 1 314 ? 25.172 -7.395 -19.359 1 95.56 314 HIS B O 1
ATOM 5520 N N . VAL B 1 315 ? 24.547 -8.633 -17.625 1 95.38 315 VAL B N 1
ATOM 5521 C CA . VAL B 1 315 ? 23.156 -8.172 -17.672 1 95.38 315 VAL B CA 1
ATOM 5522 C C . VAL B 1 315 ? 23.109 -6.668 -17.422 1 95.38 315 VAL B C 1
ATOM 5524 O O . VAL B 1 315 ? 22.422 -5.938 -18.141 1 95.38 315 VAL B O 1
ATOM 5527 N N . LEU B 1 316 ? 23.859 -6.172 -16.422 1 95.44 316 LEU B N 1
ATOM 5528 C CA . LEU B 1 316 ? 23.844 -4.766 -16.031 1 95.44 316 LEU B CA 1
ATOM 5529 C C . LEU B 1 316 ? 24.375 -3.879 -17.156 1 95.44 316 LEU B C 1
ATOM 5531 O O . LEU B 1 316 ? 23.875 -2.771 -17.359 1 95.44 316 LEU B O 1
ATOM 5535 N N . LEU B 1 317 ? 25.422 -4.363 -17.859 1 94.56 317 LEU B N 1
ATOM 5536 C CA . LEU B 1 317 ? 26.016 -3.588 -18.953 1 94.56 317 LEU B CA 1
ATOM 5537 C C . LEU B 1 317 ? 25.031 -3.438 -20.109 1 94.56 317 LEU B C 1
ATOM 5539 O O . LEU B 1 317 ? 25.031 -2.42 -20.797 1 94.56 317 LEU B O 1
ATOM 5543 N N . ARG B 1 318 ? 24.188 -4.406 -20.219 1 92.31 318 ARG B N 1
ATOM 5544 C CA . ARG B 1 318 ? 23.188 -4.359 -21.281 1 92.31 318 ARG B CA 1
ATOM 5545 C C . ARG B 1 318 ? 21.969 -3.537 -20.859 1 92.31 318 ARG B C 1
ATOM 5547 O O . ARG B 1 318 ? 21.469 -2.723 -21.625 1 92.31 318 ARG B O 1
ATOM 5554 N N . GLN B 1 319 ? 21.594 -3.766 -19.625 1 92.69 319 GLN B N 1
ATOM 5555 C CA . GLN B 1 319 ? 20.406 -3.096 -19.109 1 92.69 319 GLN B CA 1
ATOM 5556 C C . GLN B 1 319 ? 20.594 -2.732 -17.625 1 92.69 319 GLN B C 1
ATOM 5558 O O . GLN B 1 319 ? 20.312 -3.539 -16.75 1 92.69 319 GLN B O 1
ATOM 5563 N N . PRO B 1 320 ? 20.906 -1.47 -17.438 1 93.44 320 PRO B N 1
ATOM 5564 C CA . PRO B 1 320 ? 21.094 -1.051 -16.047 1 93.44 320 PRO B CA 1
ATOM 5565 C C . PRO B 1 320 ? 19.812 -1.165 -15.219 1 93.44 320 PRO B C 1
ATOM 5567 O O . PRO B 1 320 ? 18.75 -0.699 -15.648 1 93.44 320 PRO B O 1
ATOM 5570 N N . ASP B 1 321 ? 19.875 -1.894 -14.125 1 91.56 321 ASP B N 1
ATOM 5571 C CA . ASP B 1 321 ? 18.734 -2.104 -13.234 1 91.56 321 ASP B CA 1
ATOM 5572 C C . ASP B 1 321 ? 19.188 -2.15 -11.781 1 91.56 321 ASP B C 1
ATOM 5574 O O . ASP B 1 321 ? 20.125 -2.861 -11.438 1 91.56 321 ASP B O 1
ATOM 5578 N N . MET B 1 322 ? 18.438 -1.438 -11.008 1 90.19 322 MET B N 1
ATOM 5579 C CA . MET B 1 322 ? 18.828 -1.287 -9.609 1 90.19 322 MET B CA 1
ATOM 5580 C C . MET B 1 322 ? 18.703 -2.611 -8.867 1 90.19 322 MET B C 1
ATOM 5582 O O . MET B 1 322 ? 19.531 -2.922 -8 1 90.19 322 MET B O 1
ATOM 5586 N N . ARG B 1 323 ? 17.781 -3.412 -9.109 1 90.25 323 ARG B N 1
ATOM 5587 C CA . ARG B 1 323 ? 17.594 -4.688 -8.43 1 90.25 323 ARG B CA 1
ATOM 5588 C C . ARG B 1 323 ? 18.703 -5.668 -8.789 1 90.25 323 ARG B C 1
ATOM 5590 O O . ARG B 1 323 ? 19.203 -6.395 -7.926 1 90.25 323 ARG B O 1
ATOM 5597 N N . VAL B 1 324 ? 19.016 -5.656 -10.055 1 93.19 324 VAL B N 1
ATOM 5598 C CA . VAL B 1 324 ? 20.109 -6.508 -10.508 1 93.19 324 VAL B CA 1
ATOM 5599 C C . VAL B 1 324 ? 21.422 -6.047 -9.875 1 93.19 324 VAL B C 1
ATOM 5601 O O . VAL B 1 324 ? 22.234 -6.871 -9.438 1 93.19 324 VAL B O 1
ATOM 5604 N N . MET B 1 325 ? 21.578 -4.727 -9.797 1 93.94 325 MET B N 1
ATOM 5605 C CA . MET B 1 325 ? 22.75 -4.156 -9.141 1 93.94 325 MET B CA 1
ATOM 5606 C C . MET B 1 325 ? 22.828 -4.598 -7.684 1 93.94 325 MET B C 1
ATOM 5608 O O . MET B 1 325 ? 23.906 -4.961 -7.199 1 93.94 325 MET B O 1
ATOM 5612 N N . GLN B 1 326 ? 21.781 -4.621 -7.07 1 92 326 GLN B N 1
ATOM 5613 C CA . GLN B 1 326 ? 21.75 -5.027 -5.668 1 92 326 GLN B CA 1
ATOM 5614 C C . GLN B 1 326 ? 22.156 -6.492 -5.512 1 92 326 GLN B C 1
ATOM 5616 O O . GLN B 1 326 ? 22.875 -6.848 -4.574 1 92 326 GLN B O 1
ATOM 5621 N N . VAL B 1 327 ? 21.641 -7.309 -6.402 1 93.88 327 VAL B N 1
ATOM 5622 C CA . VAL B 1 327 ? 22 -8.719 -6.355 1 93.88 327 VAL B CA 1
ATOM 5623 C C . VAL B 1 327 ? 23.516 -8.867 -6.523 1 93.88 327 VAL B C 1
ATOM 5625 O O . VAL B 1 327 ? 24.156 -9.648 -5.812 1 93.88 327 VAL B O 1
ATOM 5628 N N . LEU B 1 328 ? 24.094 -8.125 -7.473 1 96.44 328 LEU B N 1
ATOM 5629 C CA . LEU B 1 328 ? 25.547 -8.172 -7.684 1 96.44 328 LEU B CA 1
ATOM 5630 C C . LEU B 1 328 ? 26.281 -7.766 -6.418 1 96.44 328 LEU B C 1
ATOM 5632 O O . LEU B 1 328 ? 27.234 -8.445 -6 1 96.44 328 LEU B O 1
ATOM 5636 N N . LEU B 1 329 ? 25.812 -6.656 -5.77 1 93.5 329 LEU B N 1
ATOM 5637 C CA . LEU B 1 329 ? 26.469 -6.145 -4.574 1 93.5 329 LEU B CA 1
ATOM 5638 C C . LEU B 1 329 ? 26.344 -7.125 -3.416 1 93.5 329 LEU B C 1
ATOM 5640 O O . LEU B 1 329 ? 27.219 -7.199 -2.559 1 93.5 329 LEU B O 1
ATOM 5644 N N . GLU B 1 330 ? 25.328 -7.871 -3.432 1 91.69 330 GLU B N 1
ATOM 5645 C CA . GLU B 1 330 ? 25.141 -8.883 -2.4 1 91.69 330 GLU B CA 1
ATOM 5646 C C . GLU B 1 330 ? 26.078 -10.062 -2.594 1 91.69 330 GLU B C 1
ATOM 5648 O O . GLU B 1 330 ? 26.641 -10.586 -1.625 1 91.69 330 GLU B O 1
ATOM 5653 N N . LEU B 1 331 ? 26.281 -10.43 -3.795 1 94.75 331 LEU B N 1
ATOM 5654 C CA . LEU B 1 331 ? 27.062 -11.625 -4.102 1 94.75 331 LEU B CA 1
ATOM 5655 C C . LEU B 1 331 ? 28.562 -11.305 -4.121 1 94.75 331 LEU B C 1
ATOM 5657 O O . LEU B 1 331 ? 29.391 -12.18 -3.893 1 94.75 331 LEU B O 1
ATOM 5661 N N . ASP B 1 332 ? 28.859 -10.094 -4.418 1 94.44 332 ASP B N 1
ATOM 5662 C CA . ASP B 1 332 ? 30.266 -9.664 -4.52 1 94.44 332 ASP B CA 1
ATOM 5663 C C . ASP B 1 332 ? 30.531 -8.453 -3.627 1 94.44 332 ASP B C 1
ATOM 5665 O O . ASP B 1 332 ? 30.25 -7.316 -4.012 1 94.44 332 ASP B O 1
ATOM 5669 N N . PRO B 1 333 ? 31.172 -8.656 -2.525 1 89.94 333 PRO B N 1
ATOM 5670 C CA . PRO B 1 333 ? 31.438 -7.555 -1.594 1 89.94 333 PRO B CA 1
ATOM 5671 C C . PRO B 1 333 ? 32.375 -6.496 -2.188 1 89.94 333 PRO B C 1
ATOM 5673 O O . PRO B 1 333 ? 32.375 -5.348 -1.74 1 89.94 333 PRO B O 1
ATOM 5676 N N . ASP B 1 334 ? 33.094 -6.848 -3.223 1 90.75 334 ASP B N 1
ATOM 5677 C CA . ASP B 1 334 ? 34.062 -5.922 -3.803 1 90.75 334 ASP B CA 1
ATOM 5678 C C . ASP B 1 334 ? 33.438 -5.121 -4.945 1 90.75 334 ASP B C 1
ATOM 5680 O O . ASP B 1 334 ? 34.094 -4.219 -5.492 1 90.75 334 ASP B O 1
ATOM 5684 N N . ALA B 1 335 ? 32.281 -5.559 -5.297 1 90.62 335 ALA B N 1
ATOM 5685 C CA . ALA B 1 335 ? 31.562 -4.797 -6.324 1 90.62 335 ALA B CA 1
ATOM 5686 C C . ALA B 1 335 ? 30.969 -3.518 -5.742 1 90.62 335 ALA B C 1
ATOM 5688 O O . ALA B 1 335 ? 30.75 -3.418 -4.535 1 90.62 335 ALA B O 1
ATOM 5689 N N . PRO B 1 336 ? 30.766 -2.451 -6.582 1 90.12 336 PRO B N 1
ATOM 5690 C CA . PRO B 1 336 ? 31.031 -2.459 -8.023 1 90.12 336 PRO B CA 1
ATOM 5691 C C . PRO B 1 336 ? 32.438 -2.008 -8.367 1 90.12 336 PRO B C 1
ATOM 5693 O O . PRO B 1 336 ? 33.031 -1.181 -7.656 1 90.12 336 PRO B O 1
ATOM 5696 N N . GLU B 1 337 ? 33.031 -2.5 -9.453 1 92.06 337 GLU B N 1
ATOM 5697 C CA . GLU B 1 337 ? 34.281 -1.991 -10.023 1 92.06 337 GLU B CA 1
ATOM 5698 C C . GLU B 1 337 ? 34.062 -0.684 -10.773 1 92.06 337 GLU B C 1
ATOM 5700 O O . GLU B 1 337 ? 32.938 -0.356 -11.125 1 92.06 337 GLU B O 1
ATOM 5705 N N . PRO B 1 338 ? 35 0.103 -10.953 1 90.88 338 PRO B N 1
ATOM 5706 C CA . PRO B 1 338 ? 34.875 1.438 -11.539 1 90.88 338 PRO B CA 1
ATOM 5707 C C . PRO B 1 338 ? 34.125 1.426 -12.867 1 90.88 338 PRO B C 1
ATOM 5709 O O . PRO B 1 338 ? 33.375 2.35 -13.148 1 90.88 338 PRO B O 1
ATOM 5712 N N . ALA B 1 339 ? 34.281 0.386 -13.609 1 90.25 339 ALA B N 1
ATOM 5713 C CA . ALA B 1 339 ? 33.625 0.292 -14.914 1 90.25 339 ALA B CA 1
ATOM 5714 C C . ALA B 1 339 ? 32.094 0.247 -14.766 1 90.25 339 ALA B C 1
ATOM 5716 O O . ALA B 1 339 ? 31.375 0.605 -15.688 1 90.25 339 ALA B O 1
ATOM 5717 N N . LEU B 1 340 ? 31.609 -0.109 -13.562 1 94.81 340 LEU B N 1
ATOM 5718 C CA . LEU B 1 340 ? 30.172 -0.302 -13.367 1 94.81 340 LEU B CA 1
ATOM 5719 C C . LEU B 1 340 ? 29.547 0.921 -12.703 1 94.81 340 LEU B C 1
ATOM 5721 O O . LEU B 1 340 ? 28.328 1.01 -12.586 1 94.81 340 LEU B O 1
ATOM 5725 N N . TYR B 1 341 ? 30.391 1.899 -12.312 1 92.88 341 TYR B N 1
ATOM 5726 C CA . TYR B 1 341 ? 29.875 3.066 -11.609 1 92.88 341 TYR B CA 1
ATOM 5727 C C . TYR B 1 341 ? 28.906 3.85 -12.484 1 92.88 341 TYR B C 1
ATOM 5729 O O . TYR B 1 341 ? 27.812 4.199 -12.047 1 92.88 341 TYR B O 1
ATOM 5737 N N . PRO B 1 342 ? 29.297 4.055 -13.773 1 91.94 342 PRO B N 1
ATOM 5738 C CA . PRO B 1 342 ? 28.344 4.758 -14.633 1 91.94 342 PRO B CA 1
ATOM 5739 C C . PRO B 1 342 ? 27.031 3.984 -14.812 1 91.94 342 PRO B C 1
ATOM 5741 O O . PRO B 1 342 ? 25.969 4.586 -14.906 1 91.94 342 PRO B O 1
ATOM 5744 N N . VAL B 1 343 ? 27.125 2.709 -14.844 1 94.38 343 VAL B N 1
ATOM 5745 C CA . VAL B 1 343 ? 25.953 1.855 -14.992 1 94.38 343 VAL B CA 1
ATOM 5746 C C . VAL B 1 343 ? 25.047 1.992 -13.766 1 94.38 343 VAL B C 1
ATOM 5748 O O . VAL B 1 343 ? 23.828 2.123 -13.891 1 94.38 343 VAL B O 1
ATOM 5751 N N . MET B 1 344 ? 25.672 1.992 -12.641 1 94.06 344 MET B N 1
ATOM 5752 C CA . MET B 1 344 ? 24.938 2.166 -11.391 1 94.06 344 MET B CA 1
ATOM 5753 C C . MET B 1 344 ? 24.25 3.525 -11.352 1 94.06 344 MET B C 1
ATOM 5755 O O . MET B 1 344 ? 23.094 3.629 -10.922 1 94.06 344 MET B O 1
ATOM 5759 N N . ALA B 1 345 ? 24.953 4.52 -11.812 1 92.38 345 ALA B N 1
ATOM 5760 C CA . ALA B 1 345 ? 24.375 5.863 -11.828 1 92.38 345 ALA B CA 1
ATOM 5761 C C . ALA B 1 345 ? 23.125 5.914 -12.695 1 92.38 345 ALA B C 1
ATOM 5763 O O . ALA B 1 345 ? 22.125 6.539 -12.32 1 92.38 345 ALA B O 1
ATOM 5764 N N . VAL B 1 346 ? 23.203 5.254 -13.82 1 92 346 VAL B N 1
ATOM 5765 C CA . VAL B 1 346 ? 22.047 5.203 -14.711 1 92 346 VAL B CA 1
ATOM 5766 C C . VAL B 1 346 ? 20.891 4.492 -14.023 1 92 346 VAL B C 1
ATOM 5768 O O . VAL B 1 346 ? 19.734 4.949 -14.086 1 92 346 VAL B O 1
ATOM 5771 N N . ALA B 1 347 ? 21.156 3.402 -13.328 1 91.94 347 ALA B N 1
ATOM 5772 C CA . ALA B 1 347 ? 20.141 2.65 -12.617 1 91.94 347 ALA B CA 1
ATOM 5773 C C . ALA B 1 347 ? 19.5 3.5 -11.523 1 91.94 347 ALA B C 1
ATOM 5775 O O . ALA B 1 347 ? 18.281 3.459 -11.328 1 91.94 347 ALA B O 1
ATOM 5776 N N . VAL B 1 348 ? 20.312 4.266 -10.859 1 91.75 348 VAL B N 1
ATOM 5777 C CA . VAL B 1 348 ? 19.828 5.121 -9.781 1 91.75 348 VAL B CA 1
ATOM 5778 C C . VAL B 1 348 ? 18.938 6.227 -10.352 1 91.75 348 VAL B C 1
ATOM 5780 O O . VAL B 1 348 ? 17.891 6.547 -9.789 1 91.75 348 VAL B O 1
ATOM 5783 N N . ARG B 1 349 ? 19.297 6.797 -11.484 1 89.94 349 ARG B N 1
ATOM 5784 C CA . ARG B 1 349 ? 18.516 7.848 -12.125 1 89.94 349 ARG B CA 1
ATOM 5785 C C . ARG B 1 349 ? 17.141 7.336 -12.539 1 89.94 349 ARG B C 1
ATOM 5787 O O . ARG B 1 349 ? 16.156 8.07 -12.477 1 89.94 349 ARG B O 1
ATOM 5794 N N . ARG B 1 350 ? 17.109 6.082 -12.836 1 86.88 350 ARG B N 1
ATOM 5795 C CA . ARG B 1 350 ? 15.867 5.5 -13.359 1 86.88 350 ARG B CA 1
ATOM 5796 C C . ARG B 1 350 ? 14.992 4.98 -12.227 1 86.88 350 ARG B C 1
ATOM 5798 O O . ARG B 1 350 ? 13.82 4.66 -12.438 1 86.88 350 ARG B O 1
ATOM 5805 N N . LEU B 1 351 ? 15.609 4.891 -11.102 1 86.19 351 LEU B N 1
ATOM 5806 C CA . LEU B 1 351 ? 14.891 4.305 -9.977 1 86.19 351 LEU B CA 1
ATOM 5807 C C . LEU B 1 351 ? 13.773 5.223 -9.508 1 86.19 351 LEU B C 1
ATOM 5809 O O . LEU B 1 351 ? 13.992 6.422 -9.305 1 86.19 351 LEU B O 1
ATOM 5813 N N . ALA B 1 352 ? 12.617 4.66 -9.461 1 78.5 352 ALA B N 1
ATOM 5814 C CA . ALA B 1 352 ? 11.508 5.391 -8.852 1 78.5 352 ALA B CA 1
ATOM 5815 C C . ALA B 1 352 ? 11.492 5.199 -7.336 1 78.5 352 ALA B C 1
ATOM 5817 O O . ALA B 1 352 ? 11.18 4.113 -6.848 1 78.5 352 ALA B O 1
ATOM 5818 N N . VAL B 1 353 ? 11.984 6.113 -6.637 1 75.56 353 VAL B N 1
ATOM 5819 C CA . VAL B 1 353 ? 11.977 6.031 -5.18 1 75.56 353 VAL B CA 1
ATOM 5820 C C . VAL B 1 353 ? 10.781 6.805 -4.621 1 75.56 353 VAL B C 1
ATOM 5822 O O . VAL B 1 353 ? 10.398 7.844 -5.164 1 75.56 353 VAL B O 1
ATOM 5825 N N . GLU B 1 354 ? 10.102 6.188 -3.641 1 74.5 354 GLU B N 1
ATOM 5826 C CA . GLU B 1 354 ? 9.016 6.898 -2.973 1 74.5 354 GLU B CA 1
ATOM 5827 C C . GLU B 1 354 ? 9.492 8.242 -2.426 1 74.5 354 GLU B C 1
ATOM 5829 O O . GLU B 1 354 ? 10.492 8.312 -1.712 1 74.5 354 GLU B O 1
ATOM 5834 N N . PRO B 1 355 ? 8.719 9.195 -2.777 1 78.06 355 PRO B N 1
ATOM 5835 C CA . PRO B 1 355 ? 9.164 10.523 -2.328 1 78.06 355 PRO B CA 1
ATOM 5836 C C . PRO B 1 355 ? 9.016 10.711 -0.82 1 78.06 355 PRO B C 1
ATOM 5838 O O . PRO B 1 355 ? 8.141 10.109 -0.2 1 78.06 355 PRO B O 1
ATOM 5841 N N . ALA B 1 356 ? 10.016 11.414 -0.296 1 83.75 356 ALA B N 1
ATOM 5842 C CA . ALA B 1 356 ? 9.883 11.836 1.098 1 83.75 356 ALA B CA 1
ATOM 5843 C C . ALA B 1 356 ? 8.75 12.844 1.265 1 83.75 356 ALA B C 1
ATOM 5845 O O . ALA B 1 356 ? 8.617 13.773 0.471 1 83.75 356 ALA B O 1
ATOM 5846 N N . VAL B 1 357 ? 7.852 12.555 2.27 1 88.94 357 VAL B N 1
ATOM 5847 C CA . VAL B 1 357 ? 6.68 13.398 2.453 1 88.94 357 VAL B CA 1
ATOM 5848 C C . VAL B 1 357 ? 6.527 13.758 3.93 1 88.94 357 VAL B C 1
ATOM 5850 O O . VAL B 1 357 ? 7.27 13.258 4.777 1 88.94 357 VAL B O 1
ATOM 5853 N N . PHE B 1 358 ? 5.668 14.672 4.168 1 92.31 358 PHE B N 1
ATOM 5854 C CA . PHE B 1 358 ? 5.297 15 5.539 1 92.31 358 PHE B CA 1
ATOM 5855 C C . PHE B 1 358 ? 4.398 13.922 6.129 1 92.31 358 PHE B C 1
ATOM 5857 O O . PHE B 1 358 ? 3.746 13.18 5.395 1 92.31 358 PHE B O 1
ATOM 5864 N N . TYR B 1 359 ? 4.469 13.789 7.453 1 90.12 359 TYR B N 1
ATOM 5865 C CA . TYR B 1 359 ? 3.547 12.867 8.102 1 90.12 359 TYR B CA 1
ATOM 5866 C C . TYR B 1 359 ? 3.062 13.422 9.438 1 90.12 359 TYR B C 1
ATOM 5868 O O . TYR B 1 359 ? 3.777 14.188 10.094 1 90.12 359 TYR B O 1
ATOM 5876 N N . CYS B 1 360 ? 1.874 13.016 9.781 1 93.38 360 CYS B N 1
ATOM 5877 C CA . CYS B 1 360 ? 1.32 13.414 11.07 1 93.38 360 CYS B CA 1
ATOM 5878 C C . CYS B 1 360 ? 1.85 12.523 12.188 1 93.38 360 CYS B C 1
ATOM 5880 O O . CYS B 1 360 ? 1.738 11.297 12.117 1 93.38 360 CYS B O 1
ATOM 5882 N N . GLN B 1 361 ? 2.381 13.094 13.18 1 89.75 361 GLN B N 1
ATOM 5883 C CA . GLN B 1 361 ? 2.961 12.344 14.289 1 89.75 361 GLN B CA 1
ATOM 5884 C C . GLN B 1 361 ? 1.875 11.695 15.141 1 89.75 361 GLN B C 1
ATOM 5886 O O . GLN B 1 361 ? 2.152 10.766 15.906 1 89.75 361 GLN B O 1
ATOM 5891 N N . SER B 1 362 ? 0.703 12.227 14.945 1 90.25 362 SER B N 1
ATOM 5892 C CA . SER B 1 362 ? -0.398 11.719 15.758 1 90.25 362 SER B CA 1
ATOM 5893 C C . SER B 1 362 ? -1.034 10.492 15.117 1 90.25 362 SER B C 1
ATOM 5895 O O . SER B 1 362 ? -1.32 9.508 15.797 1 90.25 362 SER B O 1
ATOM 5897 N N . CYS B 1 363 ? -1.319 10.547 13.82 1 92.81 363 CYS B N 1
ATOM 5898 C CA . CYS B 1 363 ? -2.092 9.453 13.234 1 92.81 363 CYS B CA 1
ATOM 5899 C C . CYS B 1 363 ? -1.323 8.789 12.094 1 92.81 363 CYS B C 1
ATOM 5901 O O . CYS B 1 363 ? -1.767 7.781 11.547 1 92.81 363 CYS B O 1
ATOM 5903 N N . GLY B 1 364 ? -0.342 9.43 11.609 1 91 364 GLY B N 1
ATOM 5904 C CA . GLY B 1 364 ? 0.482 8.805 10.586 1 91 364 GLY B CA 1
ATOM 5905 C C . GLY B 1 364 ? 0.114 9.234 9.172 1 91 364 GLY B C 1
ATOM 5906 O O . GLY B 1 364 ? 0.766 8.836 8.211 1 91 364 GLY B O 1
ATOM 5907 N N . TYR B 1 365 ? -0.828 10.125 9.062 1 92.81 365 TYR B N 1
ATOM 5908 C CA . TYR B 1 365 ? -1.225 10.641 7.75 1 92.81 365 TYR B CA 1
ATOM 5909 C C . TYR B 1 365 ? -0.032 11.234 7.016 1 92.81 365 TYR B C 1
ATOM 5911 O O . TYR B 1 365 ? 0.744 12 7.594 1 92.81 365 TYR B O 1
ATOM 5919 N N . GLN B 1 366 ? 0.094 10.812 5.688 1 91.62 366 GLN B N 1
ATOM 5920 C CA . GLN B 1 366 ? 1.223 11.281 4.891 1 91.62 366 GLN B CA 1
ATOM 5921 C C . GLN B 1 366 ? 0.758 12.211 3.771 1 91.62 366 GLN B C 1
ATOM 5923 O O . GLN B 1 366 ? -0.302 11.992 3.18 1 91.62 366 GLN B O 1
ATOM 5928 N N . SER B 1 367 ? 1.579 13.281 3.523 1 92.75 367 SER B N 1
ATOM 5929 C CA . SER B 1 367 ? 1.242 14.234 2.467 1 92.75 367 SER B CA 1
ATOM 5930 C C . SER B 1 367 ? 2.479 14.984 1.985 1 92.75 367 SER B C 1
ATOM 5932 O O . SER B 1 367 ? 3.34 15.352 2.787 1 92.75 367 SER B O 1
ATOM 5934 N N . PRO B 1 368 ? 2.535 15.227 0.618 1 89.25 368 PRO B N 1
ATOM 5935 C CA . PRO B 1 368 ? 3.619 16.078 0.115 1 89.25 368 PRO B CA 1
ATOM 5936 C C . PRO B 1 368 ? 3.5 17.516 0.582 1 89.25 368 PRO B C 1
ATOM 5938 O O . PRO B 1 368 ? 4.492 18.25 0.601 1 89.25 368 PRO B O 1
ATOM 5941 N N . GLN B 1 369 ? 2.289 17.844 0.984 1 92.44 369 GLN B N 1
ATOM 5942 C CA . GLN B 1 369 ? 2.031 19.188 1.464 1 92.44 369 GLN B CA 1
ATOM 5943 C C . GLN B 1 369 ? 1.938 19.234 2.986 1 92.44 369 GLN B C 1
ATOM 5945 O O . GLN B 1 369 ? 1.47 18.266 3.607 1 92.44 369 GLN B O 1
ATOM 5950 N N . TYR B 1 370 ? 2.479 20.344 3.545 1 93.62 370 TYR B N 1
ATOM 5951 C CA . TYR B 1 370 ? 2.373 20.531 4.988 1 93.62 370 TYR B CA 1
ATOM 5952 C C . TYR B 1 370 ? 0.983 21.016 5.375 1 93.62 370 TYR B C 1
ATOM 5954 O O . TYR B 1 370 ? 0.41 21.875 4.703 1 93.62 370 TYR B O 1
ATOM 5962 N N . TYR B 1 371 ? 0.478 20.484 6.484 1 93.81 371 TYR B N 1
ATOM 5963 C CA . TYR B 1 371 ? -0.788 20.922 7.055 1 93.81 371 TYR B CA 1
ATOM 5964 C C . TYR B 1 371 ? -0.618 21.312 8.516 1 93.81 371 TYR B C 1
ATOM 5966 O O . TYR B 1 371 ? 0.01 20.594 9.289 1 93.81 371 TYR B O 1
ATOM 5974 N N . TRP B 1 372 ? -1.179 22.469 8.781 1 94.5 372 TRP B N 1
ATOM 5975 C CA . TRP B 1 372 ? -1.164 22.875 10.18 1 94.5 372 TRP B CA 1
ATOM 5976 C C . TRP B 1 372 ? -2.145 22.047 11 1 94.5 372 TRP B C 1
ATOM 5978 O O . TRP B 1 372 ? -1.919 21.797 12.188 1 94.5 372 TRP B O 1
ATOM 5988 N N . ARG B 1 373 ? -3.217 21.719 10.375 1 94.38 373 ARG B N 1
ATOM 5989 C CA . ARG B 1 373 ? -4.219 20.812 10.938 1 94.38 373 ARG B CA 1
ATOM 5990 C C . ARG B 1 373 ? -4.344 19.547 10.102 1 94.38 373 ARG B C 1
ATOM 5992 O O . ARG B 1 373 ? -4.668 19.609 8.914 1 94.38 373 ARG B O 1
ATOM 5999 N N . CYS B 1 374 ? -4.219 18.453 10.773 1 95.56 374 CYS B N 1
ATOM 6000 C CA . CYS B 1 374 ? -4.207 17.172 10.062 1 95.56 374 CYS B CA 1
ATOM 6001 C C . CYS B 1 374 ? -5.562 16.891 9.422 1 95.56 374 CYS B C 1
ATOM 6003 O O . CYS B 1 374 ? -6.59 16.922 10.102 1 95.56 374 CYS B O 1
ATOM 6005 N N . PRO B 1 375 ? -5.566 16.594 8.164 1 94.19 375 PRO B N 1
ATOM 6006 C CA . PRO B 1 375 ? -6.828 16.297 7.488 1 94.19 375 PRO B CA 1
ATOM 6007 C C . PRO B 1 375 ? -7.461 14.992 7.973 1 94.19 375 PRO B C 1
ATOM 6009 O O . PRO B 1 375 ? -8.672 14.797 7.824 1 94.19 375 PRO B O 1
ATOM 6012 N N . SER B 1 376 ? -6.59 14.117 8.508 1 93.19 376 SER B N 1
ATOM 6013 C CA . SER B 1 376 ? -7.074 12.805 8.938 1 93.19 376 SER B CA 1
ATOM 6014 C C . SER B 1 376 ? -7.562 12.836 10.375 1 93.19 376 SER B C 1
ATOM 6016 O O . SER B 1 376 ? -8.75 12.656 10.641 1 93.19 376 SER B O 1
ATOM 6018 N N . CYS B 1 377 ? -6.754 13.266 11.305 1 93.19 377 CYS B N 1
ATOM 6019 C CA . CYS B 1 377 ? -7.121 13.195 12.719 1 93.19 377 CYS B CA 1
ATOM 6020 C C . CYS B 1 377 ? -7.527 14.562 13.242 1 93.19 377 CYS B C 1
ATOM 6022 O O . CYS B 1 377 ? -7.965 14.688 14.391 1 93.19 377 CYS B O 1
ATOM 6024 N N . ARG B 1 378 ? -7.285 15.617 12.555 1 93 378 ARG B N 1
ATOM 6025 C CA . ARG B 1 378 ? -7.742 16.984 12.82 1 93 378 ARG B CA 1
ATOM 6026 C C . ARG B 1 378 ? -6.98 17.609 13.984 1 93 378 ARG B C 1
ATOM 6028 O O . ARG B 1 378 ? -7.449 18.562 14.594 1 93 378 ARG B O 1
ATOM 6035 N N . GLN B 1 379 ? -5.84 17.062 14.289 1 92.56 379 GLN B N 1
ATOM 6036 C CA . GLN B 1 379 ? -5 17.641 15.328 1 92.56 379 GLN B CA 1
ATOM 6037 C C . GLN B 1 379 ? -4.141 18.766 14.766 1 92.56 379 GLN B C 1
ATOM 6039 O O . GLN B 1 379 ? -3.758 18.75 13.594 1 92.56 379 GLN B O 1
ATOM 6044 N N . TRP B 1 380 ? -3.947 19.688 15.609 1 93.56 380 TRP B N 1
ATOM 6045 C CA . TRP B 1 380 ? -3.193 20.859 15.188 1 93.56 380 TRP B CA 1
ATOM 6046 C C . TRP B 1 380 ? -1.704 20.688 15.469 1 93.56 380 TRP B C 1
ATOM 6048 O O . TRP B 1 380 ? -1.323 20.156 16.516 1 93.56 380 TRP B O 1
ATOM 6058 N N . GLY B 1 381 ? -0.828 21.094 14.508 1 90.56 381 GLY B N 1
ATOM 6059 C CA . GLY B 1 381 ? 0.603 21.25 14.719 1 90.56 381 GLY B CA 1
ATOM 6060 C C . GLY B 1 381 ? 1.331 19.922 14.82 1 90.56 381 GLY B C 1
ATOM 6061 O O . GLY B 1 381 ? 2.307 19.797 15.562 1 90.56 381 GLY B O 1
ATOM 6062 N N . THR B 1 382 ? 0.867 18.891 14.109 1 89.5 382 THR B N 1
ATOM 6063 C CA . THR B 1 382 ? 1.424 17.562 14.344 1 89.5 382 THR B CA 1
ATOM 6064 C C . THR B 1 382 ? 2.258 17.109 13.148 1 89.5 382 THR B C 1
ATOM 6066 O O . THR B 1 382 ? 2.854 16.031 13.172 1 89.5 382 THR B O 1
ATOM 6069 N N . PHE B 1 383 ? 2.396 17.922 12.141 1 89.5 383 PHE B N 1
ATOM 6070 C CA . PHE B 1 383 ? 3.088 17.484 10.938 1 89.5 383 PHE B CA 1
ATOM 6071 C C . PHE B 1 383 ? 4.598 17.578 11.117 1 89.5 383 PHE B C 1
ATOM 6073 O O . PHE B 1 383 ? 5.102 18.531 11.695 1 89.5 383 PHE B O 1
ATOM 6080 N N . SER B 1 384 ? 5.246 16.5 10.594 1 87.38 384 SER B N 1
ATOM 6081 C CA . SER B 1 384 ? 6.699 16.422 10.656 1 87.38 384 SER B CA 1
ATOM 6082 C C . SER B 1 384 ? 7.289 16 9.312 1 87.38 384 SER B C 1
ATOM 6084 O O . SER B 1 384 ? 6.586 15.438 8.469 1 87.38 384 SER B O 1
ATOM 6086 N N . GLY B 1 385 ? 8.531 16.438 9.047 1 80.94 385 GLY B N 1
ATOM 6087 C CA . GLY B 1 385 ? 9.211 16.141 7.801 1 80.94 385 GLY B CA 1
ATOM 6088 C C . GLY B 1 385 ? 9.898 14.789 7.801 1 80.94 385 GLY B C 1
ATOM 6089 O O . GLY B 1 385 ? 10.758 14.523 6.965 1 80.94 385 GLY B O 1
ATOM 6090 N N . GLY B 1 386 ? 9.523 13.984 8.578 1 71.81 386 GLY B N 1
ATOM 6091 C CA . GLY B 1 386 ? 10.047 12.625 8.516 1 71.81 386 GLY B CA 1
ATOM 6092 C C . GLY B 1 386 ? 11.234 12.406 9.422 1 71.81 386 GLY B C 1
ATOM 6093 O O . GLY B 1 386 ? 11.602 13.281 10.203 1 71.81 386 GLY B O 1
ATOM 6094 N N . TYR B 1 387 ? 11.805 11.195 9.289 1 68.94 387 TYR B N 1
ATOM 6095 C CA . TYR B 1 387 ? 12.859 10.742 10.188 1 68.94 387 TYR B CA 1
ATOM 6096 C C . TYR B 1 387 ? 14.234 11.117 9.664 1 68.94 387 TYR B C 1
ATOM 6098 O O . TYR B 1 387 ? 14.43 11.227 8.445 1 68.94 387 TYR B O 1
ATOM 6106 N N . ALA B 1 388 ? 15.07 11.422 10.633 1 69.5 388 ALA B N 1
ATOM 6107 C CA . ALA B 1 388 ? 16.438 11.828 10.344 1 69.5 388 ALA B CA 1
ATOM 6108 C C . ALA B 1 388 ? 17.188 10.75 9.562 1 69.5 388 ALA B C 1
ATOM 6110 O O . ALA B 1 388 ? 16.875 9.562 9.688 1 69.5 388 ALA B O 1
ATOM 6111 N N . LEU B 1 389 ? 18 11.18 8.664 1 71.56 389 LEU B N 1
ATOM 6112 C CA . LEU B 1 389 ? 18.906 10.305 7.93 1 71.56 389 LEU B CA 1
ATOM 6113 C C . LEU B 1 389 ? 19.859 9.578 8.883 1 71.56 389 LEU B C 1
ATOM 6115 O O . LEU B 1 389 ? 20.219 10.117 9.938 1 71.56 389 LEU B O 1
#

InterPro domains:
  IPR011990 Tetratricopeptide-like helical domain superfamily [G3DSA:1.25.40.10] (45-176)
  IPR011990 Tetratricopeptide-like helical domain superfamily [G3DSA:1.25.40.10] (184-256)
  IPR011990 Tetratricopeptide-like helical domain superfamily [SSF48452] (41-248)
  IPR011990 Tetratricopeptide-like helical domain superfamily [SSF48452] (188-356)
  IPR041166 LapB, rubredoxin metal binding domain [PF18073] (359-383)

Secondary structure (DSSP, 8-state):
--HHHHHHHHHHHHHHHHHHHHHHHHHHHHTTSS--S-----HHHHHHHHHHHTT-HHHHHHHHHHHHHH-GGGHHHHHHHHHHHHHTT-HHHHHHHHHHHHT-TT--HHHHHHHHHHHHHHHHHHT-HHHHHHHHHHHHHH-TT-HHHHHHHHHHHHHTT-HHHHHHHHHHHHHTT-TTHHHHHHHHHHHHHHHHHHTT-HHHHHHHHHHHHHH-TT-HHHHHHHHHHHHHTT-HHHHHHHHHGGGG-S-TTGGGGGHHHHHHHHHH-S-HHHHHHHHHHHHHH--SHHHHHHHHHHHHHHH-HHHHHHHHHHHHHHS--HHHHHHHHHH-TTPPPGGGHHHHHHHHHH--PPPP-EEETTT--EESS--SB-TTT--BS-EE-----/--HHHHHHHHHHHHHHHHHHHHHHHHHTTSTTSS--S-----HHHHHHHHHHHTT-HHHHHHHHHHHHHH-GGGHHHHHHHHHHHHHTT-HHHHHHHHHHHHH-TT--HHHHHHHHHHHHHHHHHHT-HHHHHHHHHHHHHH-TT-HHHHHHHHHHHHHTT-HHHHHHHHHHHHHTT-TTHHHHHHHHHHHHHHHHHHTT-HHHHHHHHHHHHHH-TT-HHHHHHHHHHHHHTT-HHHHHHHHHGGGG-S-TTGGGGGHHHHHHHHHH-S-HHHHHHHHHHHHHH--SHHHHHHHHHHHHHHH-HHHHHHHHHHHHHHS--HHHHHHHHHH-TTPPPGGGHHHHHHHHHH--PPPP-EEETTT--EESS--SB-TTT--BS-EE-----

Solvent-accessible surface area (backbone atoms only — not comparable to full-atom values): 41107 Å² total; per-residue (Å²): 128,60,79,68,58,54,54,51,48,52,48,47,51,48,46,49,51,48,45,52,50,48,49,58,52,51,66,65,49,63,85,50,61,83,73,60,75,76,74,62,74,51,67,47,44,55,49,10,49,47,22,46,74,65,67,33,48,67,58,9,48,48,33,32,50,50,29,34,72,74,39,61,82,41,55,59,54,52,52,49,49,22,51,51,28,43,75,72,62,40,40,68,59,16,40,51,45,33,50,53,56,61,68,41,83,84,54,51,70,71,55,43,48,50,35,40,52,51,42,20,50,37,27,46,76,70,63,40,53,68,60,18,51,52,38,40,51,54,42,35,72,77,37,75,68,42,60,66,53,37,52,52,50,23,50,51,26,49,74,70,66,35,46,69,62,19,41,56,35,40,51,50,34,38,73,63,62,46,79,79,36,44,58,50,43,16,48,44,26,30,52,51,18,52,52,25,47,76,70,68,34,56,68,60,17,51,52,29,37,51,53,12,35,71,52,25,72,81,39,61,59,41,29,53,52,52,17,49,55,28,45,78,69,66,33,37,66,59,18,47,61,37,48,55,52,42,78,70,39,92,56,66,32,60,53,70,78,44,43,47,63,50,52,48,33,52,70,68,40,78,60,61,68,64,34,52,52,50,49,50,50,52,58,64,66,38,42,13,60,33,37,39,51,54,46,31,52,25,32,28,72,74,67,29,59,70,51,16,48,51,50,45,52,53,48,35,74,75,49,53,38,56,67,54,48,45,50,40,41,69,77,30,82,76,47,76,53,78,86,44,44,65,41,49,51,52,13,53,71,63,50,79,68,84,76,67,40,26,28,27,76,82,79,57,53,70,33,88,60,88,46,60,52,36,87,82,79,61,45,69,72,39,44,30,41,59,64,69,110,138,57,81,68,57,55,54,50,48,52,50,47,52,49,46,48,50,49,46,50,50,49,48,56,54,52,66,67,51,62,88,57,65,82,79,61,80,73,74,61,74,53,68,45,41,51,49,12,48,48,21,44,73,65,68,34,52,67,58,10,48,48,34,35,51,51,32,33,71,73,39,61,84,42,54,62,56,53,53,49,48,22,50,50,27,44,75,70,63,40,40,68,60,16,40,51,46,32,50,51,56,61,67,41,83,85,52,49,71,71,55,43,48,52,37,40,53,50,42,20,50,37,26,48,77,69,64,40,51,68,60,16,51,53,38,41,51,54,41,34,72,76,39,73,71,41,60,68,55,39,53,50,51,23,50,53,25,48,75,69,67,35,47,69,62,18,42,57,37,40,50,51,37,38,72,64,62,45,78,80,34,43,58,51,43,17,49,43,25,30,52,52,18,52,52,26,46,76,70,68,35,57,67,61,16,50,53,30,38,51,54,14,34,72,53,25,71,81,38,62,60,39,29,53,52,53,16,49,54,27,46,76,69,66,35,36,66,58,17,48,61,37,49,55,54,41,77,71,39,90,54,66,33,59,50,69,79,42,43,48,62,50,52,48,33,51,70,69,40,79,60,60,68,63,36,50,53,50,51,50,50,53,57,63,67,38,42,14,59,35,37,39,51,54,46,33,53,27,32,27,73,72,65,30,58,71,52,18,48,50,50,46,53,53,49,36,75,75,49,55,39,56,66,54,49,46,51,39,42,70,76,31,82,77,48,76,52,78,87,44,44,65,40,49,52,54,15,53,72,67,49,83,69,83,75,68,40,27,29,26,75,81,78,58,53,71,32,86,62,90,47,61,51,36,88,82,79,61,45,69,72,37,44,30,40,61,65,68,108

Organism: Acidithiobacillus ferrooxidans (NCBI:txid920)

Sequence (778 aa):
MTASGVYMLVALVLLVAIALGVWVGRITSYRKSALGTSDTIPEIYIQGLNHLLSERNDEAVEVFLDALRQHPESVDILLALGRLFRRRGELERALRVHQHLLEQPALAPDLRQSVLFEIAQDYLKAGILDRAESILKELLDRQPDHLEGLATLAELYELGSEWMQSIAVRQRLSKAGARGQRPVIAMLYGELAEQSLLAGEAKQAKVFLESARKEDPENPRALVIGGRIAFDRQDWGAALSLWEKLLDSPVESVVLLILQPFLSVLRYAANDTDVQVTRERLLKMCNSPLAVKLLAHALQVVEGTPAATAYLRHVLLRQPDMRVMQVLLELDPDAPEPALYPVMAVAVRRLAVEPAVFYCQSCGYQSPQYYWRCPSCRQWGTFSGGYALMTASGVYMLVALVLLVAIALGVWVGRITSYRKSALGTSDTIPEIYIQGLNHLLSERNDEAVEVFLDALRQHPESVDILLALGRLFRRRGELERALRVHQHLLEQPALAPDLRQSVLFEIAQDYLKAGILDRAESILKELLDRQPDHLEGLATLAELYELGSEWMQSIAVRQRLSKAGARGQRPVIAMLYGELAEQSLLAGEAKQAKVFLESARKEDPENPRALVIGGRIAFDRQDWGAALSLWEKLLDSPVESVVLLILQPFLSVLRYAANDTDVQVTRERLLKMCNSPLAVKLLAHALQVVEGTPAATAYLRHVLLRQPDMRVMQVLLELDPDAPEPALYPVMAVAVRRLAVEPAVFYCQSCGYQSPQYYWRCPSCRQWGTFSGGYAL

pLDDT: mean 82.92, std 19.18, range [27.03, 98.56]